Protein 1QHK (pdb70)

Foldseek 3Di:
DAWKQFDADPPHGIRGDPCCVCVVPVDDDDGPIDTDHDCVVSVVVVD

InterPro domains:
  IPR002156 Ribonuclease H domain [PF00075] (186-345)
  IPR002156 Ribonuclease H domain [PS50879] (184-346)
  IPR009027 Large ribosomal subunit protein bL9/RNase H1, N-terminal [SSF55658] (6-50)
  IPR009027 Large ribosomal subunit protein bL9/RNase H1, N-terminal [SSF55658] (107-154)
  IPR011320 Ribonuclease H1, N-terminal [PF01693] (7-50)
  IPR011320 Ribonuclease H1, N-terminal [PF01693] (108-154)
  IPR012337 Ribonuclease H-like superfamily [SSF53098] (182-345)
  IPR017067 Ribonuclease H1, eukaryote [PIRSF036852] (3-347)
  IPR036397 Ribonuclease H superfamily [G3DSA:3.30.420.10] (174-348)
  IPR037056 Ribonuclease H1, N-terminal domain superfamily [G3DSA:3.40.970.10] (5-52)
  IPR037056 Ribonuclease H1, N-terminal domain superfamily [G3DSA:3.40.970.10] (105-156)
  IPR050092 Ribonuclease H [PTHR10642] (103-347)

CATH classification: 3.40.970.10

Radius of gyration: 9.46 Å; Cα contacts (8 Å, |Δi|>4): 89; chains: 1; bounding box: 19×22×26 Å

Sequence (47 aa):
GNFYAVRKGRETGIYNTWNECKNQVDGYGGAIYKKFNSYEQAKSFLGGNFYAVRKGRETGIYNTWNECKNQVDGYGGAIYKKFNSYEQAKSFLGGNFYAVRKGRETGIYNTWNECKNQVDGYGGAIYKKFNSYEQAKSFLGGNFYAVRKGRETGIYNTWNECKNQVDGYGGAIYKKFNSYEQAKSFLGGNFYAVRKGRETGIYNTWNECKNQVDGYGGAIYKKFNSYEQAKSFLGGNFYAVRKGRETGIYNTWNECKNQVDGYGGAIYKKFNSYEQAKSFLGGNFYAVRKGRETGIYNTWNECKNQVDGYGGAIYKKFNSYEQAKSFLGGNFYAVRKGRETGIYNTWNECKNQVDGYGGAIYKKFNSYEQAKSFLGGNFYAVRKGRETGIYNTWNECKNQVDGYGGAIYKKFNSYEQAKSFLGGNFYAVRKGRETGIYNTWNECKNQVDGYGGAIYKKFNSYEQAKSFLGGNFYAVRKGRETGIYNTWNECKNQVDGYGGAIYKKFNSYEQAKSFLGGNFYAVRKGRETGIYNTWNECKNQVDGYGGAIYKKFNSYEQAKSFLGGNFYAVRKGRETGIYNTWNECKNQVDGYGGAIYKKFNSYEQAKSFLGGNFYAVRKGRETGIYNTWNECKNQVDGYGGAIYKKFNSYEQAKSFLGGNFYAVRKGRETGIYNTWNECKNQVDGYGGAIYKKFNSYEQAKSFLGGNFYAVRKGRETGIYNTWNECKNQVDGYGGAIYKKFNSYEQAKSFLGGNFYAVRKGRETGIYNTWNECKNQVDGYGGAIYKKFNSYEQAKSFLGGNFYAVRKGRETGIYNTWNECKNQVDGYGGAIYKKFNSYEQAKSFLGGNFYAVRKGRETGIYNTWNECKNQVDGYGGAIYKKFNSYEQAKSFLGGNFYAVRKGRETGIYNTWNECKNQVDGYGGAIYKKFNSYEQAKSFLG

Nearest PDB structures (foldseek):
  1qhk-assembly1_A  TM=8.958E-01  e=5.921E-07  Saccharomyces cerevisiae
  3bsu-assembly2_H  TM=6.223E-01  e=4.642E-03  Homo sapiens
  3bsu-assembly1_B  TM=6.245E-01  e=8.439E-03  Homo sapiens
  3bsu-assembly2_G  TM=6.237E-01  e=8.439E-03  Homo sapiens
  1qhk-assembly1_A  TM=8.991E-01  e=4.891E-07  Saccharomyces cerevisiae

Organism: Saccharomyces cerevisiae (strain ATCC 204508 / S288c) (NCBI:txid559292)

GO terms:
  GO:0004523 RNA-DNA hybrid ribonuclease activity (F, IDA)
  GO:0006401 RNA catabolic process (P, IDA)
  GO:0062176 R-loop processing (P, IGI)
  GO:0000785 chromatin (C, IMP)
  GO:0005634 nucleus (C, HDA)
  GO:0005737 cytoplasm (C, HDA)
  GO:0062176 R-loop processing (P, IMP)

Secondary structure (DSSP, 8-state):
-EEEEE-SSSS-EEEEEHHHHHHHSSS-SS---EEES-HHHHHHHH-

Structure (mmCIF, N/CA/C/O backbone):
data_1QHK
#
_entry.id   1QHK
#
_cell.length_a   1.000
_cell.length_b   1.000
_cell.length_c   1.000
_cell.angle_alpha   90.00
_cell.angle_beta   90.00
_cell.angle_gamma   90.00
#
_symmetry.space_group_name_H-M   'P 1'
#
loop_
_atom_site.group_PDB
_atom_site.id
_atom_site.type_symbol
_atom_site.label_atom_id
_atom_site.label_alt_id
_atom_site.label_comp_id
_atom_site.label_asym_id
_atom_site.label_entity_id
_atom_site.label_seq_id
_atom_site.pdbx_PDB_ins_code
_atom_site.Cartn_x
_atom_site.Cartn_y
_atom_site.Cartn_z
_atom_site.occupancy
_atom_site.B_iso_or_equiv
_atom_site.auth_seq_id
_atom_site.auth_comp_id
_atom_site.auth_asym_id
_atom_site.auth_atom_id
_atom_site.pdbx_PDB_model_num
ATOM 1 N N . GL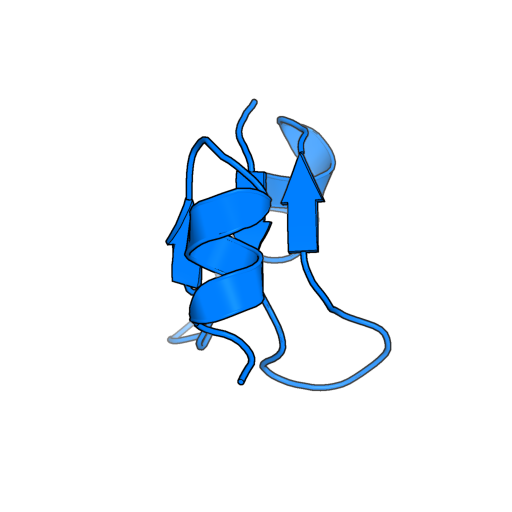Y A 1 1 ? -7.501 12.157 1.177 1.00 0.00 6 GLY A N 1
ATOM 2 C CA . GLY A 1 1 ? -7.334 10.880 0.431 1.00 0.00 6 GLY A CA 1
ATOM 3 C C . GLY A 1 1 ? -8.126 9.771 1.116 1.00 0.00 6 GLY A C 1
ATOM 4 O O . GLY A 1 1 ? -9.308 9.904 1.363 1.00 0.00 6 GLY A O 1
ATOM 8 N N . ASN A 1 2 ? -7.489 8.672 1.422 1.00 0.00 7 ASN A N 1
ATOM 9 C CA . ASN A 1 2 ? -8.222 7.567 2.084 1.00 0.00 7 ASN A CA 1
ATOM 10 C C . ASN A 1 2 ? -7.259 6.585 2.729 1.00 0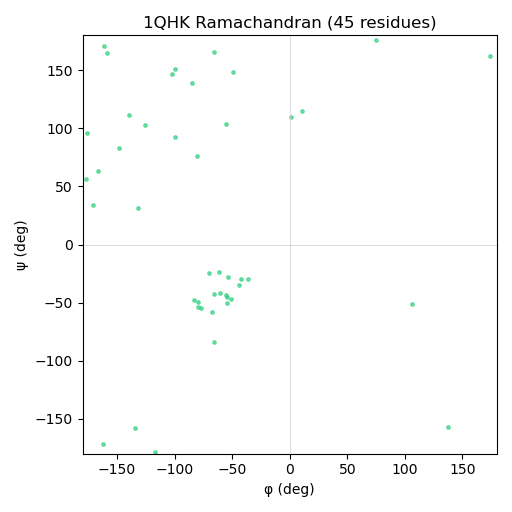.00 7 ASN A C 1
ATOM 11 O O . ASN A 1 2 ? -6.068 6.793 2.766 1.00 0.00 7 ASN A O 1
ATOM 22 N N . PHE A 1 3 ? -7.783 5.487 3.194 1.00 0.00 8 PHE A N 1
ATOM 23 C CA . PHE A 1 3 ? -6.924 4.442 3.811 1.00 0.00 8 PHE A CA 1
ATOM 24 C C . PHE A 1 3 ? -6.736 3.335 2.783 1.00 0.00 8 PHE A C 1
ATOM 25 O O . PHE A 1 3 ? -7.617 3.072 1.989 1.00 0.00 8 PHE A O 1
ATOM 42 N N . TYR A 1 4 ? -5.606 2.688 2.758 1.00 0.00 9 TYR A N 1
ATOM 43 C CA . TYR A 1 4 ? -5.435 1.628 1.729 1.00 0.00 9 TYR A CA 1
ATOM 44 C C . TYR A 1 4 ? -4.722 0.401 2.270 1.00 0.00 9 TYR A C 1
ATOM 45 O O . TYR A 1 4 ? -3.534 0.422 2.512 1.00 0.00 9 TYR A O 1
ATOM 63 N N . ALA A 1 5 ? -5.423 -0.692 2.391 1.00 0.00 10 ALA A N 1
ATOM 64 C CA . ALA A 1 5 ? -4.762 -1.940 2.847 1.00 0.00 10 ALA A CA 1
ATOM 65 C C . ALA A 1 5 ? -4.068 -2.528 1.624 1.00 0.00 10 ALA A C 1
ATOM 66 O O . ALA A 1 5 ? -4.555 -3.445 0.993 1.00 0.00 10 ALA A O 1
ATOM 73 N N . VAL A 1 6 ? -2.957 -1.956 1.251 1.00 0.00 11 VAL A N 1
ATOM 74 C CA . VAL A 1 6 ? -2.252 -2.419 0.027 1.00 0.00 11 VAL A CA 1
ATOM 75 C C . VAL A 1 6 ? -1.082 -3.342 0.356 1.00 0.00 11 VAL A C 1
ATOM 76 O O . VAL A 1 6 ? -0.453 -3.232 1.391 1.00 0.00 11 VAL A O 1
ATOM 89 N N . ARG A 1 7 ? -0.774 -4.245 -0.543 1.00 0.00 12 ARG A N 1
ATOM 90 C CA . ARG A 1 7 ? 0.365 -5.168 -0.307 1.00 0.00 12 ARG A CA 1
ATOM 91 C C . ARG A 1 7 ? 0.665 -5.973 -1.577 1.00 0.00 12 ARG A C 1
ATOM 92 O O . ARG A 1 7 ? 1.067 -7.118 -1.512 1.00 0.00 12 ARG A O 1
ATOM 113 N N . LYS A 1 8 ? 0.489 -5.385 -2.731 1.00 0.00 13 LYS A N 1
ATOM 114 C CA . LYS A 1 8 ? 0.784 -6.125 -3.993 1.00 0.00 13 LYS A CA 1
ATOM 115 C C . LYS A 1 8 ? 2.217 -6.654 -3.930 1.00 0.00 13 LYS A C 1
ATOM 116 O O . LYS A 1 8 ? 2.487 -7.793 -4.258 1.00 0.00 13 LYS A O 1
ATOM 135 N N . GLY A 1 9 ? 3.137 -5.831 -3.507 1.00 0.00 14 GLY A N 1
ATOM 136 C CA . GLY A 1 9 ? 4.556 -6.274 -3.415 1.00 0.00 14 GLY A CA 1
ATOM 137 C C . GLY A 1 9 ? 5.431 -5.076 -3.041 1.00 0.00 14 GLY A C 1
ATOM 138 O O . GLY A 1 9 ? 5.028 -3.937 -3.175 1.00 0.00 14 GLY A O 1
ATOM 142 N N . ARG A 1 10 ? 6.624 -5.319 -2.572 1.00 0.00 15 ARG A N 1
ATOM 143 C CA . ARG A 1 10 ? 7.515 -4.188 -2.192 1.00 0.00 15 ARG A CA 1
ATOM 144 C C . ARG A 1 10 ? 7.035 -3.586 -0.870 1.00 0.00 15 ARG A C 1
ATOM 145 O O . ARG A 1 10 ? 6.018 -3.978 -0.331 1.00 0.00 15 ARG A O 1
ATOM 166 N N . GLU A 1 11 ? 7.757 -2.635 -0.343 1.00 0.00 16 GLU A N 1
ATOM 167 C CA . GLU A 1 11 ? 7.337 -2.008 0.940 1.00 0.00 16 GLU A CA 1
ATOM 168 C C . GLU A 1 11 ? 5.906 -1.485 0.802 1.00 0.00 16 GLU A C 1
ATOM 169 O O . GLU A 1 11 ? 5.665 -0.463 0.190 1.00 0.00 16 GLU A O 1
ATOM 181 N N . THR A 1 12 ? 4.955 -2.182 1.359 1.00 0.00 17 THR A N 1
ATOM 182 C CA . THR A 1 12 ? 3.540 -1.729 1.252 1.00 0.00 17 THR A CA 1
ATOM 183 C C . THR A 1 12 ? 2.859 -1.835 2.617 1.00 0.00 17 THR A C 1
ATOM 184 O O . THR A 1 12 ? 3.506 -1.845 3.646 1.00 0.00 17 THR A O 1
ATOM 195 N N . GLY A 1 13 ? 1.556 -1.915 2.636 1.00 0.00 18 GLY A N 1
ATOM 196 C CA . GLY A 1 13 ? 0.833 -2.020 3.932 1.00 0.00 18 GLY A CA 1
ATOM 197 C C . GLY A 1 13 ? -0.401 -1.120 3.898 1.00 0.00 18 GLY A C 1
ATOM 198 O O . GLY A 1 13 ? -0.912 -0.790 2.844 1.00 0.00 18 GLY A O 1
ATOM 202 N N . ILE A 1 14 ? -0.892 -0.728 5.039 1.00 0.00 19 ILE A N 1
ATOM 203 C CA . ILE A 1 14 ? -2.091 0.137 5.064 1.00 0.00 19 ILE A CA 1
ATOM 204 C C . ILE A 1 14 ? -1.693 1.604 4.900 1.00 0.00 19 ILE A C 1
ATOM 205 O O . ILE A 1 14 ? -0.730 2.066 5.478 1.00 0.00 19 ILE A O 1
ATOM 221 N N . TYR A 1 15 ? -2.441 2.342 4.126 1.00 0.00 20 TYR A N 1
ATOM 222 C CA . TYR A 1 15 ? -2.124 3.786 3.933 1.00 0.00 20 TYR A CA 1
ATOM 223 C C . TYR A 1 15 ? -3.273 4.624 4.458 1.00 0.00 20 TYR A C 1
ATOM 224 O O . TYR A 1 15 ? -4.250 4.111 4.970 1.00 0.00 20 TYR A O 1
ATOM 242 N N . ASN A 1 16 ? -3.155 5.911 4.340 1.00 0.00 21 ASN A N 1
ATOM 243 C CA . ASN A 1 16 ? -4.206 6.807 4.832 1.00 0.00 21 ASN A CA 1
ATOM 244 C C . ASN A 1 16 ? -3.930 8.189 4.255 1.00 0.00 21 ASN A C 1
ATOM 245 O O . ASN A 1 16 ? -3.636 9.129 4.966 1.00 0.00 21 ASN A O 1
ATOM 256 N N . THR A 1 17 ? -3.977 8.309 2.959 1.00 0.00 22 THR A N 1
ATOM 257 C CA . THR A 1 17 ? -3.670 9.611 2.339 1.00 0.00 22 THR A CA 1
ATOM 258 C C . THR A 1 17 ? -4.211 9.667 0.918 1.00 0.00 22 THR A C 1
ATOM 259 O O . THR A 1 17 ? -4.626 8.672 0.355 1.00 0.00 22 THR A O 1
ATOM 270 N N . TRP A 1 18 ? -4.164 10.823 0.319 1.00 0.00 23 TRP A N 1
ATOM 271 C CA . TRP A 1 18 ? -4.607 10.938 -1.090 1.00 0.00 23 TRP A CA 1
ATOM 272 C C . TRP A 1 18 ? -3.465 10.427 -1.952 1.00 0.00 23 TRP A C 1
ATOM 273 O O . TRP A 1 18 ? -3.636 9.610 -2.835 1.00 0.00 23 TRP A O 1
ATOM 294 N N . ASN A 1 19 ? -2.288 10.917 -1.678 1.00 0.00 24 ASN A N 1
ATOM 295 C CA . ASN A 1 19 ? -1.096 10.493 -2.442 1.00 0.00 24 ASN A CA 1
ATOM 296 C C . ASN A 1 19 ? -0.804 9.026 -2.142 1.00 0.00 24 ASN A C 1
ATOM 297 O O . ASN A 1 19 ? -0.781 8.199 -3.028 1.00 0.00 24 ASN A O 1
ATOM 308 N N . GLU A 1 20 ? -0.598 8.696 -0.896 1.00 0.00 25 GLU A N 1
ATOM 309 C CA . GLU A 1 20 ? -0.325 7.281 -0.538 1.00 0.00 25 GLU A CA 1
ATOM 310 C C . GLU A 1 20 ? -1.302 6.393 -1.300 1.00 0.00 25 GLU A C 1
ATOM 311 O O . GLU A 1 20 ? -0.983 5.299 -1.719 1.00 0.00 25 GLU A O 1
ATOM 323 N N . CYS A 1 21 ? -2.494 6.873 -1.490 1.00 0.00 26 CYS A N 1
ATOM 324 C CA . CYS A 1 21 ? -3.506 6.082 -2.225 1.00 0.00 26 CYS A CA 1
ATOM 325 C C . CYS A 1 21 ? -3.066 5.913 -3.671 1.00 0.00 26 CYS A C 1
ATOM 326 O O . CYS A 1 21 ? -2.475 4.920 -4.049 1.00 0.00 26 CYS A O 1
ATOM 334 N N . LYS A 1 22 ? -3.348 6.879 -4.469 1.00 0.00 27 LYS A N 1
ATOM 335 C CA . LYS A 1 22 ? -2.968 6.829 -5.890 1.00 0.00 27 LYS A CA 1
ATOM 336 C C . LYS A 1 22 ? -1.462 6.583 -6.029 1.00 0.00 27 LYS A C 1
ATOM 337 O O . LYS A 1 22 ? -1.027 5.794 -6.844 1.00 0.00 27 LYS A O 1
ATOM 356 N N . ASN A 1 23 ? -0.663 7.249 -5.240 1.00 0.00 28 ASN A N 1
ATOM 357 C CA . ASN A 1 23 ? 0.812 7.050 -5.331 1.00 0.00 28 ASN A CA 1
ATOM 358 C C . ASN A 1 23 ? 1.139 5.565 -5.176 1.00 0.00 28 ASN A C 1
ATOM 359 O O . ASN A 1 23 ? 1.855 4.993 -5.975 1.00 0.00 28 ASN A O 1
ATOM 370 N N . GLN A 1 24 ? 0.626 4.933 -4.156 1.00 0.00 29 GLN A N 1
ATOM 371 C CA . GLN A 1 24 ? 0.917 3.489 -3.961 1.00 0.00 29 GLN A CA 1
ATOM 372 C C . GLN A 1 24 ? 0.210 2.685 -5.049 1.00 0.00 29 GLN A C 1
ATOM 373 O O . GLN A 1 24 ? 0.607 1.586 -5.382 1.00 0.00 29 GLN A O 1
ATOM 387 N N . VAL A 1 25 ? -0.839 3.225 -5.608 1.00 0.00 30 VAL A N 1
ATOM 388 C CA . VAL A 1 25 ? -1.570 2.489 -6.672 1.00 0.00 30 VAL A CA 1
ATOM 389 C C . VAL A 1 25 ? -2.183 3.476 -7.669 1.00 0.00 30 VAL A C 1
ATOM 390 O O . VAL A 1 25 ? -3.345 3.818 -7.585 1.00 0.00 30 VAL A O 1
ATOM 403 N N . ASP A 1 26 ? -1.411 3.925 -8.618 1.00 0.00 31 ASP A N 1
ATOM 404 C CA . ASP A 1 26 ? -1.945 4.875 -9.630 1.00 0.00 31 ASP A CA 1
ATOM 405 C C . ASP A 1 26 ? -1.678 4.304 -11.023 1.00 0.00 31 ASP A C 1
ATOM 406 O O . ASP A 1 26 ? -0.570 4.346 -11.520 1.00 0.00 31 ASP A O 1
ATOM 415 N N . GLY A 1 27 ? -2.681 3.756 -11.648 1.00 0.00 32 GLY A N 1
ATOM 416 C CA . GLY A 1 27 ? -2.486 3.162 -12.998 1.00 0.00 32 GLY A CA 1
ATOM 417 C C . GLY A 1 27 ? -2.511 1.638 -12.871 1.00 0.00 32 GLY A C 1
ATOM 418 O O . GLY A 1 27 ? -3.237 0.968 -13.575 1.00 0.00 32 GLY A O 1
ATOM 422 N N . TYR A 1 28 ? -1.723 1.112 -11.953 1.00 0.00 33 TYR A N 1
ATOM 423 C CA . TYR A 1 28 ? -1.651 -0.367 -11.693 1.00 0.00 33 TYR A CA 1
ATOM 424 C C . TYR A 1 28 ? -2.569 -1.158 -12.630 1.00 0.00 33 TYR A C 1
ATOM 425 O O . TYR A 1 28 ? -3.777 -1.112 -12.513 1.00 0.00 33 TYR A O 1
ATOM 443 N N . GLY A 1 29 ? -2.006 -1.889 -13.554 1.00 0.00 34 GLY A N 1
ATOM 444 C CA . GLY A 1 29 ? -2.851 -2.684 -14.489 1.00 0.00 34 GLY A CA 1
ATOM 445 C C . GLY A 1 29 ? -3.812 -3.562 -13.685 1.00 0.00 34 GLY A C 1
ATOM 446 O O . GLY A 1 29 ? -4.885 -3.902 -14.140 1.00 0.00 34 GLY A O 1
ATOM 450 N N . GLY A 1 30 ? -3.435 -3.931 -12.490 1.00 0.00 35 GLY A N 1
ATOM 451 C CA . GLY A 1 30 ? -4.325 -4.787 -11.658 1.00 0.00 35 GLY A CA 1
ATOM 452 C C . GLY A 1 30 ? -3.680 -5.016 -10.291 1.00 0.00 35 GLY A C 1
ATOM 453 O O . GLY A 1 30 ? -3.472 -6.137 -9.872 1.00 0.00 35 GLY A O 1
ATOM 457 N N . ALA A 1 31 ? -3.357 -3.963 -9.592 1.00 0.00 36 ALA A N 1
ATOM 458 C CA . ALA A 1 31 ? -2.721 -4.122 -8.255 1.00 0.00 36 ALA A CA 1
ATOM 459 C C . ALA A 1 31 ? -3.722 -4.774 -7.288 1.00 0.00 36 ALA A C 1
ATOM 460 O O . ALA A 1 31 ? -4.900 -4.866 -7.569 1.00 0.00 36 ALA A O 1
ATOM 467 N N . ILE A 1 32 ? -3.259 -5.246 -6.158 1.00 0.00 37 ILE A N 1
ATOM 468 C CA . ILE A 1 32 ? -4.182 -5.909 -5.182 1.00 0.00 37 ILE A CA 1
ATOM 469 C C . ILE A 1 32 ? -4.883 -4.860 -4.328 1.00 0.00 37 ILE A C 1
ATOM 470 O O . ILE A 1 32 ? -6.081 -4.894 -4.139 1.00 0.00 37 ILE A O 1
ATOM 486 N N . TYR A 1 33 ? -4.110 -3.947 -3.821 1.00 0.00 38 TYR A N 1
ATOM 487 C CA . TYR A 1 33 ? -4.611 -2.841 -2.949 1.00 0.00 38 TYR A CA 1
ATOM 488 C C . TYR A 1 33 ? -6.066 -3.023 -2.502 1.00 0.00 38 TYR A C 1
ATOM 489 O O . TYR A 1 33 ? -6.988 -2.957 -3.292 1.00 0.00 38 TYR A O 1
ATOM 507 N N . LYS A 1 34 ? -6.277 -3.194 -1.223 1.00 0.00 39 LYS A N 1
ATOM 508 C CA . LYS A 1 34 ? -7.666 -3.322 -0.700 1.00 0.00 39 LYS A CA 1
ATOM 509 C C . LYS A 1 34 ? -8.068 -1.964 -0.126 1.00 0.00 39 LYS A C 1
ATOM 510 O O . LYS A 1 34 ? -7.790 -1.650 1.017 1.00 0.00 39 LYS A O 1
ATOM 529 N N . LYS A 1 35 ? -8.687 -1.143 -0.926 1.00 0.00 40 LYS A N 1
ATOM 530 C CA . LYS A 1 35 ? -9.077 0.214 -0.458 1.00 0.00 40 LYS A CA 1
ATOM 531 C C . LYS A 1 35 ? -9.807 0.142 0.879 1.00 0.00 40 LYS A C 1
ATOM 532 O O . LYS A 1 35 ? -10.502 -0.810 1.175 1.00 0.00 40 LYS A O 1
ATOM 551 N N . PHE A 1 36 ? -9.647 1.153 1.691 1.00 0.00 41 PHE A N 1
ATOM 552 C CA . PHE A 1 36 ? -10.324 1.155 3.012 1.00 0.00 41 PHE A CA 1
ATOM 553 C C . PHE A 1 36 ? -10.435 2.578 3.559 1.00 0.00 41 PHE A C 1
ATOM 554 O O . PHE A 1 36 ? -9.774 3.497 3.107 1.00 0.00 41 PHE A O 1
ATOM 571 N N . ASN A 1 37 ? -11.268 2.754 4.543 1.00 0.00 42 ASN A N 1
ATOM 572 C CA . ASN A 1 37 ? -11.446 4.092 5.156 1.00 0.00 42 ASN A CA 1
ATOM 573 C C . ASN A 1 37 ? -11.361 3.933 6.671 1.00 0.00 42 ASN A C 1
ATOM 574 O O . ASN A 1 37 ? -12.005 4.639 7.423 1.00 0.00 42 ASN A O 1
ATOM 585 N N . SER A 1 38 ? -10.580 2.992 7.118 1.00 0.00 43 SER A N 1
ATOM 586 C CA . SER A 1 38 ? -10.448 2.747 8.574 1.00 0.00 43 SER A CA 1
ATOM 587 C C . SER A 1 38 ? -9.397 1.659 8.788 1.00 0.00 43 SER A C 1
ATOM 588 O O . SER A 1 38 ? -9.685 0.482 8.706 1.00 0.00 43 SER A O 1
ATOM 596 N N . TYR A 1 39 ? -8.182 2.056 9.045 1.00 0.00 44 TYR A N 1
ATOM 597 C CA . TYR A 1 39 ? -7.078 1.071 9.260 1.00 0.00 44 TYR A CA 1
ATOM 598 C C . TYR A 1 39 ? -7.603 -0.166 9.999 1.00 0.00 44 TYR A C 1
ATOM 599 O O . TYR A 1 39 ? -7.098 -1.257 9.832 1.00 0.00 44 TYR A O 1
ATOM 617 N N . GLU A 1 40 ? -8.608 -0.002 10.815 1.00 0.00 45 GLU A N 1
ATOM 618 C CA . GLU A 1 40 ? -9.165 -1.163 11.572 1.00 0.00 45 GLU A CA 1
ATOM 619 C C . GLU A 1 40 ? -9.691 -2.226 10.600 1.00 0.00 45 GLU A C 1
ATOM 620 O O . GLU A 1 40 ? -9.497 -3.411 10.796 1.00 0.00 45 GLU A O 1
ATOM 632 N N . GLN A 1 41 ? -10.352 -1.822 9.550 1.00 0.00 46 GLN A N 1
ATOM 633 C CA . GLN A 1 41 ? -10.873 -2.811 8.588 1.00 0.00 46 GLN A CA 1
ATOM 634 C C . GLN A 1 41 ? -9.732 -3.246 7.686 1.00 0.00 46 GLN A C 1
ATOM 635 O O . GLN A 1 41 ? -9.435 -4.416 7.546 1.00 0.00 46 GLN A O 1
ATOM 649 N N . ALA A 1 42 ? -9.081 -2.299 7.091 1.00 0.00 47 ALA A N 1
ATOM 650 C CA . ALA A 1 42 ? -7.940 -2.626 6.210 1.00 0.00 47 ALA A CA 1
ATOM 651 C C . ALA A 1 42 ? -6.978 -3.540 6.967 1.00 0.00 47 ALA A C 1
ATOM 652 O O . ALA A 1 42 ? -6.530 -4.549 6.458 1.00 0.00 47 ALA A O 1
ATOM 659 N N . LYS A 1 43 ? -6.665 -3.192 8.187 1.00 0.00 48 LYS A N 1
ATOM 660 C CA . LYS A 1 43 ? -5.736 -4.041 8.990 1.00 0.00 48 LYS A CA 1
ATOM 661 C C . LYS A 1 43 ? -6.395 -5.391 9.268 1.00 0.00 48 LYS A C 1
ATOM 662 O O . LYS A 1 43 ? -5.767 -6.425 9.163 1.00 0.00 48 LYS A O 1
ATOM 681 N N . SER A 1 44 ? -7.658 -5.402 9.602 1.00 0.00 49 SER A N 1
ATOM 682 C CA . SER A 1 44 ? -8.331 -6.698 9.856 1.00 0.00 49 SER A CA 1
ATOM 683 C C . SER A 1 44 ? -8.276 -7.529 8.574 1.00 0.00 49 SER A C 1
ATOM 684 O O . SER A 1 44 ? -8.354 -8.742 8.598 1.00 0.00 49 SER A O 1
ATOM 692 N N . PHE A 1 45 ? -8.132 -6.875 7.452 1.00 0.00 50 PHE A N 1
ATOM 693 C CA . PHE A 1 45 ? -8.057 -7.599 6.158 1.00 0.00 50 PHE A CA 1
ATOM 694 C C . PHE A 1 45 ? -6.668 -8.202 6.010 1.00 0.00 50 PHE A C 1
ATOM 695 O O . PHE A 1 45 ? -6.509 -9.384 5.779 1.00 0.00 50 PHE A O 1
ATOM 712 N N . LEU A 1 46 ? -5.661 -7.384 6.131 1.00 0.00 51 LEU A N 1
ATOM 713 C CA . LEU A 1 46 ? -4.278 -7.876 5.988 1.00 0.00 51 LEU A CA 1
ATOM 714 C C . LEU A 1 46 ? -4.129 -9.214 6.713 1.00 0.00 51 LEU A C 1
ATOM 715 O O . LEU A 1 46 ? -3.322 -10.045 6.344 1.00 0.00 51 LEU A O 1
ATOM 731 N N . GLY A 1 47 ? -4.895 -9.425 7.746 1.00 0.00 52 GLY A N 1
ATOM 732 C CA . GLY A 1 47 ? -4.790 -10.704 8.500 1.00 0.00 52 GLY A CA 1
ATOM 733 C C . GLY A 1 47 ? -3.786 -10.533 9.640 1.00 0.00 52 GLY A C 1
ATOM 734 O O . GLY A 1 47 ? -3.145 -11.473 10.064 1.00 0.00 52 GLY A O 1
ATOM 738 N N . GLY A 1 1 ? -7.461 12.124 2.370 1.00 0.00 6 GLY A N 2
ATOM 739 C CA . GLY A 1 1 ? -6.553 11.015 2.783 1.00 0.00 6 GLY A CA 2
ATOM 740 C C . GLY A 1 1 ? -7.359 9.724 2.926 1.00 0.00 6 GLY A C 2
ATOM 741 O O . GLY A 1 1 ? -8.256 9.628 3.740 1.00 0.00 6 GLY A O 2
ATOM 745 N N . ASN A 1 2 ? -7.057 8.728 2.136 1.00 0.00 7 ASN A N 2
ATOM 746 C CA . ASN A 1 2 ? -7.807 7.457 2.226 1.00 0.00 7 ASN A CA 2
ATOM 747 C C . ASN A 1 2 ? -6.943 6.386 2.875 1.00 0.00 7 ASN A C 2
ATOM 748 O O . ASN A 1 2 ? -5.737 6.422 2.794 1.00 0.00 7 ASN A O 2
ATOM 759 N N . PHE A 1 3 ? -7.549 5.401 3.473 1.00 0.00 8 PHE A N 2
ATOM 760 C CA . PHE A 1 3 ? -6.745 4.312 4.081 1.00 0.00 8 PHE A CA 2
ATOM 761 C C . PHE A 1 3 ? -6.581 3.240 3.016 1.00 0.00 8 PHE A C 2
ATOM 762 O O . PHE A 1 3 ? -7.524 2.905 2.331 1.00 0.00 8 PHE A O 2
ATOM 779 N N . TYR A 1 4 ? -5.407 2.717 2.821 1.00 0.00 9 TYR A N 2
ATOM 780 C CA . TYR A 1 4 ? -5.284 1.705 1.739 1.00 0.00 9 TYR A CA 2
ATOM 781 C C . TYR A 1 4 ? -4.525 0.465 2.171 1.00 0.00 9 TYR A C 2
ATOM 782 O O . TYR A 1 4 ? -3.321 0.474 2.300 1.00 0.00 9 TYR A O 2
ATOM 800 N N . ALA A 1 5 ? -5.220 -0.626 2.321 1.00 0.00 10 ALA A N 2
ATOM 801 C CA . ALA A 1 5 ? -4.534 -1.890 2.683 1.00 0.00 10 ALA A CA 2
ATOM 802 C C . ALA A 1 5 ? -3.891 -2.413 1.409 1.00 0.00 10 ALA A C 2
ATOM 803 O O . ALA A 1 5 ? -4.381 -3.320 0.767 1.00 0.00 10 ALA A O 2
ATOM 810 N N . VAL A 1 6 ? -2.817 -1.795 1.020 1.00 0.00 11 VAL A N 2
ATOM 811 C CA . VAL A 1 6 ? -2.141 -2.178 -0.243 1.00 0.00 11 VAL A CA 2
ATOM 812 C C . VAL A 1 6 ? -0.902 -3.025 0.019 1.00 0.00 11 VAL A C 2
ATOM 813 O O . VAL A 1 6 ? -0.260 -2.916 1.046 1.00 0.00 11 VAL A O 2
ATOM 826 N N . ARG A 1 7 ? -0.546 -3.848 -0.930 1.00 0.00 12 ARG A N 2
ATOM 827 C CA . ARG A 1 7 ? 0.668 -4.683 -0.766 1.00 0.00 12 ARG A CA 2
ATOM 828 C C . ARG A 1 7 ? 1.457 -4.685 -2.077 1.00 0.00 12 ARG A C 2
ATOM 829 O O . ARG A 1 7 ? 2.568 -4.199 -2.142 1.00 0.00 12 ARG A O 2
ATOM 850 N N . LYS A 1 8 ? 0.890 -5.221 -3.124 1.00 0.00 13 LYS A N 2
ATOM 851 C CA . LYS A 1 8 ? 1.604 -5.243 -4.431 1.00 0.00 13 LYS A CA 2
ATOM 852 C C . LYS A 1 8 ? 3.072 -5.621 -4.210 1.00 0.00 13 LYS A C 2
ATOM 853 O O . LYS A 1 8 ? 3.941 -5.249 -4.974 1.00 0.00 13 LYS A O 2
ATOM 872 N N . GLY A 1 9 ? 3.355 -6.360 -3.172 1.00 0.00 14 GLY A N 2
ATOM 873 C CA . GLY A 1 9 ? 4.766 -6.761 -2.907 1.00 0.00 14 GLY A CA 2
ATOM 874 C C . GLY A 1 9 ? 5.147 -6.383 -1.475 1.00 0.00 14 GLY A C 2
ATOM 875 O O . GLY A 1 9 ? 4.359 -5.819 -0.740 1.00 0.00 14 GLY A O 2
ATOM 879 N N . ARG A 1 10 ? 6.351 -6.687 -1.072 1.00 0.00 15 ARG A N 2
ATOM 880 C CA . ARG A 1 10 ? 6.784 -6.344 0.311 1.00 0.00 15 ARG A CA 2
ATOM 881 C C . ARG A 1 10 ? 6.622 -4.839 0.538 1.00 0.00 15 ARG A C 2
ATOM 882 O O . ARG A 1 10 ? 6.282 -4.099 -0.364 1.00 0.00 15 ARG A O 2
ATOM 903 N N . GLU A 1 11 ? 6.862 -4.380 1.736 1.00 0.00 16 GLU A N 2
ATOM 904 C CA . GLU A 1 11 ? 6.723 -2.922 2.018 1.00 0.00 16 GLU A CA 2
ATOM 905 C C . GLU A 1 11 ? 5.253 -2.511 1.886 1.00 0.00 16 GLU A C 2
ATOM 906 O O . GLU A 1 11 ? 4.355 -3.298 2.113 1.00 0.00 16 GLU A O 2
ATOM 918 N N . THR A 1 12 ? 5.003 -1.284 1.519 1.00 0.00 17 THR A N 2
ATOM 919 C CA . THR A 1 12 ? 3.594 -0.818 1.367 1.00 0.00 17 THR A CA 2
ATOM 920 C C . THR A 1 12 ? 2.788 -1.182 2.621 1.00 0.00 17 THR A C 2
ATOM 921 O O . THR A 1 12 ? 3.299 -1.163 3.724 1.00 0.00 17 THR A O 2
ATOM 932 N N . GLY A 1 13 ? 1.530 -1.506 2.468 1.00 0.00 18 GLY A N 2
ATOM 933 C CA . GLY A 1 13 ? 0.701 -1.856 3.654 1.00 0.00 18 GLY A CA 2
ATOM 934 C C . GLY A 1 13 ? -0.507 -0.922 3.701 1.00 0.00 18 GLY A C 2
ATOM 935 O O . GLY A 1 13 ? -0.957 -0.430 2.687 1.00 0.00 18 GLY A O 2
ATOM 939 N N . ILE A 1 14 ? -1.044 -0.677 4.864 1.00 0.00 19 ILE A N 2
ATOM 940 C CA . ILE A 1 14 ? -2.223 0.216 4.949 1.00 0.00 19 ILE A CA 2
ATOM 941 C C . ILE A 1 14 ? -1.798 1.682 4.835 1.00 0.00 19 ILE A C 2
ATOM 942 O O . ILE A 1 14 ? -1.048 2.188 5.645 1.00 0.00 19 ILE A O 2
ATOM 958 N N . TYR A 1 15 ? -2.290 2.373 3.840 1.00 0.00 20 TYR A N 2
ATOM 959 C CA . TYR A 1 15 ? -1.940 3.812 3.677 1.00 0.00 20 TYR A CA 2
ATOM 960 C C . TYR A 1 15 ? -3.015 4.649 4.337 1.00 0.00 20 TYR A C 2
ATOM 961 O O . TYR A 1 15 ? -3.903 4.140 4.990 1.00 0.00 20 TYR A O 2
ATOM 979 N N . ASN A 1 16 ? -2.931 5.932 4.172 1.00 0.00 21 ASN A N 2
ATOM 980 C CA . ASN A 1 16 ? -3.915 6.833 4.780 1.00 0.00 21 ASN A CA 2
ATOM 981 C C . ASN A 1 16 ? -3.726 8.203 4.135 1.00 0.00 21 ASN A C 2
ATOM 982 O O . ASN A 1 16 ? -3.413 9.178 4.788 1.00 0.00 21 ASN A O 2
ATOM 993 N N . THR A 1 17 ? -3.873 8.272 2.840 1.00 0.00 22 THR A N 2
ATOM 994 C CA . THR A 1 17 ? -3.658 9.558 2.146 1.00 0.00 22 THR A CA 2
ATOM 995 C C . THR A 1 17 ? -4.321 9.537 0.778 1.00 0.00 22 THR A C 2
ATOM 996 O O . THR A 1 17 ? -4.671 8.495 0.260 1.00 0.00 22 THR A O 2
ATOM 1007 N N . TRP A 1 18 ? -4.464 10.678 0.175 1.00 0.00 23 TRP A N 2
ATOM 1008 C CA . TRP A 1 18 ? -5.048 10.725 -1.186 1.00 0.00 23 TRP A CA 2
ATOM 1009 C C . TRP A 1 18 ? -3.952 10.297 -2.153 1.00 0.00 23 TRP A C 2
ATOM 1010 O O . TRP A 1 18 ? -4.152 9.490 -3.038 1.00 0.00 23 TRP A O 2
ATOM 1031 N N . ASN A 1 19 ? -2.780 10.842 -1.965 1.00 0.00 24 ASN A N 2
ATOM 1032 C CA . ASN A 1 19 ? -1.637 10.493 -2.833 1.00 0.00 24 ASN A CA 2
ATOM 1033 C C . ASN A 1 19 ? -1.238 9.048 -2.562 1.00 0.00 24 ASN A C 2
ATOM 1034 O O . ASN A 1 19 ? -1.259 8.219 -3.447 1.00 0.00 24 ASN A O 2
ATOM 1045 N N . GLU A 1 20 ? -0.893 8.733 -1.338 1.00 0.00 25 GLU A N 2
ATOM 1046 C CA . GLU A 1 20 ? -0.514 7.333 -1.007 1.00 0.00 25 GLU A CA 2
ATOM 1047 C C . GLU A 1 20 ? -1.484 6.395 -1.716 1.00 0.00 25 GLU A C 2
ATOM 1048 O O . GLU A 1 20 ? -1.119 5.348 -2.210 1.00 0.00 25 GLU A O 2
ATOM 1060 N N . CYS A 1 21 ? -2.723 6.784 -1.786 1.00 0.00 26 CYS A N 2
ATOM 1061 C CA . CYS A 1 21 ? -3.726 5.940 -2.469 1.00 0.00 26 CYS A CA 2
ATOM 1062 C C . CYS A 1 21 ? -3.347 5.809 -3.939 1.00 0.00 26 CYS A C 2
ATOM 1063 O O . CYS A 1 21 ? -2.624 4.916 -4.343 1.00 0.00 26 CYS A O 2
ATOM 1071 N N . LYS A 1 22 ? -3.822 6.701 -4.727 1.00 0.00 27 LYS A N 2
ATOM 1072 C CA . LYS A 1 22 ? -3.514 6.686 -6.164 1.00 0.00 27 LYS A CA 2
ATOM 1073 C C . LYS A 1 22 ? -2.003 6.578 -6.379 1.00 0.00 27 LYS A C 2
ATOM 1074 O O . LYS A 1 22 ? -1.531 5.760 -7.144 1.00 0.00 27 LYS A O 2
ATOM 1093 N N . ASN A 1 23 ? -1.240 7.399 -5.712 1.00 0.00 28 ASN A N 2
ATOM 1094 C CA . ASN A 1 23 ? 0.238 7.344 -5.879 1.00 0.00 28 ASN A CA 2
ATOM 1095 C C . ASN A 1 23 ? 0.703 5.895 -5.773 1.00 0.00 28 ASN A C 2
ATOM 1096 O O . ASN A 1 23 ? 1.497 5.428 -6.565 1.00 0.00 28 ASN A O 2
ATOM 1107 N N . GLN A 1 24 ? 0.214 5.172 -4.802 1.00 0.00 29 GLN A N 2
ATOM 1108 C CA . GLN A 1 24 ? 0.633 3.756 -4.660 1.00 0.00 29 GLN A CA 2
ATOM 1109 C C . GLN A 1 24 ? -0.033 2.927 -5.755 1.00 0.00 29 GLN A C 2
ATOM 1110 O O . GLN A 1 24 ? 0.438 1.867 -6.117 1.00 0.00 29 GLN A O 2
ATOM 1124 N N . VAL A 1 25 ? -1.132 3.395 -6.287 1.00 0.00 30 VAL A N 2
ATOM 1125 C CA . VAL A 1 25 ? -1.818 2.615 -7.354 1.00 0.00 30 VAL A CA 2
ATOM 1126 C C . VAL A 1 25 ? -2.089 3.496 -8.585 1.00 0.00 30 VAL A C 2
ATOM 1127 O O . VAL A 1 25 ? -1.259 3.598 -9.464 1.00 0.00 30 VAL A O 2
ATOM 1140 N N . ASP A 1 26 ? -3.234 4.133 -8.647 1.00 0.00 31 ASP A N 2
ATOM 1141 C CA . ASP A 1 26 ? -3.573 5.016 -9.803 1.00 0.00 31 ASP A CA 2
ATOM 1142 C C . ASP A 1 26 ? -2.962 4.502 -11.112 1.00 0.00 31 ASP A C 2
ATOM 1143 O O . ASP A 1 26 ? -1.800 4.714 -11.396 1.00 0.00 31 ASP A O 2
ATOM 1152 N N . GLY A 1 27 ? -3.746 3.843 -11.920 1.00 0.00 32 GLY A N 2
ATOM 1153 C CA . GLY A 1 27 ? -3.224 3.326 -13.216 1.00 0.00 32 GLY A CA 2
ATOM 1154 C C . GLY A 1 27 ? -2.301 2.139 -12.951 1.00 0.00 32 GLY A C 2
ATOM 1155 O O . GLY A 1 27 ? -1.094 2.240 -13.039 1.00 0.00 32 GLY A O 2
ATOM 1159 N N . TYR A 1 28 ? -2.868 1.022 -12.599 1.00 0.00 33 TYR A N 2
ATOM 1160 C CA . TYR A 1 28 ? -2.064 -0.171 -12.293 1.00 0.00 33 TYR A CA 2
ATOM 1161 C C . TYR A 1 28 ? -2.422 -1.300 -13.263 1.00 0.00 33 TYR A C 2
ATOM 1162 O O . TYR A 1 28 ? -3.578 -1.547 -13.543 1.00 0.00 33 TYR A O 2
ATOM 1180 N N . GLY A 1 29 ? -1.439 -1.992 -13.774 1.00 0.00 34 GLY A N 2
ATOM 1181 C CA . GLY A 1 29 ? -1.730 -3.106 -14.721 1.00 0.00 34 GLY A CA 2
ATOM 1182 C C . GLY A 1 29 ? -2.502 -4.202 -13.988 1.00 0.00 34 GLY A C 2
ATOM 1183 O O . GLY A 1 29 ? -3.143 -5.039 -14.595 1.00 0.00 34 GLY A O 2
ATOM 1187 N N . GLY A 1 30 ? -2.445 -4.202 -12.686 1.00 0.00 35 GLY A N 2
ATOM 1188 C CA . GLY A 1 30 ? -3.172 -5.239 -11.900 1.00 0.00 35 GLY A CA 2
ATOM 1189 C C . GLY A 1 30 ? -2.742 -5.158 -10.433 1.00 0.00 35 GLY A C 2
ATOM 1190 O O . GLY A 1 30 ? -2.276 -6.121 -9.857 1.00 0.00 35 GLY A O 2
ATOM 1194 N N . ALA A 1 31 ? -2.893 -4.012 -9.827 1.00 0.00 36 ALA A N 2
ATOM 1195 C CA . ALA A 1 31 ? -2.494 -3.860 -8.399 1.00 0.00 36 ALA A CA 2
ATOM 1196 C C . ALA A 1 31 ? -3.530 -4.535 -7.498 1.00 0.00 36 ALA A C 2
ATOM 1197 O O . ALA A 1 31 ? -4.691 -4.641 -7.843 1.00 0.00 36 ALA A O 2
ATOM 1204 N N . ILE A 1 32 ? -3.124 -4.975 -6.337 1.00 0.00 37 ILE A N 2
ATOM 1205 C CA . ILE A 1 32 ? -4.090 -5.623 -5.405 1.00 0.00 37 ILE A CA 2
ATOM 1206 C C . ILE A 1 32 ? -4.777 -4.541 -4.586 1.00 0.00 37 ILE A C 2
ATOM 1207 O O . ILE A 1 32 ? -5.980 -4.522 -4.436 1.00 0.00 37 ILE A O 2
ATOM 1223 N N . TYR A 1 33 ? -3.984 -3.653 -4.068 1.00 0.00 38 TYR A N 2
ATOM 1224 C CA . TYR A 1 33 ? -4.470 -2.516 -3.235 1.00 0.00 38 TYR A CA 2
ATOM 1225 C C . TYR A 1 33 ? -5.872 -2.752 -2.654 1.00 0.00 38 TYR A C 2
ATOM 1226 O O . TYR A 1 33 ? -6.865 -2.712 -3.354 1.00 0.00 38 TYR A O 2
ATOM 1244 N N . LYS A 1 34 ? -5.959 -2.955 -1.362 1.00 0.00 39 LYS A N 2
ATOM 1245 C CA . LYS A 1 34 ? -7.290 -3.154 -0.718 1.00 0.00 39 LYS A CA 2
ATOM 1246 C C . LYS A 1 34 ? -7.746 -1.814 -0.133 1.00 0.00 39 LYS A C 2
ATOM 1247 O O . LYS A 1 34 ? -7.460 -1.489 1.002 1.00 0.00 39 LYS A O 2
ATOM 1266 N N . LYS A 1 35 ? -8.431 -1.026 -0.913 1.00 0.00 40 LYS A N 2
ATOM 1267 C CA . LYS A 1 35 ? -8.888 0.309 -0.430 1.00 0.00 40 LYS A CA 2
ATOM 1268 C C . LYS A 1 35 ? -9.623 0.188 0.901 1.00 0.00 40 LYS A C 2
ATOM 1269 O O . LYS A 1 35 ? -10.340 -0.762 1.150 1.00 0.00 40 LYS A O 2
ATOM 1288 N N . PHE A 1 36 ? -9.447 1.155 1.763 1.00 0.00 41 PHE A N 2
ATOM 1289 C CA . PHE A 1 36 ? -10.130 1.109 3.081 1.00 0.00 41 PHE A CA 2
ATOM 1290 C C . PHE A 1 36 ? -10.221 2.504 3.699 1.00 0.00 41 PHE A C 2
ATOM 1291 O O . PHE A 1 36 ? -9.583 3.454 3.265 1.00 0.00 41 PHE A O 2
ATOM 1308 N N . ASN A 1 37 ? -11.011 2.624 4.725 1.00 0.00 42 ASN A N 2
ATOM 1309 C CA . ASN A 1 37 ? -11.171 3.928 5.408 1.00 0.00 42 ASN A CA 2
ATOM 1310 C C . ASN A 1 37 ? -11.061 3.697 6.911 1.00 0.00 42 ASN A C 2
ATOM 1311 O O . ASN A 1 37 ? -11.881 4.154 7.683 1.00 0.00 42 ASN A O 2
ATOM 1322 N N . SER A 1 38 ? -10.063 2.971 7.331 1.00 0.00 43 SER A N 2
ATOM 1323 C CA . SER A 1 38 ? -9.910 2.687 8.777 1.00 0.00 43 SER A CA 2
ATOM 1324 C C . SER A 1 38 ? -8.872 1.580 8.961 1.00 0.00 43 SER A C 2
ATOM 1325 O O . SER A 1 38 ? -9.156 0.413 8.781 1.00 0.00 43 SER A O 2
ATOM 1333 N N . TYR A 1 39 ? -7.671 1.944 9.314 1.00 0.00 44 TYR A N 2
ATOM 1334 C CA . TYR A 1 39 ? -6.595 0.928 9.517 1.00 0.00 44 TYR A CA 2
ATOM 1335 C C . TYR A 1 39 ? -7.173 -0.320 10.196 1.00 0.00 44 TYR A C 2
ATOM 1336 O O . TYR A 1 39 ? -6.667 -1.412 10.036 1.00 0.00 44 TYR A O 2
ATOM 1354 N N . GLU A 1 40 ? -8.226 -0.166 10.952 1.00 0.00 45 GLU A N 2
ATOM 1355 C CA . GLU A 1 40 ? -8.833 -1.342 11.641 1.00 0.00 45 GLU A CA 2
ATOM 1356 C C . GLU A 1 40 ? -9.557 -2.225 10.619 1.00 0.00 45 GLU A C 2
ATOM 1357 O O . GLU A 1 40 ? -9.547 -3.435 10.720 1.00 0.00 45 GLU A O 2
ATOM 1369 N N . GLN A 1 41 ? -10.175 -1.636 9.630 1.00 0.00 46 GLN A N 2
ATOM 1370 C CA . GLN A 1 41 ? -10.874 -2.450 8.615 1.00 0.00 46 GLN A CA 2
ATOM 1371 C C . GLN A 1 41 ? -9.831 -3.019 7.678 1.00 0.00 46 GLN A C 2
ATOM 1372 O O . GLN A 1 41 ? -9.713 -4.216 7.494 1.00 0.00 46 GLN A O 2
ATOM 1386 N N . ALA A 1 42 ? -9.049 -2.161 7.111 1.00 0.00 47 ALA A N 2
ATOM 1387 C CA . ALA A 1 42 ? -7.977 -2.621 6.210 1.00 0.00 47 ALA A CA 2
ATOM 1388 C C . ALA A 1 42 ? -7.171 -3.679 6.950 1.00 0.00 47 ALA A C 2
ATOM 1389 O O . ALA A 1 42 ? -6.989 -4.787 6.484 1.00 0.00 47 ALA A O 2
ATOM 1396 N N . LYS A 1 43 ? -6.708 -3.345 8.119 1.00 0.00 48 LYS A N 2
ATOM 1397 C CA . LYS A 1 43 ? -5.930 -4.322 8.927 1.00 0.00 48 LYS A CA 2
ATOM 1398 C C . LYS A 1 43 ? -6.729 -5.618 9.030 1.00 0.00 48 LYS A C 2
ATOM 1399 O O . LYS A 1 43 ? -6.277 -6.672 8.625 1.00 0.00 48 LYS A O 2
ATOM 1418 N N . SER A 1 44 ? -7.921 -5.545 9.563 1.00 0.00 49 SER A N 2
ATOM 1419 C CA . SER A 1 44 ? -8.758 -6.766 9.685 1.00 0.00 49 SER A CA 2
ATOM 1420 C C . SER A 1 44 ? -8.667 -7.552 8.380 1.00 0.00 49 SER A C 2
ATOM 1421 O O . SER A 1 44 ? -8.663 -8.768 8.372 1.00 0.00 49 SER A O 2
ATOM 1429 N N . PHE A 1 45 ? -8.577 -6.865 7.276 1.00 0.00 50 PHE A N 2
ATOM 1430 C CA . PHE A 1 45 ? -8.469 -7.565 5.971 1.00 0.00 50 PHE A CA 2
ATOM 1431 C C . PHE A 1 45 ? -7.048 -8.095 5.810 1.00 0.00 50 PHE A C 2
ATOM 1432 O O . PHE A 1 45 ? -6.831 -9.191 5.334 1.00 0.00 50 PHE A O 2
ATOM 1449 N N . LEU A 1 46 ? -6.072 -7.318 6.199 1.00 0.00 51 LEU A N 2
ATOM 1450 C CA . LEU A 1 46 ? -4.676 -7.760 6.067 1.00 0.00 51 LEU A CA 2
ATOM 1451 C C . LEU A 1 46 ? -4.499 -9.113 6.761 1.00 0.00 51 LEU A C 2
ATOM 1452 O O . LEU A 1 46 ? -4.009 -10.060 6.179 1.00 0.00 51 LEU A O 2
ATOM 1468 N N . GLY A 1 47 ? -4.894 -9.213 8.002 1.00 0.00 52 GLY A N 2
ATOM 1469 C CA . GLY A 1 47 ? -4.748 -10.502 8.723 1.00 0.00 52 GLY A CA 2
ATOM 1470 C C . GLY A 1 47 ? -4.876 -10.277 10.234 1.00 0.00 52 GLY A C 2
ATOM 1471 O O . GLY A 1 47 ? -5.276 -11.159 10.965 1.00 0.00 52 GLY A O 2
ATOM 1475 N N . GLY A 1 1 ? -8.339 12.146 0.776 1.00 0.00 6 GLY A N 3
ATOM 1476 C CA . GLY A 1 1 ? -7.502 10.916 0.698 1.00 0.00 6 GLY A CA 3
ATOM 1477 C C . GLY A 1 1 ? -8.259 9.738 1.306 1.00 0.00 6 GLY A C 3
ATOM 1478 O O . GLY A 1 1 ? -9.416 9.850 1.661 1.00 0.00 6 GLY A O 3
ATOM 1482 N N . ASN A 1 2 ? -7.623 8.602 1.432 1.00 0.00 7 ASN A N 3
ATOM 1483 C CA . ASN A 1 2 ? -8.330 7.436 2.017 1.00 0.00 7 ASN A CA 3
ATOM 1484 C C . ASN A 1 2 ? -7.339 6.457 2.626 1.00 0.00 7 ASN A C 3
ATOM 1485 O O . ASN A 1 2 ? -6.158 6.700 2.679 1.00 0.00 7 ASN A O 3
ATOM 1496 N N . PHE A 1 3 ? -7.823 5.328 3.056 1.00 0.00 8 PHE A N 3
ATOM 1497 C CA . PHE A 1 3 ? -6.920 4.302 3.644 1.00 0.00 8 PHE A CA 3
ATOM 1498 C C . PHE A 1 3 ? -6.645 3.246 2.581 1.00 0.00 8 PHE A C 3
ATOM 1499 O O . PHE A 1 3 ? -7.456 3.026 1.702 1.00 0.00 8 PHE A O 3
ATOM 1516 N N . TYR A 1 4 ? -5.512 2.601 2.616 1.00 0.00 9 TYR A N 3
ATOM 1517 C CA . TYR A 1 4 ? -5.248 1.595 1.551 1.00 0.00 9 TYR A CA 3
ATOM 1518 C C . TYR A 1 4 ? -4.506 0.369 2.063 1.00 0.00 9 TYR A C 3
ATOM 1519 O O . TYR A 1 4 ? -3.316 0.414 2.276 1.00 0.00 9 TYR A O 3
ATOM 1537 N N . ALA A 1 5 ? -5.168 -0.755 2.169 1.00 0.00 10 ALA A N 3
ATOM 1538 C CA . ALA A 1 5 ? -4.436 -1.981 2.576 1.00 0.00 10 ALA A CA 3
ATOM 1539 C C . ALA A 1 5 ? -3.715 -2.433 1.321 1.00 0.00 10 ALA A C 3
ATOM 1540 O O . ALA A 1 5 ? -4.330 -2.745 0.326 1.00 0.00 10 ALA A O 3
ATOM 1547 N N . VAL A 1 6 ? -2.422 -2.382 1.315 1.00 0.00 11 VAL A N 3
ATOM 1548 C CA . VAL A 1 6 ? -1.704 -2.713 0.061 1.00 0.00 11 VAL A CA 3
ATOM 1549 C C . VAL A 1 6 ? -0.519 -3.635 0.307 1.00 0.00 11 VAL A C 3
ATOM 1550 O O . VAL A 1 6 ? -0.003 -3.716 1.401 1.00 0.00 11 VAL A O 3
ATOM 1563 N N . ARG A 1 7 ? -0.065 -4.316 -0.716 1.00 0.00 12 ARG A N 3
ATOM 1564 C CA . ARG A 1 7 ? 1.105 -5.204 -0.525 1.00 0.00 12 ARG A CA 3
ATOM 1565 C C . ARG A 1 7 ? 2.119 -4.971 -1.645 1.00 0.00 12 ARG A C 3
ATOM 1566 O O . ARG A 1 7 ? 3.269 -4.672 -1.398 1.00 0.00 12 ARG A O 3
ATOM 1587 N N . LYS A 1 8 ? 1.704 -5.095 -2.873 1.00 0.00 13 LYS A N 3
ATOM 1588 C CA . LYS A 1 8 ? 2.647 -4.870 -4.004 1.00 0.00 13 LYS A CA 3
ATOM 1589 C C . LYS A 1 8 ? 3.775 -5.907 -3.953 1.00 0.00 13 LYS A C 3
ATOM 1590 O O . LYS A 1 8 ? 3.822 -6.825 -4.748 1.00 0.00 13 LYS A O 3
ATOM 1609 N N . GLY A 1 9 ? 4.685 -5.767 -3.028 1.00 0.00 14 GLY A N 3
ATOM 1610 C CA . GLY A 1 9 ? 5.807 -6.745 -2.931 1.00 0.00 14 GLY A CA 3
ATOM 1611 C C . GLY A 1 9 ? 6.728 -6.353 -1.774 1.00 0.00 14 GLY A C 3
ATOM 1612 O O . GLY A 1 9 ? 7.284 -7.195 -1.096 1.00 0.00 14 GLY A O 3
ATOM 1616 N N . ARG A 1 10 ? 6.895 -5.080 -1.543 1.00 0.00 15 ARG A N 3
ATOM 1617 C CA . ARG A 1 10 ? 7.779 -4.632 -0.430 1.00 0.00 15 ARG A CA 3
ATOM 1618 C C . ARG A 1 10 ? 7.257 -5.194 0.895 1.00 0.00 15 ARG A C 3
ATOM 1619 O O . ARG A 1 10 ? 7.843 -6.088 1.474 1.00 0.00 15 ARG A O 3
ATOM 1640 N N . GLU A 1 11 ? 6.161 -4.680 1.382 1.00 0.00 16 GLU A N 3
ATOM 1641 C CA . GLU A 1 11 ? 5.607 -5.188 2.670 1.00 0.00 16 GLU A CA 3
ATOM 1642 C C . GLU A 1 11 ? 4.161 -4.713 2.829 1.00 0.00 16 GLU A C 3
ATOM 1643 O O . GLU A 1 11 ? 3.869 -3.536 2.740 1.00 0.00 16 GLU A O 3
ATOM 1655 N N . THR A 1 12 ? 3.252 -5.620 3.066 1.00 0.00 17 THR A N 3
ATOM 1656 C CA . THR A 1 12 ? 1.825 -5.222 3.232 1.00 0.00 17 THR A CA 3
ATOM 1657 C C . THR A 1 12 ? 1.739 -4.010 4.163 1.00 0.00 17 THR A C 3
ATOM 1658 O O . THR A 1 12 ? 2.233 -4.038 5.273 1.00 0.00 17 THR A O 3
ATOM 1669 N N . GLY A 1 13 ? 1.114 -2.946 3.730 1.00 0.00 18 GLY A N 3
ATOM 1670 C CA . GLY A 1 13 ? 1.006 -1.749 4.610 1.00 0.00 18 GLY A CA 3
ATOM 1671 C C . GLY A 1 13 ? -0.270 -0.990 4.268 1.00 0.00 18 GLY A C 3
ATOM 1672 O O . GLY A 1 13 ? -0.743 -1.030 3.149 1.00 0.00 18 GLY A O 3
ATOM 1676 N N . ILE A 1 14 ? -0.845 -0.308 5.217 1.00 0.00 19 ILE A N 3
ATOM 1677 C CA . ILE A 1 14 ? -2.090 0.427 4.925 1.00 0.00 19 ILE A CA 3
ATOM 1678 C C . ILE A 1 14 ? -1.826 1.931 4.851 1.00 0.00 19 ILE A C 3
ATOM 1679 O O . ILE A 1 14 ? -1.227 2.512 5.734 1.00 0.00 19 ILE A O 3
ATOM 1695 N N . TYR A 1 15 ? -2.285 2.566 3.806 1.00 0.00 20 TYR A N 3
ATOM 1696 C CA . TYR A 1 15 ? -2.078 4.035 3.679 1.00 0.00 20 TYR A CA 3
ATOM 1697 C C . TYR A 1 15 ? -3.274 4.758 4.266 1.00 0.00 20 TYR A C 3
ATOM 1698 O O . TYR A 1 15 ? -4.198 4.155 4.777 1.00 0.00 20 TYR A O 3
ATOM 1716 N N . ASN A 1 16 ? -3.252 6.052 4.192 1.00 0.00 21 ASN A N 3
ATOM 1717 C CA . ASN A 1 16 ? -4.350 6.861 4.733 1.00 0.00 21 ASN A CA 3
ATOM 1718 C C . ASN A 1 16 ? -4.222 8.252 4.124 1.00 0.00 21 ASN A C 3
ATOM 1719 O O . ASN A 1 16 ? -4.075 9.240 4.816 1.00 0.00 21 ASN A O 3
ATOM 1730 N N . THR A 1 17 ? -4.237 8.328 2.821 1.00 0.00 22 THR A N 3
ATOM 1731 C CA . THR A 1 17 ? -4.073 9.635 2.158 1.00 0.00 22 THR A CA 3
ATOM 1732 C C . THR A 1 17 ? -4.600 9.585 0.728 1.00 0.00 22 THR A C 3
ATOM 1733 O O . THR A 1 17 ? -4.837 8.530 0.174 1.00 0.00 22 THR A O 3
ATOM 1744 N N . TRP A 1 18 ? -4.742 10.726 0.117 1.00 0.00 23 TRP A N 3
ATOM 1745 C CA . TRP A 1 18 ? -5.186 10.769 -1.299 1.00 0.00 23 TRP A CA 3
ATOM 1746 C C . TRP A 1 18 ? -3.972 10.429 -2.148 1.00 0.00 23 TRP A C 3
ATOM 1747 O O . TRP A 1 18 ? -4.018 9.613 -3.049 1.00 0.00 23 TRP A O 3
ATOM 1768 N N . ASN A 1 19 ? -2.876 11.064 -1.839 1.00 0.00 24 ASN A N 3
ATOM 1769 C CA . ASN A 1 19 ? -1.618 10.821 -2.574 1.00 0.00 24 ASN A CA 3
ATOM 1770 C C . ASN A 1 19 ? -1.162 9.387 -2.320 1.00 0.00 24 ASN A C 3
ATOM 1771 O O . ASN A 1 19 ? -1.033 8.598 -3.234 1.00 0.00 24 ASN A O 3
ATOM 1782 N N . GLU A 1 20 ? -0.932 9.039 -1.080 1.00 0.00 25 GLU A N 3
ATOM 1783 C CA . GLU A 1 20 ? -0.502 7.652 -0.765 1.00 0.00 25 GLU A CA 3
ATOM 1784 C C . GLU A 1 20 ? -1.356 6.687 -1.580 1.00 0.00 25 GLU A C 3
ATOM 1785 O O . GLU A 1 20 ? -0.892 5.669 -2.060 1.00 0.00 25 GLU A O 3
ATOM 1797 N N . CYS A 1 21 ? -2.606 7.017 -1.745 1.00 0.00 26 CYS A N 3
ATOM 1798 C CA . CYS A 1 21 ? -3.512 6.146 -2.531 1.00 0.00 26 CYS A CA 3
ATOM 1799 C C . CYS A 1 21 ? -3.052 6.124 -3.983 1.00 0.00 26 CYS A C 3
ATOM 1800 O O . CYS A 1 21 ? -2.234 5.319 -4.380 1.00 0.00 26 CYS A O 3
ATOM 1808 N N . LYS A 1 22 ? -3.565 7.007 -4.768 1.00 0.00 27 LYS A N 3
ATOM 1809 C CA . LYS A 1 22 ? -3.181 7.077 -6.189 1.00 0.00 27 LYS A CA 3
ATOM 1810 C C . LYS A 1 22 ? -1.679 6.833 -6.351 1.00 0.00 27 LYS A C 3
ATOM 1811 O O . LYS A 1 22 ? -1.250 6.131 -7.245 1.00 0.00 27 LYS A O 3
ATOM 1830 N N . ASN A 1 23 ? -0.872 7.397 -5.494 1.00 0.00 28 ASN A N 3
ATOM 1831 C CA . ASN A 1 23 ? 0.594 7.176 -5.614 1.00 0.00 28 ASN A CA 3
ATOM 1832 C C . ASN A 1 23 ? 0.867 5.674 -5.584 1.00 0.00 28 ASN A C 3
ATOM 1833 O O . ASN A 1 23 ? 1.610 5.152 -6.391 1.00 0.00 28 ASN A O 3
ATOM 1844 N N . GLN A 1 24 ? 0.265 4.970 -4.663 1.00 0.00 29 GLN A N 3
ATOM 1845 C CA . GLN A 1 24 ? 0.490 3.502 -4.595 1.00 0.00 29 GLN A CA 3
ATOM 1846 C C . GLN A 1 24 ? -0.187 2.829 -5.791 1.00 0.00 29 GLN A C 3
ATOM 1847 O O . GLN A 1 24 ? 0.191 1.750 -6.202 1.00 0.00 29 GLN A O 3
ATOM 1861 N N . VAL A 1 25 ? -1.185 3.456 -6.354 1.00 0.00 30 VAL A N 3
ATOM 1862 C CA . VAL A 1 25 ? -1.877 2.846 -7.523 1.00 0.00 30 VAL A CA 3
ATOM 1863 C C . VAL A 1 25 ? -2.382 3.944 -8.461 1.00 0.00 30 VAL A C 3
ATOM 1864 O O . VAL A 1 25 ? -3.568 4.183 -8.574 1.00 0.00 30 VAL A O 3
ATOM 1877 N N . ASP A 1 26 ? -1.488 4.606 -9.143 1.00 0.00 31 ASP A N 3
ATOM 1878 C CA . ASP A 1 26 ? -1.906 5.681 -10.086 1.00 0.00 31 ASP A CA 3
ATOM 1879 C C . ASP A 1 26 ? -1.682 5.194 -11.521 1.00 0.00 31 ASP A C 3
ATOM 1880 O O . ASP A 1 26 ? -0.656 5.449 -12.120 1.00 0.00 31 ASP A O 3
ATOM 1889 N N . GLY A 1 27 ? -2.629 4.479 -12.069 1.00 0.00 32 GLY A N 3
ATOM 1890 C CA . GLY A 1 27 ? -2.465 3.960 -13.457 1.00 0.00 32 GLY A CA 3
ATOM 1891 C C . GLY A 1 27 ? -2.322 2.438 -13.408 1.00 0.00 32 GLY A C 3
ATOM 1892 O O . GLY A 1 27 ? -1.921 1.808 -14.366 1.00 0.00 32 GLY A O 3
ATOM 1896 N N . TYR A 1 28 ? -2.638 1.847 -12.288 1.00 0.00 33 TYR A N 3
ATOM 1897 C CA . TYR A 1 28 ? -2.512 0.379 -12.153 1.00 0.00 33 TYR A CA 3
ATOM 1898 C C . TYR A 1 28 ? -3.896 -0.274 -12.225 1.00 0.00 33 TYR A C 3
ATOM 1899 O O . TYR A 1 28 ? -4.564 -0.448 -11.225 1.00 0.00 33 TYR A O 3
ATOM 1917 N N . GLY A 1 29 ? -4.331 -0.634 -13.402 1.00 0.00 34 GLY A N 3
ATOM 1918 C CA . GLY A 1 29 ? -5.673 -1.269 -13.546 1.00 0.00 34 GLY A CA 3
ATOM 1919 C C . GLY A 1 29 ? -5.632 -2.728 -13.080 1.00 0.00 34 GLY A C 3
ATOM 1920 O O . GLY A 1 29 ? -6.633 -3.416 -13.085 1.00 0.00 34 GLY A O 3
ATOM 1924 N N . GLY A 1 30 ? -4.489 -3.208 -12.683 1.00 0.00 35 GLY A N 3
ATOM 1925 C CA . GLY A 1 30 ? -4.402 -4.628 -12.226 1.00 0.00 35 GLY A CA 3
ATOM 1926 C C . GLY A 1 30 ? -3.439 -4.747 -11.042 1.00 0.00 35 GLY A C 3
ATOM 1927 O O . GLY A 1 30 ? -2.880 -5.796 -10.791 1.00 0.00 35 GLY A O 3
ATOM 1931 N N . ALA A 1 31 ? -3.243 -3.685 -10.309 1.00 0.00 36 ALA A N 3
ATOM 1932 C CA . ALA A 1 31 ? -2.318 -3.745 -9.139 1.00 0.00 36 ALA A CA 3
ATOM 1933 C C . ALA A 1 31 ? -2.983 -4.488 -7.990 1.00 0.00 36 ALA A C 3
ATOM 1934 O O . ALA A 1 31 ? -4.193 -4.548 -7.897 1.00 0.00 36 ALA A O 3
ATOM 1941 N N . ILE A 1 32 ? -2.209 -5.009 -7.081 1.00 0.00 37 ILE A N 3
ATOM 1942 C CA . ILE A 1 32 ? -2.828 -5.684 -5.916 1.00 0.00 37 ILE A CA 3
ATOM 1943 C C . ILE A 1 32 ? -3.180 -4.602 -4.911 1.00 0.00 37 ILE A C 3
ATOM 1944 O O . ILE A 1 32 ? -2.362 -3.763 -4.587 1.00 0.00 37 ILE A O 3
ATOM 1960 N N . TYR A 1 33 ? -4.363 -4.601 -4.405 1.00 0.00 38 TYR A N 3
ATOM 1961 C CA . TYR A 1 33 ? -4.685 -3.551 -3.424 1.00 0.00 38 TYR A CA 3
ATOM 1962 C C . TYR A 1 33 ? -6.053 -3.765 -2.778 1.00 0.00 38 TYR A C 3
ATOM 1963 O O . TYR A 1 33 ? -7.026 -4.098 -3.426 1.00 0.00 38 TYR A O 3
ATOM 1981 N N . LYS A 1 34 ? -6.122 -3.542 -1.493 1.00 0.00 39 LYS A N 3
ATOM 1982 C CA . LYS A 1 34 ? -7.404 -3.677 -0.759 1.00 0.00 39 LYS A CA 3
ATOM 1983 C C . LYS A 1 34 ? -7.784 -2.285 -0.250 1.00 0.00 39 LYS A C 3
ATOM 1984 O O . LYS A 1 34 ? -7.529 -1.930 0.886 1.00 0.00 39 LYS A O 3
ATOM 2003 N N . LYS A 1 35 ? -8.368 -1.486 -1.098 1.00 0.00 40 LYS A N 3
ATOM 2004 C CA . LYS A 1 35 ? -8.745 -0.107 -0.690 1.00 0.00 40 LYS A CA 3
ATOM 2005 C C . LYS A 1 35 ? -9.466 -0.157 0.655 1.00 0.00 40 LYS A C 3
ATOM 2006 O O . LYS A 1 35 ? -10.120 -1.126 0.987 1.00 0.00 40 LYS A O 3
ATOM 2025 N N . PHE A 1 36 ? -9.347 0.878 1.434 1.00 0.00 41 PHE A N 3
ATOM 2026 C CA . PHE A 1 36 ? -10.020 0.887 2.761 1.00 0.00 41 PHE A CA 3
ATOM 2027 C C . PHE A 1 36 ? -10.217 2.318 3.251 1.00 0.00 41 PHE A C 3
ATOM 2028 O O . PHE A 1 36 ? -9.595 3.252 2.778 1.00 0.00 41 PHE A O 3
ATOM 2045 N N . ASN A 1 37 ? -11.084 2.485 4.205 1.00 0.00 42 ASN A N 3
ATOM 2046 C CA . ASN A 1 37 ? -11.351 3.830 4.756 1.00 0.00 42 ASN A CA 3
ATOM 2047 C C . ASN A 1 37 ? -11.292 3.742 6.277 1.00 0.00 42 ASN A C 3
ATOM 2048 O O . ASN A 1 37 ? -12.092 4.325 6.981 1.00 0.00 42 ASN A O 3
ATOM 2059 N N . SER A 1 38 ? -10.352 2.995 6.787 1.00 0.00 43 SER A N 3
ATOM 2060 C CA . SER A 1 38 ? -10.234 2.838 8.255 1.00 0.00 43 SER A CA 3
ATOM 2061 C C . SER A 1 38 ? -9.074 1.891 8.555 1.00 0.00 43 SER A C 3
ATOM 2062 O O . SER A 1 38 ? -9.214 0.686 8.509 1.00 0.00 43 SER A O 3
ATOM 2070 N N . TYR A 1 39 ? -7.929 2.437 8.851 1.00 0.00 44 TYR A N 3
ATOM 2071 C CA . TYR A 1 39 ? -6.732 1.595 9.153 1.00 0.00 44 TYR A CA 3
ATOM 2072 C C . TYR A 1 39 ? -7.140 0.349 9.952 1.00 0.00 44 TYR A C 3
ATOM 2073 O O . TYR A 1 39 ? -6.488 -0.670 9.892 1.00 0.00 44 TYR A O 3
ATOM 2091 N N . GLU A 1 40 ? -8.207 0.427 10.702 1.00 0.00 45 GLU A N 3
ATOM 2092 C CA . GLU A 1 40 ? -8.652 -0.748 11.512 1.00 0.00 45 GLU A CA 3
ATOM 2093 C C . GLU A 1 40 ? -9.306 -1.794 10.608 1.00 0.00 45 GLU A C 3
ATOM 2094 O O . GLU A 1 40 ? -9.189 -2.980 10.838 1.00 0.00 45 GLU A O 3
ATOM 2106 N N . GLN A 1 41 ? -9.986 -1.373 9.577 1.00 0.00 46 GLN A N 3
ATOM 2107 C CA . GLN A 1 41 ? -10.622 -2.350 8.675 1.00 0.00 46 GLN A CA 3
ATOM 2108 C C . GLN A 1 41 ? -9.535 -2.961 7.822 1.00 0.00 46 GLN A C 3
ATOM 2109 O O . GLN A 1 41 ? -9.322 -4.159 7.801 1.00 0.00 46 GLN A O 3
ATOM 2123 N N . ALA A 1 42 ? -8.819 -2.128 7.142 1.00 0.00 47 ALA A N 3
ATOM 2124 C CA . ALA A 1 42 ? -7.709 -2.620 6.309 1.00 0.00 47 ALA A CA 3
ATOM 2125 C C . ALA A 1 42 ? -6.850 -3.541 7.175 1.00 0.00 47 ALA A C 3
ATOM 2126 O O . ALA A 1 42 ? -6.575 -4.671 6.826 1.00 0.00 47 ALA A O 3
ATOM 2133 N N . LYS A 1 43 ? -6.455 -3.062 8.324 1.00 0.00 48 LYS A N 3
ATOM 2134 C CA . LYS A 1 43 ? -5.638 -3.903 9.252 1.00 0.00 48 LYS A CA 3
ATOM 2135 C C . LYS A 1 43 ? -6.337 -5.246 9.426 1.00 0.00 48 LYS A C 3
ATOM 2136 O O . LYS A 1 43 ? -5.808 -6.286 9.084 1.00 0.00 48 LYS A O 3
ATOM 2155 N N . SER A 1 44 ? -7.529 -5.223 9.954 1.00 0.00 49 SER A N 3
ATOM 2156 C CA . SER A 1 44 ? -8.288 -6.481 10.156 1.00 0.00 49 SER A CA 3
ATOM 2157 C C . SER A 1 44 ? -8.117 -7.374 8.927 1.00 0.00 49 SER A C 3
ATOM 2158 O O . SER A 1 44 ? -8.031 -8.582 9.030 1.00 0.00 49 SER A O 3
ATOM 2166 N N . PHE A 1 45 ? -8.055 -6.787 7.764 1.00 0.00 50 PHE A N 3
ATOM 2167 C CA . PHE A 1 45 ? -7.876 -7.594 6.528 1.00 0.00 50 PHE A CA 3
ATOM 2168 C C . PHE A 1 45 ? -6.421 -8.045 6.433 1.00 0.00 50 PHE A C 3
ATOM 2169 O O . PHE A 1 45 ? -6.122 -9.150 6.024 1.00 0.00 50 PHE A O 3
ATOM 2186 N N . LEU A 1 46 ? -5.512 -7.187 6.804 1.00 0.00 51 LEU A N 3
ATOM 2187 C CA . LEU A 1 46 ? -4.083 -7.531 6.737 1.00 0.00 51 LEU A CA 3
ATOM 2188 C C . LEU A 1 46 ? -3.852 -8.938 7.300 1.00 0.00 51 LEU A C 3
ATOM 2189 O O . LEU A 1 46 ? -2.914 -9.615 6.927 1.00 0.00 51 LEU A O 3
ATOM 2205 N N . GLY A 1 47 ? -4.703 -9.394 8.183 1.00 0.00 52 GLY A N 3
ATOM 2206 C CA . GLY A 1 47 ? -4.522 -10.764 8.742 1.00 0.00 52 GLY A CA 3
ATOM 2207 C C . GLY A 1 47 ? -4.767 -10.770 10.254 1.00 0.00 52 GLY A C 3
ATOM 2208 O O . GLY A 1 47 ? -4.664 -11.795 10.899 1.00 0.00 52 GLY A O 3
ATOM 2212 N N . GLY A 1 1 ? -8.038 11.957 1.646 1.00 0.00 6 GLY A N 4
ATOM 2213 C CA . GLY A 1 1 ? -7.205 11.041 2.473 1.00 0.00 6 GLY A CA 4
ATOM 2214 C C . GLY A 1 1 ? -7.894 9.681 2.583 1.00 0.00 6 GLY A C 4
ATOM 2215 O O . GLY A 1 1 ? -8.790 9.497 3.381 1.00 0.00 6 GLY A O 4
ATOM 2219 N N . ASN A 1 2 ? -7.495 8.724 1.785 1.00 0.00 7 ASN A N 4
ATOM 2220 C CA . ASN A 1 2 ? -8.145 7.398 1.858 1.00 0.00 7 ASN A CA 4
ATOM 2221 C C . ASN A 1 2 ? -7.232 6.398 2.553 1.00 0.00 7 ASN A C 4
ATOM 2222 O O . ASN A 1 2 ? -6.051 6.610 2.683 1.00 0.00 7 ASN A O 4
ATOM 2233 N N . PHE A 1 3 ? -7.772 5.287 2.959 1.00 0.00 8 PHE A N 4
ATOM 2234 C CA . PHE A 1 3 ? -6.937 4.244 3.617 1.00 0.00 8 PHE A CA 4
ATOM 2235 C C . PHE A 1 3 ? -6.631 3.174 2.576 1.00 0.00 8 PHE A C 4
ATOM 2236 O O . PHE A 1 3 ? -7.461 2.864 1.745 1.00 0.00 8 PHE A O 4
ATOM 2253 N N . TYR A 1 4 ? -5.450 2.620 2.575 1.00 0.00 9 TYR A N 4
ATOM 2254 C CA . TYR A 1 4 ? -5.154 1.601 1.530 1.00 0.00 9 TYR A CA 4
ATOM 2255 C C . TYR A 1 4 ? -4.297 0.455 2.057 1.00 0.00 9 TYR A C 4
ATOM 2256 O O . TYR A 1 4 ? -3.109 0.606 2.246 1.00 0.00 9 TYR A O 4
ATOM 2274 N N . ALA A 1 5 ? -4.866 -0.713 2.218 1.00 0.00 10 ALA A N 4
ATOM 2275 C CA . ALA A 1 5 ? -4.037 -1.871 2.654 1.00 0.00 10 ALA A CA 4
ATOM 2276 C C . ALA A 1 5 ? -3.348 -2.378 1.393 1.00 0.00 10 ALA A C 4
ATOM 2277 O O . ALA A 1 5 ? -3.923 -3.097 0.605 1.00 0.00 10 ALA A O 4
ATOM 2284 N N . VAL A 1 6 ? -2.150 -1.932 1.152 1.00 0.00 11 VAL A N 4
ATOM 2285 C CA . VAL A 1 6 ? -1.464 -2.304 -0.117 1.00 0.00 11 VAL A CA 4
ATOM 2286 C C . VAL A 1 6 ? -0.224 -3.164 0.101 1.00 0.00 11 VAL A C 4
ATOM 2287 O O . VAL A 1 6 ? 0.418 -3.112 1.130 1.00 0.00 11 VAL A O 4
ATOM 2300 N N . ARG A 1 7 ? 0.130 -3.943 -0.895 1.00 0.00 12 ARG A N 4
ATOM 2301 C CA . ARG A 1 7 ? 1.350 -4.787 -0.775 1.00 0.00 12 ARG A CA 4
ATOM 2302 C C . ARG A 1 7 ? 2.052 -4.939 -2.138 1.00 0.00 12 ARG A C 4
ATOM 2303 O O . ARG A 1 7 ? 3.196 -5.337 -2.205 1.00 0.00 12 ARG A O 4
ATOM 2324 N N . LYS A 1 8 ? 1.392 -4.623 -3.224 1.00 0.00 13 LYS A N 4
ATOM 2325 C CA . LYS A 1 8 ? 2.043 -4.761 -4.560 1.00 0.00 13 LYS A CA 4
ATOM 2326 C C . LYS A 1 8 ? 2.801 -6.092 -4.629 1.00 0.00 13 LYS A C 4
ATOM 2327 O O . LYS A 1 8 ? 2.239 -7.119 -4.951 1.00 0.00 13 LYS A O 4
ATOM 2346 N N . GLY A 1 9 ? 4.072 -6.083 -4.327 1.00 0.00 14 GLY A N 4
ATOM 2347 C CA . GLY A 1 9 ? 4.857 -7.349 -4.373 1.00 0.00 14 GLY A CA 4
ATOM 2348 C C . GLY A 1 9 ? 5.458 -7.625 -2.993 1.00 0.00 14 GLY A C 4
ATOM 2349 O O . GLY A 1 9 ? 5.696 -8.757 -2.622 1.00 0.00 14 GLY A O 4
ATOM 2353 N N . ARG A 1 10 ? 5.701 -6.595 -2.229 1.00 0.00 15 ARG A N 4
ATOM 2354 C CA . ARG A 1 10 ? 6.283 -6.790 -0.873 1.00 0.00 15 ARG A CA 4
ATOM 2355 C C . ARG A 1 10 ? 6.069 -5.520 -0.046 1.00 0.00 15 ARG A C 4
ATOM 2356 O O . ARG A 1 10 ? 5.540 -4.538 -0.528 1.00 0.00 15 ARG A O 4
ATOM 2377 N N . GLU A 1 11 ? 6.475 -5.529 1.194 1.00 0.00 16 GLU A N 4
ATOM 2378 C CA . GLU A 1 11 ? 6.289 -4.319 2.043 1.00 0.00 16 GLU A CA 4
ATOM 2379 C C . GLU A 1 11 ? 4.807 -3.938 2.070 1.00 0.00 16 GLU A C 4
ATOM 2380 O O . GLU A 1 11 ? 4.416 -2.888 1.602 1.00 0.00 16 GLU A O 4
ATOM 2392 N N . THR A 1 12 ? 3.977 -4.787 2.614 1.00 0.00 17 THR A N 4
ATOM 2393 C CA . THR A 1 12 ? 2.521 -4.473 2.668 1.00 0.00 17 THR A CA 4
ATOM 2394 C C . THR A 1 12 ? 2.249 -3.489 3.805 1.00 0.00 17 THR A C 4
ATOM 2395 O O . THR A 1 12 ? 2.827 -3.583 4.870 1.00 0.00 17 THR A O 4
ATOM 2406 N N . GLY A 1 13 ? 1.372 -2.542 3.595 1.00 0.00 18 GLY A N 4
ATOM 2407 C CA . GLY A 1 13 ? 1.075 -1.565 4.678 1.00 0.00 18 GLY A CA 4
ATOM 2408 C C . GLY A 1 13 ? -0.197 -0.795 4.339 1.00 0.00 18 GLY A C 4
ATOM 2409 O O . GLY A 1 13 ? -0.637 -0.769 3.206 1.00 0.00 18 GLY A O 4
ATOM 2413 N N . ILE A 1 14 ? -0.801 -0.175 5.314 1.00 0.00 19 ILE A N 4
ATOM 2414 C CA . ILE A 1 14 ? -2.043 0.576 5.046 1.00 0.00 19 ILE A CA 4
ATOM 2415 C C . ILE A 1 14 ? -1.762 2.075 4.996 1.00 0.00 19 ILE A C 4
ATOM 2416 O O . ILE A 1 14 ? -1.282 2.660 5.946 1.00 0.00 19 ILE A O 4
ATOM 2432 N N . TYR A 1 15 ? -2.081 2.708 3.904 1.00 0.00 20 TYR A N 4
ATOM 2433 C CA . TYR A 1 15 ? -1.856 4.175 3.808 1.00 0.00 20 TYR A CA 4
ATOM 2434 C C . TYR A 1 15 ? -3.103 4.888 4.291 1.00 0.00 20 TYR A C 4
ATOM 2435 O O . TYR A 1 15 ? -4.081 4.271 4.672 1.00 0.00 20 TYR A O 4
ATOM 2453 N N . ASN A 1 16 ? -3.073 6.183 4.277 1.00 0.00 21 ASN A N 4
ATOM 2454 C CA . ASN A 1 16 ? -4.230 6.959 4.737 1.00 0.00 21 ASN A CA 4
ATOM 2455 C C . ASN A 1 16 ? -4.136 8.352 4.125 1.00 0.00 21 ASN A C 4
ATOM 2456 O O . ASN A 1 16 ? -3.961 9.337 4.815 1.00 0.00 21 ASN A O 4
ATOM 2467 N N . THR A 1 17 ? -4.224 8.439 2.827 1.00 0.00 22 THR A N 4
ATOM 2468 C CA . THR A 1 17 ? -4.111 9.755 2.168 1.00 0.00 22 THR A CA 4
ATOM 2469 C C . THR A 1 17 ? -4.714 9.692 0.775 1.00 0.00 22 THR A C 4
ATOM 2470 O O . THR A 1 17 ? -4.860 8.634 0.200 1.00 0.00 22 THR A O 4
ATOM 2481 N N . TRP A 1 18 ? -5.030 10.816 0.209 1.00 0.00 23 TRP A N 4
ATOM 2482 C CA . TRP A 1 18 ? -5.551 10.811 -1.175 1.00 0.00 23 TRP A CA 4
ATOM 2483 C C . TRP A 1 18 ? -4.332 10.676 -2.079 1.00 0.00 23 TRP A C 4
ATOM 2484 O O . TRP A 1 18 ? -4.254 9.822 -2.939 1.00 0.00 23 TRP A O 4
ATOM 2505 N N . ASN A 1 19 ? -3.369 11.534 -1.857 1.00 0.00 24 ASN A N 4
ATOM 2506 C CA . ASN A 1 19 ? -2.126 11.505 -2.655 1.00 0.00 24 ASN A CA 4
ATOM 2507 C C . ASN A 1 19 ? -1.448 10.153 -2.473 1.00 0.00 24 ASN A C 4
ATOM 2508 O O . ASN A 1 19 ? -1.200 9.439 -3.424 1.00 0.00 24 ASN A O 4
ATOM 2519 N N . GLU A 1 20 ? -1.151 9.789 -1.257 1.00 0.00 25 GLU A N 4
ATOM 2520 C CA . GLU A 1 20 ? -0.498 8.482 -1.025 1.00 0.00 25 GLU A CA 4
ATOM 2521 C C . GLU A 1 20 ? -1.283 7.403 -1.759 1.00 0.00 25 GLU A C 4
ATOM 2522 O O . GLU A 1 20 ? -0.732 6.598 -2.467 1.00 0.00 25 GLU A O 4
ATOM 2534 N N . CYS A 1 21 ? -2.576 7.394 -1.600 1.00 0.00 26 CYS A N 4
ATOM 2535 C CA . CYS A 1 21 ? -3.409 6.369 -2.277 1.00 0.00 26 CYS A CA 4
ATOM 2536 C C . CYS A 1 21 ? -3.004 6.267 -3.735 1.00 0.00 26 CYS A C 4
ATOM 2537 O O . CYS A 1 21 ? -2.219 5.429 -4.131 1.00 0.00 26 CYS A O 4
ATOM 2545 N N . LYS A 1 22 ? -3.531 7.127 -4.521 1.00 0.00 27 LYS A N 4
ATOM 2546 C CA . LYS A 1 22 ? -3.210 7.147 -5.955 1.00 0.00 27 LYS A CA 4
ATOM 2547 C C . LYS A 1 22 ? -1.693 7.076 -6.153 1.00 0.00 27 LYS A C 4
ATOM 2548 O O . LYS A 1 22 ? -1.211 6.673 -7.190 1.00 0.00 27 LYS A O 4
ATOM 2567 N N . ASN A 1 23 ? -0.935 7.456 -5.162 1.00 0.00 28 ASN A N 4
ATOM 2568 C CA . ASN A 1 23 ? 0.546 7.406 -5.295 1.00 0.00 28 ASN A CA 4
ATOM 2569 C C . ASN A 1 23 ? 0.995 5.947 -5.281 1.00 0.00 28 ASN A C 4
ATOM 2570 O O . ASN A 1 23 ? 1.830 5.531 -6.059 1.00 0.00 28 ASN A O 4
ATOM 2581 N N . GLN A 1 24 ? 0.437 5.168 -4.398 1.00 0.00 29 GLN A N 4
ATOM 2582 C CA . GLN A 1 24 ? 0.818 3.732 -4.325 1.00 0.00 29 GLN A CA 4
ATOM 2583 C C . GLN A 1 24 ? 0.151 2.975 -5.473 1.00 0.00 29 GLN A C 4
ATOM 2584 O O . GLN A 1 24 ? 0.638 1.958 -5.923 1.00 0.00 29 GLN A O 4
ATOM 2598 N N . VAL A 1 25 ? -0.971 3.453 -5.935 1.00 0.00 30 VAL A N 4
ATOM 2599 C CA . VAL A 1 25 ? -1.677 2.745 -7.038 1.00 0.00 30 VAL A CA 4
ATOM 2600 C C . VAL A 1 25 ? -2.400 3.752 -7.939 1.00 0.00 30 VAL A C 4
ATOM 2601 O O . VAL A 1 25 ? -3.548 4.086 -7.717 1.00 0.00 30 VAL A O 4
ATOM 2614 N N . ASP A 1 26 ? -1.740 4.228 -8.962 1.00 0.00 31 ASP A N 4
ATOM 2615 C CA . ASP A 1 26 ? -2.389 5.202 -9.889 1.00 0.00 31 ASP A CA 4
ATOM 2616 C C . ASP A 1 26 ? -2.586 4.542 -11.249 1.00 0.00 31 ASP A C 4
ATOM 2617 O O . ASP A 1 26 ? -3.678 4.485 -11.781 1.00 0.00 31 ASP A O 4
ATOM 2626 N N . GLY A 1 27 ? -1.530 4.046 -11.806 1.00 0.00 32 GLY A N 4
ATOM 2627 C CA . GLY A 1 27 ? -1.620 3.381 -13.136 1.00 0.00 32 GLY A CA 4
ATOM 2628 C C . GLY A 1 27 ? -1.490 1.869 -12.957 1.00 0.00 32 GLY A C 4
ATOM 2629 O O . GLY A 1 27 ? -0.661 1.228 -13.573 1.00 0.00 32 GLY A O 4
ATOM 2633 N N . TYR A 1 28 ? -2.306 1.293 -12.119 1.00 0.00 33 TYR A N 4
ATOM 2634 C CA . TYR A 1 28 ? -2.237 -0.169 -11.903 1.00 0.00 33 TYR A CA 4
ATOM 2635 C C . TYR A 1 28 ? -3.622 -0.780 -12.129 1.00 0.00 33 TYR A C 4
ATOM 2636 O O . TYR A 1 28 ? -4.444 -0.833 -11.236 1.00 0.00 33 TYR A O 4
ATOM 2654 N N . GLY A 1 29 ? -3.885 -1.235 -13.323 1.00 0.00 34 GLY A N 4
ATOM 2655 C CA . GLY A 1 29 ? -5.215 -1.836 -13.621 1.00 0.00 34 GLY A CA 4
ATOM 2656 C C . GLY A 1 29 ? -5.305 -3.241 -13.023 1.00 0.00 34 GLY A C 4
ATOM 2657 O O . GLY A 1 29 ? -6.292 -3.932 -13.185 1.00 0.00 34 GLY A O 4
ATOM 2661 N N . GLY A 1 30 ? -4.284 -3.674 -12.341 1.00 0.00 35 GLY A N 4
ATOM 2662 C CA . GLY A 1 30 ? -4.319 -5.039 -11.743 1.00 0.00 35 GLY A CA 4
ATOM 2663 C C . GLY A 1 30 ? -3.402 -5.096 -10.520 1.00 0.00 35 GLY A C 4
ATOM 2664 O O . GLY A 1 30 ? -2.984 -6.156 -10.097 1.00 0.00 35 GLY A O 4
ATOM 2668 N N . ALA A 1 31 ? -3.085 -3.969 -9.944 1.00 0.00 36 ALA A N 4
ATOM 2669 C CA . ALA A 1 31 ? -2.196 -3.973 -8.749 1.00 0.00 36 ALA A CA 4
ATOM 2670 C C . ALA A 1 31 ? -2.884 -4.692 -7.603 1.00 0.00 36 ALA A C 4
ATOM 2671 O O . ALA A 1 31 ? -4.094 -4.716 -7.508 1.00 0.00 36 ALA A O 4
ATOM 2678 N N . ILE A 1 32 ? -2.126 -5.228 -6.695 1.00 0.00 37 ILE A N 4
ATOM 2679 C CA . ILE A 1 32 ? -2.762 -5.879 -5.532 1.00 0.00 37 ILE A CA 4
ATOM 2680 C C . ILE A 1 32 ? -3.059 -4.782 -4.529 1.00 0.00 37 ILE A C 4
ATOM 2681 O O . ILE A 1 32 ? -2.209 -3.967 -4.229 1.00 0.00 37 ILE A O 4
ATOM 2697 N N . TYR A 1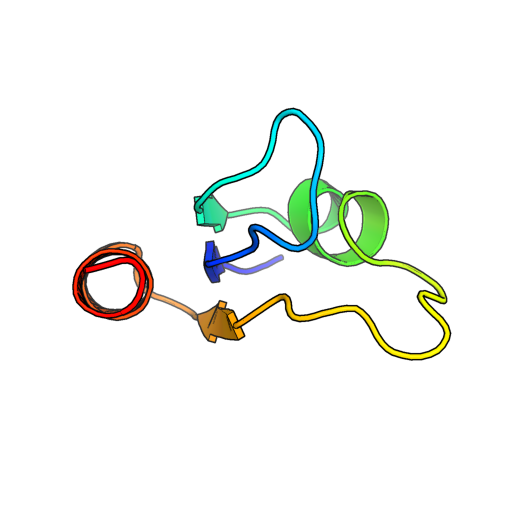 33 ? -4.225 -4.748 -3.995 1.00 0.00 38 TYR A N 4
ATOM 2698 C CA . TYR A 1 33 ? -4.500 -3.689 -3.011 1.00 0.00 38 TYR A CA 4
ATOM 2699 C C . TYR A 1 33 ? -5.873 -3.855 -2.371 1.00 0.00 38 TYR A C 4
ATOM 2700 O O . TYR A 1 33 ? -6.849 -4.194 -3.010 1.00 0.00 38 TYR A O 4
ATOM 2718 N N . LYS A 1 34 ? -5.937 -3.593 -1.099 1.00 0.00 39 LYS A N 4
ATOM 2719 C CA . LYS A 1 34 ? -7.216 -3.691 -0.363 1.00 0.00 39 LYS A CA 4
ATOM 2720 C C . LYS A 1 34 ? -7.623 -2.275 0.039 1.00 0.00 39 LYS A C 4
ATOM 2721 O O . LYS A 1 34 ? -7.442 -1.854 1.168 1.00 0.00 39 LYS A O 4
ATOM 2740 N N . LYS A 1 35 ? -8.146 -1.529 -0.893 1.00 0.00 40 LYS A N 4
ATOM 2741 C CA . LYS A 1 35 ? -8.553 -0.132 -0.597 1.00 0.00 40 LYS A CA 4
ATOM 2742 C C . LYS A 1 35 ? -9.436 -0.124 0.644 1.00 0.00 40 LYS A C 4
ATOM 2743 O O . LYS A 1 35 ? -10.172 -1.054 0.902 1.00 0.00 40 LYS A O 4
ATOM 2762 N N . PHE A 1 36 ? -9.359 0.913 1.420 1.00 0.00 41 PHE A N 4
ATOM 2763 C CA . PHE A 1 36 ? -10.187 0.969 2.653 1.00 0.00 41 PHE A CA 4
ATOM 2764 C C . PHE A 1 36 ? -10.382 2.409 3.116 1.00 0.00 41 PHE A C 4
ATOM 2765 O O . PHE A 1 36 ? -9.754 3.335 2.634 1.00 0.00 41 PHE A O 4
ATOM 2782 N N . ASN A 1 37 ? -11.261 2.591 4.057 1.00 0.00 42 ASN A N 4
ATOM 2783 C CA . ASN A 1 37 ? -11.537 3.947 4.586 1.00 0.00 42 ASN A CA 4
ATOM 2784 C C . ASN A 1 37 ? -11.588 3.847 6.103 1.00 0.00 42 ASN A C 4
ATOM 2785 O O . ASN A 1 37 ? -12.322 4.547 6.770 1.00 0.00 42 ASN A O 4
ATOM 2796 N N . SER A 1 38 ? -10.817 2.949 6.640 1.00 0.00 43 SER A N 4
ATOM 2797 C CA . SER A 1 38 ? -10.802 2.744 8.103 1.00 0.00 43 SER A CA 4
ATOM 2798 C C . SER A 1 38 ? -9.668 1.785 8.436 1.00 0.00 43 SER A C 4
ATOM 2799 O O . SER A 1 38 ? -9.836 0.584 8.395 1.00 0.00 43 SER A O 4
ATOM 2807 N N . TYR A 1 39 ? -8.516 2.318 8.745 1.00 0.00 44 TYR A N 4
ATOM 2808 C CA . TYR A 1 39 ? -7.332 1.466 9.078 1.00 0.00 44 TYR A CA 4
ATOM 2809 C C . TYR A 1 39 ? -7.787 0.158 9.733 1.00 0.00 44 TYR A C 4
ATOM 2810 O O . TYR A 1 39 ? -7.222 -0.889 9.501 1.00 0.00 44 TYR A O 4
ATOM 2828 N N . GLU A 1 40 ? -8.810 0.215 10.542 1.00 0.00 45 GLU A N 4
ATOM 2829 C CA . GLU A 1 40 ? -9.316 -1.015 11.223 1.00 0.00 45 GLU A CA 4
ATOM 2830 C C . GLU A 1 40 ? -9.767 -2.055 10.193 1.00 0.00 45 GLU A C 4
ATOM 2831 O O . GLU A 1 40 ? -9.492 -3.230 10.332 1.00 0.00 45 GLU A O 4
ATOM 2843 N N . GLN A 1 41 ? -10.451 -1.645 9.159 1.00 0.00 46 GLN A N 4
ATOM 2844 C CA . GLN A 1 41 ? -10.894 -2.621 8.144 1.00 0.00 46 GLN A CA 4
ATOM 2845 C C . GLN A 1 41 ? -9.666 -3.087 7.397 1.00 0.00 46 GLN A C 4
ATOM 2846 O O . GLN A 1 41 ? -9.371 -4.262 7.310 1.00 0.00 46 GLN A O 4
ATOM 2860 N N . ALA A 1 42 ? -8.937 -2.156 6.882 1.00 0.00 47 ALA A N 4
ATOM 2861 C CA . ALA A 1 42 ? -7.701 -2.500 6.161 1.00 0.00 47 ALA A CA 4
ATOM 2862 C C . ALA A 1 42 ? -6.863 -3.423 7.048 1.00 0.00 47 ALA A C 4
ATOM 2863 O O . ALA A 1 42 ? -6.422 -4.473 6.631 1.00 0.00 47 ALA A O 4
ATOM 2870 N N . LYS A 1 43 ? -6.656 -3.037 8.278 1.00 0.00 48 LYS A N 4
ATOM 2871 C CA . LYS A 1 43 ? -5.858 -3.892 9.214 1.00 0.00 48 LYS A CA 4
ATOM 2872 C C . LYS A 1 43 ? -6.488 -5.282 9.280 1.00 0.00 48 LYS A C 4
ATOM 2873 O O . LYS A 1 43 ? -5.888 -6.264 8.893 1.00 0.00 48 LYS A O 4
ATOM 2892 N N . SER A 1 44 ? -7.697 -5.367 9.769 1.00 0.00 49 SER A N 4
ATOM 2893 C CA . SER A 1 44 ? -8.378 -6.688 9.863 1.00 0.00 49 SER A CA 4
ATOM 2894 C C . SER A 1 44 ? -8.092 -7.493 8.595 1.00 0.00 49 SER A C 4
ATOM 2895 O O . SER A 1 44 ? -7.898 -8.692 8.638 1.00 0.00 49 SER A O 4
ATOM 2903 N N . PHE A 1 45 ? -8.055 -6.838 7.466 1.00 0.00 50 PHE A N 4
ATOM 2904 C CA . PHE A 1 45 ? -7.768 -7.558 6.196 1.00 0.00 50 PHE A CA 4
ATOM 2905 C C . PHE A 1 45 ? -6.272 -7.855 6.114 1.00 0.00 50 PHE A C 4
ATOM 2906 O O . PHE A 1 45 ? -5.860 -8.874 5.596 1.00 0.00 50 PHE A O 4
ATOM 2923 N N . LEU A 1 46 ? -5.453 -6.968 6.612 1.00 0.00 51 LEU A N 4
ATOM 2924 C CA . LEU A 1 46 ? -3.998 -7.184 6.556 1.00 0.00 51 LEU A CA 4
ATOM 2925 C C . LEU A 1 46 ? -3.656 -8.563 7.132 1.00 0.00 51 LEU A C 4
ATOM 2926 O O . LEU A 1 46 ? -3.027 -9.377 6.484 1.00 0.00 51 LEU A O 4
ATOM 2942 N N . GLY A 1 47 ? -4.066 -8.835 8.343 1.00 0.00 52 GLY A N 4
ATOM 2943 C CA . GLY A 1 47 ? -3.764 -10.160 8.948 1.00 0.00 52 GLY A CA 4
ATOM 2944 C C . GLY A 1 47 ? -3.692 -10.037 10.473 1.00 0.00 52 GLY A C 4
ATOM 2945 O O . GLY A 1 47 ? -2.894 -10.688 11.119 1.00 0.00 52 GLY A O 4
ATOM 2949 N N . GLY A 1 1 ? -9.027 11.993 0.928 1.00 0.00 6 GLY A N 5
ATOM 2950 C CA . GLY A 1 1 ? -8.152 10.843 0.569 1.00 0.00 6 GLY A CA 5
ATOM 2951 C C . GLY A 1 1 ? -8.777 9.554 1.100 1.00 0.00 6 GLY A C 5
ATOM 2952 O O . GLY A 1 1 ? -9.976 9.465 1.273 1.00 0.00 6 GLY A O 5
ATOM 2956 N N . ASN A 1 2 ? -7.984 8.548 1.367 1.00 0.00 7 ASN A N 5
ATOM 2957 C CA . ASN A 1 2 ? -8.565 7.287 1.890 1.00 0.00 7 ASN A CA 5
ATOM 2958 C C . ASN A 1 2 ? -7.492 6.416 2.522 1.00 0.00 7 ASN A C 5
ATOM 2959 O O . ASN A 1 2 ? -6.352 6.798 2.646 1.00 0.00 7 ASN A O 5
ATOM 2970 N N . PHE A 1 3 ? -7.857 5.219 2.880 1.00 0.00 8 PHE A N 5
ATOM 2971 C CA . PHE A 1 3 ? -6.871 4.276 3.473 1.00 0.00 8 PHE A CA 5
ATOM 2972 C C . PHE A 1 3 ? -6.599 3.192 2.437 1.00 0.00 8 PHE A C 5
ATOM 2973 O O . PHE A 1 3 ? -7.466 2.853 1.657 1.00 0.00 8 PHE A O 5
ATOM 2990 N N . TYR A 1 4 ? -5.415 2.651 2.384 1.00 0.00 9 TYR A N 5
ATOM 2991 C CA . TYR A 1 4 ? -5.171 1.614 1.340 1.00 0.00 9 TYR A CA 5
ATOM 2992 C C . TYR A 1 4 ? -4.251 0.502 1.826 1.00 0.00 9 TYR A C 5
ATOM 2993 O O . TYR A 1 4 ? -3.072 0.707 2.012 1.00 0.00 9 TYR A O 5
ATOM 3011 N N . ALA A 1 5 ? -4.770 -0.696 1.959 1.00 0.00 10 ALA A N 5
ATOM 3012 C CA . ALA A 1 5 ? -3.902 -1.837 2.366 1.00 0.00 10 ALA A CA 5
ATOM 3013 C C . ALA A 1 5 ? -3.153 -2.264 1.109 1.00 0.00 10 ALA A C 5
ATOM 3014 O O . ALA A 1 5 ? -3.685 -2.939 0.257 1.00 0.00 10 ALA A O 5
ATOM 3021 N N . VAL A 1 6 ? -1.946 -1.804 0.950 1.00 0.00 11 VAL A N 5
ATOM 3022 C CA . VAL A 1 6 ? -1.204 -2.108 -0.304 1.00 0.00 11 VAL A CA 5
ATOM 3023 C C . VAL A 1 6 ? 0.135 -2.790 -0.055 1.00 0.00 11 VAL A C 5
ATOM 3024 O O . VAL A 1 6 ? 0.739 -2.645 0.983 1.00 0.00 11 VAL A O 5
ATOM 3037 N N . ARG A 1 7 ? 0.628 -3.502 -1.035 1.00 0.00 12 ARG A N 5
ATOM 3038 C CA . ARG A 1 7 ? 1.950 -4.157 -0.876 1.00 0.00 12 ARG A CA 5
ATOM 3039 C C . ARG A 1 7 ? 2.484 -4.576 -2.244 1.00 0.00 12 ARG A C 5
ATOM 3040 O O . ARG A 1 7 ? 3.397 -3.972 -2.770 1.00 0.00 12 ARG A O 5
ATOM 3061 N N . LYS A 1 8 ? 1.921 -5.603 -2.821 1.00 0.00 13 LYS A N 5
ATOM 3062 C CA . LYS A 1 8 ? 2.398 -6.071 -4.159 1.00 0.00 13 LYS A CA 5
ATOM 3063 C C . LYS A 1 8 ? 1.695 -7.381 -4.514 1.00 0.00 13 LYS A C 5
ATOM 3064 O O . LYS A 1 8 ? 1.420 -7.660 -5.664 1.00 0.00 13 LYS A O 5
ATOM 3083 N N . GLY A 1 9 ? 1.404 -8.189 -3.529 1.00 0.00 14 GLY A N 5
ATOM 3084 C CA . GLY A 1 9 ? 0.720 -9.483 -3.808 1.00 0.00 14 GLY A CA 5
ATOM 3085 C C . GLY A 1 9 ? -0.086 -9.927 -2.582 1.00 0.00 14 GLY A C 5
ATOM 3086 O O . GLY A 1 9 ? -1.145 -10.507 -2.708 1.00 0.00 14 GLY A O 5
ATOM 3090 N N . ARG A 1 10 ? 0.404 -9.670 -1.397 1.00 0.00 15 ARG A N 5
ATOM 3091 C CA . ARG A 1 10 ? -0.349 -10.097 -0.182 1.00 0.00 15 ARG A CA 5
ATOM 3092 C C . ARG A 1 10 ? -0.889 -8.874 0.567 1.00 0.00 15 ARG A C 5
ATOM 3093 O O . ARG A 1 10 ? -1.615 -9.004 1.532 1.00 0.00 15 ARG A O 5
ATOM 3114 N N . GLU A 1 11 ? -0.552 -7.688 0.136 1.00 0.00 16 GLU A N 5
ATOM 3115 C CA . GLU A 1 11 ? -1.066 -6.477 0.838 1.00 0.00 16 GLU A CA 5
ATOM 3116 C C . GLU A 1 11 ? -0.471 -6.427 2.252 1.00 0.00 16 GLU A C 5
ATOM 3117 O O . GLU A 1 11 ? -0.512 -7.397 2.984 1.00 0.00 16 GLU A O 5
ATOM 3129 N N . THR A 1 12 ? 0.083 -5.310 2.644 1.00 0.00 17 THR A N 5
ATOM 3130 C CA . THR A 1 12 ? 0.676 -5.224 4.013 1.00 0.00 17 THR A CA 5
ATOM 3131 C C . THR A 1 12 ? 1.062 -3.780 4.380 1.00 0.00 17 THR A C 5
ATOM 3132 O O . THR A 1 12 ? 1.616 -3.544 5.436 1.00 0.00 17 THR A O 5
ATOM 3143 N N . GLY A 1 13 ? 0.784 -2.805 3.550 1.00 0.00 18 GLY A N 5
ATOM 3144 C CA . GLY A 1 13 ? 1.154 -1.412 3.920 1.00 0.00 18 GLY A CA 5
ATOM 3145 C C . GLY A 1 13 ? -0.071 -0.526 3.752 1.00 0.00 18 GLY A C 5
ATOM 3146 O O . GLY A 1 13 ? -0.500 -0.252 2.650 1.00 0.00 18 GLY A O 5
ATOM 3150 N N . ILE A 1 14 ? -0.666 -0.103 4.830 1.00 0.00 19 ILE A N 5
ATOM 3151 C CA . ILE A 1 14 ? -1.886 0.719 4.704 1.00 0.00 19 ILE A CA 5
ATOM 3152 C C . ILE A 1 14 ? -1.583 2.208 4.671 1.00 0.00 19 ILE A C 5
ATOM 3153 O O . ILE A 1 14 ? -0.927 2.746 5.542 1.00 0.00 19 ILE A O 5
ATOM 3169 N N . TYR A 1 15 ? -2.121 2.889 3.701 1.00 0.00 20 TYR A N 5
ATOM 3170 C CA . TYR A 1 15 ? -1.940 4.358 3.641 1.00 0.00 20 TYR A CA 5
ATOM 3171 C C . TYR A 1 15 ? -3.209 4.981 4.178 1.00 0.00 20 TYR A C 5
ATOM 3172 O O . TYR A 1 15 ? -4.137 4.292 4.555 1.00 0.00 20 TYR A O 5
ATOM 3190 N N . ASN A 1 16 ? -3.263 6.272 4.210 1.00 0.00 21 ASN A N 5
ATOM 3191 C CA . ASN A 1 16 ? -4.458 6.948 4.721 1.00 0.00 21 ASN A CA 5
ATOM 3192 C C . ASN A 1 16 ? -4.425 8.371 4.189 1.00 0.00 21 ASN A C 5
ATOM 3193 O O . ASN A 1 16 ? -4.327 9.330 4.928 1.00 0.00 21 ASN A O 5
ATOM 3204 N N . THR A 1 17 ? -4.469 8.504 2.897 1.00 0.00 22 THR A N 5
ATOM 3205 C CA . THR A 1 17 ? -4.402 9.841 2.290 1.00 0.00 22 THR A CA 5
ATOM 3206 C C . THR A 1 17 ? -4.958 9.789 0.878 1.00 0.00 22 THR A C 5
ATOM 3207 O O . THR A 1 17 ? -5.149 8.732 0.312 1.00 0.00 22 THR A O 5
ATOM 3218 N N . TRP A 1 18 ? -5.178 10.924 0.288 1.00 0.00 23 TRP A N 5
ATOM 3219 C CA . TRP A 1 18 ? -5.662 10.935 -1.109 1.00 0.00 23 TRP A CA 5
ATOM 3220 C C . TRP A 1 18 ? -4.452 10.667 -1.992 1.00 0.00 23 TRP A C 5
ATOM 3221 O O . TRP A 1 18 ? -4.466 9.832 -2.874 1.00 0.00 23 TRP A O 5
ATOM 3242 N N . ASN A 1 19 ? -3.396 11.384 -1.730 1.00 0.00 24 ASN A N 5
ATOM 3243 C CA . ASN A 1 19 ? -2.147 11.215 -2.501 1.00 0.00 24 ASN A CA 5
ATOM 3244 C C . ASN A 1 19 ? -1.602 9.810 -2.268 1.00 0.00 24 ASN A C 5
ATOM 3245 O O . ASN A 1 19 ? -1.479 9.024 -3.185 1.00 0.00 24 ASN A O 5
ATOM 3256 N N . GLU A 1 20 ? -1.287 9.481 -1.041 1.00 0.00 25 GLU A N 5
ATOM 3257 C CA . GLU A 1 20 ? -0.764 8.125 -0.745 1.00 0.00 25 GLU A CA 5
ATOM 3258 C C . GLU A 1 20 ? -1.603 7.104 -1.505 1.00 0.00 25 GLU A C 5
ATOM 3259 O O . GLU A 1 20 ? -1.109 6.117 -2.008 1.00 0.00 25 GLU A O 5
ATOM 3271 N N . CYS A 1 21 ? -2.876 7.345 -1.591 1.00 0.00 26 CYS A N 5
ATOM 3272 C CA . CYS A 1 21 ? -3.764 6.406 -2.316 1.00 0.00 26 CYS A CA 5
ATOM 3273 C C . CYS A 1 21 ? -3.413 6.417 -3.794 1.00 0.00 26 CYS A C 5
ATOM 3274 O O . CYS A 1 21 ? -2.628 5.624 -4.272 1.00 0.00 26 CYS A O 5
ATOM 3282 N N . LYS A 1 22 ? -3.987 7.318 -4.510 1.00 0.00 27 LYS A N 5
ATOM 3283 C CA . LYS A 1 22 ? -3.718 7.430 -5.954 1.00 0.00 27 LYS A CA 5
ATOM 3284 C C . LYS A 1 22 ? -2.213 7.341 -6.226 1.00 0.00 27 LYS A C 5
ATOM 3285 O O . LYS A 1 22 ? -1.780 6.650 -7.127 1.00 0.00 27 LYS A O 5
ATOM 3304 N N . ASN A 1 23 ? -1.409 8.030 -5.459 1.00 0.00 28 ASN A N 5
ATOM 3305 C CA . ASN A 1 23 ? 0.063 7.973 -5.689 1.00 0.00 28 ASN A CA 5
ATOM 3306 C C . ASN A 1 23 ? 0.528 6.520 -5.627 1.00 0.00 28 ASN A C 5
ATOM 3307 O O . ASN A 1 23 ? 1.135 6.013 -6.549 1.00 0.00 28 ASN A O 5
ATOM 3318 N N . GLN A 1 24 ? 0.245 5.840 -4.550 1.00 0.00 29 GLN A N 5
ATOM 3319 C CA . GLN A 1 24 ? 0.671 4.420 -4.443 1.00 0.00 29 GLN A CA 5
ATOM 3320 C C . GLN A 1 24 ? -0.003 3.616 -5.555 1.00 0.00 29 GLN A C 5
ATOM 3321 O O . GLN A 1 24 ? 0.477 2.579 -5.966 1.00 0.00 29 GLN A O 5
ATOM 3335 N N . VAL A 1 25 ? -1.114 4.096 -6.050 1.00 0.00 30 VAL A N 5
ATOM 3336 C CA . VAL A 1 25 ? -1.820 3.369 -7.140 1.00 0.00 30 VAL A CA 5
ATOM 3337 C C . VAL A 1 25 ? -2.718 4.344 -7.908 1.00 0.00 30 VAL A C 5
ATOM 3338 O O . VAL A 1 25 ? -3.846 4.593 -7.532 1.00 0.00 30 VAL A O 5
ATOM 3351 N N . ASP A 1 26 ? -2.226 4.898 -8.987 1.00 0.00 31 ASP A N 5
ATOM 3352 C CA . ASP A 1 26 ? -3.048 5.855 -9.780 1.00 0.00 31 ASP A CA 5
ATOM 3353 C C . ASP A 1 26 ? -3.161 5.356 -11.219 1.00 0.00 31 ASP A C 5
ATOM 3354 O O . ASP A 1 26 ? -4.215 5.379 -11.821 1.00 0.00 31 ASP A O 5
ATOM 3363 N N . GLY A 1 27 ? -2.077 4.906 -11.765 1.00 0.00 32 GLY A N 5
ATOM 3364 C CA . GLY A 1 27 ? -2.092 4.396 -13.167 1.00 0.00 32 GLY A CA 5
ATOM 3365 C C . GLY A 1 27 ? -1.683 2.923 -13.176 1.00 0.00 32 GLY A C 5
ATOM 3366 O O . GLY A 1 27 ? -2.103 2.171 -14.030 1.00 0.00 32 GLY A O 5
ATOM 3370 N N . TYR A 1 28 ? -0.871 2.532 -12.218 1.00 0.00 33 TYR A N 5
ATOM 3371 C CA . TYR A 1 28 ? -0.388 1.112 -12.091 1.00 0.00 33 TYR A CA 5
ATOM 3372 C C . TYR A 1 28 ? -0.988 0.202 -13.167 1.00 0.00 33 TYR A C 5
ATOM 3373 O O . TYR A 1 28 ? -2.184 -0.006 -13.223 1.00 0.00 33 TYR A O 5
ATOM 3391 N N . GLY A 1 29 ? -0.164 -0.350 -14.017 1.00 0.00 34 GLY A N 5
ATOM 3392 C CA . GLY A 1 29 ? -0.688 -1.250 -15.083 1.00 0.00 34 GLY A CA 5
ATOM 3393 C C . GLY A 1 29 ? -1.271 -2.513 -14.446 1.00 0.00 34 GLY A C 5
ATOM 3394 O O . GLY A 1 29 ? -2.090 -3.194 -15.030 1.00 0.00 34 GLY A O 5
ATOM 3398 N N . GLY A 1 30 ? -0.856 -2.831 -13.249 1.00 0.00 35 GLY A N 5
ATOM 3399 C CA . GLY A 1 30 ? -1.388 -4.051 -12.574 1.00 0.00 35 GLY A CA 5
ATOM 3400 C C . GLY A 1 30 ? -0.899 -4.091 -11.122 1.00 0.00 35 GLY A C 5
ATOM 3401 O O . GLY A 1 30 ? -0.309 -5.058 -10.684 1.00 0.00 35 GLY A O 5
ATOM 3405 N N . ALA A 1 31 ? -1.136 -3.046 -10.376 1.00 0.00 36 ALA A N 5
ATOM 3406 C CA . ALA A 1 31 ? -0.680 -3.022 -8.954 1.00 0.00 36 ALA A CA 5
ATOM 3407 C C . ALA A 1 31 ? -1.580 -3.896 -8.092 1.00 0.00 36 ALA A C 5
ATOM 3408 O O . ALA A 1 31 ? -2.697 -4.209 -8.452 1.00 0.00 36 ALA A O 5
ATOM 3415 N N . ILE A 1 32 ? -1.120 -4.240 -6.924 1.00 0.00 37 ILE A N 5
ATOM 3416 C CA . ILE A 1 32 ? -1.968 -5.033 -6.006 1.00 0.00 37 ILE A CA 5
ATOM 3417 C C . ILE A 1 32 ? -2.384 -4.122 -4.874 1.00 0.00 37 ILE A C 5
ATOM 3418 O O . ILE A 1 32 ? -1.582 -3.382 -4.340 1.00 0.00 37 ILE A O 5
ATOM 3434 N N . TYR A 1 33 ? -3.598 -4.181 -4.465 1.00 0.00 38 TYR A N 5
ATOM 3435 C CA . TYR A 1 33 ? -3.975 -3.324 -3.337 1.00 0.00 38 TYR A CA 5
ATOM 3436 C C . TYR A 1 33 ? -5.368 -3.664 -2.814 1.00 0.00 38 TYR A C 5
ATOM 3437 O O . TYR A 1 33 ? -6.234 -4.122 -3.534 1.00 0.00 38 TYR A O 5
ATOM 3455 N N . LYS A 1 34 ? -5.580 -3.414 -1.553 1.00 0.00 39 LYS A N 5
ATOM 3456 C CA . LYS A 1 34 ? -6.900 -3.676 -0.926 1.00 0.00 39 LYS A CA 5
ATOM 3457 C C . LYS A 1 34 ? -7.405 -2.356 -0.348 1.00 0.00 39 LYS A C 5
ATOM 3458 O O . LYS A 1 34 ? -7.134 -2.013 0.788 1.00 0.00 39 LYS A O 5
ATOM 3477 N N . LYS A 1 35 ? -8.112 -1.599 -1.137 1.00 0.00 40 LYS A N 5
ATOM 3478 C CA . LYS A 1 35 ? -8.615 -0.281 -0.666 1.00 0.00 40 LYS A CA 5
ATOM 3479 C C . LYS A 1 35 ? -9.267 -0.417 0.708 1.00 0.00 40 LYS A C 5
ATOM 3480 O O . LYS A 1 35 ? -9.791 -1.453 1.065 1.00 0.00 40 LYS A O 5
ATOM 3499 N N . PHE A 1 36 ? -9.235 0.634 1.479 1.00 0.00 41 PHE A N 5
ATOM 3500 C CA . PHE A 1 36 ? -9.845 0.590 2.832 1.00 0.00 41 PHE A CA 5
ATOM 3501 C C . PHE A 1 36 ? -10.168 2.005 3.301 1.00 0.00 41 PHE A C 5
ATOM 3502 O O . PHE A 1 36 ? -9.620 2.986 2.821 1.00 0.00 41 PHE A O 5
ATOM 3519 N N . ASN A 1 37 ? -11.048 2.112 4.246 1.00 0.00 42 ASN A N 5
ATOM 3520 C CA . ASN A 1 37 ? -11.425 3.440 4.776 1.00 0.00 42 ASN A CA 5
ATOM 3521 C C . ASN A 1 37 ? -11.348 3.371 6.295 1.00 0.00 42 ASN A C 5
ATOM 3522 O O . ASN A 1 37 ? -11.999 4.112 7.005 1.00 0.00 42 ASN A O 5
ATOM 3533 N N . SER A 1 38 ? -10.555 2.467 6.789 1.00 0.00 43 SER A N 5
ATOM 3534 C CA . SER A 1 38 ? -10.416 2.304 8.252 1.00 0.00 43 SER A CA 5
ATOM 3535 C C . SER A 1 38 ? -9.114 1.557 8.533 1.00 0.00 43 SER A C 5
ATOM 3536 O O . SER A 1 38 ? -9.088 0.347 8.613 1.00 0.00 43 SER A O 5
ATOM 3544 N N . TYR A 1 39 ? -8.039 2.279 8.672 1.00 0.00 44 TYR A N 5
ATOM 3545 C CA . TYR A 1 39 ? -6.716 1.641 8.945 1.00 0.00 44 TYR A CA 5
ATOM 3546 C C . TYR A 1 39 ? -6.895 0.446 9.890 1.00 0.00 44 TYR A C 5
ATOM 3547 O O . TYR A 1 39 ? -6.127 -0.490 9.869 1.00 0.00 44 TYR A O 5
ATOM 3565 N N . GLU A 1 40 ? -7.902 0.472 10.718 1.00 0.00 45 GLU A N 5
ATOM 3566 C CA . GLU A 1 40 ? -8.126 -0.660 11.663 1.00 0.00 45 GLU A CA 5
ATOM 3567 C C . GLU A 1 40 ? -8.632 -1.888 10.901 1.00 0.00 45 GLU A C 5
ATOM 3568 O O . GLU A 1 40 ? -8.312 -3.010 11.238 1.00 0.00 45 GLU A O 5
ATOM 3580 N N . GLN A 1 41 ? -9.409 -1.691 9.870 1.00 0.00 46 GLN A N 5
ATOM 3581 C CA . GLN A 1 41 ? -9.912 -2.843 9.096 1.00 0.00 46 GLN A CA 5
ATOM 3582 C C . GLN A 1 41 ? -8.801 -3.315 8.183 1.00 0.00 46 GLN A C 5
ATOM 3583 O O . GLN A 1 41 ? -8.356 -4.447 8.242 1.00 0.00 46 GLN A O 5
ATOM 3597 N N . ALA A 1 42 ? -8.326 -2.436 7.363 1.00 0.00 47 ALA A N 5
ATOM 3598 C CA . ALA A 1 42 ? -7.215 -2.793 6.461 1.00 0.00 47 ALA A CA 5
ATOM 3599 C C . ALA A 1 42 ? -6.155 -3.519 7.284 1.00 0.00 47 ALA A C 5
ATOM 3600 O O . ALA A 1 42 ? -5.732 -4.612 6.969 1.00 0.00 47 ALA A O 5
ATOM 3607 N N . LYS A 1 43 ? -5.732 -2.891 8.343 1.00 0.00 48 LYS A N 5
ATOM 3608 C CA . LYS A 1 43 ? -4.694 -3.500 9.226 1.00 0.00 48 LYS A CA 5
ATOM 3609 C C . LYS A 1 43 ? -5.200 -4.847 9.734 1.00 0.00 48 LYS A C 5
ATOM 3610 O O . LYS A 1 43 ? -4.555 -5.864 9.566 1.00 0.00 48 LYS A O 5
ATOM 3629 N N . SER A 1 44 ? -6.356 -4.867 10.344 1.00 0.00 49 SER A N 5
ATOM 3630 C CA . SER A 1 44 ? -6.907 -6.152 10.847 1.00 0.00 49 SER A CA 5
ATOM 3631 C C . SER A 1 44 ? -6.704 -7.224 9.779 1.00 0.00 49 SER A C 5
ATOM 3632 O O . SER A 1 44 ? -6.510 -8.388 10.073 1.00 0.00 49 SER A O 5
ATOM 3640 N N . PHE A 1 45 ? -6.738 -6.828 8.536 1.00 0.00 50 PHE A N 5
ATOM 3641 C CA . PHE A 1 45 ? -6.538 -7.799 7.430 1.00 0.00 50 PHE A CA 5
ATOM 3642 C C . PHE A 1 45 ? -5.050 -8.120 7.314 1.00 0.00 50 PHE A C 5
ATOM 3643 O O . PHE A 1 45 ? -4.650 -9.266 7.262 1.00 0.00 50 PHE A O 5
ATOM 3660 N N . LEU A 1 46 ? -4.230 -7.107 7.261 1.00 0.00 51 LEU A N 5
ATOM 3661 C CA . LEU A 1 46 ? -2.778 -7.326 7.135 1.00 0.00 51 LEU A CA 5
ATOM 3662 C C . LEU A 1 46 ? -2.325 -8.422 8.105 1.00 0.00 51 LEU A C 5
ATOM 3663 O O . LEU A 1 46 ? -1.960 -9.512 7.710 1.00 0.00 51 LEU A O 5
ATOM 3679 N N . GLY A 1 47 ? -2.332 -8.123 9.376 1.00 0.00 52 GLY A N 5
ATOM 3680 C CA . GLY A 1 47 ? -1.888 -9.110 10.397 1.00 0.00 52 GLY A CA 5
ATOM 3681 C C . GLY A 1 47 ? -1.176 -8.350 11.516 1.00 0.00 52 GLY A C 5
ATOM 3682 O O . GLY A 1 47 ? -0.039 -8.622 11.846 1.00 0.00 52 GLY A O 5
ATOM 3686 N N . GLY A 1 1 ? -7.985 11.911 1.274 1.00 0.00 6 GLY A N 6
ATOM 3687 C CA . GLY A 1 1 ? -7.181 10.707 0.928 1.00 0.00 6 GLY A CA 6
ATOM 3688 C C . GLY A 1 1 ? -7.942 9.468 1.391 1.00 0.00 6 GLY A C 6
ATOM 3689 O O . GLY A 1 1 ? -9.127 9.528 1.655 1.00 0.00 6 GLY A O 6
ATOM 3693 N N . ASN A 1 2 ? -7.287 8.347 1.509 1.00 0.00 7 ASN A N 6
ATOM 3694 C CA . ASN A 1 2 ? -8.010 7.139 1.971 1.00 0.00 7 ASN A CA 6
ATOM 3695 C C . ASN A 1 2 ? -7.042 6.126 2.552 1.00 0.00 7 ASN A C 6
ATOM 3696 O O . ASN A 1 2 ? -5.856 6.353 2.633 1.00 0.00 7 ASN A O 6
ATOM 3707 N N . PHE A 1 3 ? -7.551 4.994 2.929 1.00 0.00 8 PHE A N 6
ATOM 3708 C CA . PHE A 1 3 ? -6.677 3.930 3.493 1.00 0.00 8 PHE A CA 6
ATOM 3709 C C . PHE A 1 3 ? -6.408 2.908 2.397 1.00 0.00 8 PHE A C 6
ATOM 3710 O O . PHE A 1 3 ? -7.272 2.629 1.589 1.00 0.00 8 PHE A O 6
ATOM 3727 N N . TYR A 1 4 ? -5.233 2.347 2.329 1.00 0.00 9 TYR A N 6
ATOM 3728 C CA . TYR A 1 4 ? -5.008 1.363 1.230 1.00 0.00 9 TYR A CA 6
ATOM 3729 C C . TYR A 1 4 ? -4.208 0.148 1.673 1.00 0.00 9 TYR A C 6
ATOM 3730 O O . TYR A 1 4 ? -3.014 0.215 1.875 1.00 0.00 9 TYR A O 6
ATOM 3748 N N . ALA A 1 5 ? -4.859 -0.984 1.750 1.00 0.00 10 ALA A N 6
ATOM 3749 C CA . ALA A 1 5 ? -4.138 -2.236 2.113 1.00 0.00 10 ALA A CA 6
ATOM 3750 C C . ALA A 1 5 ? -3.416 -2.703 0.862 1.00 0.00 10 ALA A C 6
ATOM 3751 O O . ALA A 1 5 ? -3.941 -3.439 0.053 1.00 0.00 10 ALA A O 6
ATOM 3758 N N . VAL A 1 6 ? -2.229 -2.209 0.674 1.00 0.00 11 VAL A N 6
ATOM 3759 C CA . VAL A 1 6 ? -1.468 -2.531 -0.554 1.00 0.00 11 VAL A CA 6
ATOM 3760 C C . VAL A 1 6 ? -0.360 -3.543 -0.315 1.00 0.00 11 VAL A C 6
ATOM 3761 O O . VAL A 1 6 ? 0.164 -3.678 0.773 1.00 0.00 11 VAL A O 6
ATOM 3774 N N . ARG A 1 7 ? 0.017 -4.232 -1.357 1.00 0.00 12 ARG A N 6
ATOM 3775 C CA . ARG A 1 7 ? 1.115 -5.219 -1.239 1.00 0.00 12 ARG A CA 6
ATOM 3776 C C . ARG A 1 7 ? 1.904 -5.297 -2.558 1.00 0.00 12 ARG A C 6
ATOM 3777 O O . ARG A 1 7 ? 2.806 -6.097 -2.699 1.00 0.00 12 ARG A O 6
ATOM 3798 N N . LYS A 1 8 ? 1.588 -4.471 -3.524 1.00 0.00 13 LYS A N 6
ATOM 3799 C CA . LYS A 1 8 ? 2.340 -4.511 -4.810 1.00 0.00 13 LYS A CA 6
ATOM 3800 C C . LYS A 1 8 ? 3.517 -3.535 -4.738 1.00 0.00 13 LYS A C 6
ATOM 3801 O O . LYS A 1 8 ? 3.537 -2.519 -5.403 1.00 0.00 13 LYS A O 6
ATOM 3820 N N . GLY A 1 9 ? 4.498 -3.838 -3.933 1.00 0.00 14 GLY A N 6
ATOM 3821 C CA . GLY A 1 9 ? 5.675 -2.931 -3.815 1.00 0.00 14 GLY A CA 6
ATOM 3822 C C . GLY A 1 9 ? 6.647 -3.499 -2.780 1.00 0.00 14 GLY A C 6
ATOM 3823 O O . GLY A 1 9 ? 7.631 -4.126 -3.117 1.00 0.00 14 GLY A O 6
ATOM 3827 N N . ARG A 1 10 ? 6.377 -3.287 -1.520 1.00 0.00 15 ARG A N 6
ATOM 3828 C CA . ARG A 1 10 ? 7.285 -3.819 -0.465 1.00 0.00 15 ARG A CA 6
ATOM 3829 C C . ARG A 1 10 ? 6.534 -4.853 0.376 1.00 0.00 15 ARG A C 6
ATOM 3830 O O . ARG A 1 10 ? 6.500 -6.024 0.053 1.00 0.00 15 ARG A O 6
ATOM 3851 N N . GLU A 1 11 ? 5.932 -4.432 1.455 1.00 0.00 16 GLU A N 6
ATOM 3852 C CA . GLU A 1 11 ? 5.185 -5.394 2.313 1.00 0.00 16 GLU A CA 6
ATOM 3853 C C . GLU A 1 11 ? 3.715 -4.974 2.390 1.00 0.00 16 GLU A C 6
ATOM 3854 O O . GLU A 1 11 ? 3.364 -3.851 2.089 1.00 0.00 16 GLU A O 6
ATOM 3866 N N . THR A 1 12 ? 2.854 -5.867 2.795 1.00 0.00 17 THR A N 6
ATOM 3867 C CA . THR A 1 12 ? 1.410 -5.519 2.896 1.00 0.00 17 THR A CA 6
ATOM 3868 C C . THR A 1 12 ? 1.228 -4.427 3.952 1.00 0.00 17 THR A C 6
ATOM 3869 O O . THR A 1 12 ? 1.476 -4.642 5.123 1.00 0.00 17 THR A O 6
ATOM 3880 N N . GLY A 1 13 ? 0.801 -3.258 3.558 1.00 0.00 18 GLY A N 6
ATOM 3881 C CA . GLY A 1 13 ? 0.617 -2.172 4.562 1.00 0.00 18 GLY A CA 6
ATOM 3882 C C . GLY A 1 13 ? -0.571 -1.304 4.161 1.00 0.00 18 GLY A C 6
ATOM 3883 O O . GLY A 1 13 ? -0.873 -1.149 2.995 1.00 0.00 18 GLY A O 6
ATOM 3887 N N . ILE A 1 14 ? -1.255 -0.742 5.118 1.00 0.00 19 ILE A N 6
ATOM 3888 C CA . ILE A 1 14 ? -2.421 0.098 4.783 1.00 0.00 19 ILE A CA 6
ATOM 3889 C C . ILE A 1 14 ? -2.039 1.578 4.841 1.00 0.00 19 ILE A C 6
ATOM 3890 O O . ILE A 1 14 ? -1.695 2.102 5.882 1.00 0.00 19 ILE A O 6
ATOM 3906 N N . TYR A 1 15 ? -2.119 2.260 3.731 1.00 0.00 20 TYR A N 6
ATOM 3907 C CA . TYR A 1 15 ? -1.788 3.707 3.733 1.00 0.00 20 TYR A CA 6
ATOM 3908 C C . TYR A 1 15 ? -2.995 4.457 4.240 1.00 0.00 20 TYR A C 6
ATOM 3909 O O . TYR A 1 15 ? -3.978 3.865 4.639 1.00 0.00 20 TYR A O 6
ATOM 3927 N N . ASN A 1 16 ? -2.925 5.752 4.233 1.00 0.00 21 ASN A N 6
ATOM 3928 C CA . ASN A 1 16 ? -4.045 6.562 4.724 1.00 0.00 21 ASN A CA 6
ATOM 3929 C C . ASN A 1 16 ? -3.896 7.958 4.132 1.00 0.00 21 ASN A C 6
ATOM 3930 O O . ASN A 1 16 ? -3.712 8.931 4.835 1.00 0.00 21 ASN A O 6
ATOM 3941 N N . THR A 1 17 ? -3.937 8.056 2.835 1.00 0.00 22 THR A N 6
ATOM 3942 C CA . THR A 1 17 ? -3.758 9.372 2.197 1.00 0.00 22 THR A CA 6
ATOM 3943 C C . THR A 1 17 ? -4.308 9.353 0.776 1.00 0.00 22 THR A C 6
ATOM 3944 O O . THR A 1 17 ? -4.550 8.311 0.203 1.00 0.00 22 THR A O 6
ATOM 3955 N N . TRP A 1 18 ? -4.458 10.506 0.195 1.00 0.00 23 TRP A N 6
ATOM 3956 C CA . TRP A 1 18 ? -4.920 10.577 -1.212 1.00 0.00 23 TRP A CA 6
ATOM 3957 C C . TRP A 1 18 ? -3.712 10.257 -2.084 1.00 0.00 23 TRP A C 6
ATOM 3958 O O . TRP A 1 18 ? -3.760 9.436 -2.978 1.00 0.00 23 TRP A O 6
ATOM 3979 N N . ASN A 1 19 ? -2.619 10.916 -1.805 1.00 0.00 24 ASN A N 6
ATOM 3980 C CA . ASN A 1 19 ? -1.377 10.688 -2.574 1.00 0.00 24 ASN A CA 6
ATOM 3981 C C . ASN A 1 19 ? -0.860 9.280 -2.296 1.00 0.00 24 ASN A C 6
ATOM 3982 O O . ASN A 1 19 ? -0.709 8.479 -3.196 1.00 0.00 24 ASN A O 6
ATOM 3993 N N . GLU A 1 20 ? -0.601 8.966 -1.055 1.00 0.00 25 GLU A N 6
ATOM 3994 C CA . GLU A 1 20 ? -0.110 7.606 -0.726 1.00 0.00 25 GLU A CA 6
ATOM 3995 C C . GLU A 1 20 ? -0.965 6.593 -1.480 1.00 0.00 25 GLU A C 6
ATOM 3996 O O . GLU A 1 20 ? -0.495 5.573 -1.935 1.00 0.00 25 GLU A O 6
ATOM 4008 N N . CYS A 1 21 ? -2.223 6.881 -1.622 1.00 0.00 26 CYS A N 6
ATOM 4009 C CA . CYS A 1 21 ? -3.121 5.952 -2.347 1.00 0.00 26 CYS A CA 6
ATOM 4010 C C . CYS A 1 21 ? -2.719 5.901 -3.814 1.00 0.00 26 CYS A C 6
ATOM 4011 O O . CYS A 1 21 ? -1.896 5.105 -4.223 1.00 0.00 26 CYS A O 6
ATOM 4019 N N . LYS A 1 22 ? -3.284 6.751 -4.597 1.00 0.00 27 LYS A N 6
ATOM 4020 C CA . LYS A 1 22 ? -2.951 6.792 -6.032 1.00 0.00 27 LYS A CA 6
ATOM 4021 C C . LYS A 1 22 ? -1.440 6.652 -6.224 1.00 0.00 27 LYS A C 6
ATOM 4022 O O . LYS A 1 22 ? -0.977 5.913 -7.070 1.00 0.00 27 LYS A O 6
ATOM 4041 N N . ASN A 1 23 ? -0.664 7.355 -5.442 1.00 0.00 28 ASN A N 6
ATOM 4042 C CA . ASN A 1 23 ? 0.814 7.258 -5.582 1.00 0.00 28 ASN A CA 6
ATOM 4043 C C . ASN A 1 23 ? 1.232 5.790 -5.513 1.00 0.00 28 ASN A C 6
ATOM 4044 O O . ASN A 1 23 ? 1.991 5.311 -6.332 1.00 0.00 28 ASN A O 6
ATOM 4055 N N . GLN A 1 24 ? 0.738 5.066 -4.545 1.00 0.00 29 GLN A N 6
ATOM 4056 C CA . GLN A 1 24 ? 1.109 3.629 -4.433 1.00 0.00 29 GLN A CA 6
ATOM 4057 C C . GLN A 1 24 ? 0.422 2.837 -5.549 1.00 0.00 29 GLN A C 6
ATOM 4058 O O . GLN A 1 24 ? 0.850 1.759 -5.912 1.00 0.00 29 GLN A O 6
ATOM 4072 N N . VAL A 1 25 ? -0.637 3.365 -6.098 1.00 0.00 30 VAL A N 6
ATOM 4073 C CA . VAL A 1 25 ? -1.348 2.645 -7.194 1.00 0.00 30 VAL A CA 6
ATOM 4074 C C . VAL A 1 25 ? -1.929 3.660 -8.180 1.00 0.00 30 VAL A C 6
ATOM 4075 O O . VAL A 1 25 ? -3.105 3.967 -8.152 1.00 0.00 30 VAL A O 6
ATOM 4088 N N . ASP A 1 26 ? -1.111 4.184 -9.054 1.00 0.00 31 ASP A N 6
ATOM 4089 C CA . ASP A 1 26 ? -1.611 5.180 -10.045 1.00 0.00 31 ASP A CA 6
ATOM 4090 C C . ASP A 1 26 ? -1.641 4.543 -11.432 1.00 0.00 31 ASP A C 6
ATOM 4091 O O . ASP A 1 26 ? -2.349 4.979 -12.318 1.00 0.00 31 ASP A O 6
ATOM 4100 N N . GLY A 1 27 ? -0.876 3.511 -11.618 1.00 0.00 32 GLY A N 6
ATOM 4101 C CA . GLY A 1 27 ? -0.845 2.824 -12.940 1.00 0.00 32 GLY A CA 6
ATOM 4102 C C . GLY A 1 27 ? -1.170 1.344 -12.744 1.00 0.00 32 GLY A C 6
ATOM 4103 O O . GLY A 1 27 ? -0.556 0.479 -13.335 1.00 0.00 32 GLY A O 6
ATOM 4107 N N . TYR A 1 28 ? -2.131 1.048 -11.914 1.00 0.00 33 TYR A N 6
ATOM 4108 C CA . TYR A 1 28 ? -2.498 -0.364 -11.670 1.00 0.00 33 TYR A CA 6
ATOM 4109 C C . TYR A 1 28 ? -4.006 -0.546 -11.875 1.00 0.00 33 TYR A C 6
ATOM 4110 O O . TYR A 1 28 ? -4.798 -0.299 -10.987 1.00 0.00 33 TYR A O 6
ATOM 4128 N N . GLY A 1 29 ? -4.407 -0.973 -13.042 1.00 0.00 34 GLY A N 6
ATOM 4129 C CA . GLY A 1 29 ? -5.862 -1.166 -13.310 1.00 0.00 34 GLY A CA 6
ATOM 4130 C C . GLY A 1 29 ? -6.432 -2.220 -12.359 1.00 0.00 34 GLY A C 6
ATOM 4131 O O . GLY A 1 29 ? -7.552 -2.114 -11.900 1.00 0.00 34 GLY A O 6
ATOM 4135 N N . GLY A 1 30 ? -5.673 -3.238 -12.060 1.00 0.00 35 GLY A N 6
ATOM 4136 C CA . GLY A 1 30 ? -6.175 -4.298 -11.140 1.00 0.00 35 GLY A CA 6
ATOM 4137 C C . GLY A 1 30 ? -5.046 -4.739 -10.208 1.00 0.00 35 GLY A C 6
ATOM 4138 O O . GLY A 1 30 ? -4.757 -5.912 -10.077 1.00 0.00 35 GLY A O 6
ATOM 4142 N N . ALA A 1 31 ? -4.403 -3.806 -9.561 1.00 0.00 36 ALA A N 6
ATOM 4143 C CA . ALA A 1 31 ? -3.290 -4.165 -8.638 1.00 0.00 36 ALA A CA 6
ATOM 4144 C C . ALA A 1 31 ? -3.825 -5.037 -7.500 1.00 0.00 36 ALA A C 6
ATOM 4145 O O . ALA A 1 31 ? -4.992 -5.369 -7.451 1.00 0.00 36 ALA A O 6
ATOM 4152 N N . ILE A 1 32 ? -2.976 -5.397 -6.575 1.00 0.00 37 ILE A N 6
ATOM 4153 C CA . ILE A 1 32 ? -3.429 -6.231 -5.426 1.00 0.00 37 ILE A CA 6
ATOM 4154 C C . ILE A 1 32 ? -4.062 -5.317 -4.394 1.00 0.00 37 ILE A C 6
ATOM 4155 O O . ILE A 1 32 ? -4.925 -5.709 -3.637 1.00 0.00 37 ILE A O 6
ATOM 4171 N N . TYR A 1 33 ? -3.596 -4.110 -4.354 1.00 0.00 38 TYR A N 6
ATOM 4172 C CA . TYR A 1 33 ? -4.093 -3.110 -3.372 1.00 0.00 38 TYR A CA 6
ATOM 4173 C C . TYR A 1 33 ? -5.549 -3.365 -2.964 1.00 0.00 38 TYR A C 6
ATOM 4174 O O . TYR A 1 33 ? -6.365 -3.831 -3.734 1.00 0.00 38 TYR A O 6
ATOM 4192 N N . LYS A 1 34 ? -5.867 -3.051 -1.734 1.00 0.00 39 LYS A N 6
ATOM 4193 C CA . LYS A 1 34 ? -7.251 -3.246 -1.219 1.00 0.00 39 LYS A CA 6
ATOM 4194 C C . LYS A 1 34 ? -7.690 -1.947 -0.544 1.00 0.00 39 LYS A C 6
ATOM 4195 O O . LYS A 1 34 ? -7.487 -1.748 0.638 1.00 0.00 39 LYS A O 6
ATOM 4214 N N . LYS A 1 35 ? -8.264 -1.053 -1.293 1.00 0.00 40 LYS A N 6
ATOM 4215 C CA . LYS A 1 35 ? -8.694 0.248 -0.713 1.00 0.00 40 LYS A CA 6
ATOM 4216 C C . LYS A 1 35 ? -9.422 0.035 0.614 1.00 0.00 40 LYS A C 6
ATOM 4217 O O . LYS A 1 35 ? -9.957 -1.021 0.885 1.00 0.00 40 LYS A O 6
ATOM 4236 N N . PHE A 1 36 ? -9.444 1.046 1.442 1.00 0.00 41 PHE A N 6
ATOM 4237 C CA . PHE A 1 36 ? -10.135 0.927 2.753 1.00 0.00 41 PHE A CA 6
ATOM 4238 C C . PHE A 1 36 ? -10.502 2.308 3.276 1.00 0.00 41 PHE A C 6
ATOM 4239 O O . PHE A 1 36 ? -9.920 3.311 2.901 1.00 0.00 41 PHE A O 6
ATOM 4256 N N . ASN A 1 37 ? -11.468 2.362 4.142 1.00 0.00 42 ASN A N 6
ATOM 4257 C CA . ASN A 1 37 ? -11.898 3.663 4.703 1.00 0.00 42 ASN A CA 6
ATOM 4258 C C . ASN A 1 37 ? -11.978 3.525 6.217 1.00 0.00 42 ASN A C 6
ATOM 4259 O O . ASN A 1 37 ? -12.917 3.966 6.849 1.00 0.00 42 ASN A O 6
ATOM 4270 N N . SER A 1 38 ? -11.001 2.894 6.796 1.00 0.00 43 SER A N 6
ATOM 4271 C CA . SER A 1 38 ? -11.006 2.695 8.263 1.00 0.00 43 SER A CA 6
ATOM 4272 C C . SER A 1 38 ? -9.873 1.743 8.623 1.00 0.00 43 SER A C 6
ATOM 4273 O O . SER A 1 38 ? -10.008 0.540 8.520 1.00 0.00 43 SER A O 6
ATOM 4281 N N . TYR A 1 39 ? -8.755 2.275 9.035 1.00 0.00 44 TYR A N 6
ATOM 4282 C CA . TYR A 1 39 ? -7.595 1.410 9.399 1.00 0.00 44 TYR A CA 6
ATOM 4283 C C . TYR A 1 39 ? -8.093 0.153 10.123 1.00 0.00 44 TYR A C 6
ATOM 4284 O O . TYR A 1 39 ? -7.476 -0.890 10.075 1.00 0.00 44 TYR A O 6
ATOM 4302 N N . GLU A 1 40 ? -9.205 0.244 10.793 1.00 0.00 45 GLU A N 6
ATOM 4303 C CA . GLU A 1 40 ? -9.732 -0.943 11.517 1.00 0.00 45 GLU A CA 6
ATOM 4304 C C . GLU A 1 40 ? -10.065 -2.066 10.528 1.00 0.00 45 GLU A C 6
ATOM 4305 O O . GLU A 1 40 ? -9.665 -3.199 10.709 1.00 0.00 45 GLU A O 6
ATOM 4317 N N . GLN A 1 41 ? -10.795 -1.771 9.484 1.00 0.00 46 GLN A N 6
ATOM 4318 C CA . GLN A 1 41 ? -11.150 -2.825 8.509 1.00 0.00 46 GLN A CA 6
ATOM 4319 C C . GLN A 1 41 ? -9.930 -3.160 7.671 1.00 0.00 46 GLN A C 6
ATOM 4320 O O . GLN A 1 41 ? -9.599 -4.310 7.454 1.00 0.00 46 GLN A O 6
ATOM 4334 N N . ALA A 1 42 ? -9.257 -2.160 7.207 1.00 0.00 47 ALA A N 6
ATOM 4335 C CA . ALA A 1 42 ? -8.057 -2.392 6.389 1.00 0.00 47 ALA A CA 6
ATOM 4336 C C . ALA A 1 42 ? -7.053 -3.215 7.197 1.00 0.00 47 ALA A C 6
ATOM 4337 O O . ALA A 1 42 ? -6.658 -4.300 6.804 1.00 0.00 47 ALA A O 6
ATOM 4344 N N . LYS A 1 43 ? -6.651 -2.719 8.333 1.00 0.00 48 LYS A N 6
ATOM 4345 C CA . LYS A 1 43 ? -5.684 -3.490 9.168 1.00 0.00 48 LYS A CA 6
ATOM 4346 C C . LYS A 1 43 ? -6.360 -4.789 9.620 1.00 0.00 48 LYS A C 6
ATOM 4347 O O . LYS A 1 43 ? -5.710 -5.790 9.845 1.00 0.00 48 LYS A O 6
ATOM 4366 N N . SER A 1 44 ? -7.663 -4.789 9.732 1.00 0.00 49 SER A N 6
ATOM 4367 C CA . SER A 1 44 ? -8.365 -6.028 10.138 1.00 0.00 49 SER A CA 6
ATOM 4368 C C . SER A 1 44 ? -8.190 -7.059 9.026 1.00 0.00 49 SER A C 6
ATOM 4369 O O . SER A 1 44 ? -8.161 -8.250 9.261 1.00 0.00 49 SER A O 6
ATOM 4377 N N . PHE A 1 45 ? -8.054 -6.599 7.810 1.00 0.00 50 PHE A N 6
ATOM 4378 C CA . PHE A 1 45 ? -7.856 -7.529 6.671 1.00 0.00 50 PHE A CA 6
ATOM 4379 C C . PHE A 1 45 ? -6.416 -8.017 6.701 1.00 0.00 50 PHE A C 6
ATOM 4380 O O . PHE A 1 45 ? -6.142 -9.199 6.636 1.00 0.00 50 PHE A O 6
ATOM 4397 N N . LEU A 1 46 ? -5.489 -7.104 6.791 1.00 0.00 51 LEU A N 6
ATOM 4398 C CA . LEU A 1 46 ? -4.069 -7.500 6.820 1.00 0.00 51 LEU A CA 6
ATOM 4399 C C . LEU A 1 46 ? -3.855 -8.560 7.904 1.00 0.00 51 LEU A C 6
ATOM 4400 O O . LEU A 1 46 ? -4.789 -9.020 8.529 1.00 0.00 51 LEU A O 6
ATOM 4416 N N . GLY A 1 47 ? -2.629 -8.932 8.143 1.00 0.00 52 GLY A N 6
ATOM 4417 C CA . GLY A 1 47 ? -2.345 -9.944 9.200 1.00 0.00 52 GLY A CA 6
ATOM 4418 C C . GLY A 1 47 ? -1.909 -9.215 10.470 1.00 0.00 52 GLY A C 6
ATOM 4419 O O . GLY A 1 47 ? -1.227 -9.760 11.314 1.00 0.00 52 GLY A O 6
ATOM 4423 N N . GLY A 1 1 ? -8.294 12.020 1.502 1.00 0.00 6 GLY A N 7
ATOM 4424 C CA . GLY A 1 1 ? -7.625 11.032 2.394 1.00 0.00 6 GLY A CA 7
ATOM 4425 C C . GLY A 1 1 ? -8.361 9.688 2.360 1.00 0.00 6 GLY A C 7
ATOM 4426 O O . GLY A 1 1 ? -9.549 9.614 2.603 1.00 0.00 6 GLY A O 7
ATOM 4430 N N . ASN A 1 2 ? -7.659 8.618 2.076 1.00 0.00 7 ASN A N 7
ATOM 4431 C CA . ASN A 1 2 ? -8.305 7.288 2.048 1.00 0.00 7 ASN A CA 7
ATOM 4432 C C . ASN A 1 2 ? -7.363 6.261 2.658 1.00 0.00 7 ASN A C 7
ATOM 4433 O O . ASN A 1 2 ? -6.184 6.494 2.787 1.00 0.00 7 ASN A O 7
ATOM 4444 N N . PHE A 1 3 ? -7.865 5.114 3.005 1.00 0.00 8 PHE A N 7
ATOM 4445 C CA . PHE A 1 3 ? -6.980 4.069 3.586 1.00 0.00 8 PHE A CA 7
ATOM 4446 C C . PHE A 1 3 ? -6.667 3.053 2.497 1.00 0.00 8 PHE A C 7
ATOM 4447 O O . PHE A 1 3 ? -7.538 2.657 1.755 1.00 0.00 8 PHE A O 7
ATOM 4464 N N . TYR A 1 4 ? -5.443 2.623 2.374 1.00 0.00 9 TYR A N 7
ATOM 4465 C CA . TYR A 1 4 ? -5.153 1.629 1.299 1.00 0.00 9 TYR A CA 7
ATOM 4466 C C . TYR A 1 4 ? -4.201 0.552 1.782 1.00 0.00 9 TYR A C 7
ATOM 4467 O O . TYR A 1 4 ? -3.053 0.814 2.063 1.00 0.00 9 TYR A O 7
ATOM 4485 N N . ALA A 1 5 ? -4.653 -0.671 1.821 1.00 0.00 10 ALA A N 7
ATOM 4486 C CA . ALA A 1 5 ? -3.744 -1.769 2.236 1.00 0.00 10 ALA A CA 7
ATOM 4487 C C . ALA A 1 5 ? -2.884 -2.098 1.021 1.00 0.00 10 ALA A C 7
ATOM 4488 O O . ALA A 1 5 ? -3.342 -2.704 0.075 1.00 0.00 10 ALA A O 7
ATOM 4495 N N . VAL A 1 6 ? -1.662 -1.639 0.995 1.00 0.00 11 VAL A N 7
ATOM 4496 C CA . VAL A 1 6 ? -0.834 -1.871 -0.222 1.00 0.00 11 VAL A CA 7
ATOM 4497 C C . VAL A 1 6 ? 0.649 -2.044 0.082 1.00 0.00 11 VAL A C 7
ATOM 4498 O O . VAL A 1 6 ? 1.153 -1.607 1.096 1.00 0.00 11 VAL A O 7
ATOM 4511 N N . ARG A 1 7 ? 1.356 -2.646 -0.841 1.00 0.00 12 ARG A N 7
ATOM 4512 C CA . ARG A 1 7 ? 2.821 -2.830 -0.673 1.00 0.00 12 ARG A CA 7
ATOM 4513 C C . ARG A 1 7 ? 3.393 -3.637 -1.846 1.00 0.00 12 ARG A C 7
ATOM 4514 O O . ARG A 1 7 ? 4.575 -3.584 -2.120 1.00 0.00 12 ARG A O 7
ATOM 4535 N N . LYS A 1 8 ? 2.571 -4.395 -2.531 1.00 0.00 13 LYS A N 7
ATOM 4536 C CA . LYS A 1 8 ? 3.073 -5.209 -3.675 1.00 0.00 13 LYS A CA 7
ATOM 4537 C C . LYS A 1 8 ? 3.832 -6.423 -3.137 1.00 0.00 13 LYS A C 7
ATOM 4538 O O . LYS A 1 8 ? 4.858 -6.296 -2.498 1.00 0.00 13 LYS A O 7
ATOM 4557 N N . GLY A 1 9 ? 3.325 -7.600 -3.384 1.00 0.00 14 GLY A N 7
ATOM 4558 C CA . GLY A 1 9 ? 4.002 -8.829 -2.884 1.00 0.00 14 GLY A CA 7
ATOM 4559 C C . GLY A 1 9 ? 3.143 -9.461 -1.786 1.00 0.00 14 GLY A C 7
ATOM 4560 O O . GLY A 1 9 ? 2.016 -9.852 -2.015 1.00 0.00 14 GLY A O 7
ATOM 4564 N N . ARG A 1 10 ? 3.664 -9.560 -0.596 1.00 0.00 15 ARG A N 7
ATOM 4565 C CA . ARG A 1 10 ? 2.871 -10.159 0.512 1.00 0.00 15 ARG A CA 7
ATOM 4566 C C . ARG A 1 10 ? 2.838 -9.178 1.686 1.00 0.00 15 ARG A C 7
ATOM 4567 O O . ARG A 1 10 ? 1.786 -8.806 2.166 1.00 0.00 15 ARG A O 7
ATOM 4588 N N . GLU A 1 11 ? 3.981 -8.747 2.142 1.00 0.00 16 GLU A N 7
ATOM 4589 C CA . GLU A 1 11 ? 4.011 -7.777 3.272 1.00 0.00 16 GLU A CA 7
ATOM 4590 C C . GLU A 1 11 ? 3.258 -6.515 2.854 1.00 0.00 16 GLU A C 7
ATOM 4591 O O . GLU A 1 11 ? 3.841 -5.562 2.377 1.00 0.00 16 GLU A O 7
ATOM 4603 N N . THR A 1 12 ? 1.964 -6.507 3.014 1.00 0.00 17 THR A N 7
ATOM 4604 C CA . THR A 1 12 ? 1.174 -5.313 2.608 1.00 0.00 17 THR A CA 7
ATOM 4605 C C . THR A 1 12 ? 1.283 -4.218 3.670 1.00 0.00 17 THR A C 7
ATOM 4606 O O . THR A 1 12 ? 1.625 -4.468 4.809 1.00 0.00 17 THR A O 7
ATOM 4617 N N . GLY A 1 13 ? 0.975 -3.005 3.301 1.00 0.00 18 GLY A N 7
ATOM 4618 C CA . GLY A 1 13 ? 1.037 -1.878 4.273 1.00 0.00 18 GLY A CA 7
ATOM 4619 C C . GLY A 1 13 ? -0.302 -1.156 4.218 1.00 0.00 18 GLY A C 7
ATOM 4620 O O . GLY A 1 13 ? -1.251 -1.673 3.674 1.00 0.00 18 GLY A O 7
ATOM 4624 N N . ILE A 1 14 ? -0.406 0.027 4.753 1.00 0.00 19 ILE A N 7
ATOM 4625 C CA . ILE A 1 14 ? -1.709 0.728 4.686 1.00 0.00 19 ILE A CA 7
ATOM 4626 C C . ILE A 1 14 ? -1.527 2.243 4.620 1.00 0.00 19 ILE A C 7
ATOM 4627 O O . ILE A 1 14 ? -0.968 2.853 5.510 1.00 0.00 19 ILE A O 7
ATOM 4643 N N . TYR A 1 15 ? -2.034 2.862 3.585 1.00 0.00 20 TYR A N 7
ATOM 4644 C CA . TYR A 1 15 ? -1.929 4.343 3.481 1.00 0.00 20 TYR A CA 7
ATOM 4645 C C . TYR A 1 15 ? -3.164 4.957 4.109 1.00 0.00 20 TYR A C 7
ATOM 4646 O O . TYR A 1 15 ? -4.079 4.267 4.516 1.00 0.00 20 TYR A O 7
ATOM 4664 N N . ASN A 1 16 ? -3.194 6.252 4.177 1.00 0.00 21 ASN A N 7
ATOM 4665 C CA . ASN A 1 16 ? -4.343 6.948 4.769 1.00 0.00 21 ASN A CA 7
ATOM 4666 C C . ASN A 1 16 ? -4.367 8.358 4.184 1.00 0.00 21 ASN A C 7
ATOM 4667 O O . ASN A 1 16 ? -4.253 9.344 4.885 1.00 0.00 21 ASN A O 7
ATOM 4678 N N . THR A 1 17 ? -4.475 8.448 2.888 1.00 0.00 22 THR A N 7
ATOM 4679 C CA . THR A 1 17 ? -4.461 9.768 2.228 1.00 0.00 22 THR A CA 7
ATOM 4680 C C . THR A 1 17 ? -5.064 9.644 0.833 1.00 0.00 22 THR A C 7
ATOM 4681 O O . THR A 1 17 ? -5.163 8.562 0.300 1.00 0.00 22 THR A O 7
ATOM 4692 N N . TRP A 1 18 ? -5.455 10.729 0.228 1.00 0.00 23 TRP A N 7
ATOM 4693 C CA . TRP A 1 18 ? -5.993 10.629 -1.151 1.00 0.00 23 TRP A CA 7
ATOM 4694 C C . TRP A 1 18 ? -4.779 10.502 -2.066 1.00 0.00 23 TRP A C 7
ATOM 4695 O O . TRP A 1 18 ? -4.739 9.694 -2.974 1.00 0.00 23 TRP A O 7
ATOM 4716 N N . ASN A 1 19 ? -3.777 11.301 -1.805 1.00 0.00 24 ASN A N 7
ATOM 4717 C CA . ASN A 1 19 ? -2.542 11.251 -2.615 1.00 0.00 24 ASN A CA 7
ATOM 4718 C C . ASN A 1 19 ? -1.903 9.878 -2.440 1.00 0.00 24 ASN A C 7
ATOM 4719 O O . ASN A 1 19 ? -1.699 9.151 -3.387 1.00 0.00 24 ASN A O 7
ATOM 4730 N N . GLU A 1 20 ? -1.601 9.512 -1.226 1.00 0.00 25 GLU A N 7
ATOM 4731 C CA . GLU A 1 20 ? -0.993 8.182 -0.983 1.00 0.00 25 GLU A CA 7
ATOM 4732 C C . GLU A 1 20 ? -1.773 7.131 -1.771 1.00 0.00 25 GLU A C 7
ATOM 4733 O O . GLU A 1 20 ? -1.212 6.192 -2.299 1.00 0.00 25 GLU A O 7
ATOM 4745 N N . CYS A 1 21 ? -3.069 7.279 -1.850 1.00 0.00 26 CYS A N 7
ATOM 4746 C CA . CYS A 1 21 ? -3.884 6.282 -2.599 1.00 0.00 26 CYS A CA 7
ATOM 4747 C C . CYS A 1 21 ? -3.555 6.350 -4.084 1.00 0.00 26 CYS A C 7
ATOM 4748 O O . CYS A 1 21 ? -3.289 5.358 -4.733 1.00 0.00 26 CYS A O 7
ATOM 4756 N N . LYS A 1 22 ? -3.573 7.509 -4.627 1.00 0.00 27 LYS A N 7
ATOM 4757 C CA . LYS A 1 22 ? -3.267 7.663 -6.055 1.00 0.00 27 LYS A CA 7
ATOM 4758 C C . LYS A 1 22 ? -1.758 7.526 -6.272 1.00 0.00 27 LYS A C 7
ATOM 4759 O O . LYS A 1 22 ? -1.305 7.035 -7.285 1.00 0.00 27 LYS A O 7
ATOM 4778 N N . ASN A 1 23 ? -0.976 7.942 -5.316 1.00 0.00 28 ASN A N 7
ATOM 4779 C CA . ASN A 1 23 ? 0.499 7.829 -5.455 1.00 0.00 28 ASN A CA 7
ATOM 4780 C C . ASN A 1 23 ? 0.867 6.355 -5.556 1.00 0.00 28 ASN A C 7
ATOM 4781 O O . ASN A 1 23 ? 1.658 5.952 -6.386 1.00 0.00 28 ASN A O 7
ATOM 4792 N N . GLN A 1 24 ? 0.292 5.547 -4.714 1.00 0.00 29 GLN A N 7
ATOM 4793 C CA . GLN A 1 24 ? 0.599 4.098 -4.755 1.00 0.00 29 GLN A CA 7
ATOM 4794 C C . GLN A 1 24 ? -0.087 3.473 -5.971 1.00 0.00 29 GLN A C 7
ATOM 4795 O O . GLN A 1 24 ? 0.408 2.522 -6.544 1.00 0.00 29 GLN A O 7
ATOM 4809 N N . VAL A 1 25 ? -1.217 3.995 -6.386 1.00 0.00 30 VAL A N 7
ATOM 4810 C CA . VAL A 1 25 ? -1.893 3.402 -7.576 1.00 0.00 30 VAL A CA 7
ATOM 4811 C C . VAL A 1 25 ? -2.545 4.494 -8.434 1.00 0.00 30 VAL A C 7
ATOM 4812 O O . VAL A 1 25 ? -3.730 4.745 -8.341 1.00 0.00 30 VAL A O 7
ATOM 4825 N N . ASP A 1 26 ? -1.783 5.128 -9.289 1.00 0.00 31 ASP A N 7
ATOM 4826 C CA . ASP A 1 26 ? -2.362 6.181 -10.172 1.00 0.00 31 ASP A CA 7
ATOM 4827 C C . ASP A 1 26 ? -2.217 5.731 -11.630 1.00 0.00 31 ASP A C 7
ATOM 4828 O O . ASP A 1 26 ? -1.562 6.368 -12.431 1.00 0.00 31 ASP A O 7
ATOM 4837 N N . GLY A 1 27 ? -2.817 4.626 -11.977 1.00 0.00 32 GLY A N 7
ATOM 4838 C CA . GLY A 1 27 ? -2.711 4.127 -13.378 1.00 0.00 32 GLY A CA 7
ATOM 4839 C C . GLY A 1 27 ? -2.268 2.662 -13.370 1.00 0.00 32 GLY A C 7
ATOM 4840 O O . GLY A 1 27 ? -1.481 2.237 -14.193 1.00 0.00 32 GLY A O 7
ATOM 4844 N N . TYR A 1 28 ? -2.767 1.885 -12.447 1.00 0.00 33 TYR A N 7
ATOM 4845 C CA . TYR A 1 28 ? -2.379 0.457 -12.385 1.00 0.00 33 TYR A CA 7
ATOM 4846 C C . TYR A 1 28 ? -3.622 -0.421 -12.557 1.00 0.00 33 TYR A C 7
ATOM 4847 O O . TYR A 1 28 ? -4.455 -0.513 -11.677 1.00 0.00 33 TYR A O 7
ATOM 4865 N N . GLY A 1 29 ? -3.753 -1.063 -13.684 1.00 0.00 34 GLY A N 7
ATOM 4866 C CA . GLY A 1 29 ? -4.942 -1.931 -13.916 1.00 0.00 34 GLY A CA 7
ATOM 4867 C C . GLY A 1 29 ? -4.800 -3.238 -13.135 1.00 0.00 34 GLY A C 7
ATOM 4868 O O . GLY A 1 29 ? -5.760 -3.955 -12.931 1.00 0.00 34 GLY A O 7
ATOM 4872 N N . GLY A 1 30 ? -3.612 -3.564 -12.706 1.00 0.00 35 GLY A N 7
ATOM 4873 C CA . GLY A 1 30 ? -3.422 -4.837 -11.952 1.00 0.00 35 GLY A CA 7
ATOM 4874 C C . GLY A 1 30 ? -2.458 -4.626 -10.779 1.00 0.00 35 GLY A C 7
ATOM 4875 O O . GLY A 1 30 ? -1.725 -5.520 -10.405 1.00 0.00 35 GLY A O 7
ATOM 4879 N N . ALA A 1 31 ? -2.453 -3.463 -10.189 1.00 0.00 36 ALA A N 7
ATOM 4880 C CA . ALA A 1 31 ? -1.536 -3.223 -9.037 1.00 0.00 36 ALA A CA 7
ATOM 4881 C C . ALA A 1 31 ? -2.085 -3.926 -7.803 1.00 0.00 36 ALA A C 7
ATOM 4882 O O . ALA A 1 31 ? -3.267 -4.195 -7.710 1.00 0.00 36 ALA A O 7
ATOM 4889 N N . ILE A 1 32 ? -1.257 -4.192 -6.832 1.00 0.00 37 ILE A N 7
ATOM 4890 C CA . ILE A 1 32 ? -1.782 -4.833 -5.605 1.00 0.00 37 ILE A CA 7
ATOM 4891 C C . ILE A 1 32 ? -2.184 -3.729 -4.642 1.00 0.00 37 ILE A C 7
ATOM 4892 O O . ILE A 1 32 ? -1.409 -2.840 -4.359 1.00 0.00 37 ILE A O 7
ATOM 4908 N N . TYR A 1 33 ? -3.364 -3.787 -4.131 1.00 0.00 38 TYR A N 7
ATOM 4909 C CA . TYR A 1 33 ? -3.797 -2.742 -3.176 1.00 0.00 38 TYR A CA 7
ATOM 4910 C C . TYR A 1 33 ? -5.250 -2.961 -2.748 1.00 0.00 38 TYR A C 7
ATOM 4911 O O . TYR A 1 33 ? -6.168 -2.874 -3.537 1.00 0.00 38 TYR A O 7
ATOM 4929 N N . LYS A 1 34 ? -5.465 -3.227 -1.491 1.00 0.00 39 LYS A N 7
ATOM 4930 C CA . LYS A 1 34 ? -6.853 -3.429 -1.002 1.00 0.00 39 LYS A CA 7
ATOM 4931 C C . LYS A 1 34 ? -7.369 -2.105 -0.436 1.00 0.00 39 LYS A C 7
ATOM 4932 O O . LYS A 1 34 ? -7.194 -1.805 0.729 1.00 0.00 39 LYS A O 7
ATOM 4951 N N . LYS A 1 35 ? -7.989 -1.307 -1.258 1.00 0.00 40 LYS A N 7
ATOM 4952 C CA . LYS A 1 35 ? -8.507 0.005 -0.779 1.00 0.00 40 LYS A CA 7
ATOM 4953 C C . LYS A 1 35 ? -9.270 -0.186 0.531 1.00 0.00 40 LYS A C 7
ATOM 4954 O O . LYS A 1 35 ? -9.775 -1.253 0.819 1.00 0.00 40 LYS A O 7
ATOM 4973 N N . PHE A 1 36 ? -9.358 0.845 1.328 1.00 0.00 41 PHE A N 7
ATOM 4974 C CA . PHE A 1 36 ? -10.088 0.729 2.618 1.00 0.00 41 PHE A CA 7
ATOM 4975 C C . PHE A 1 36 ? -10.539 2.100 3.106 1.00 0.00 41 PHE A C 7
ATOM 4976 O O . PHE A 1 36 ? -10.017 3.134 2.714 1.00 0.00 41 PHE A O 7
ATOM 4993 N N . ASN A 1 37 ? -11.505 2.104 3.974 1.00 0.00 42 ASN A N 7
ATOM 4994 C CA . ASN A 1 37 ? -12.021 3.379 4.522 1.00 0.00 42 ASN A CA 7
ATOM 4995 C C . ASN A 1 37 ? -11.984 3.289 6.042 1.00 0.00 42 ASN A C 7
ATOM 4996 O O . ASN A 1 37 ? -12.864 3.763 6.733 1.00 0.00 42 ASN A O 7
ATOM 5007 N N . SER A 1 38 ? -10.971 2.659 6.562 1.00 0.00 43 SER A N 7
ATOM 5008 C CA . SER A 1 38 ? -10.863 2.501 8.030 1.00 0.00 43 SER A CA 7
ATOM 5009 C C . SER A 1 38 ? -9.629 1.658 8.346 1.00 0.00 43 SER A C 7
ATOM 5010 O O . SER A 1 38 ? -9.670 0.445 8.309 1.00 0.00 43 SER A O 7
ATOM 5018 N N . TYR A 1 39 ? -8.534 2.301 8.648 1.00 0.00 44 TYR A N 7
ATOM 5019 C CA . TYR A 1 39 ? -7.277 1.559 8.969 1.00 0.00 44 TYR A CA 7
ATOM 5020 C C . TYR A 1 39 ? -7.610 0.299 9.776 1.00 0.00 44 TYR A C 7
ATOM 5021 O O . TYR A 1 39 ? -6.908 -0.691 9.719 1.00 0.00 44 TYR A O 7
ATOM 5039 N N . GLU A 1 40 ? -8.679 0.330 10.524 1.00 0.00 45 GLU A N 7
ATOM 5040 C CA . GLU A 1 40 ? -9.066 -0.860 11.335 1.00 0.00 45 GLU A CA 7
ATOM 5041 C C . GLU A 1 40 ? -9.403 -2.031 10.407 1.00 0.00 45 GLU A C 7
ATOM 5042 O O . GLU A 1 40 ? -9.025 -3.158 10.658 1.00 0.00 45 GLU A O 7
ATOM 5054 N N . GLN A 1 41 ? -10.107 -1.778 9.335 1.00 0.00 46 GLN A N 7
ATOM 5055 C CA . GLN A 1 41 ? -10.458 -2.871 8.405 1.00 0.00 46 GLN A CA 7
ATOM 5056 C C . GLN A 1 41 ? -9.243 -3.206 7.564 1.00 0.00 46 GLN A C 7
ATOM 5057 O O . GLN A 1 41 ? -8.833 -4.345 7.455 1.00 0.00 46 GLN A O 7
ATOM 5071 N N . ALA A 1 42 ? -8.655 -2.213 6.981 1.00 0.00 47 ALA A N 7
ATOM 5072 C CA . ALA A 1 42 ? -7.451 -2.448 6.157 1.00 0.00 47 ALA A CA 7
ATOM 5073 C C . ALA A 1 42 ? -6.455 -3.261 6.976 1.00 0.00 47 ALA A C 7
ATOM 5074 O O . ALA A 1 42 ? -5.960 -4.285 6.546 1.00 0.00 47 ALA A O 7
ATOM 5081 N N . LYS A 1 43 ? -6.167 -2.811 8.163 1.00 0.00 48 LYS A N 7
ATOM 5082 C CA . LYS A 1 43 ? -5.211 -3.554 9.030 1.00 0.00 48 LYS A CA 7
ATOM 5083 C C . LYS A 1 43 ? -5.767 -4.952 9.287 1.00 0.00 48 LYS A C 7
ATOM 5084 O O . LYS A 1 43 ? -5.096 -5.945 9.089 1.00 0.00 48 LYS A O 7
ATOM 5103 N N . SER A 1 44 ? -6.994 -5.038 9.718 1.00 0.00 49 SER A N 7
ATOM 5104 C CA . SER A 1 44 ? -7.596 -6.369 9.977 1.00 0.00 49 SER A CA 7
ATOM 5105 C C . SER A 1 44 ? -7.293 -7.291 8.793 1.00 0.00 49 SER A C 7
ATOM 5106 O O . SER A 1 44 ? -7.008 -8.460 8.961 1.00 0.00 49 SER A O 7
ATOM 5114 N N . PHE A 1 45 ? -7.342 -6.768 7.595 1.00 0.00 50 PHE A N 7
ATOM 5115 C CA . PHE A 1 45 ? -7.044 -7.608 6.404 1.00 0.00 50 PHE A CA 7
ATOM 5116 C C . PHE A 1 45 ? -5.535 -7.819 6.319 1.00 0.00 50 PHE A C 7
ATOM 5117 O O . PHE A 1 45 ? -5.063 -8.835 5.849 1.00 0.00 50 PHE A O 7
ATOM 5134 N N . LEU A 1 46 ? -4.772 -6.858 6.766 1.00 0.00 51 LEU A N 7
ATOM 5135 C CA . LEU A 1 46 ? -3.298 -6.988 6.710 1.00 0.00 51 LEU A CA 7
ATOM 5136 C C . LEU A 1 46 ? -2.860 -8.248 7.464 1.00 0.00 51 LEU A C 7
ATOM 5137 O O . LEU A 1 46 ? -2.736 -9.311 6.889 1.00 0.00 51 LEU A O 7
ATOM 5153 N N 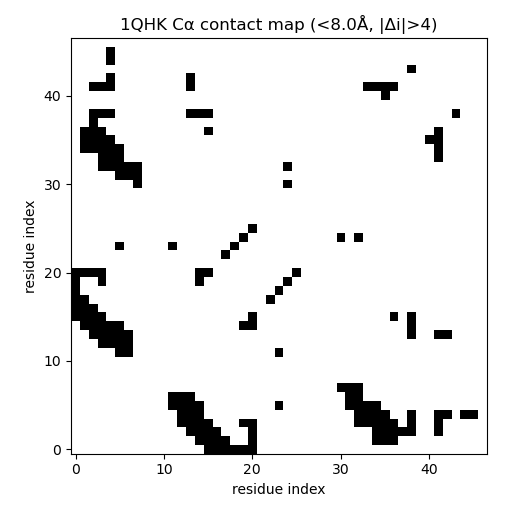. GLY A 1 47 ? -2.615 -8.143 8.745 1.00 0.00 52 GLY A N 7
ATOM 5154 C CA . GLY A 1 47 ? -2.177 -9.342 9.514 1.00 0.00 52 GLY A CA 7
ATOM 5155 C C . GLY A 1 47 ? -2.753 -9.318 10.937 1.00 0.00 52 GLY A C 7
ATOM 5156 O O . GLY A 1 47 ? -2.491 -10.201 11.727 1.00 0.00 52 GLY A O 7
ATOM 5160 N N . GLY A 1 1 ? -7.828 11.993 1.512 1.00 0.00 6 GLY A N 8
ATOM 5161 C CA . GLY A 1 1 ? -7.961 10.861 0.555 1.00 0.00 6 GLY A CA 8
ATOM 5162 C C . GLY A 1 1 ? -8.573 9.655 1.260 1.00 0.00 6 GLY A C 8
ATOM 5163 O O . GLY A 1 1 ? -9.740 9.650 1.598 1.00 0.00 6 GLY A O 8
ATOM 5167 N N . ASN A 1 2 ? -7.801 8.622 1.482 1.00 0.00 7 ASN A N 8
ATOM 5168 C CA . ASN A 1 2 ? -8.364 7.430 2.159 1.00 0.00 7 ASN A CA 8
ATOM 5169 C C . ASN A 1 2 ? -7.260 6.544 2.708 1.00 0.00 7 ASN A C 8
ATOM 5170 O O . ASN A 1 2 ? -6.103 6.894 2.708 1.00 0.00 7 ASN A O 8
ATOM 5181 N N . PHE A 1 3 ? -7.626 5.373 3.146 1.00 0.00 8 PHE A N 8
ATOM 5182 C CA . PHE A 1 3 ? -6.618 4.421 3.681 1.00 0.00 8 PHE A CA 8
ATOM 5183 C C . PHE A 1 3 ? -6.286 3.410 2.587 1.00 0.00 8 PHE A C 8
ATOM 5184 O O . PHE A 1 3 ? -7.123 3.096 1.762 1.00 0.00 8 PHE A O 8
ATOM 5201 N N . TYR A 1 4 ? -5.087 2.897 2.545 1.00 0.00 9 TYR A N 8
ATOM 5202 C CA . TYR A 1 4 ? -4.781 1.920 1.457 1.00 0.00 9 TYR A CA 8
ATOM 5203 C C . TYR A 1 4 ? -3.845 0.807 1.913 1.00 0.00 9 TYR A C 8
ATOM 5204 O O . TYR A 1 4 ? -2.658 1.010 2.061 1.00 0.00 9 TYR A O 8
ATOM 5222 N N . ALA A 1 5 ? -4.353 -0.392 2.051 1.00 0.00 10 ALA A N 8
ATOM 5223 C CA . ALA A 1 5 ? -3.457 -1.526 2.410 1.00 0.00 10 ALA A CA 8
ATOM 5224 C C . ALA A 1 5 ? -2.773 -1.925 1.108 1.00 0.00 10 ALA A C 8
ATOM 5225 O O . ALA A 1 5 ? -3.403 -2.430 0.203 1.00 0.00 10 ALA A O 8
ATOM 5232 N N . VAL A 1 6 ? -1.516 -1.623 0.959 1.00 0.00 11 VAL A N 8
ATOM 5233 C CA . VAL A 1 6 ? -0.860 -1.908 -0.348 1.00 0.00 11 VAL A CA 8
ATOM 5234 C C . VAL A 1 6 ? 0.596 -2.349 -0.185 1.00 0.00 11 VAL A C 8
ATOM 5235 O O . VAL A 1 6 ? 1.222 -2.100 0.822 1.00 0.00 11 VAL A O 8
ATOM 5248 N N . ARG A 1 7 ? 1.151 -2.989 -1.192 1.00 0.00 12 ARG A N 8
ATOM 5249 C CA . ARG A 1 7 ? 2.574 -3.419 -1.094 1.00 0.00 12 ARG A CA 8
ATOM 5250 C C . ARG A 1 7 ? 3.033 -4.037 -2.414 1.00 0.00 12 ARG A C 8
ATOM 5251 O O . ARG A 1 7 ? 4.102 -3.743 -2.908 1.00 0.00 12 ARG A O 8
ATOM 5272 N N . LYS A 1 8 ? 2.241 -4.909 -2.969 1.00 0.00 13 LYS A N 8
ATOM 5273 C CA . LYS A 1 8 ? 2.631 -5.577 -4.245 1.00 0.00 13 LYS A CA 8
ATOM 5274 C C . LYS A 1 8 ? 3.670 -6.658 -3.939 1.00 0.00 13 LYS A C 8
ATOM 5275 O O . LYS A 1 8 ? 4.525 -6.963 -4.746 1.00 0.00 13 LYS A O 8
ATOM 5294 N N . GLY A 1 9 ? 3.593 -7.242 -2.771 1.00 0.00 14 GLY A N 8
ATOM 5295 C CA . GLY A 1 9 ? 4.565 -8.310 -2.392 1.00 0.00 14 GLY A CA 8
ATOM 5296 C C . GLY A 1 9 ? 3.896 -9.268 -1.402 1.00 0.00 14 GLY A C 8
ATOM 5297 O O . GLY A 1 9 ? 2.933 -9.935 -1.727 1.00 0.00 14 GLY A O 8
ATOM 5301 N N . ARG A 1 10 ? 4.393 -9.340 -0.195 1.00 0.00 15 ARG A N 8
ATOM 5302 C CA . ARG A 1 10 ? 3.773 -10.252 0.811 1.00 0.00 15 ARG A CA 8
ATOM 5303 C C . ARG A 1 10 ? 2.904 -9.431 1.766 1.00 0.00 15 ARG A C 8
ATOM 5304 O O . ARG A 1 10 ? 1.733 -9.214 1.523 1.00 0.00 15 ARG A O 8
ATOM 5325 N N . GLU A 1 11 ? 3.467 -8.966 2.850 1.00 0.00 16 GLU A N 8
ATOM 5326 C CA . GLU A 1 11 ? 2.668 -8.155 3.813 1.00 0.00 16 GLU A CA 8
ATOM 5327 C C . GLU A 1 11 ? 2.114 -6.925 3.090 1.00 0.00 16 GLU A C 8
ATOM 5328 O O . GLU A 1 11 ? 1.976 -6.922 1.882 1.00 0.00 16 GLU A O 8
ATOM 5340 N N . THR A 1 12 ? 1.790 -5.878 3.804 1.00 0.00 17 THR A N 8
ATOM 5341 C CA . THR A 1 12 ? 1.245 -4.669 3.119 1.00 0.00 17 THR A CA 8
ATOM 5342 C C . THR A 1 12 ? 1.310 -3.452 4.041 1.00 0.00 17 THR A C 8
ATOM 5343 O O . THR A 1 12 ? 1.564 -3.564 5.224 1.00 0.00 17 THR A O 8
ATOM 5354 N N . GLY A 1 13 ? 1.078 -2.284 3.498 1.00 0.00 18 GLY A N 8
ATOM 5355 C CA . GLY A 1 13 ? 1.122 -1.049 4.329 1.00 0.00 18 GLY A CA 8
ATOM 5356 C C . GLY A 1 13 ? -0.152 -0.244 4.083 1.00 0.00 18 GLY A C 8
ATOM 5357 O O . GLY A 1 13 ? -0.530 0.007 2.956 1.00 0.00 18 GLY A O 8
ATOM 5361 N N . ILE A 1 14 ? -0.830 0.144 5.125 1.00 0.00 19 ILE A N 8
ATOM 5362 C CA . ILE A 1 14 ? -2.086 0.906 4.946 1.00 0.00 19 ILE A CA 8
ATOM 5363 C C . ILE A 1 14 ? -1.809 2.407 4.916 1.00 0.00 19 ILE A C 8
ATOM 5364 O O . ILE A 1 14 ? -1.425 2.996 5.906 1.00 0.00 19 ILE A O 8
ATOM 5380 N N . TYR A 1 15 ? -2.031 3.038 3.797 1.00 0.00 20 TYR A N 8
ATOM 5381 C CA . TYR A 1 15 ? -1.811 4.506 3.730 1.00 0.00 20 TYR A CA 8
ATOM 5382 C C . TYR A 1 15 ? -3.037 5.194 4.290 1.00 0.00 20 TYR A C 8
ATOM 5383 O O . TYR A 1 15 ? -3.943 4.557 4.790 1.00 0.00 20 TYR A O 8
ATOM 5401 N N . ASN A 1 16 ? -3.063 6.489 4.203 1.00 0.00 21 ASN A N 8
ATOM 5402 C CA . ASN A 1 16 ? -4.201 7.264 4.717 1.00 0.00 21 ASN A CA 8
ATOM 5403 C C . ASN A 1 16 ? -4.129 8.639 4.061 1.00 0.00 21 ASN A C 8
ATOM 5404 O O . ASN A 1 16 ? -3.931 9.645 4.712 1.00 0.00 21 ASN A O 8
ATOM 5415 N N . THR A 1 17 ? -4.241 8.683 2.762 1.00 0.00 22 THR A N 8
ATOM 5416 C CA . THR A 1 17 ? -4.129 9.978 2.062 1.00 0.00 22 THR A CA 8
ATOM 5417 C C . THR A 1 17 ? -4.736 9.890 0.670 1.00 0.00 22 THR A C 8
ATOM 5418 O O . THR A 1 17 ? -5.041 8.823 0.175 1.00 0.00 22 THR A O 8
ATOM 5429 N N . TRP A 1 18 ? -4.863 11.009 0.017 1.00 0.00 23 TRP A N 8
ATOM 5430 C CA . TRP A 1 18 ? -5.374 11.004 -1.373 1.00 0.00 23 TRP A CA 8
ATOM 5431 C C . TRP A 1 18 ? -4.208 10.614 -2.268 1.00 0.00 23 TRP A C 8
ATOM 5432 O O . TRP A 1 18 ? -4.287 9.717 -3.084 1.00 0.00 23 TRP A O 8
ATOM 5453 N N . ASN A 1 19 ? -3.114 11.303 -2.093 1.00 0.00 24 ASN A N 8
ATOM 5454 C CA . ASN A 1 19 ? -1.900 11.023 -2.890 1.00 0.00 24 ASN A CA 8
ATOM 5455 C C . ASN A 1 19 ? -1.398 9.620 -2.563 1.00 0.00 24 ASN A C 8
ATOM 5456 O O . ASN A 1 19 ? -1.321 8.767 -3.422 1.00 0.00 24 ASN A O 8
ATOM 5467 N N . GLU A 1 20 ? -1.070 9.369 -1.321 1.00 0.00 25 GLU A N 8
ATOM 5468 C CA . GLU A 1 20 ? -0.594 8.015 -0.942 1.00 0.00 25 GLU A CA 8
ATOM 5469 C C . GLU A 1 20 ? -1.490 6.986 -1.617 1.00 0.00 25 GLU A C 8
ATOM 5470 O O . GLU A 1 20 ? -1.045 5.976 -2.120 1.00 0.00 25 GLU A O 8
ATOM 5482 N N . CYS A 1 21 ? -2.760 7.259 -1.636 1.00 0.00 26 CYS A N 8
ATOM 5483 C CA . CYS A 1 21 ? -3.719 6.330 -2.274 1.00 0.00 26 CYS A CA 8
ATOM 5484 C C . CYS A 1 21 ? -3.446 6.270 -3.769 1.00 0.00 26 CYS A C 8
ATOM 5485 O O . CYS A 1 21 ? -2.694 5.446 -4.251 1.00 0.00 26 CYS A O 8
ATOM 5493 N N . LYS A 1 22 ? -4.049 7.143 -4.493 1.00 0.00 27 LYS A N 8
ATOM 5494 C CA . LYS A 1 22 ? -3.858 7.191 -5.952 1.00 0.00 27 LYS A CA 8
ATOM 5495 C C . LYS A 1 22 ? -2.368 7.112 -6.302 1.00 0.00 27 LYS A C 8
ATOM 5496 O O . LYS A 1 22 ? -1.959 6.321 -7.130 1.00 0.00 27 LYS A O 8
ATOM 5515 N N . ASN A 1 23 ? -1.553 7.926 -5.686 1.00 0.00 28 ASN A N 8
ATOM 5516 C CA . ASN A 1 23 ? -0.095 7.890 -5.997 1.00 0.00 28 ASN A CA 8
ATOM 5517 C C . ASN A 1 23 ? 0.415 6.456 -5.869 1.00 0.00 28 ASN A C 8
ATOM 5518 O O . ASN A 1 23 ? 1.056 5.935 -6.761 1.00 0.00 28 ASN A O 8
ATOM 5529 N N . GLN A 1 24 ? 0.137 5.809 -4.771 1.00 0.00 29 GLN A N 8
ATOM 5530 C CA . GLN A 1 24 ? 0.611 4.409 -4.606 1.00 0.00 29 GLN A CA 8
ATOM 5531 C C . GLN A 1 24 ? -0.141 3.505 -5.582 1.00 0.00 29 GLN A C 8
ATOM 5532 O O . GLN A 1 24 ? 0.294 2.415 -5.894 1.00 0.00 29 GLN A O 8
ATOM 5546 N N . VAL A 1 25 ? -1.265 3.951 -6.072 1.00 0.00 30 VAL A N 8
ATOM 5547 C CA . VAL A 1 25 ? -2.040 3.119 -7.032 1.00 0.00 30 VAL A CA 8
ATOM 5548 C C . VAL A 1 25 ? -2.911 4.018 -7.912 1.00 0.00 30 VAL A C 8
ATOM 5549 O O . VAL A 1 25 ? -4.089 4.189 -7.669 1.00 0.00 30 VAL A O 8
ATOM 5562 N N . ASP A 1 26 ? -2.338 4.584 -8.939 1.00 0.00 31 ASP A N 8
ATOM 5563 C CA . ASP A 1 26 ? -3.123 5.463 -9.851 1.00 0.00 31 ASP A CA 8
ATOM 5564 C C . ASP A 1 26 ? -3.042 4.891 -11.269 1.00 0.00 31 ASP A C 8
ATOM 5565 O O . ASP A 1 26 ? -2.003 4.912 -11.899 1.00 0.00 31 ASP A O 8
ATOM 5574 N N . GLY A 1 27 ? -4.125 4.356 -11.765 1.00 0.00 32 GLY A N 8
ATOM 5575 C CA . GLY A 1 27 ? -4.102 3.757 -13.130 1.00 0.00 32 GLY A CA 8
ATOM 5576 C C . GLY A 1 27 ? -3.784 2.268 -12.998 1.00 0.00 32 GLY A C 8
ATOM 5577 O O . GLY A 1 27 ? -4.616 1.428 -13.271 1.00 0.00 32 GLY A O 8
ATOM 5581 N N . TYR A 1 28 ? -2.585 1.958 -12.557 1.00 0.00 33 TYR A N 8
ATOM 5582 C CA . TYR A 1 28 ? -2.148 0.537 -12.358 1.00 0.00 33 TYR A CA 8
ATOM 5583 C C . TYR A 1 28 ? -2.987 -0.440 -13.185 1.00 0.00 33 TYR A C 8
ATOM 5584 O O . TYR A 1 28 ? -4.100 -0.772 -12.828 1.00 0.00 33 TYR A O 8
ATOM 5602 N N . GLY A 1 29 ? -2.458 -0.922 -14.273 1.00 0.00 34 GLY A N 8
ATOM 5603 C CA . GLY A 1 29 ? -3.230 -1.890 -15.101 1.00 0.00 34 GLY A CA 8
ATOM 5604 C C . GLY A 1 29 ? -3.756 -3.009 -14.201 1.00 0.00 34 GLY A C 8
ATOM 5605 O O . GLY A 1 29 ? -4.721 -3.675 -14.518 1.00 0.00 34 GLY A O 8
ATOM 5609 N N . GLY A 1 30 ? -3.126 -3.218 -13.077 1.00 0.00 35 GLY A N 8
ATOM 5610 C CA . GLY A 1 30 ? -3.581 -4.289 -12.145 1.00 0.00 35 GLY A CA 8
ATOM 5611 C C . GLY A 1 30 ? -2.682 -4.291 -10.907 1.00 0.00 35 GLY A C 8
ATOM 5612 O O . GLY A 1 30 ? -2.002 -5.256 -10.621 1.00 0.00 35 GLY A O 8
ATOM 5616 N N . ALA A 1 31 ? -2.670 -3.211 -10.176 1.00 0.00 36 ALA A N 8
ATOM 5617 C CA . ALA A 1 31 ? -1.811 -3.134 -8.959 1.00 0.00 36 ALA A CA 8
ATOM 5618 C C . ALA A 1 31 ? -2.419 -3.952 -7.832 1.00 0.00 36 ALA A C 8
ATOM 5619 O O . ALA A 1 31 ? -3.617 -4.143 -7.762 1.00 0.00 36 ALA A O 8
ATOM 5626 N N . ILE A 1 32 ? -1.608 -4.389 -6.914 1.00 0.00 37 ILE A N 8
ATOM 5627 C CA . ILE A 1 32 ? -2.155 -5.135 -5.762 1.00 0.00 37 ILE A CA 8
ATOM 5628 C C . ILE A 1 32 ? -2.535 -4.114 -4.705 1.00 0.00 37 ILE A C 8
ATOM 5629 O O . ILE A 1 32 ? -1.765 -3.229 -4.390 1.00 0.00 37 ILE A O 8
ATOM 5645 N N . TYR A 1 33 ? -3.683 -4.224 -4.138 1.00 0.00 38 TYR A N 8
ATOM 5646 C CA . TYR A 1 33 ? -4.033 -3.243 -3.098 1.00 0.00 38 TYR A CA 8
ATOM 5647 C C . TYR A 1 33 ? -5.379 -3.549 -2.454 1.00 0.00 38 TYR A C 8
ATOM 5648 O O . TYR A 1 33 ? -6.251 -4.164 -3.037 1.00 0.00 38 TYR A O 8
ATOM 5666 N N . LYS A 1 34 ? -5.549 -3.082 -1.250 1.00 0.00 39 LYS A N 8
ATOM 5667 C CA . LYS A 1 34 ? -6.825 -3.278 -0.521 1.00 0.00 39 LYS A CA 8
ATOM 5668 C C . LYS A 1 34 ? -7.275 -1.910 -0.014 1.00 0.00 39 LYS A C 8
ATOM 5669 O O . LYS A 1 34 ? -6.988 -1.519 1.105 1.00 0.00 39 LYS A O 8
ATOM 5688 N N . LYS A 1 35 ? -7.954 -1.164 -0.841 1.00 0.00 40 LYS A N 8
ATOM 5689 C CA . LYS A 1 35 ? -8.403 0.188 -0.425 1.00 0.00 40 LYS A CA 8
ATOM 5690 C C . LYS A 1 35 ? -9.229 0.078 0.848 1.00 0.00 40 LYS A C 8
ATOM 5691 O O . LYS A 1 35 ? -9.881 -0.918 1.088 1.00 0.00 40 LYS A O 8
ATOM 5710 N N . PHE A 1 36 ? -9.201 1.083 1.677 1.00 0.00 41 PHE A N 8
ATOM 5711 C CA . PHE A 1 36 ? -9.982 0.997 2.932 1.00 0.00 41 PHE A CA 8
ATOM 5712 C C . PHE A 1 36 ? -10.277 2.376 3.503 1.00 0.00 41 PHE A C 8
ATOM 5713 O O . PHE A 1 36 ? -9.635 3.361 3.187 1.00 0.00 41 PHE A O 8
ATOM 5730 N N . ASN A 1 37 ? -11.252 2.433 4.361 1.00 0.00 42 ASN A N 8
ATOM 5731 C CA . ASN A 1 37 ? -11.630 3.712 4.998 1.00 0.00 42 ASN A CA 8
ATOM 5732 C C . ASN A 1 37 ? -11.707 3.480 6.503 1.00 0.00 42 ASN A C 8
ATOM 5733 O O . ASN A 1 37 ? -12.605 3.950 7.174 1.00 0.00 42 ASN A O 8
ATOM 5744 N N . SER A 1 38 ? -10.774 2.739 7.031 1.00 0.00 43 SER A N 8
ATOM 5745 C CA . SER A 1 38 ? -10.783 2.445 8.482 1.00 0.00 43 SER A CA 8
ATOM 5746 C C . SER A 1 38 ? -9.609 1.524 8.805 1.00 0.00 43 SER A C 8
ATOM 5747 O O . SER A 1 38 ? -9.674 0.326 8.614 1.00 0.00 43 SER A O 8
ATOM 5755 N N . TYR A 1 39 ? -8.536 2.087 9.281 1.00 0.00 44 TYR A N 8
ATOM 5756 C CA . TYR A 1 39 ? -7.327 1.281 9.624 1.00 0.00 44 TYR A CA 8
ATOM 5757 C C . TYR A 1 39 ? -7.728 -0.080 10.209 1.00 0.00 44 TYR A C 8
ATOM 5758 O O . TYR A 1 39 ? -7.005 -1.049 10.096 1.00 0.00 44 TYR A O 8
ATOM 5776 N N . GLU A 1 40 ? -8.867 -0.160 10.841 1.00 0.00 45 GLU A N 8
ATOM 5777 C CA . GLU A 1 40 ? -9.305 -1.455 11.443 1.00 0.00 45 GLU A CA 8
ATOM 5778 C C . GLU A 1 40 ? -9.648 -2.468 10.345 1.00 0.00 45 GLU A C 8
ATOM 5779 O O . GLU A 1 40 ? -9.311 -3.633 10.442 1.00 0.00 45 GLU A O 8
ATOM 5791 N N . GLN A 1 41 ? -10.305 -2.046 9.299 1.00 0.00 46 GLN A N 8
ATOM 5792 C CA . GLN A 1 41 ? -10.646 -2.991 8.219 1.00 0.00 46 GLN A CA 8
ATOM 5793 C C . GLN A 1 41 ? -9.377 -3.295 7.452 1.00 0.00 46 GLN A C 8
ATOM 5794 O O . GLN A 1 41 ? -8.975 -4.433 7.289 1.00 0.00 46 GLN A O 8
ATOM 5808 N N . ALA A 1 42 ? -8.732 -2.270 7.005 1.00 0.00 47 ALA A N 8
ATOM 5809 C CA . ALA A 1 42 ? -7.464 -2.452 6.271 1.00 0.00 47 ALA A CA 8
ATOM 5810 C C . ALA A 1 42 ? -6.539 -3.314 7.120 1.00 0.00 47 ALA A C 8
ATOM 5811 O O . ALA A 1 42 ? -5.969 -4.285 6.660 1.00 0.00 47 ALA A O 8
ATOM 5818 N N . LYS A 1 43 ? -6.391 -2.961 8.365 1.00 0.00 48 LYS A N 8
ATOM 5819 C CA . LYS A 1 43 ? -5.509 -3.748 9.272 1.00 0.00 48 LYS A CA 8
ATOM 5820 C C . LYS A 1 43 ? -5.928 -5.213 9.243 1.00 0.00 48 LYS A C 8
ATOM 5821 O O . LYS A 1 43 ? -5.190 -6.074 8.805 1.00 0.00 48 LYS A O 8
ATOM 5840 N N . SER A 1 44 ? -7.107 -5.504 9.713 1.00 0.00 49 SER A N 8
ATOM 5841 C CA . SER A 1 44 ? -7.578 -6.912 9.721 1.00 0.00 49 SER A CA 8
ATOM 5842 C C . SER A 1 44 ? -7.227 -7.582 8.392 1.00 0.00 49 SER A C 8
ATOM 5843 O O . SER A 1 44 ? -6.887 -8.748 8.347 1.00 0.00 49 SER A O 8
ATOM 5851 N N . PHE A 1 45 ? -7.302 -6.859 7.308 1.00 0.00 50 PHE A N 8
ATOM 5852 C CA . PHE A 1 45 ? -6.968 -7.466 5.991 1.00 0.00 50 PHE A CA 8
ATOM 5853 C C . PHE A 1 45 ? -5.454 -7.598 5.864 1.00 0.00 50 PHE A C 8
ATOM 5854 O O . PHE A 1 45 ? -4.948 -8.520 5.254 1.00 0.00 50 PHE A O 8
ATOM 5871 N N . LEU A 1 46 ? -4.721 -6.679 6.429 1.00 0.00 51 LEU A N 8
ATOM 5872 C CA . LEU A 1 46 ? -3.255 -6.741 6.339 1.00 0.00 51 LEU A CA 8
ATOM 5873 C C . LEU A 1 46 ? -2.767 -8.134 6.748 1.00 0.00 51 LEU A C 8
ATOM 5874 O O . LEU A 1 46 ? -2.739 -9.048 5.949 1.00 0.00 51 LEU A O 8
ATOM 5890 N N . GLY A 1 47 ? -2.381 -8.307 7.984 1.00 0.00 52 GLY A N 8
ATOM 5891 C CA . GLY A 1 47 ? -1.898 -9.641 8.432 1.00 0.00 52 GLY A CA 8
ATOM 5892 C C . GLY A 1 47 ? -2.397 -9.921 9.850 1.00 0.00 52 GLY A C 8
ATOM 5893 O O . GLY A 1 47 ? -1.854 -10.748 10.554 1.00 0.00 52 GLY A O 8
ATOM 5897 N N . GLY A 1 1 ? -8.476 12.282 1.620 1.00 0.00 6 GLY A N 9
ATOM 5898 C CA . GLY A 1 1 ? -7.591 11.114 1.339 1.00 0.00 6 GLY A CA 9
ATOM 5899 C C . GLY A 1 1 ? -8.182 9.861 1.985 1.00 0.00 6 GLY A C 9
ATOM 5900 O O . GLY A 1 1 ? -9.108 9.935 2.768 1.00 0.00 6 GLY A O 9
ATOM 5904 N N . ASN A 1 2 ? -7.667 8.706 1.665 1.00 0.00 7 ASN A N 9
ATOM 5905 C CA . ASN A 1 2 ? -8.231 7.474 2.262 1.00 0.00 7 ASN A CA 9
ATOM 5906 C C . ASN A 1 2 ? -7.133 6.543 2.744 1.00 0.00 7 ASN A C 9
ATOM 5907 O O . ASN A 1 2 ? -5.972 6.876 2.757 1.00 0.00 7 ASN A O 9
ATOM 5918 N N . PHE A 1 3 ? -7.512 5.355 3.112 1.00 0.00 8 PHE A N 9
ATOM 5919 C CA . PHE A 1 3 ? -6.517 4.354 3.577 1.00 0.00 8 PHE A CA 9
ATOM 5920 C C . PHE A 1 3 ? -6.262 3.373 2.438 1.00 0.00 8 PHE A C 9
ATOM 5921 O O . PHE A 1 3 ? -7.108 3.184 1.587 1.00 0.00 8 PHE A O 9
ATOM 5938 N N . TYR A 1 4 ? -5.121 2.742 2.389 1.00 0.00 9 TYR A N 9
ATOM 5939 C CA . TYR A 1 4 ? -4.899 1.792 1.259 1.00 0.00 9 TYR A CA 9
ATOM 5940 C C . TYR A 1 4 ? -4.028 0.603 1.649 1.00 0.00 9 TYR A C 9
ATOM 5941 O O . TYR A 1 4 ? -2.824 0.716 1.755 1.00 0.00 9 TYR A O 9
ATOM 5959 N N . ALA A 1 5 ? -4.617 -0.558 1.781 1.00 0.00 10 ALA A N 9
ATOM 5960 C CA . ALA A 1 5 ? -3.803 -1.765 2.081 1.00 0.00 10 ALA A CA 9
ATOM 5961 C C . ALA A 1 5 ? -3.192 -2.187 0.751 1.00 0.00 10 ALA A C 9
ATOM 5962 O O . ALA A 1 5 ? -3.817 -2.847 -0.056 1.00 0.00 10 ALA A O 9
ATOM 5969 N N . VAL A 1 6 ? -2.002 -1.730 0.481 1.00 0.00 11 VAL A N 9
ATOM 5970 C CA . VAL A 1 6 ? -1.378 -2.014 -0.839 1.00 0.00 11 VAL A CA 9
ATOM 5971 C C . VAL A 1 6 ? -0.112 -2.861 -0.719 1.00 0.00 11 VAL A C 9
ATOM 5972 O O . VAL A 1 6 ? 0.433 -3.050 0.346 1.00 0.00 11 VAL A O 9
ATOM 5985 N N . ARG A 1 7 ? 0.373 -3.346 -1.835 1.00 0.00 12 ARG A N 9
ATOM 5986 C CA . ARG A 1 7 ? 1.619 -4.152 -1.829 1.00 0.00 12 ARG A CA 9
ATOM 5987 C C . ARG A 1 7 ? 1.393 -5.478 -1.100 1.00 0.00 12 ARG A C 9
ATOM 5988 O O . ARG A 1 7 ? 1.914 -5.703 -0.028 1.00 0.00 12 ARG A O 9
ATOM 6009 N N . LYS A 1 8 ? 0.626 -6.359 -1.677 1.00 0.00 13 LYS A N 9
ATOM 6010 C CA . LYS A 1 8 ? 0.374 -7.671 -1.014 1.00 0.00 13 LYS A CA 9
ATOM 6011 C C . LYS A 1 8 ? 1.635 -8.539 -1.093 1.00 0.00 13 LYS A C 9
ATOM 6012 O O . LYS A 1 8 ? 1.713 -9.594 -0.497 1.00 0.00 13 LYS A O 9
ATOM 6031 N N . GLY A 1 9 ? 2.622 -8.102 -1.826 1.00 0.00 14 GLY A N 9
ATOM 6032 C CA . GLY A 1 9 ? 3.874 -8.902 -1.946 1.00 0.00 14 GLY A CA 9
ATOM 6033 C C . GLY A 1 9 ? 4.379 -9.284 -0.554 1.00 0.00 14 GLY A C 9
ATOM 6034 O O . GLY A 1 9 ? 4.235 -10.410 -0.119 1.00 0.00 14 GLY A O 9
ATOM 6038 N N . ARG A 1 10 ? 4.973 -8.358 0.149 1.00 0.00 15 ARG A N 9
ATOM 6039 C CA . ARG A 1 10 ? 5.487 -8.674 1.512 1.00 0.00 15 ARG A CA 9
ATOM 6040 C C . ARG A 1 10 ? 4.908 -7.681 2.522 1.00 0.00 15 ARG A C 9
ATOM 6041 O O . ARG A 1 10 ? 5.270 -6.522 2.546 1.00 0.00 15 ARG A O 9
ATOM 6062 N N . GLU A 1 11 ? 4.011 -8.128 3.357 1.00 0.00 16 GLU A N 9
ATOM 6063 C CA . GLU A 1 11 ? 3.406 -7.214 4.366 1.00 0.00 16 GLU A CA 9
ATOM 6064 C C . GLU A 1 11 ? 2.780 -6.010 3.659 1.00 0.00 16 GLU A C 9
ATOM 6065 O O . GLU A 1 11 ? 3.442 -5.031 3.373 1.00 0.00 16 GLU A O 9
ATOM 6077 N N . THR A 1 12 ? 1.509 -6.077 3.375 1.00 0.00 17 THR A N 9
ATOM 6078 C CA . THR A 1 12 ? 0.832 -4.939 2.690 1.00 0.00 17 THR A CA 9
ATOM 6079 C C . THR A 1 12 ? 0.990 -3.670 3.533 1.00 0.00 17 THR A C 9
ATOM 6080 O O . THR A 1 12 ? 1.072 -3.728 4.743 1.00 0.00 17 THR A O 9
ATOM 6091 N N . GLY A 1 13 ? 1.034 -2.525 2.905 1.00 0.00 18 GLY A N 9
ATOM 6092 C CA . GLY A 1 13 ? 1.188 -1.261 3.678 1.00 0.00 18 GLY A CA 9
ATOM 6093 C C . GLY A 1 13 ? -0.094 -0.440 3.559 1.00 0.00 18 GLY A C 9
ATOM 6094 O O . GLY A 1 13 ? -0.515 -0.081 2.476 1.00 0.00 18 GLY A O 9
ATOM 6098 N N . ILE A 1 14 ? -0.728 -0.148 4.660 1.00 0.00 19 ILE A N 9
ATOM 6099 C CA . ILE A 1 14 ? -1.984 0.631 4.602 1.00 0.00 19 ILE A CA 9
ATOM 6100 C C . ILE A 1 14 ? -1.682 2.127 4.585 1.00 0.00 19 ILE A C 9
ATOM 6101 O O . ILE A 1 14 ? -1.234 2.691 5.564 1.00 0.00 19 ILE A O 9
ATOM 6117 N N . TYR A 1 15 ? -1.948 2.781 3.489 1.00 0.00 20 TYR A N 9
ATOM 6118 C CA . TYR A 1 15 ? -1.702 4.245 3.428 1.00 0.00 20 TYR A CA 9
ATOM 6119 C C . TYR A 1 15 ? -2.875 4.942 4.076 1.00 0.00 20 TYR A C 9
ATOM 6120 O O . TYR A 1 15 ? -3.783 4.309 4.576 1.00 0.00 20 TYR A O 9
ATOM 6138 N N . ASN A 1 16 ? -2.856 6.239 4.072 1.00 0.00 21 ASN A N 9
ATOM 6139 C CA . ASN A 1 16 ? -3.946 7.000 4.689 1.00 0.00 21 ASN A CA 9
ATOM 6140 C C . ASN A 1 16 ? -3.878 8.418 4.138 1.00 0.00 21 ASN A C 9
ATOM 6141 O O . ASN A 1 16 ? -3.640 9.372 4.850 1.00 0.00 21 ASN A O 9
ATOM 6152 N N . THR A 1 17 ? -4.052 8.551 2.856 1.00 0.00 22 THR A N 9
ATOM 6153 C CA . THR A 1 17 ? -3.964 9.883 2.236 1.00 0.00 22 THR A CA 9
ATOM 6154 C C . THR A 1 17 ? -4.675 9.868 0.892 1.00 0.00 22 THR A C 9
ATOM 6155 O O . THR A 1 17 ? -4.959 8.824 0.336 1.00 0.00 22 THR A O 9
ATOM 6166 N N . TRP A 1 18 ? -4.931 11.016 0.343 1.00 0.00 23 TRP A N 9
ATOM 6167 C CA . TRP A 1 18 ? -5.566 11.053 -0.993 1.00 0.00 23 TRP A CA 9
ATOM 6168 C C . TRP A 1 18 ? -4.475 10.742 -2.006 1.00 0.00 23 TRP A C 9
ATOM 6169 O O . TRP A 1 18 ? -4.627 9.919 -2.888 1.00 0.00 23 TRP A O 9
ATOM 6190 N N . ASN A 1 19 ? -3.365 11.409 -1.862 1.00 0.00 24 ASN A N 9
ATOM 6191 C CA . ASN A 1 19 ? -2.224 11.193 -2.776 1.00 0.00 24 ASN A CA 9
ATOM 6192 C C . ASN A 1 19 ? -1.679 9.783 -2.575 1.00 0.00 24 ASN A C 9
ATOM 6193 O O . ASN A 1 19 ? -1.650 8.986 -3.491 1.00 0.00 24 ASN A O 9
ATOM 6204 N N . GLU A 1 20 ? -1.261 9.460 -1.377 1.00 0.00 25 GLU A N 9
ATOM 6205 C CA . GLU A 1 20 ? -0.737 8.094 -1.113 1.00 0.00 25 GLU A CA 9
ATOM 6206 C C . GLU A 1 20 ? -1.651 7.089 -1.802 1.00 0.00 25 GLU A C 9
ATOM 6207 O O . GLU A 1 20 ? -1.217 6.099 -2.353 1.00 0.00 25 GLU A O 9
ATOM 6219 N N . CYS A 1 21 ? -2.922 7.355 -1.784 1.00 0.00 26 CYS A N 9
ATOM 6220 C CA . CYS A 1 21 ? -3.884 6.440 -2.437 1.00 0.00 26 CYS A CA 9
ATOM 6221 C C . CYS A 1 21 ? -3.620 6.425 -3.935 1.00 0.00 26 CYS A C 9
ATOM 6222 O O . CYS A 1 21 ? -2.837 5.644 -4.441 1.00 0.00 26 CYS A O 9
ATOM 6230 N N . LYS A 1 22 ? -4.256 7.294 -4.636 1.00 0.00 27 LYS A N 9
ATOM 6231 C CA . LYS A 1 22 ? -4.064 7.383 -6.093 1.00 0.00 27 LYS A CA 9
ATOM 6232 C C . LYS A 1 22 ? -2.568 7.376 -6.428 1.00 0.00 27 LYS A C 9
ATOM 6233 O O . LYS A 1 22 ? -2.113 6.611 -7.254 1.00 0.00 27 LYS A O 9
ATOM 6252 N N . ASN A 1 23 ? -1.799 8.221 -5.793 1.00 0.00 28 ASN A N 9
ATOM 6253 C CA . ASN A 1 23 ? -0.337 8.253 -6.082 1.00 0.00 28 ASN A CA 9
ATOM 6254 C C . ASN A 1 23 ? 0.218 6.829 -6.042 1.00 0.00 28 ASN A C 9
ATOM 6255 O O . ASN A 1 23 ? 0.926 6.405 -6.933 1.00 0.00 28 ASN A O 9
ATOM 6266 N N . GLN A 1 24 ? -0.100 6.079 -5.020 1.00 0.00 29 GLN A N 9
ATOM 6267 C CA . GLN A 1 24 ? 0.412 4.684 -4.944 1.00 0.00 29 GLN A CA 9
ATOM 6268 C C . GLN A 1 24 ? -0.221 3.859 -6.062 1.00 0.00 29 GLN A C 9
ATOM 6269 O O . GLN A 1 24 ? 0.346 2.891 -6.529 1.00 0.00 29 GLN A O 9
ATOM 6283 N N . VAL A 1 25 ? -1.394 4.234 -6.499 1.00 0.00 30 VAL A N 9
ATOM 6284 C CA . VAL A 1 25 ? -2.051 3.463 -7.588 1.00 0.00 30 VAL A CA 9
ATOM 6285 C C . VAL A 1 25 ? -3.005 4.367 -8.371 1.00 0.00 30 VAL A C 9
ATOM 6286 O O . VAL A 1 25 ? -4.202 4.349 -8.171 1.00 0.00 30 VAL A O 9
ATOM 6299 N N . ASP A 1 26 ? -2.480 5.152 -9.272 1.00 0.00 31 ASP A N 9
ATOM 6300 C CA . ASP A 1 26 ? -3.349 6.051 -10.079 1.00 0.00 31 ASP A CA 9
ATOM 6301 C C . ASP A 1 26 ? -3.199 5.691 -11.559 1.00 0.00 31 ASP A C 9
ATOM 6302 O O . ASP A 1 26 ? -2.691 6.463 -12.347 1.00 0.00 31 ASP A O 9
ATOM 6311 N N . GLY A 1 27 ? -3.630 4.520 -11.938 1.00 0.00 32 GLY A N 9
ATOM 6312 C CA . GLY A 1 27 ? -3.504 4.107 -13.364 1.00 0.00 32 GLY A CA 9
ATOM 6313 C C . GLY A 1 27 ? -2.749 2.780 -13.441 1.00 0.00 32 GLY A C 9
ATOM 6314 O O . GLY A 1 27 ? -1.980 2.542 -14.351 1.00 0.00 32 GLY A O 9
ATOM 6318 N N . TYR A 1 28 ? -2.957 1.917 -12.486 1.00 0.00 33 TYR A N 9
ATOM 6319 C CA . TYR A 1 28 ? -2.251 0.616 -12.491 1.00 0.00 33 TYR A CA 9
ATOM 6320 C C . TYR A 1 28 ? -3.259 -0.518 -12.668 1.00 0.00 33 TYR A C 9
ATOM 6321 O O . TYR A 1 28 ? -3.909 -0.936 -11.731 1.00 0.00 33 TYR A O 9
ATOM 6339 N N . GLY A 1 29 ? -3.392 -1.021 -13.863 1.00 0.00 34 GLY A N 9
ATOM 6340 C CA . GLY A 1 29 ? -4.356 -2.132 -14.099 1.00 0.00 34 GLY A CA 9
ATOM 6341 C C . GLY A 1 29 ? -3.774 -3.435 -13.554 1.00 0.00 34 GLY A C 9
ATOM 6342 O O . GLY A 1 29 ? -4.468 -4.420 -13.398 1.00 0.00 34 GLY A O 9
ATOM 6346 N N . GLY A 1 30 ? -2.502 -3.448 -13.267 1.00 0.00 35 GLY A N 9
ATOM 6347 C CA . GLY A 1 30 ? -1.870 -4.689 -12.737 1.00 0.00 35 GLY A CA 9
ATOM 6348 C C . GLY A 1 30 ? -1.518 -4.502 -11.259 1.00 0.00 35 GLY A C 9
ATOM 6349 O O . GLY A 1 30 ? -1.415 -5.454 -10.513 1.00 0.00 35 GLY A O 9
ATOM 6353 N N . ALA A 1 31 ? -1.328 -3.283 -10.830 1.00 0.00 36 ALA A N 9
ATOM 6354 C CA . ALA A 1 31 ? -0.977 -3.048 -9.400 1.00 0.00 36 ALA A CA 9
ATOM 6355 C C . ALA A 1 31 ? -1.919 -3.826 -8.498 1.00 0.00 36 ALA A C 9
ATOM 6356 O O . ALA A 1 31 ? -3.068 -4.050 -8.822 1.00 0.00 36 ALA A O 9
ATOM 6363 N N . ILE A 1 32 ? -1.458 -4.191 -7.340 1.00 0.00 37 ILE A N 9
ATOM 6364 C CA . ILE A 1 32 ? -2.345 -4.895 -6.396 1.00 0.00 37 ILE A CA 9
ATOM 6365 C C . ILE A 1 32 ? -2.661 -3.927 -5.272 1.00 0.00 37 ILE A C 9
ATOM 6366 O O . ILE A 1 32 ? -1.782 -3.261 -4.759 1.00 0.00 37 ILE A O 9
ATOM 6382 N N . TYR A 1 33 ? -3.877 -3.837 -4.866 1.00 0.00 38 TYR A N 9
ATOM 6383 C CA . TYR A 1 33 ? -4.165 -2.905 -3.762 1.00 0.00 38 TYR A CA 9
ATOM 6384 C C . TYR A 1 33 ? -5.625 -2.985 -3.317 1.00 0.00 38 TYR A C 9
ATOM 6385 O O . TYR A 1 33 ? -6.537 -3.049 -4.116 1.00 0.00 38 TYR A O 9
ATOM 6403 N N . LYS A 1 34 ? -5.837 -2.960 -2.028 1.00 0.00 39 LYS A N 9
ATOM 6404 C CA . LYS A 1 34 ? -7.219 -3.009 -1.484 1.00 0.00 39 LYS A CA 9
ATOM 6405 C C . LYS A 1 34 ? -7.477 -1.703 -0.732 1.00 0.00 39 LYS A C 9
ATOM 6406 O O . LYS A 1 34 ? -6.991 -1.498 0.366 1.00 0.00 39 LYS A O 9
ATOM 6425 N N . LYS A 1 35 ? -8.222 -0.810 -1.321 1.00 0.00 40 LYS A N 9
ATOM 6426 C CA . LYS A 1 35 ? -8.491 0.489 -0.649 1.00 0.00 40 LYS A CA 9
ATOM 6427 C C . LYS A 1 35 ? -9.131 0.244 0.712 1.00 0.00 40 LYS A C 9
ATOM 6428 O O . LYS A 1 35 ? -9.612 -0.833 1.002 1.00 0.00 40 LYS A O 9
ATOM 6447 N N . PHE A 1 36 ? -9.126 1.235 1.556 1.00 0.00 41 PHE A N 9
ATOM 6448 C CA . PHE A 1 36 ? -9.720 1.058 2.903 1.00 0.00 41 PHE A CA 9
ATOM 6449 C C . PHE A 1 36 ? -10.076 2.409 3.508 1.00 0.00 41 PHE A C 9
ATOM 6450 O O . PHE A 1 36 ? -9.590 3.443 3.089 1.00 0.00 41 PHE A O 9
ATOM 6467 N N . ASN A 1 37 ? -10.922 2.407 4.494 1.00 0.00 42 ASN A N 9
ATOM 6468 C CA . ASN A 1 37 ? -11.321 3.677 5.139 1.00 0.00 42 ASN A CA 9
ATOM 6469 C C . ASN A 1 37 ? -11.317 3.472 6.650 1.00 0.00 42 ASN A C 9
ATOM 6470 O O . ASN A 1 37 ? -12.161 3.975 7.364 1.00 0.00 42 ASN A O 9
ATOM 6481 N N . SER A 1 38 ? -10.376 2.714 7.137 1.00 0.00 43 SER A N 9
ATOM 6482 C CA . SER A 1 38 ? -10.311 2.444 8.592 1.00 0.00 43 SER A CA 9
ATOM 6483 C C . SER A 1 38 ? -9.244 1.382 8.843 1.00 0.00 43 SER A C 9
ATOM 6484 O O . SER A 1 38 ? -9.484 0.204 8.677 1.00 0.00 43 SER A O 9
ATOM 6492 N N . TYR A 1 39 ? -8.067 1.799 9.223 1.00 0.00 44 TYR A N 9
ATOM 6493 C CA . TYR A 1 39 ? -6.959 0.830 9.479 1.00 0.00 44 TYR A CA 9
ATOM 6494 C C . TYR A 1 39 ? -7.516 -0.465 10.075 1.00 0.00 44 TYR A C 9
ATOM 6495 O O . TYR A 1 39 ? -7.107 -1.544 9.718 1.00 0.00 44 TYR A O 9
ATOM 6513 N N . GLU A 1 40 ? -8.444 -0.365 10.980 1.00 0.00 45 GLU A N 9
ATOM 6514 C CA . GLU A 1 40 ? -9.017 -1.598 11.599 1.00 0.00 45 GLU A CA 9
ATOM 6515 C C . GLU A 1 40 ? -9.388 -2.607 10.511 1.00 0.00 45 GLU A C 9
ATOM 6516 O O . GLU A 1 40 ? -9.102 -3.783 10.624 1.00 0.00 45 GLU A O 9
ATOM 6528 N N . GLN A 1 41 ? -10.013 -2.168 9.456 1.00 0.00 46 GLN A N 9
ATOM 6529 C CA . GLN A 1 41 ? -10.385 -3.106 8.383 1.00 0.00 46 GLN A CA 9
ATOM 6530 C C . GLN A 1 41 ? -9.149 -3.386 7.544 1.00 0.00 46 GLN A C 9
ATOM 6531 O O . GLN A 1 41 ? -8.771 -4.519 7.315 1.00 0.00 46 GLN A O 9
ATOM 6545 N N . ALA A 1 42 ? -8.501 -2.352 7.114 1.00 0.00 47 ALA A N 9
ATOM 6546 C CA . ALA A 1 42 ? -7.267 -2.528 6.316 1.00 0.00 47 ALA A CA 9
ATOM 6547 C C . ALA A 1 42 ? -6.335 -3.473 7.077 1.00 0.00 47 ALA A C 9
ATOM 6548 O O . ALA A 1 42 ? -5.850 -4.451 6.545 1.00 0.00 47 ALA A O 9
ATOM 6555 N N . LYS A 1 43 ? -6.100 -3.187 8.327 1.00 0.00 48 LYS A N 9
ATOM 6556 C CA . LYS A 1 43 ? -5.218 -4.067 9.147 1.00 0.00 48 LYS A CA 9
ATOM 6557 C C . LYS A 1 43 ? -5.805 -5.473 9.144 1.00 0.00 48 LYS A C 9
ATOM 6558 O O . LYS A 1 43 ? -5.132 -6.438 8.841 1.00 0.00 48 LYS A O 9
ATOM 6577 N N . SER A 1 44 ? -7.064 -5.588 9.472 1.00 0.00 49 SER A N 9
ATOM 6578 C CA . SER A 1 44 ? -7.715 -6.921 9.480 1.00 0.00 49 SER A CA 9
ATOM 6579 C C . SER A 1 44 ? -7.274 -7.686 8.231 1.00 0.00 49 SER A C 9
ATOM 6580 O O . SER A 1 44 ? -6.974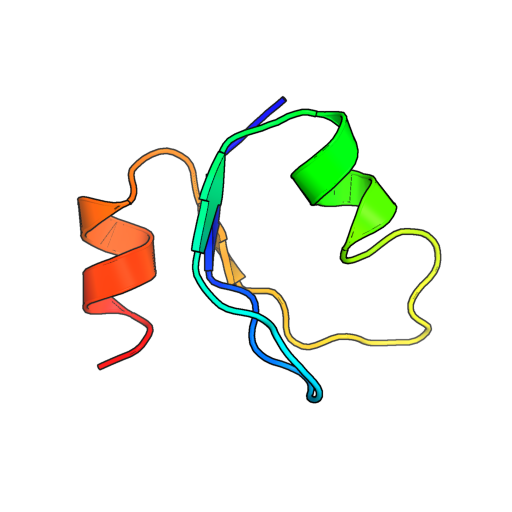 -8.862 8.282 1.00 0.00 49 SER A O 9
ATOM 6588 N N . PHE A 1 45 ? -7.212 -7.013 7.112 1.00 0.00 50 PHE A N 9
ATOM 6589 C CA . PHE A 1 45 ? -6.766 -7.683 5.862 1.00 0.00 50 PHE A CA 9
ATOM 6590 C C . PHE A 1 45 ? -5.249 -7.849 5.916 1.00 0.00 50 PHE A C 9
ATOM 6591 O O . PHE A 1 45 ? -4.696 -8.816 5.429 1.00 0.00 50 PHE A O 9
ATOM 6608 N N . LEU A 1 46 ? -4.574 -6.901 6.509 1.00 0.00 51 LEU A N 9
ATOM 6609 C CA . LEU A 1 46 ? -3.101 -6.978 6.606 1.00 0.00 51 LEU A CA 9
ATOM 6610 C C . LEU A 1 46 ? -2.711 -8.065 7.606 1.00 0.00 51 LEU A C 9
ATOM 6611 O O . LEU A 1 46 ? -2.348 -9.165 7.239 1.00 0.00 51 LEU A O 9
ATOM 6627 N N . GLY A 1 47 ? -2.784 -7.761 8.873 1.00 0.00 52 GLY A N 9
ATOM 6628 C CA . GLY A 1 47 ? -2.421 -8.768 9.907 1.00 0.00 52 GLY A CA 9
ATOM 6629 C C . GLY A 1 47 ? -3.251 -10.035 9.698 1.00 0.00 52 GLY A C 9
ATOM 6630 O O . GLY A 1 47 ? -2.734 -11.132 9.713 1.00 0.00 52 GLY A O 9
ATOM 6634 N N . GLY A 1 1 ? -7.925 11.866 1.084 1.00 0.00 6 GLY A N 10
ATOM 6635 C CA . GLY A 1 1 ? -7.424 11.008 2.193 1.00 0.00 6 GLY A CA 10
ATOM 6636 C C . GLY A 1 1 ? -8.178 9.676 2.238 1.00 0.00 6 GLY A C 10
ATOM 6637 O O . GLY A 1 1 ? -9.266 9.587 2.772 1.00 0.00 6 GLY A O 10
ATOM 6641 N N . ASN A 1 2 ? -7.600 8.630 1.702 1.00 0.00 7 ASN A N 10
ATOM 6642 C CA . ASN A 1 2 ? -8.267 7.312 1.737 1.00 0.00 7 ASN A CA 10
ATOM 6643 C C . ASN A 1 2 ? -7.345 6.302 2.404 1.00 0.00 7 ASN A C 10
ATOM 6644 O O . ASN A 1 2 ? -6.156 6.489 2.465 1.00 0.00 7 ASN A O 10
ATOM 6655 N N . PHE A 1 3 ? -7.881 5.214 2.865 1.00 0.00 8 PHE A N 10
ATOM 6656 C CA . PHE A 1 3 ? -7.023 4.179 3.500 1.00 0.00 8 PHE A CA 10
ATOM 6657 C C . PHE A 1 3 ? -6.805 3.065 2.486 1.00 0.00 8 PHE A C 10
ATOM 6658 O O . PHE A 1 3 ? -7.695 2.735 1.730 1.00 0.00 8 PHE A O 10
ATOM 6675 N N . TYR A 1 4 ? -5.637 2.490 2.431 1.00 0.00 9 TYR A N 10
ATOM 6676 C CA . TYR A 1 4 ? -5.430 1.416 1.418 1.00 0.00 9 TYR A CA 10
ATOM 6677 C C . TYR A 1 4 ? -4.635 0.248 1.978 1.00 0.00 9 TYR A C 10
ATOM 6678 O O . TYR A 1 4 ? -3.450 0.351 2.205 1.00 0.00 9 TYR A O 10
ATOM 6696 N N . ALA A 1 5 ? -5.264 -0.885 2.135 1.00 0.00 10 ALA A N 10
ATOM 6697 C CA . ALA A 1 5 ? -4.517 -2.078 2.614 1.00 0.00 10 ALA A CA 10
ATOM 6698 C C . ALA A 1 5 ? -3.795 -2.633 1.396 1.00 0.00 10 ALA A C 10
ATOM 6699 O O . ALA A 1 5 ? -4.331 -3.424 0.647 1.00 0.00 10 ALA A O 10
ATOM 6706 N N . VAL A 1 6 ? -2.608 -2.163 1.151 1.00 0.00 11 VAL A N 10
ATOM 6707 C CA . VAL A 1 6 ? -1.881 -2.593 -0.069 1.00 0.00 11 VAL A CA 10
ATOM 6708 C C . VAL A 1 6 ? -0.746 -3.562 0.234 1.00 0.00 11 VAL A C 10
ATOM 6709 O O . VAL A 1 6 ? -0.221 -3.612 1.330 1.00 0.00 11 VAL A O 10
ATOM 6722 N N . ARG A 1 7 ? -0.351 -4.321 -0.758 1.00 0.00 12 ARG A N 10
ATOM 6723 C CA . ARG A 1 7 ? 0.758 -5.272 -0.568 1.00 0.00 12 ARG A CA 10
ATOM 6724 C C . ARG A 1 7 ? 1.333 -5.698 -1.925 1.00 0.00 12 ARG A C 10
ATOM 6725 O O . ARG A 1 7 ? 1.676 -6.845 -2.133 1.00 0.00 12 ARG A O 10
ATOM 6746 N N . LYS A 1 8 ? 1.442 -4.782 -2.849 1.00 0.00 13 LYS A N 10
ATOM 6747 C CA . LYS A 1 8 ? 1.994 -5.133 -4.191 1.00 0.00 13 LYS A CA 10
ATOM 6748 C C . LYS A 1 8 ? 3.279 -5.952 -4.031 1.00 0.00 13 LYS A C 10
ATOM 6749 O O . LYS A 1 8 ? 3.244 -7.161 -3.913 1.00 0.00 13 LYS A O 10
ATOM 6768 N N . GLY A 1 9 ? 4.414 -5.306 -4.036 1.00 0.00 14 GLY A N 10
ATOM 6769 C CA . GLY A 1 9 ? 5.696 -6.053 -3.893 1.00 0.00 14 GLY A CA 10
ATOM 6770 C C . GLY A 1 9 ? 5.719 -6.791 -2.555 1.00 0.00 14 GLY A C 10
ATOM 6771 O O . GLY A 1 9 ? 4.691 -7.056 -1.962 1.00 0.00 14 GLY A O 10
ATOM 6775 N N . ARG A 1 10 ? 6.884 -7.127 -2.074 1.00 0.00 15 ARG A N 10
ATOM 6776 C CA . ARG A 1 10 ? 6.976 -7.849 -0.774 1.00 0.00 15 ARG A CA 10
ATOM 6777 C C . ARG A 1 10 ? 6.514 -6.926 0.356 1.00 0.00 15 ARG A C 10
ATOM 6778 O O . ARG A 1 10 ? 6.173 -7.372 1.433 1.00 0.00 15 ARG A O 10
ATOM 6799 N N . GLU A 1 11 ? 6.502 -5.644 0.119 1.00 0.00 16 GLU A N 10
ATOM 6800 C CA . GLU A 1 11 ? 6.064 -4.695 1.180 1.00 0.00 16 GLU A CA 10
ATOM 6801 C C . GLU A 1 11 ? 4.542 -4.743 1.315 1.00 0.00 16 GLU A C 10
ATOM 6802 O O . GLU A 1 11 ? 3.829 -4.977 0.359 1.00 0.00 16 GLU A O 10
ATOM 6814 N N . THR A 1 12 ? 4.038 -4.519 2.496 1.00 0.00 17 THR A N 10
ATOM 6815 C CA . THR A 1 12 ? 2.563 -4.545 2.698 1.00 0.00 17 THR A CA 10
ATOM 6816 C C . THR A 1 12 ? 2.196 -3.608 3.847 1.00 0.00 17 THR A C 10
ATOM 6817 O O . THR A 1 12 ? 2.735 -3.704 4.932 1.00 0.00 17 THR A O 10
ATOM 6828 N N . GLY A 1 13 ? 1.285 -2.703 3.623 1.00 0.00 18 GLY A N 10
ATOM 6829 C CA . GLY A 1 13 ? 0.894 -1.766 4.711 1.00 0.00 18 GLY A CA 10
ATOM 6830 C C . GLY A 1 13 ? -0.389 -1.042 4.321 1.00 0.00 18 GLY A C 10
ATOM 6831 O O . GLY A 1 13 ? -0.870 -1.166 3.211 1.00 0.00 18 GLY A O 10
ATOM 6835 N N . ILE A 1 14 ? -0.959 -0.294 5.223 1.00 0.00 19 ILE A N 10
ATOM 6836 C CA . ILE A 1 14 ? -2.209 0.416 4.898 1.00 0.00 19 ILE A CA 10
ATOM 6837 C C . ILE A 1 14 ? -1.964 1.921 4.801 1.00 0.00 19 ILE A C 10
ATOM 6838 O O . ILE A 1 14 ? -1.554 2.560 5.750 1.00 0.00 19 ILE A O 10
ATOM 6854 N N . TYR A 1 15 ? -2.226 2.492 3.658 1.00 0.00 20 TYR A N 10
ATOM 6855 C CA . TYR A 1 15 ? -2.027 3.957 3.489 1.00 0.00 20 TYR A CA 10
ATOM 6856 C C . TYR A 1 15 ? -3.238 4.688 4.040 1.00 0.00 20 TYR A C 10
ATOM 6857 O O . TYR A 1 15 ? -4.178 4.082 4.518 1.00 0.00 20 TYR A O 10
ATOM 6875 N N . ASN A 1 16 ? -3.217 5.988 3.980 1.00 0.00 21 ASN A N 10
ATOM 6876 C CA . ASN A 1 16 ? -4.341 6.771 4.507 1.00 0.00 21 ASN A CA 10
ATOM 6877 C C . ASN A 1 16 ? -4.241 8.188 3.942 1.00 0.00 21 ASN A C 10
ATOM 6878 O O . ASN A 1 16 ? -4.044 9.151 4.659 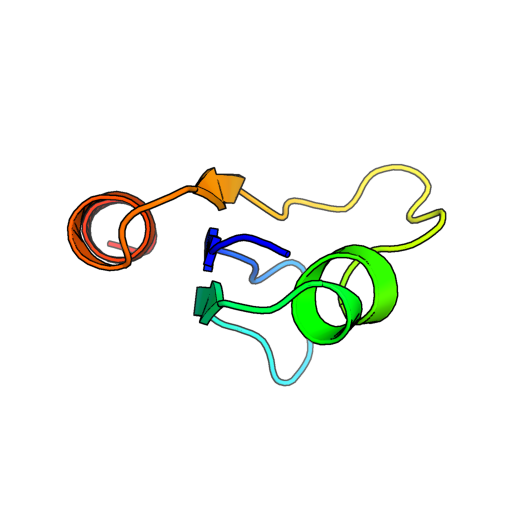1.00 0.00 21 ASN A O 10
ATOM 6889 N N . THR A 1 17 ? -4.345 8.314 2.648 1.00 0.00 22 THR A N 10
ATOM 6890 C CA . THR A 1 17 ? -4.228 9.644 2.014 1.00 0.00 22 THR A CA 10
ATOM 6891 C C . THR A 1 17 ? -4.838 9.592 0.619 1.00 0.00 22 THR A C 10
ATOM 6892 O O . THR A 1 17 ? -4.985 8.531 0.051 1.00 0.00 22 THR A O 10
ATOM 6903 N N . TRP A 1 18 ? -5.171 10.709 0.037 1.00 0.00 23 TRP A N 10
ATOM 6904 C CA . TRP A 1 18 ? -5.702 10.649 -1.348 1.00 0.00 23 TRP A CA 10
ATOM 6905 C C . TRP A 1 18 ? -4.488 10.458 -2.250 1.00 0.00 23 TRP A C 10
ATOM 6906 O O . TRP A 1 18 ? -4.466 9.621 -3.131 1.00 0.00 23 TRP A O 10
ATOM 6927 N N . ASN A 1 19 ? -3.466 11.235 -2.005 1.00 0.00 24 ASN A N 10
ATOM 6928 C CA . ASN A 1 19 ? -2.224 11.127 -2.800 1.00 0.00 24 ASN A CA 10
ATOM 6929 C C . ASN A 1 19 ? -1.654 9.725 -2.630 1.00 0.00 24 ASN A C 10
ATOM 6930 O O . ASN A 1 19 ? -1.477 8.989 -3.579 1.00 0.00 24 ASN A O 10
ATOM 6941 N N . GLU A 1 20 ? -1.372 9.352 -1.414 1.00 0.00 25 GLU A N 10
ATOM 6942 C CA . GLU A 1 20 ? -0.820 8.001 -1.159 1.00 0.00 25 GLU A CA 10
ATOM 6943 C C . GLU A 1 20 ? -1.656 6.969 -1.911 1.00 0.00 25 GLU A C 10
ATOM 6944 O O . GLU A 1 20 ? -1.153 5.960 -2.358 1.00 0.00 25 GLU A O 10
ATOM 6956 N N . CYS A 1 21 ? -2.933 7.200 -2.046 1.00 0.00 26 CYS A N 10
ATOM 6957 C CA . CYS A 1 21 ? -3.788 6.215 -2.767 1.00 0.00 26 CYS A CA 10
ATOM 6958 C C . CYS A 1 21 ? -3.379 6.162 -4.232 1.00 0.00 26 CYS A C 10
ATOM 6959 O O . CYS A 1 21 ? -3.181 5.113 -4.809 1.00 0.00 26 CYS A O 10
ATOM 6967 N N . LYS A 1 22 ? -3.235 7.279 -4.837 1.00 0.00 27 LYS A N 10
ATOM 6968 C CA . LYS A 1 22 ? -2.816 7.300 -6.241 1.00 0.00 27 LYS A CA 10
ATOM 6969 C C . LYS A 1 22 ? -1.310 7.042 -6.297 1.00 0.00 27 LYS A C 10
ATOM 6970 O O . LYS A 1 22 ? -0.829 6.242 -7.071 1.00 0.00 27 LYS A O 10
ATOM 6989 N N . ASN A 1 23 ? -0.564 7.704 -5.455 1.00 0.00 28 ASN A N 10
ATOM 6990 C CA . ASN A 1 23 ? 0.908 7.491 -5.435 1.00 0.00 28 ASN A CA 10
ATOM 6991 C C . ASN A 1 23 ? 1.191 5.999 -5.264 1.00 0.00 28 ASN A C 10
ATOM 6992 O O . ASN A 1 23 ? 2.010 5.426 -5.955 1.00 0.00 28 ASN A O 10
ATOM 7003 N N . GLN A 1 24 ? 0.506 5.362 -4.352 1.00 0.00 29 GLN A N 10
ATOM 7004 C CA . GLN A 1 24 ? 0.719 3.906 -4.140 1.00 0.00 29 GLN A CA 10
ATOM 7005 C C . GLN A 1 24 ? 0.220 3.159 -5.378 1.00 0.00 29 GLN A C 10
ATOM 7006 O O . GLN A 1 24 ? 0.814 2.192 -5.812 1.00 0.00 29 GLN A O 10
ATOM 7020 N N . VAL A 1 25 ? -0.873 3.598 -5.948 1.00 0.00 30 VAL A N 10
ATOM 7021 C CA . VAL A 1 25 ? -1.403 2.902 -7.152 1.00 0.00 30 VAL A CA 10
ATOM 7022 C C . VAL A 1 25 ? -1.962 3.917 -8.154 1.00 0.00 30 VAL A C 10
ATOM 7023 O O . VAL A 1 25 ? -3.159 4.053 -8.314 1.00 0.00 30 VAL A O 10
ATOM 7036 N N . ASP A 1 26 ? -1.102 4.620 -8.842 1.00 0.00 31 ASP A N 10
ATOM 7037 C CA . ASP A 1 26 ? -1.579 5.615 -9.844 1.00 0.00 31 ASP A CA 10
ATOM 7038 C C . ASP A 1 26 ? -1.112 5.181 -11.235 1.00 0.00 31 ASP A C 10
ATOM 7039 O O . ASP A 1 26 ? -0.007 5.470 -11.649 1.00 0.00 31 ASP A O 10
ATOM 7048 N N . GLY A 1 27 ? -1.944 4.482 -11.955 1.00 0.00 32 GLY A N 10
ATOM 7049 C CA . GLY A 1 27 ? -1.546 4.022 -13.314 1.00 0.00 32 GLY A CA 10
ATOM 7050 C C . GLY A 1 27 ? -1.467 2.495 -13.329 1.00 0.00 32 GLY A C 10
ATOM 7051 O O . GLY A 1 27 ? -0.994 1.897 -14.276 1.00 0.00 32 GLY A O 10
ATOM 7055 N N . T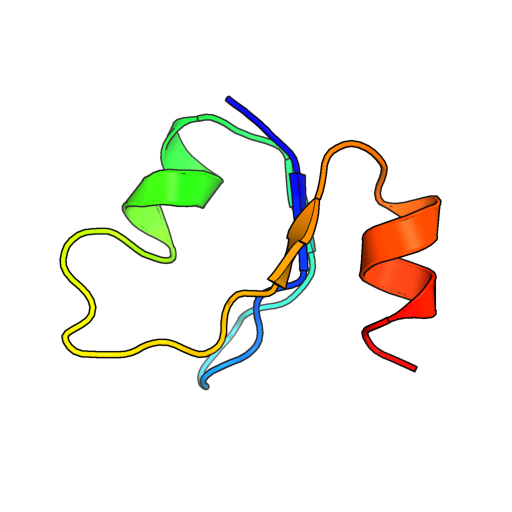YR A 1 28 ? -1.923 1.859 -12.286 1.00 0.00 33 TYR A N 10
ATOM 7056 C CA . TYR A 1 28 ? -1.875 0.381 -12.232 1.00 0.00 33 TYR A CA 10
ATOM 7057 C C . TYR A 1 28 ? -3.269 -0.187 -12.507 1.00 0.00 33 TYR A C 10
ATOM 7058 O O . TYR A 1 28 ? -4.205 0.056 -11.771 1.00 0.00 33 TYR A O 10
ATOM 7076 N N . GLY A 1 29 ? -3.417 -0.934 -13.568 1.00 0.00 34 GLY A N 10
ATOM 7077 C CA . GLY A 1 29 ? -4.753 -1.506 -13.901 1.00 0.00 34 GLY A CA 10
ATOM 7078 C C . GLY A 1 29 ? -5.081 -2.685 -12.978 1.00 0.00 34 GLY A C 10
ATOM 7079 O O . GLY A 1 29 ? -6.093 -2.691 -12.305 1.00 0.00 34 GLY A O 10
ATOM 7083 N N . GLY A 1 30 ? -4.248 -3.691 -12.952 1.00 0.00 35 GLY A N 10
ATOM 7084 C CA . GLY A 1 30 ? -4.538 -4.870 -12.084 1.00 0.00 35 GLY A CA 10
ATOM 7085 C C . GLY A 1 30 ? -3.590 -4.897 -10.883 1.00 0.00 35 GLY A C 10
ATOM 7086 O O . GLY A 1 30 ? -3.288 -5.944 -10.346 1.00 0.00 35 GLY A O 10
ATOM 7090 N N . ALA A 1 31 ? -3.121 -3.761 -10.449 1.00 0.00 36 ALA A N 10
ATOM 7091 C CA . ALA A 1 31 ? -2.200 -3.741 -9.277 1.00 0.00 36 ALA A CA 10
ATOM 7092 C C . ALA A 1 31 ? -2.856 -4.457 -8.104 1.00 0.00 36 ALA A C 10
ATOM 7093 O O . ALA A 1 31 ? -4.028 -4.777 -8.134 1.00 0.00 36 ALA A O 10
ATOM 7100 N N . ILE A 1 32 ? -2.121 -4.677 -7.052 1.00 0.00 37 ILE A N 10
ATOM 7101 C CA . ILE A 1 32 ? -2.724 -5.329 -5.866 1.00 0.00 37 ILE A CA 10
ATOM 7102 C C . ILE A 1 32 ? -3.006 -4.255 -4.828 1.00 0.00 37 ILE A C 10
ATOM 7103 O O . ILE A 1 32 ? -2.167 -3.426 -4.542 1.00 0.00 37 ILE A O 10
ATOM 7119 N N . TYR A 1 33 ? -4.153 -4.274 -4.243 1.00 0.00 38 TYR A N 10
ATOM 7120 C CA . TYR A 1 33 ? -4.444 -3.262 -3.209 1.00 0.00 38 TYR A CA 10
ATOM 7121 C C . TYR A 1 33 ? -5.887 -3.388 -2.716 1.00 0.00 38 TYR A C 10
ATOM 7122 O O . TYR A 1 33 ? -6.831 -3.306 -3.478 1.00 0.00 38 TYR A O 10
ATOM 7140 N N . LYS A 1 34 ? -6.059 -3.575 -1.433 1.00 0.00 39 LYS A N 10
ATOM 7141 C CA . LYS A 1 34 ? -7.431 -3.693 -0.865 1.00 0.00 39 LYS A CA 10
ATOM 7142 C C . LYS A 1 34 ? -7.849 -2.329 -0.316 1.00 0.00 39 LYS A C 10
ATOM 7143 O O . LYS A 1 34 ? -7.586 -1.998 0.824 1.00 0.00 39 LYS A O 10
ATOM 7162 N N . LYS A 1 35 ? -8.478 -1.527 -1.127 1.00 0.00 40 LYS A N 10
ATOM 7163 C CA . LYS A 1 35 ? -8.893 -0.175 -0.664 1.00 0.00 40 LYS A CA 10
ATOM 7164 C C . LYS A 1 35 ? -9.554 -0.262 0.708 1.00 0.00 40 LYS A C 10
ATOM 7165 O O . LYS A 1 35 ? -10.116 -1.272 1.080 1.00 0.00 40 LYS A O 10
ATOM 7184 N N . PHE A 1 36 ? -9.479 0.798 1.464 1.00 0.00 41 PHE A N 10
ATOM 7185 C CA . PHE A 1 36 ? -10.088 0.794 2.817 1.00 0.00 41 PHE A CA 10
ATOM 7186 C C . PHE A 1 36 ? -10.353 2.220 3.284 1.00 0.00 41 PHE A C 10
ATOM 7187 O O . PHE A 1 36 ? -9.777 3.177 2.795 1.00 0.00 41 PHE A O 10
ATOM 7204 N N . ASN A 1 37 ? -11.224 2.357 4.236 1.00 0.00 42 ASN A N 10
ATOM 7205 C CA . ASN A 1 37 ? -11.556 3.695 4.769 1.00 0.00 42 ASN A CA 10
ATOM 7206 C C . ASN A 1 37 ? -11.625 3.605 6.291 1.00 0.00 42 ASN A C 10
ATOM 7207 O O . ASN A 1 37 ? -12.339 4.339 6.943 1.00 0.00 42 ASN A O 10
ATOM 7218 N N . SER A 1 38 ? -10.883 2.693 6.855 1.00 0.00 43 SER A N 10
ATOM 7219 C CA . SER A 1 38 ? -10.885 2.519 8.328 1.00 0.00 43 SER A CA 10
ATOM 7220 C C . SER A 1 38 ? -9.669 1.683 8.717 1.00 0.00 43 SER A C 10
ATOM 7221 O O . SER A 1 38 ? -9.727 0.470 8.759 1.00 0.00 43 SER A O 10
ATOM 7229 N N . TYR A 1 39 ? -8.568 2.331 8.985 1.00 0.00 44 TYR A N 10
ATOM 7230 C CA . TYR A 1 39 ? -7.319 1.605 9.367 1.00 0.00 44 TYR A CA 10
ATOM 7231 C C . TYR A 1 39 ? -7.657 0.374 10.216 1.00 0.00 44 TYR A C 10
ATOM 7232 O O . TYR A 1 39 ? -6.951 -0.614 10.198 1.00 0.00 44 TYR A O 10
ATOM 7250 N N . GLU A 1 40 ? -8.727 0.428 10.957 1.00 0.00 45 GLU A N 10
ATOM 7251 C CA . GLU A 1 40 ? -9.110 -0.737 11.808 1.00 0.00 45 GLU A CA 10
ATOM 7252 C C . GLU A 1 40 ? -9.586 -1.893 10.926 1.00 0.00 45 GLU A C 10
ATOM 7253 O O . GLU A 1 40 ? -9.281 -3.044 11.182 1.00 0.00 45 GLU A O 10
ATOM 7265 N N . GLN A 1 41 ? -10.317 -1.606 9.882 1.00 0.00 46 GLN A N 10
ATOM 7266 C CA . GLN A 1 41 ? -10.789 -2.689 8.999 1.00 0.00 46 GLN A CA 10
ATOM 7267 C C . GLN A 1 41 ? -9.619 -3.139 8.150 1.00 0.00 46 GLN A C 10
ATOM 7268 O O . GLN A 1 41 ? -9.244 -4.295 8.138 1.00 0.00 46 GLN A O 10
ATOM 7282 N N . ALA A 1 42 ? -9.022 -2.221 7.464 1.00 0.00 47 ALA A N 10
ATOM 7283 C CA . ALA A 1 42 ? -7.852 -2.569 6.638 1.00 0.00 47 ALA A CA 10
ATOM 7284 C C . ALA A 1 42 ? -6.879 -3.361 7.504 1.00 0.00 47 ALA A C 10
ATOM 7285 O O . ALA A 1 42 ? -6.409 -4.418 7.132 1.00 0.00 47 ALA A O 10
ATOM 7292 N N . LYS A 1 43 ? -6.574 -2.846 8.662 1.00 0.00 48 LYS A N 10
ATOM 7293 C CA . LYS A 1 43 ? -5.627 -3.554 9.571 1.00 0.00 48 LYS A CA 10
ATOM 7294 C C . LYS A 1 43 ? -6.129 -4.972 9.815 1.00 0.00 48 LYS A C 10
ATOM 7295 O O . LYS A 1 43 ? -5.517 -5.938 9.404 1.00 0.00 48 LYS A O 10
ATOM 7314 N N . SER A 1 44 ? -7.246 -5.109 10.474 1.00 0.00 49 SER A N 10
ATOM 7315 C CA . SER A 1 44 ? -7.787 -6.465 10.731 1.00 0.00 49 SER A CA 10
ATOM 7316 C C . SER A 1 44 ? -7.770 -7.261 9.425 1.00 0.00 49 SER A C 10
ATOM 7317 O O . SER A 1 44 ? -7.748 -8.476 9.423 1.00 0.00 49 SER A O 10
ATOM 7325 N N . PHE A 1 45 ? -7.770 -6.579 8.310 1.00 0.00 50 PHE A N 10
ATOM 7326 C CA . PHE A 1 45 ? -7.741 -7.278 7.001 1.00 0.00 50 PHE A CA 10
ATOM 7327 C C . PHE A 1 45 ? -6.326 -7.783 6.741 1.00 0.00 50 PHE A C 10
ATOM 7328 O O . PHE A 1 45 ? -6.119 -8.920 6.364 1.00 0.00 50 PHE A O 10
ATOM 7345 N N . LEU A 1 46 ? -5.349 -6.941 6.935 1.00 0.00 51 LEU A N 10
ATOM 7346 C CA . LEU A 1 46 ? -3.957 -7.356 6.699 1.00 0.00 51 LEU A CA 10
ATOM 7347 C C . LEU A 1 46 ? -3.700 -8.710 7.366 1.00 0.00 51 LEU A C 10
ATOM 7348 O O . LEU A 1 46 ? -2.876 -9.485 6.923 1.00 0.00 51 LEU A O 10
ATOM 7364 N N . GLY A 1 47 ? -4.400 -9.001 8.430 1.00 0.00 52 GLY A N 10
ATOM 7365 C CA . GLY A 1 47 ? -4.192 -10.306 9.122 1.00 0.00 52 GLY A CA 10
ATOM 7366 C C . GLY A 1 47 ? -3.821 -10.059 10.586 1.00 0.00 52 GLY A C 10
ATOM 7367 O O . GLY A 1 47 ? -3.139 -10.852 11.204 1.00 0.00 52 GLY A O 10
ATOM 7371 N N . GLY A 1 1 ? -8.018 12.064 1.472 1.00 0.00 6 GLY A N 11
ATOM 7372 C CA . GLY A 1 1 ? -7.343 11.070 2.357 1.00 0.00 6 GLY A CA 11
ATOM 7373 C C . GLY A 1 1 ? -8.069 9.721 2.293 1.00 0.00 6 GLY A C 11
ATOM 7374 O O . GLY A 1 1 ? -9.276 9.650 2.419 1.00 0.00 6 GLY A O 11
ATOM 7378 N N . ASN A 1 2 ? -7.344 8.646 2.112 1.00 0.00 7 ASN A N 11
ATOM 7379 C CA . ASN A 1 2 ? -7.985 7.316 2.058 1.00 0.00 7 ASN A CA 11
ATOM 7380 C C . ASN A 1 2 ? -7.056 6.285 2.688 1.00 0.00 7 ASN A C 11
ATOM 7381 O O . ASN A 1 2 ? -5.889 6.531 2.889 1.00 0.00 7 ASN A O 11
ATOM 7392 N N . PHE A 1 3 ? -7.559 5.124 2.981 1.00 0.00 8 PHE A N 11
ATOM 7393 C CA . PHE A 1 3 ? -6.689 4.079 3.583 1.00 0.00 8 PHE A CA 11
ATOM 7394 C C . PHE A 1 3 ? -6.318 3.074 2.500 1.00 0.00 8 PHE A C 11
ATOM 7395 O O . PHE A 1 3 ? -7.157 2.669 1.723 1.00 0.00 8 PHE A O 11
ATOM 7412 N N . TYR A 1 4 ? -5.079 2.665 2.411 1.00 0.00 9 TYR A N 11
ATOM 7413 C CA . TYR A 1 4 ? -4.752 1.687 1.327 1.00 0.00 9 TYR A CA 11
ATOM 7414 C C . TYR A 1 4 ? -3.799 0.590 1.783 1.00 0.00 9 TYR A C 11
ATOM 7415 O O . TYR A 1 4 ? -2.623 0.818 1.973 1.00 0.00 9 TYR A O 11
ATOM 7433 N N . ALA A 1 5 ? -4.290 -0.621 1.879 1.00 0.00 10 ALA A N 11
ATOM 7434 C CA . ALA A 1 5 ? -3.396 -1.759 2.248 1.00 0.00 10 ALA A CA 11
ATOM 7435 C C . ALA A 1 5 ? -2.680 -2.164 0.962 1.00 0.00 10 ALA A C 11
ATOM 7436 O O . ALA A 1 5 ? -3.289 -2.672 0.050 1.00 0.00 10 ALA A O 11
ATOM 7443 N N . VAL A 1 6 ? -1.419 -1.873 0.838 1.00 0.00 11 VAL A N 11
ATOM 7444 C CA . VAL A 1 6 ? -0.742 -2.173 -0.458 1.00 0.00 11 VAL A CA 11
ATOM 7445 C C . VAL A 1 6 ? 0.674 -2.740 -0.279 1.00 0.00 11 VAL A C 11
ATOM 7446 O O . VAL A 1 6 ? 1.334 -2.487 0.709 1.00 0.00 11 VAL A O 11
ATOM 7459 N N . ARG A 1 7 ? 1.159 -3.492 -1.254 1.00 0.00 12 ARG A N 11
ATOM 7460 C CA . ARG A 1 7 ? 2.544 -4.043 -1.143 1.00 0.00 12 ARG A CA 11
ATOM 7461 C C . ARG A 1 7 ? 2.923 -4.804 -2.422 1.00 0.00 12 ARG A C 11
ATOM 7462 O O . ARG A 1 7 ? 4.076 -4.851 -2.795 1.00 0.00 12 ARG A O 11
ATOM 7483 N N . LYS A 1 8 ? 1.975 -5.406 -3.080 1.00 0.00 13 LYS A N 11
ATOM 7484 C CA . LYS A 1 8 ? 2.288 -6.174 -4.330 1.00 0.00 13 LYS A CA 11
ATOM 7485 C C . LYS A 1 8 ? 3.578 -6.982 -4.129 1.00 0.00 13 LYS A C 11
ATOM 7486 O O . LYS A 1 8 ? 4.388 -7.132 -5.023 1.00 0.00 13 LYS A O 11
ATOM 7505 N N . GLY A 1 9 ? 3.763 -7.518 -2.956 1.00 0.00 14 GLY A N 11
ATOM 7506 C CA . GLY A 1 9 ? 4.987 -8.323 -2.680 1.00 0.00 14 GLY A CA 11
ATOM 7507 C C . GLY A 1 9 ? 4.731 -9.243 -1.485 1.00 0.00 14 GLY A C 11
ATOM 7508 O O . GLY A 1 9 ? 4.379 -10.394 -1.642 1.00 0.00 14 GLY A O 11
ATOM 7512 N N . ARG A 1 10 ? 4.899 -8.743 -0.286 1.00 0.00 15 ARG A N 11
ATOM 7513 C CA . ARG A 1 10 ? 4.658 -9.595 0.914 1.00 0.00 15 ARG A CA 11
ATOM 7514 C C . ARG A 1 10 ? 4.386 -8.711 2.138 1.00 0.00 15 ARG A C 11
ATOM 7515 O O . ARG A 1 10 ? 3.483 -8.967 2.908 1.00 0.00 15 ARG A O 11
ATOM 7536 N N . GLU A 1 11 ? 5.164 -7.678 2.330 1.00 0.00 16 GLU A N 11
ATOM 7537 C CA . GLU A 1 11 ? 4.949 -6.791 3.513 1.00 0.00 16 GLU A CA 11
ATOM 7538 C C . GLU A 1 11 ? 3.493 -6.312 3.555 1.00 0.00 16 GLU A C 11
ATOM 7539 O O . GLU A 1 11 ? 2.651 -6.961 4.136 1.00 0.00 16 GLU A O 11
ATOM 7551 N N . THR A 1 12 ? 3.217 -5.174 2.946 1.00 0.00 17 THR A N 11
ATOM 7552 C CA . THR A 1 12 ? 1.827 -4.589 2.921 1.00 0.00 17 THR A CA 11
ATOM 7553 C C . THR A 1 12 ? 1.728 -3.450 3.928 1.00 0.00 17 THR A C 11
ATOM 7554 O O . THR A 1 12 ? 1.930 -3.629 5.113 1.00 0.00 17 THR A O 11
ATOM 7565 N N . GLY A 1 13 ? 1.410 -2.274 3.460 1.00 0.00 18 GLY A N 11
ATOM 7566 C CA . GLY A 1 13 ? 1.290 -1.119 4.387 1.00 0.00 18 GLY A CA 11
ATOM 7567 C C . GLY A 1 13 ? 0.005 -0.364 4.076 1.00 0.00 18 GLY A C 11
ATOM 7568 O O . GLY A 1 13 ? -0.370 -0.200 2.933 1.00 0.00 18 GLY A O 11
ATOM 7572 N N . ILE A 1 14 ? -0.684 0.084 5.084 1.00 0.00 19 ILE A N 11
ATOM 7573 C CA . ILE A 1 14 ? -1.947 0.807 4.845 1.00 0.00 19 ILE A CA 11
ATOM 7574 C C . ILE A 1 14 ? -1.707 2.316 4.830 1.00 0.00 19 ILE A C 11
ATOM 7575 O O . ILE A 1 14 ? -1.322 2.899 5.824 1.00 0.00 19 ILE A O 11
ATOM 7591 N N . TYR A 1 15 ? -1.950 2.962 3.719 1.00 0.00 20 TYR A N 11
ATOM 7592 C CA . TYR A 1 15 ? -1.755 4.436 3.672 1.00 0.00 20 TYR A CA 11
ATOM 7593 C C . TYR A 1 15 ? -2.978 5.093 4.268 1.00 0.00 20 TYR A C 11
ATOM 7594 O O . TYR A 1 15 ? -3.925 4.429 4.639 1.00 0.00 20 TYR A O 11
ATOM 7612 N N . ASN A 1 16 ? -2.958 6.389 4.347 1.00 0.00 21 ASN A N 11
ATOM 7613 C CA . ASN A 1 16 ? -4.095 7.135 4.909 1.00 0.00 21 ASN A CA 11
ATOM 7614 C C . ASN A 1 16 ? -4.108 8.504 4.246 1.00 0.00 21 ASN A C 11
ATOM 7615 O O . ASN A 1 16 ? -3.999 9.528 4.890 1.00 0.00 21 ASN A O 11
ATOM 7626 N N . THR A 1 17 ? -4.205 8.519 2.950 1.00 0.00 22 THR A N 11
ATOM 7627 C CA . THR A 1 17 ? -4.185 9.794 2.213 1.00 0.00 22 THR A CA 11
ATOM 7628 C C . THR A 1 17 ? -4.804 9.572 0.839 1.00 0.00 22 THR A C 11
ATOM 7629 O O . THR A 1 17 ? -4.856 8.460 0.365 1.00 0.00 22 THR A O 11
ATOM 7640 N N . TRP A 1 18 ? -5.269 10.596 0.186 1.00 0.00 23 TRP A N 11
ATOM 7641 C CA . TRP A 1 18 ? -5.832 10.377 -1.169 1.00 0.00 23 TRP A CA 11
ATOM 7642 C C . TRP A 1 18 ? -4.639 10.257 -2.114 1.00 0.00 23 TRP A C 11
ATOM 7643 O O . TRP A 1 18 ? -4.621 9.452 -3.024 1.00 0.00 23 TRP A O 11
ATOM 7664 N N . ASN A 1 19 ? -3.625 11.052 -1.877 1.00 0.00 24 ASN A N 11
ATOM 7665 C CA . ASN A 1 19 ? -2.413 10.995 -2.721 1.00 0.00 24 ASN A CA 11
ATOM 7666 C C . ASN A 1 19 ? -1.747 9.639 -2.518 1.00 0.00 24 ASN A C 11
ATOM 7667 O O . ASN A 1 19 ? -1.573 8.875 -3.447 1.00 0.00 24 ASN A O 11
ATOM 7678 N N . GLU A 1 20 ? -1.397 9.319 -1.302 1.00 0.00 25 GLU A N 11
ATOM 7679 C CA . GLU A 1 20 ? -0.773 8.000 -1.038 1.00 0.00 25 GLU A CA 11
ATOM 7680 C C . GLU A 1 20 ? -1.605 6.942 -1.749 1.00 0.00 25 GLU A C 11
ATOM 7681 O O . GLU A 1 20 ? -1.096 6.038 -2.374 1.00 0.00 25 GLU A O 11
ATOM 7693 N N . CYS A 1 21 ? -2.895 7.065 -1.659 1.00 0.00 26 CYS A N 11
ATOM 7694 C CA . CYS A 1 21 ? -3.785 6.086 -2.323 1.00 0.00 26 CYS A CA 11
ATOM 7695 C C . CYS A 1 21 ? -3.554 6.141 -3.826 1.00 0.00 26 CYS A C 11
ATOM 7696 O O . CYS A 1 21 ? -2.840 5.338 -4.394 1.00 0.00 26 CYS A O 11
ATOM 7704 N N . LYS A 1 22 ? -4.148 7.086 -4.462 1.00 0.00 27 LYS A N 11
ATOM 7705 C CA . LYS A 1 22 ? -3.989 7.240 -5.918 1.00 0.00 27 LYS A CA 11
ATOM 7706 C C . LYS A 1 22 ? -2.505 7.200 -6.292 1.00 0.00 27 LYS A C 11
ATOM 7707 O O . LYS A 1 22 ? -2.072 6.376 -7.073 1.00 0.00 27 LYS A O 11
ATOM 7726 N N . ASN A 1 23 ? -1.727 8.091 -5.743 1.00 0.00 28 ASN A N 11
ATOM 7727 C CA . ASN A 1 23 ? -0.273 8.114 -6.068 1.00 0.00 28 ASN A CA 11
ATOM 7728 C C . ASN A 1 23 ? 0.282 6.691 -6.035 1.00 0.00 28 ASN A C 11
ATOM 7729 O O . ASN A 1 23 ? 1.010 6.278 -6.916 1.00 0.00 28 ASN A O 11
ATOM 7740 N N . GLN A 1 24 ? -0.055 5.939 -5.026 1.00 0.00 29 GLN A N 11
ATOM 7741 C CA . GLN A 1 24 ? 0.453 4.546 -4.935 1.00 0.00 29 GLN A CA 11
ATOM 7742 C C . GLN A 1 24 ? -0.251 3.682 -5.982 1.00 0.00 29 GLN A C 11
ATOM 7743 O O . GLN A 1 24 ? 0.267 2.673 -6.420 1.00 0.00 29 GLN A O 11
ATOM 7757 N N . VAL A 1 25 ? -1.428 4.070 -6.392 1.00 0.00 30 VAL A N 11
ATOM 7758 C CA . VAL A 1 25 ? -2.162 3.271 -7.413 1.00 0.00 30 VAL A CA 11
ATOM 7759 C C . VAL A 1 25 ? -3.033 4.194 -8.270 1.00 0.00 30 VAL A C 11
ATOM 7760 O O . VAL A 1 25 ? -4.244 4.154 -8.204 1.00 0.00 30 VAL A O 11
ATOM 7773 N N . ASP A 1 26 ? -2.424 5.024 -9.075 1.00 0.00 31 ASP A N 11
ATOM 7774 C CA . ASP A 1 26 ? -3.220 5.945 -9.935 1.00 0.00 31 ASP A CA 11
ATOM 7775 C C . ASP A 1 26 ? -3.148 5.468 -11.389 1.00 0.00 31 ASP A C 11
ATOM 7776 O O . ASP A 1 26 ? -4.014 5.745 -12.195 1.00 0.00 31 ASP A O 11
ATOM 7785 N N . GLY A 1 27 ? -2.116 4.755 -11.719 1.00 0.00 32 GLY A N 11
ATOM 7786 C CA . GLY A 1 27 ? -1.963 4.249 -13.112 1.00 0.00 32 GLY A CA 11
ATOM 7787 C C . GLY A 1 27 ? -1.645 2.753 -13.078 1.00 0.00 32 GLY A C 11
ATOM 7788 O O . GLY A 1 27 ? -0.678 2.301 -13.657 1.00 0.00 32 GLY A O 11
ATOM 7792 N N . TYR A 1 28 ? -2.448 1.982 -12.398 1.00 0.00 33 TYR A N 11
ATOM 7793 C CA . TYR A 1 28 ? -2.191 0.527 -12.318 1.00 0.00 33 TYR A CA 11
ATOM 7794 C C . TYR A 1 28 ? -3.387 -0.241 -12.882 1.00 0.00 33 TYR A C 11
ATOM 7795 O O . TYR A 1 28 ? -4.443 -0.298 -12.283 1.00 0.00 33 TYR A O 11
ATOM 7813 N N . GLY A 1 29 ? -3.228 -0.832 -14.036 1.00 0.00 34 GLY A N 11
ATOM 7814 C CA . GLY A 1 29 ? -4.352 -1.598 -14.650 1.00 0.00 34 GLY A CA 11
ATOM 7815 C C . GLY A 1 29 ? -5.047 -2.446 -13.585 1.00 0.00 34 GLY A C 11
ATOM 7816 O O . GLY A 1 29 ? -6.217 -2.272 -13.305 1.00 0.00 34 GLY A O 11
ATOM 7820 N N . GLY A 1 30 ? -4.341 -3.366 -12.988 1.00 0.00 35 GLY A N 11
ATOM 7821 C CA . GLY A 1 30 ? -4.966 -4.225 -11.943 1.00 0.00 35 GLY A CA 11
ATOM 7822 C C . GLY A 1 30 ? -3.969 -4.456 -10.810 1.00 0.00 35 GLY A C 11
ATOM 7823 O O . GLY A 1 30 ? -3.567 -5.571 -10.540 1.00 0.00 35 GLY A O 11
ATOM 7827 N N . ALA A 1 31 ? -3.563 -3.410 -10.145 1.00 0.00 36 ALA A N 11
ATOM 7828 C CA . ALA A 1 31 ? -2.587 -3.566 -9.031 1.00 0.00 36 ALA A CA 11
ATOM 7829 C C . ALA A 1 31 ? -3.186 -4.459 -7.940 1.00 0.00 36 ALA A C 11
ATOM 7830 O O . ALA A 1 31 ? -4.338 -4.841 -7.992 1.00 0.00 36 ALA A O 11
ATOM 7837 N N . ILE A 1 32 ? -2.401 -4.789 -6.953 1.00 0.00 37 ILE A N 11
ATOM 7838 C CA . ILE A 1 32 ? -2.894 -5.659 -5.844 1.00 0.00 37 ILE A CA 11
ATOM 7839 C C . ILE A 1 32 ? -3.639 -4.819 -4.824 1.00 0.00 37 ILE A C 11
ATOM 7840 O O . ILE A 1 32 ? -4.615 -5.243 -4.242 1.00 0.00 37 ILE A O 11
ATOM 7856 N N . TYR A 1 33 ? -3.117 -3.658 -4.584 1.00 0.00 38 TYR A N 11
ATOM 7857 C CA . TYR A 1 33 ? -3.669 -2.715 -3.570 1.00 0.00 38 TYR A CA 11
ATOM 7858 C C . TYR A 1 33 ? -5.053 -3.116 -3.043 1.00 0.00 38 TYR A C 11
ATOM 7859 O O . TYR A 1 33 ? -5.960 -3.450 -3.779 1.00 0.00 38 TYR A O 11
ATOM 7877 N N . LYS A 1 34 ? -5.202 -3.052 -1.748 1.00 0.00 39 LYS A N 11
ATOM 7878 C CA . LYS A 1 34 ? -6.497 -3.379 -1.096 1.00 0.00 39 LYS A CA 11
ATOM 7879 C C . LYS A 1 34 ? -7.033 -2.078 -0.506 1.00 0.00 39 LYS A C 11
ATOM 7880 O O . LYS A 1 34 ? -6.789 -1.749 0.641 1.00 0.00 39 LYS A O 11
ATOM 7899 N N . LYS A 1 35 ? -7.720 -1.317 -1.303 1.00 0.00 40 LYS A N 11
ATOM 7900 C CA . LYS A 1 35 ? -8.243 -0.010 -0.828 1.00 0.00 40 LYS A CA 11
ATOM 7901 C C . LYS A 1 35 ? -9.043 -0.178 0.461 1.00 0.00 40 LYS A C 11
ATOM 7902 O O . LYS A 1 35 ? -9.644 -1.205 0.710 1.00 0.00 40 LYS A O 11
ATOM 7921 N N . PHE A 1 36 ? -9.053 0.838 1.279 1.00 0.00 41 PHE A N 11
ATOM 7922 C CA . PHE A 1 36 ? -9.810 0.766 2.555 1.00 0.00 41 PHE A CA 11
ATOM 7923 C C . PHE A 1 36 ? -10.122 2.170 3.056 1.00 0.00 41 PHE A C 11
ATOM 7924 O O . PHE A 1 36 ? -9.497 3.141 2.669 1.00 0.00 41 PHE A O 11
ATOM 7941 N N . ASN A 1 37 ? -11.090 2.281 3.914 1.00 0.00 42 ASN A N 11
ATOM 7942 C CA . ASN A 1 37 ? -11.461 3.610 4.446 1.00 0.00 42 ASN A CA 11
ATOM 7943 C C . ASN A 1 37 ? -11.586 3.503 5.960 1.00 0.00 42 ASN A C 11
ATOM 7944 O O . ASN A 1 37 ? -12.432 4.120 6.575 1.00 0.00 42 ASN A O 11
ATOM 7955 N N . SER A 1 38 ? -10.753 2.704 6.555 1.00 0.00 43 SER A N 11
ATOM 7956 C CA . SER A 1 38 ? -10.810 2.520 8.022 1.00 0.00 43 SER A CA 11
ATOM 7957 C C . SER A 1 38 ? -9.742 1.508 8.421 1.00 0.00 43 SER A C 11
ATOM 7958 O O . SER A 1 38 ? -9.948 0.314 8.337 1.00 0.00 43 SER A O 11
ATOM 7966 N N . TYR A 1 39 ? -8.597 1.985 8.833 1.00 0.00 44 TYR A N 11
ATOM 7967 C CA . TYR A 1 39 ? -7.483 1.075 9.234 1.00 0.00 44 TYR A CA 11
ATOM 7968 C C . TYR A 1 39 ? -8.049 -0.185 9.892 1.00 0.00 44 TYR A C 11
ATOM 7969 O O . TYR A 1 39 ? -7.501 -1.261 9.772 1.00 0.00 44 TYR A O 11
ATOM 7987 N N . GLU A 1 40 ? -9.148 -0.060 10.577 1.00 0.00 45 GLU A N 11
ATOM 7988 C CA . GLU A 1 40 ? -9.755 -1.248 11.238 1.00 0.00 45 GLU A CA 11
ATOM 7989 C C . GLU A 1 40 ? -9.981 -2.352 10.204 1.00 0.00 45 GLU A C 11
ATOM 7990 O O . GLU A 1 40 ? -9.682 -3.506 10.440 1.00 0.00 45 GLU A O 11
ATOM 8002 N N . GLN A 1 41 ? -10.505 -2.011 9.058 1.00 0.00 46 GLN A N 11
ATOM 8003 C CA . GLN A 1 41 ? -10.746 -3.035 8.025 1.00 0.00 46 GLN A CA 11
ATOM 8004 C C . GLN A 1 41 ? -9.433 -3.334 7.327 1.00 0.00 46 GLN A C 11
ATOM 8005 O O . GLN A 1 41 ? -9.019 -4.470 7.202 1.00 0.00 46 GLN A O 11
ATOM 8019 N N . ALA A 1 42 ? -8.767 -2.314 6.893 1.00 0.00 47 ALA A N 11
ATOM 8020 C CA . ALA A 1 42 ? -7.465 -2.513 6.222 1.00 0.00 47 ALA A CA 11
ATOM 8021 C C . ALA A 1 42 ? -6.585 -3.366 7.130 1.00 0.00 47 ALA A C 11
ATOM 8022 O O . ALA A 1 42 ? -6.033 -4.367 6.721 1.00 0.00 47 ALA A O 11
ATOM 8029 N N . LYS A 1 43 ? -6.470 -2.983 8.372 1.00 0.00 48 LYS A N 11
ATOM 8030 C CA . LYS A 1 43 ? -5.644 -3.784 9.318 1.00 0.00 48 LYS A CA 11
ATOM 8031 C C . LYS A 1 43 ? -6.253 -5.177 9.422 1.00 0.00 48 LYS A C 11
ATOM 8032 O O . LYS A 1 43 ? -5.566 -6.178 9.358 1.00 0.00 48 LYS A O 11
ATOM 8051 N N . SER A 1 44 ? -7.546 -5.248 9.572 1.00 0.00 49 SER A N 11
ATOM 8052 C CA . SER A 1 44 ? -8.212 -6.569 9.668 1.00 0.00 49 SER A CA 11
ATOM 8053 C C . SER A 1 44 ? -7.664 -7.488 8.574 1.00 0.00 49 SER A C 11
ATOM 8054 O O . SER A 1 44 ? -7.333 -8.629 8.822 1.00 0.00 49 SER A O 11
ATOM 8062 N N . PHE A 1 45 ? -7.548 -6.999 7.366 1.00 0.00 50 PHE A N 11
ATOM 8063 C CA . PHE A 1 45 ? -7.005 -7.853 6.276 1.00 0.00 50 PHE A CA 11
ATOM 8064 C C . PHE A 1 45 ? -5.491 -7.955 6.438 1.00 0.00 50 PHE A C 11
ATOM 8065 O O . PHE A 1 45 ? -4.886 -8.962 6.130 1.00 0.00 50 PHE A O 11
ATOM 8082 N N . LEU A 1 46 ? -4.875 -6.909 6.916 1.00 0.00 51 LEU A N 11
ATOM 8083 C CA . LEU A 1 46 ? -3.407 -6.920 7.100 1.00 0.00 51 LEU A CA 11
ATOM 8084 C C . LEU A 1 46 ? -3.025 -7.950 8.162 1.00 0.00 51 LEU A C 11
ATOM 8085 O O . LEU A 1 46 ? -2.518 -9.012 7.862 1.00 0.00 51 LEU A O 11
ATOM 8101 N N . GLY A 1 47 ? -3.264 -7.640 9.405 1.00 0.00 52 GLY A N 11
ATOM 8102 C CA . GLY A 1 47 ? -2.915 -8.594 10.493 1.00 0.00 52 GLY A CA 11
ATOM 8103 C C . GLY A 1 47 ? -3.917 -9.747 10.497 1.00 0.00 52 GLY A C 11
ATOM 8104 O O . GLY A 1 47 ? -3.551 -10.899 10.381 1.00 0.00 52 GLY A O 11
ATOM 8108 N N . GLY A 1 1 ? -8.584 11.818 1.254 1.00 0.00 6 GLY A N 12
ATOM 8109 C CA . GLY A 1 1 ? -7.949 11.017 2.338 1.00 0.00 6 GLY A CA 12
ATOM 8110 C C . GLY A 1 1 ? -8.599 9.635 2.419 1.00 0.00 6 GLY A C 12
ATOM 8111 O O . GLY A 1 1 ? -9.640 9.464 3.022 1.00 0.00 6 GLY A O 12
ATOM 8115 N N . ASN A 1 2 ? -7.991 8.642 1.825 1.00 0.00 7 ASN A N 12
ATOM 8116 C CA . ASN A 1 2 ? -8.570 7.286 1.881 1.00 0.00 7 ASN A CA 12
ATOM 8117 C C . ASN A 1 2 ? -7.549 6.317 2.454 1.00 0.00 7 ASN A C 12
ATOM 8118 O O . ASN A 1 2 ? -6.365 6.548 2.399 1.00 0.00 7 ASN A O 12
ATOM 8129 N N . PHE A 1 3 ? -7.999 5.213 2.962 1.00 0.00 8 PHE A N 12
ATOM 8130 C CA . PHE A 1 3 ? -7.046 4.212 3.506 1.00 0.00 8 PHE A CA 12
ATOM 8131 C C . PHE A 1 3 ? -6.751 3.204 2.408 1.00 0.00 8 PHE A C 12
ATOM 8132 O O . PHE A 1 3 ? -7.616 2.859 1.629 1.00 0.00 8 PHE A O 12
ATOM 8149 N N . TYR A 1 4 ? -5.543 2.737 2.310 1.00 0.00 9 TYR A N 12
ATOM 8150 C CA . TYR A 1 4 ? -5.242 1.765 1.226 1.00 0.00 9 TYR A CA 12
ATOM 8151 C C . TYR A 1 4 ? -4.287 0.687 1.714 1.00 0.00 9 TYR A C 12
ATOM 8152 O O . TYR A 1 4 ? -3.121 0.940 1.933 1.00 0.00 9 TYR A O 12
ATOM 8170 N N . ALA A 1 5 ? -4.748 -0.528 1.839 1.00 0.00 10 ALA A N 12
ATOM 8171 C CA . ALA A 1 5 ? -3.824 -1.608 2.260 1.00 0.00 10 ALA A CA 12
ATOM 8172 C C . ALA A 1 5 ? -3.024 -1.968 1.014 1.00 0.00 10 ALA A C 12
ATOM 8173 O O . ALA A 1 5 ? -3.494 -2.668 0.141 1.00 0.00 10 ALA A O 12
ATOM 8180 N N . VAL A 1 6 ? -1.844 -1.422 0.885 1.00 0.00 11 VAL A N 12
ATOM 8181 C CA . VAL A 1 6 ? -1.057 -1.657 -0.356 1.00 0.00 11 VAL A CA 12
ATOM 8182 C C . VAL A 1 6 ? 0.444 -1.683 -0.084 1.00 0.00 11 VAL A C 12
ATOM 8183 O O . VAL A 1 6 ? 0.918 -1.052 0.835 1.00 0.00 11 VAL A O 12
ATOM 8196 N N . ARG A 1 7 ? 1.187 -2.386 -0.915 1.00 0.00 12 ARG A N 12
ATOM 8197 C CA . ARG A 1 7 ? 2.672 -2.445 -0.770 1.00 0.00 12 ARG A CA 12
ATOM 8198 C C . ARG A 1 7 ? 3.202 -3.734 -1.421 1.00 0.00 12 ARG A C 12
ATOM 8199 O O . ARG A 1 7 ? 4.163 -4.321 -0.966 1.00 0.00 12 ARG A O 12
ATOM 8220 N N . LYS A 1 8 ? 2.592 -4.185 -2.483 1.00 0.00 13 LYS A N 12
ATOM 8221 C CA . LYS A 1 8 ? 3.085 -5.431 -3.136 1.00 0.00 13 LYS A CA 12
ATOM 8222 C C . LYS A 1 8 ? 3.095 -6.568 -2.109 1.00 0.00 13 LYS A C 12
ATOM 8223 O O . LYS A 1 8 ? 3.015 -6.342 -0.918 1.00 0.00 13 LYS A O 12
ATOM 8242 N N . GLY A 1 9 ? 3.197 -7.788 -2.559 1.00 0.00 14 GLY A N 12
ATOM 8243 C CA . GLY A 1 9 ? 3.216 -8.932 -1.604 1.00 0.00 14 GLY A CA 12
ATOM 8244 C C . GLY A 1 9 ? 1.791 -9.251 -1.148 1.00 0.00 14 GLY A C 12
ATOM 8245 O O . GLY A 1 9 ? 0.827 -8.878 -1.786 1.00 0.00 14 GLY A O 12
ATOM 8249 N N . ARG A 1 10 ? 1.653 -9.941 -0.049 1.00 0.00 15 ARG A N 12
ATOM 8250 C CA . ARG A 1 10 ? 0.292 -10.289 0.448 1.00 0.00 15 ARG A CA 12
ATOM 8251 C C . ARG A 1 10 ? -0.141 -9.283 1.518 1.00 0.00 15 ARG A C 12
ATOM 8252 O O . ARG A 1 10 ? -1.101 -8.559 1.349 1.00 0.00 15 ARG A O 12
ATOM 8273 N N . GLU A 1 11 ? 0.557 -9.236 2.620 1.00 0.00 16 GLU A N 12
ATOM 8274 C CA . GLU A 1 11 ? 0.179 -8.280 3.700 1.00 0.00 16 GLU A CA 12
ATOM 8275 C C . GLU A 1 11 ? 0.270 -6.846 3.172 1.00 0.00 16 GLU A C 12
ATOM 8276 O O . GLU A 1 11 ? -0.609 -6.038 3.394 1.00 0.00 16 GLU A O 12
ATOM 8288 N N . THR A 1 12 ? 1.325 -6.524 2.475 1.00 0.00 17 THR A N 12
ATOM 8289 C CA . THR A 1 12 ? 1.464 -5.142 1.935 1.00 0.00 17 THR A CA 12
ATOM 8290 C C . THR A 1 12 ? 1.521 -4.143 3.093 1.00 0.00 17 THR A C 12
ATOM 8291 O O . THR A 1 12 ? 1.975 -4.457 4.177 1.00 0.00 17 THR A O 12
ATOM 8302 N N . GLY A 1 13 ? 1.057 -2.939 2.875 1.00 0.00 18 GLY A N 12
ATOM 8303 C CA . GLY A 1 13 ? 1.078 -1.921 3.965 1.00 0.00 18 GLY A CA 12
ATOM 8304 C C . GLY A 1 13 ? -0.255 -1.183 3.955 1.00 0.00 18 GLY A C 12
ATOM 8305 O O . GLY A 1 13 ? -1.221 -1.669 3.413 1.00 0.00 18 GLY A O 12
ATOM 8309 N N . ILE A 1 14 ? -0.327 -0.014 4.533 1.00 0.00 19 ILE A N 12
ATOM 8310 C CA . ILE A 1 14 ? -1.612 0.722 4.522 1.00 0.00 19 ILE A CA 12
ATOM 8311 C C . ILE A 1 14 ? -1.383 2.229 4.432 1.00 0.00 19 ILE A C 12
ATOM 8312 O O . ILE A 1 14 ? -0.608 2.802 5.173 1.00 0.00 19 ILE A O 12
ATOM 8328 N N . TYR A 1 15 ? -2.086 2.875 3.545 1.00 0.00 20 TYR A N 12
ATOM 8329 C CA . TYR A 1 15 ? -1.959 4.351 3.410 1.00 0.00 20 TYR A CA 12
ATOM 8330 C C . TYR A 1 15 ? -3.222 4.987 3.955 1.00 0.00 20 TYR A C 12
ATOM 8331 O O . TYR A 1 15 ? -4.112 4.313 4.438 1.00 0.00 20 TYR A O 12
ATOM 8349 N N . ASN A 1 16 ? -3.308 6.280 3.886 1.00 0.00 21 ASN A N 12
ATOM 8350 C CA . ASN A 1 16 ? -4.494 6.964 4.406 1.00 0.00 21 ASN A CA 12
ATOM 8351 C C . ASN A 1 16 ? -4.506 8.378 3.842 1.00 0.00 21 ASN A C 12
ATOM 8352 O O . ASN A 1 16 ? -4.337 9.349 4.554 1.00 0.00 21 ASN A O 12
ATOM 8363 N N . THR A 1 17 ? -4.674 8.498 2.555 1.00 0.00 22 THR A N 12
ATOM 8364 C CA . THR A 1 17 ? -4.662 9.833 1.930 1.00 0.00 22 THR A CA 12
ATOM 8365 C C . THR A 1 17 ? -5.333 9.762 0.570 1.00 0.00 22 THR A C 12
ATOM 8366 O O . THR A 1 17 ? -5.504 8.698 0.012 1.00 0.00 22 THR A O 12
ATOM 8377 N N . TRP A 1 18 ? -5.685 10.878 0.012 1.00 0.00 23 TRP A N 12
ATOM 8378 C CA . TRP A 1 18 ? -6.284 10.851 -1.342 1.00 0.00 23 TRP A CA 12
ATOM 8379 C C . TRP A 1 18 ? -5.124 10.674 -2.317 1.00 0.00 23 TRP A C 12
ATOM 8380 O O . TRP A 1 18 ? -5.138 9.826 -3.186 1.00 0.00 23 TRP A O 12
ATOM 8401 N N . ASN A 1 19 ? -4.114 11.489 -2.160 1.00 0.00 24 ASN A N 12
ATOM 8402 C CA . ASN A 1 19 ? -2.936 11.409 -3.045 1.00 0.00 24 ASN A CA 12
ATOM 8403 C C . ASN A 1 19 ? -2.204 10.094 -2.803 1.00 0.00 24 ASN A C 12
ATOM 8404 O O . ASN A 1 19 ? -1.951 9.340 -3.717 1.00 0.00 24 ASN A O 12
ATOM 8415 N N . GLU A 1 20 ? -1.867 9.803 -1.578 1.00 0.00 25 GLU A N 12
ATOM 8416 C CA . GLU A 1 20 ? -1.163 8.531 -1.298 1.00 0.00 25 GLU A CA 12
ATOM 8417 C C . GLU A 1 20 ? -1.934 7.393 -1.963 1.00 0.00 25 GLU A C 12
ATOM 8418 O O . GLU A 1 20 ? -1.364 6.405 -2.382 1.00 0.00 25 GLU A O 12
ATOM 8430 N N . CYS A 1 21 ? -3.231 7.529 -2.072 1.00 0.00 26 CYS A N 12
ATOM 8431 C CA . CYS A 1 21 ? -4.042 6.460 -2.722 1.00 0.00 26 CYS A CA 12
ATOM 8432 C C . CYS A 1 21 ? -3.696 6.397 -4.203 1.00 0.00 26 CYS A C 12
ATOM 8433 O O . CYS A 1 21 ? -3.380 5.361 -4.751 1.00 0.00 26 CYS A O 12
ATOM 8441 N N . LYS A 1 22 ? -3.745 7.498 -4.853 1.00 0.00 27 LYS A N 12
ATOM 8442 C CA . LYS A 1 22 ? -3.412 7.523 -6.281 1.00 0.00 27 LYS A CA 12
ATOM 8443 C C . LYS A 1 22 ? -1.892 7.446 -6.441 1.00 0.00 27 LYS A C 12
ATOM 8444 O O . LYS A 1 22 ? -1.377 6.663 -7.207 1.00 0.00 27 LYS A O 12
ATOM 8463 N N . ASN A 1 23 ? -1.167 8.242 -5.705 1.00 0.00 28 ASN A N 12
ATOM 8464 C CA . ASN A 1 23 ? 0.317 8.198 -5.806 1.00 0.00 28 ASN A CA 12
ATOM 8465 C C . ASN A 1 23 ? 0.782 6.753 -5.651 1.00 0.00 28 ASN A C 12
ATOM 8466 O O . ASN A 1 23 ? 1.567 6.253 -6.431 1.00 0.00 28 ASN A O 12
ATOM 8477 N N . GLN A 1 24 ? 0.294 6.075 -4.650 1.00 0.00 29 GLN A N 12
ATOM 8478 C CA . GLN A 1 24 ? 0.697 4.661 -4.444 1.00 0.00 29 GLN A CA 12
ATOM 8479 C C . GLN A 1 24 ? 0.176 3.821 -5.609 1.00 0.00 29 GLN A C 12
ATOM 8480 O O . GLN A 1 24 ? 0.832 2.907 -6.068 1.00 0.00 29 GLN A O 12
ATOM 8494 N N . VAL A 1 25 ? -1.003 4.117 -6.091 1.00 0.00 30 VAL A N 12
ATOM 8495 C CA . VAL A 1 25 ? -1.550 3.318 -7.221 1.00 0.00 30 VAL A CA 12
ATOM 8496 C C . VAL A 1 25 ? -2.284 4.230 -8.212 1.00 0.00 30 VAL A C 12
ATOM 8497 O O . VAL A 1 25 ? -3.495 4.211 -8.311 1.00 0.00 30 VAL A O 12
ATOM 8510 N N . ASP A 1 26 ? -1.554 5.022 -8.956 1.00 0.00 31 ASP A N 12
ATOM 8511 C CA . ASP A 1 26 ? -2.198 5.930 -9.951 1.00 0.00 31 ASP A CA 12
ATOM 8512 C C . ASP A 1 26 ? -1.652 5.609 -11.344 1.00 0.00 31 ASP A C 12
ATOM 8513 O O . ASP A 1 26 ? -0.661 6.164 -11.775 1.00 0.00 31 ASP A O 12
ATOM 8522 N N . GLY A 1 27 ? -2.287 4.712 -12.050 1.00 0.00 32 GLY A N 12
ATOM 8523 C CA . GLY A 1 27 ? -1.798 4.354 -13.412 1.00 0.00 32 GLY A CA 12
ATOM 8524 C C . GLY A 1 27 ? -1.310 2.904 -13.408 1.00 0.00 32 GLY A C 12
ATOM 8525 O O . GLY A 1 27 ? -0.501 2.509 -14.224 1.00 0.00 32 GLY A O 12
ATOM 8529 N N . TYR A 1 28 ? -1.786 2.114 -12.486 1.00 0.00 33 TYR A N 12
ATOM 8530 C CA . TYR A 1 28 ? -1.345 0.704 -12.414 1.00 0.00 33 TYR A CA 12
ATOM 8531 C C . TYR A 1 28 ? -2.472 -0.218 -12.882 1.00 0.00 33 TYR A C 12
ATOM 8532 O O . TYR A 1 28 ? -3.561 -0.212 -12.342 1.00 0.00 33 TYR A O 12
ATOM 8550 N N . GLY A 1 29 ? -2.218 -1.008 -13.890 1.00 0.00 34 GLY A N 12
ATOM 8551 C CA . GLY A 1 29 ? -3.269 -1.929 -14.405 1.00 0.00 34 GLY A CA 12
ATOM 8552 C C . GLY A 1 29 ? -3.747 -2.856 -13.286 1.00 0.00 34 GLY A C 12
ATOM 8553 O O . GLY A 1 29 ? -4.796 -2.652 -12.706 1.00 0.00 34 GLY A O 12
ATOM 8557 N N . GLY A 1 30 ? -2.994 -3.878 -12.980 1.00 0.00 35 GLY A N 12
ATOM 8558 C CA . GLY A 1 30 ? -3.419 -4.819 -11.904 1.00 0.00 35 GLY A CA 12
ATOM 8559 C C . GLY A 1 30 ? -2.495 -4.688 -10.690 1.00 0.00 35 GLY A C 12
ATOM 8560 O O . GLY A 1 30 ? -2.045 -5.670 -10.133 1.00 0.00 35 GLY A O 12
ATOM 8564 N N . ALA A 1 31 ? -2.213 -3.486 -10.266 1.00 0.00 36 ALA A N 12
ATOM 8565 C CA . ALA A 1 31 ? -1.325 -3.304 -9.081 1.00 0.00 36 ALA A CA 12
ATOM 8566 C C . ALA A 1 31 ? -1.888 -4.079 -7.898 1.00 0.00 36 ALA A C 12
ATOM 8567 O O . ALA A 1 31 ? -3.058 -4.404 -7.860 1.00 0.00 36 ALA A O 12
ATOM 8574 N N . ILE A 1 32 ? -1.084 -4.338 -6.906 1.00 0.00 37 ILE A N 12
ATOM 8575 C CA . ILE A 1 32 ? -1.616 -5.042 -5.716 1.00 0.00 37 ILE A CA 12
ATOM 8576 C C . ILE A 1 32 ? -2.153 -3.992 -4.765 1.00 0.00 37 ILE A C 12
ATOM 8577 O O . ILE A 1 32 ? -1.486 -3.025 -4.476 1.00 0.00 37 ILE A O 12
ATOM 8593 N N . TYR A 1 33 ? -3.318 -4.180 -4.250 1.00 0.00 38 TYR A N 12
ATOM 8594 C CA . TYR A 1 33 ? -3.836 -3.185 -3.288 1.00 0.00 38 TYR A CA 12
ATOM 8595 C C . TYR A 1 33 ? -5.219 -3.579 -2.778 1.00 0.00 38 TYR A C 12
ATOM 8596 O O . TYR A 1 33 ? -6.016 -4.176 -3.474 1.00 0.00 38 TYR A O 12
ATOM 8614 N N . LYS A 1 34 ? -5.506 -3.215 -1.561 1.00 0.00 39 LYS A N 12
ATOM 8615 C CA . LYS A 1 34 ? -6.832 -3.517 -0.966 1.00 0.00 39 LYS A CA 12
ATOM 8616 C C . LYS A 1 34 ? -7.380 -2.219 -0.372 1.00 0.00 39 LYS A C 12
ATOM 8617 O O . LYS A 1 34 ? -7.160 -1.907 0.784 1.00 0.00 39 LYS A O 12
ATOM 8636 N N . LYS A 1 35 ? -8.062 -1.446 -1.169 1.00 0.00 40 LYS A N 12
ATOM 8637 C CA . LYS A 1 35 ? -8.600 -0.150 -0.677 1.00 0.00 40 LYS A CA 12
ATOM 8638 C C . LYS A 1 35 ? -9.198 -0.314 0.714 1.00 0.00 40 LYS A C 12
ATOM 8639 O O . LYS A 1 35 ? -9.650 -1.376 1.093 1.00 0.00 40 LYS A O 12
ATOM 8658 N N . PHE A 1 36 ? -9.181 0.736 1.485 1.00 0.00 41 PHE A N 12
ATOM 8659 C CA . PHE A 1 36 ? -9.721 0.656 2.864 1.00 0.00 41 PHE A CA 12
ATOM 8660 C C . PHE A 1 36 ? -10.082 2.045 3.379 1.00 0.00 41 PHE A C 12
ATOM 8661 O O . PHE A 1 36 ? -9.645 3.057 2.857 1.00 0.00 41 PHE A O 12
ATOM 8678 N N . ASN A 1 37 ? -10.875 2.096 4.406 1.00 0.00 42 ASN A N 12
ATOM 8679 C CA . ASN A 1 37 ? -11.276 3.399 4.980 1.00 0.00 42 ASN A CA 12
ATOM 8680 C C . ASN A 1 37 ? -11.215 3.294 6.501 1.00 0.00 42 ASN A C 12
ATOM 8681 O O . ASN A 1 37 ? -12.075 3.783 7.207 1.00 0.00 42 ASN A O 12
ATOM 8692 N N . SER A 1 38 ? -10.204 2.643 7.010 1.00 0.00 43 SER A N 12
ATOM 8693 C CA . SER A 1 38 ? -10.079 2.483 8.480 1.00 0.00 43 SER A CA 12
ATOM 8694 C C . SER A 1 38 ? -8.835 1.647 8.784 1.00 0.00 43 SER A C 12
ATOM 8695 O O . SER A 1 38 ? -8.860 0.435 8.718 1.00 0.00 43 SER A O 12
ATOM 8703 N N . TYR A 1 39 ? -7.752 2.296 9.109 1.00 0.00 44 TYR A N 12
ATOM 8704 C CA . TYR A 1 39 ? -6.484 1.570 9.426 1.00 0.00 44 TYR A CA 12
ATOM 8705 C C . TYR A 1 39 ? -6.795 0.269 10.173 1.00 0.00 44 TYR A C 12
ATOM 8706 O O . TYR A 1 39 ? -6.068 -0.697 10.077 1.00 0.00 44 TYR A O 12
ATOM 8724 N N . GLU A 1 40 ? -7.865 0.243 10.916 1.00 0.00 45 GLU A N 12
ATOM 8725 C CA . GLU A 1 40 ? -8.225 -0.989 11.675 1.00 0.00 45 GLU A CA 12
ATOM 8726 C C . GLU A 1 40 ? -8.719 -2.070 10.713 1.00 0.00 45 GLU A C 12
ATOM 8727 O O . GLU A 1 40 ? -8.406 -3.234 10.866 1.00 0.00 45 GLU A O 12
ATOM 8739 N N . GLN A 1 41 ? -9.481 -1.704 9.720 1.00 0.00 46 GLN A N 12
ATOM 8740 C CA . GLN A 1 41 ? -9.973 -2.715 8.763 1.00 0.00 46 GLN A CA 12
ATOM 8741 C C . GLN A 1 41 ? -8.813 -3.119 7.878 1.00 0.00 46 GLN A C 12
ATOM 8742 O O . GLN A 1 41 ? -8.490 -4.283 7.727 1.00 0.00 46 GLN A O 12
ATOM 8756 N N . ALA A 1 42 ? -8.171 -2.152 7.311 1.00 0.00 47 ALA A N 12
ATOM 8757 C CA . ALA A 1 42 ? -7.008 -2.435 6.448 1.00 0.00 47 ALA A CA 12
ATOM 8758 C C . ALA A 1 42 ? -6.013 -3.304 7.221 1.00 0.00 47 ALA A C 12
ATOM 8759 O O . ALA A 1 42 ? -5.493 -4.275 6.709 1.00 0.00 47 ALA A O 12
ATOM 8766 N N . LYS A 1 43 ? -5.754 -2.967 8.456 1.00 0.00 48 LYS A N 12
ATOM 8767 C CA . LYS A 1 43 ? -4.799 -3.784 9.267 1.00 0.00 48 LYS A CA 12
ATOM 8768 C C . LYS A 1 43 ? -5.352 -5.195 9.402 1.00 0.00 48 LYS A C 12
ATOM 8769 O O . LYS A 1 43 ? -4.744 -6.154 8.970 1.00 0.00 48 LYS A O 12
ATOM 8788 N N . SER A 1 44 ? -6.503 -5.326 9.997 1.00 0.00 49 SER A N 12
ATOM 8789 C CA . SER A 1 44 ? -7.109 -6.669 10.159 1.00 0.00 49 SER A CA 12
ATOM 8790 C C . SER A 1 44 ? -6.920 -7.462 8.865 1.00 0.00 49 SER A C 12
ATOM 8791 O O . SER A 1 44 ? -6.667 -8.650 8.885 1.00 0.00 49 SER A O 12
ATOM 8799 N N . PHE A 1 45 ? -7.034 -6.811 7.737 1.00 0.00 50 PHE A N 12
ATOM 8800 C CA . PHE A 1 45 ? -6.853 -7.523 6.446 1.00 0.00 50 PHE A CA 12
ATOM 8801 C C . PHE A 1 45 ? -5.363 -7.741 6.178 1.00 0.00 50 PHE A C 12
ATOM 8802 O O . PHE A 1 45 ? -4.966 -8.741 5.612 1.00 0.00 50 PHE A O 12
ATOM 8819 N N . LEU A 1 46 ? -4.533 -6.808 6.565 1.00 0.00 51 LEU A N 12
ATOM 8820 C CA . LEU A 1 46 ? -3.081 -6.961 6.314 1.00 0.00 51 LEU A CA 12
ATOM 8821 C C . LEU A 1 46 ? -2.608 -8.308 6.854 1.00 0.00 51 LEU A C 12
ATOM 8822 O O . LEU A 1 46 ? -1.737 -8.943 6.293 1.00 0.00 51 LEU A O 12
ATOM 8838 N N . GLY A 1 47 ? -3.180 -8.752 7.935 1.00 0.00 52 GLY A N 12
ATOM 8839 C CA . GLY A 1 47 ? -2.768 -10.060 8.506 1.00 0.00 52 GLY A CA 12
ATOM 8840 C C . GLY A 1 47 ? -2.690 -9.964 10.030 1.00 0.00 52 GLY A C 12
ATOM 8841 O O . GLY A 1 47 ? -1.836 -10.562 10.650 1.00 0.00 52 GLY A O 12
ATOM 8845 N N . GLY A 1 1 ? -8.521 11.888 1.531 1.00 0.00 6 GLY A N 13
ATOM 8846 C CA . GLY A 1 1 ? -7.692 11.082 2.474 1.00 0.00 6 GLY A CA 13
ATOM 8847 C C . GLY A 1 1 ? -8.312 9.694 2.643 1.00 0.00 6 GLY A C 13
ATOM 8848 O O . GLY A 1 1 ? -9.201 9.496 3.447 1.00 0.00 6 GLY A O 13
ATOM 8852 N N . ASN A 1 2 ? -7.860 8.727 1.890 1.00 0.00 7 ASN A N 13
ATOM 8853 C CA . ASN A 1 2 ? -8.439 7.371 2.013 1.00 0.00 7 ASN A CA 13
ATOM 8854 C C . ASN A 1 2 ? -7.450 6.428 2.681 1.00 0.00 7 ASN A C 13
ATOM 8855 O O . ASN A 1 2 ? -6.291 6.734 2.838 1.00 0.00 7 ASN A O 13
ATOM 8866 N N . PHE A 1 3 ? -7.899 5.257 3.026 1.00 0.00 8 PHE A N 13
ATOM 8867 C CA . PHE A 1 3 ? -6.989 4.258 3.644 1.00 0.00 8 PHE A CA 13
ATOM 8868 C C . PHE A 1 3 ? -6.674 3.220 2.576 1.00 0.00 8 PHE A C 13
ATOM 8869 O O . PHE A 1 3 ? -7.546 2.813 1.836 1.00 0.00 8 PHE A O 13
ATOM 8886 N N . TYR A 1 4 ? -5.450 2.797 2.444 1.00 0.00 9 TYR A N 13
ATOM 8887 C CA . TYR A 1 4 ? -5.177 1.806 1.366 1.00 0.00 9 TYR A CA 13
ATOM 8888 C C . TYR A 1 4 ? -4.251 0.689 1.817 1.00 0.00 9 TYR A C 13
ATOM 8889 O O . TYR A 1 4 ? -3.088 0.901 2.083 1.00 0.00 9 TYR A O 13
ATOM 8907 N N . ALA A 1 5 ? -4.753 -0.516 1.837 1.00 0.00 10 ALA A N 13
ATOM 8908 C CA . ALA A 1 5 ? -3.892 -1.670 2.209 1.00 0.00 10 ALA A CA 13
ATOM 8909 C C . ALA A 1 5 ? -3.086 -2.040 0.966 1.00 0.00 10 ALA A C 13
ATOM 8910 O O . ALA A 1 5 ? -3.567 -2.732 0.098 1.00 0.00 10 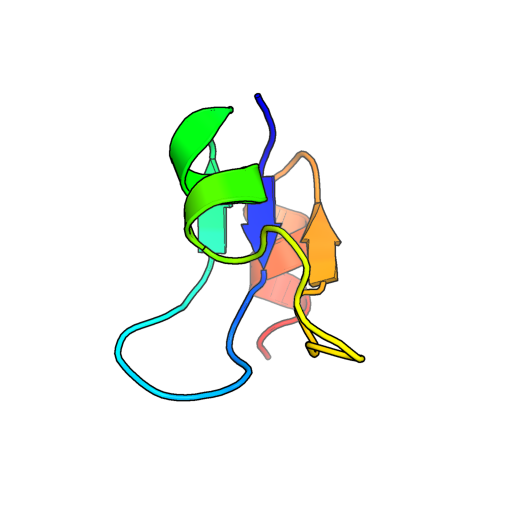ALA A O 13
ATOM 8917 N N . VAL A 1 6 ? -1.890 -1.530 0.829 1.00 0.00 11 VAL A N 13
ATOM 8918 C CA . VAL A 1 6 ? -1.133 -1.813 -0.424 1.00 0.00 11 VAL A CA 13
ATOM 8919 C C . VAL A 1 6 ? 0.356 -2.066 -0.188 1.00 0.00 11 VAL A C 13
ATOM 8920 O O . VAL A 1 6 ? 0.993 -1.414 0.614 1.00 0.00 11 VAL A O 13
ATOM 8933 N N . ARG A 1 7 ? 0.912 -2.992 -0.936 1.00 0.00 12 ARG A N 13
ATOM 8934 C CA . ARG A 1 7 ? 2.366 -3.303 -0.836 1.00 0.00 12 ARG A CA 13
ATOM 8935 C C . ARG A 1 7 ? 2.642 -4.633 -1.535 1.00 0.00 12 ARG A C 13
ATOM 8936 O O . ARG A 1 7 ? 3.424 -5.437 -1.068 1.00 0.00 12 ARG A O 13
ATOM 8957 N N . LYS A 1 8 ? 2.003 -4.878 -2.644 1.00 0.00 13 LYS A N 13
ATOM 8958 C CA . LYS A 1 8 ? 2.230 -6.164 -3.357 1.00 0.00 13 LYS A CA 13
ATOM 8959 C C . LYS A 1 8 ? 1.709 -7.315 -2.495 1.00 0.00 13 LYS A C 13
ATOM 8960 O O . LYS A 1 8 ? 0.719 -7.182 -1.802 1.00 0.00 13 LYS A O 13
ATOM 8979 N N . GLY A 1 9 ? 2.365 -8.442 -2.523 1.00 0.00 14 GLY A N 13
ATOM 8980 C CA . GLY A 1 9 ? 1.900 -9.591 -1.698 1.00 0.00 14 GLY A CA 13
ATOM 8981 C C . GLY A 1 9 ? 3.047 -10.075 -0.809 1.00 0.00 14 GLY A C 13
ATOM 8982 O O . GLY A 1 9 ? 3.581 -11.150 -0.997 1.00 0.00 14 GLY A O 13
ATOM 8986 N N . ARG A 1 10 ? 3.431 -9.289 0.160 1.00 0.00 15 ARG A N 13
ATOM 8987 C CA . ARG A 1 10 ? 4.543 -9.706 1.059 1.00 0.00 15 ARG A CA 13
ATOM 8988 C C . ARG A 1 10 ? 4.686 -8.696 2.199 1.00 0.00 15 ARG A C 13
ATOM 8989 O O . ARG A 1 10 ? 4.920 -9.057 3.336 1.00 0.00 15 ARG A O 13
ATOM 9010 N N . GLU A 1 11 ? 4.547 -7.432 1.906 1.00 0.00 16 GLU A N 13
ATOM 9011 C CA . GLU A 1 11 ? 4.674 -6.398 2.971 1.00 0.00 16 GLU A CA 13
ATOM 9012 C C . GLU A 1 11 ? 3.506 -5.418 2.863 1.00 0.00 16 GLU A C 13
ATOM 9013 O O . GLU A 1 11 ? 3.689 -4.218 2.925 1.00 0.00 16 GLU A O 13
ATOM 9025 N N . THR A 1 12 ? 2.312 -5.919 2.687 1.00 0.00 17 THR A N 13
ATOM 9026 C CA . THR A 1 12 ? 1.126 -5.020 2.561 1.00 0.00 17 THR A CA 13
ATOM 9027 C C . THR A 1 12 ? 1.250 -3.853 3.542 1.00 0.00 17 THR A C 13
ATOM 9028 O O . THR A 1 12 ? 1.669 -4.021 4.670 1.00 0.00 17 THR A O 13
ATOM 9039 N N . GLY A 1 13 ? 0.882 -2.668 3.127 1.00 0.00 18 GLY A N 13
ATOM 9040 C CA . GLY A 1 13 ? 0.974 -1.495 4.043 1.00 0.00 18 GLY A CA 13
ATOM 9041 C C . GLY A 1 13 ? -0.382 -0.806 4.058 1.00 0.00 18 GLY A C 13
ATOM 9042 O O . GLY A 1 13 ? -1.292 -1.239 3.394 1.00 0.00 18 GLY A O 13
ATOM 9046 N N . ILE A 1 14 ? -0.544 0.254 4.797 1.00 0.00 19 ILE A N 13
ATOM 9047 C CA . ILE A 1 14 ? -1.864 0.919 4.806 1.00 0.00 19 ILE A CA 13
ATOM 9048 C C . ILE A 1 14 ? -1.714 2.437 4.766 1.00 0.00 19 ILE A C 13
ATOM 9049 O O . ILE A 1 14 ? -1.281 3.057 5.717 1.00 0.00 19 ILE A O 13
ATOM 9065 N N . TYR A 1 15 ? -2.094 3.041 3.673 1.00 0.00 20 TYR A N 13
ATOM 9066 C CA . TYR A 1 15 ? -2.000 4.522 3.569 1.00 0.00 20 TYR A CA 13
ATOM 9067 C C . TYR A 1 15 ? -3.236 5.137 4.189 1.00 0.00 20 TYR A C 13
ATOM 9068 O O . TYR A 1 15 ? -4.147 4.449 4.608 1.00 0.00 20 TYR A O 13
ATOM 9086 N N . ASN A 1 16 ? -3.262 6.430 4.233 1.00 0.00 21 ASN A N 13
ATOM 9087 C CA . ASN A 1 16 ? -4.404 7.148 4.810 1.00 0.00 21 ASN A CA 13
ATOM 9088 C C . ASN A 1 16 ? -4.401 8.543 4.193 1.00 0.00 21 ASN A C 13
ATOM 9089 O O . ASN A 1 16 ? -4.256 9.541 4.872 1.00 0.00 21 ASN A O 13
ATOM 9100 N N . THR A 1 17 ? -4.514 8.610 2.895 1.00 0.00 22 THR A N 13
ATOM 9101 C CA . THR A 1 17 ? -4.471 9.920 2.218 1.00 0.00 22 THR A CA 13
ATOM 9102 C C . THR A 1 17 ? -5.094 9.826 0.834 1.00 0.00 22 THR A C 13
ATOM 9103 O O . THR A 1 17 ? -5.271 8.758 0.286 1.00 0.00 22 THR A O 13
ATOM 9114 N N . TRP A 1 18 ? -5.393 10.948 0.252 1.00 0.00 23 TRP A N 13
ATOM 9115 C CA . TRP A 1 18 ? -5.944 10.954 -1.124 1.00 0.00 23 TRP A CA 13
ATOM 9116 C C . TRP A 1 18 ? -4.766 10.740 -2.068 1.00 0.00 23 TRP A C 13
ATOM 9117 O O . TRP A 1 18 ? -4.790 9.907 -2.952 1.00 0.00 23 TRP A O 13
ATOM 9138 N N . ASN A 1 19 ? -3.724 11.500 -1.858 1.00 0.00 24 ASN A N 13
ATOM 9139 C CA . ASN A 1 19 ? -2.514 11.378 -2.699 1.00 0.00 24 ASN A CA 13
ATOM 9140 C C . ASN A 1 19 ? -1.894 10.001 -2.486 1.00 0.00 24 ASN A C 13
ATOM 9141 O O . ASN A 1 19 ? -1.730 9.234 -3.415 1.00 0.00 24 ASN A O 13
ATOM 9152 N N . GLU A 1 20 ? -1.560 9.676 -1.265 1.00 0.00 25 GLU A N 13
ATOM 9153 C CA . GLU A 1 20 ? -0.966 8.342 -0.990 1.00 0.00 25 GLU A CA 13
ATOM 9154 C C . GLU A 1 20 ? -1.757 7.291 -1.758 1.00 0.00 25 GLU A C 13
ATOM 9155 O O . GLU A 1 20 ? -1.212 6.382 -2.342 1.00 0.00 25 GLU A O 13
ATOM 9167 N N . CYS A 1 21 ? -3.047 7.420 -1.761 1.00 0.00 26 CYS A N 13
ATOM 9168 C CA . CYS A 1 21 ? -3.891 6.441 -2.479 1.00 0.00 26 CYS A CA 13
ATOM 9169 C C . CYS A 1 21 ? -3.494 6.405 -3.947 1.00 0.00 26 CYS A C 13
ATOM 9170 O O . CYS A 1 21 ? -2.647 5.638 -4.365 1.00 0.00 26 CYS A O 13
ATOM 9178 N N . LYS A 1 22 ? -4.098 7.234 -4.719 1.00 0.00 27 LYS A N 13
ATOM 9179 C CA . LYS A 1 22 ? -3.791 7.295 -6.156 1.00 0.00 27 LYS A CA 13
ATOM 9180 C C . LYS A 1 22 ? -2.278 7.262 -6.375 1.00 0.00 27 LYS A C 13
ATOM 9181 O O . LYS A 1 22 ? -1.766 6.457 -7.126 1.00 0.00 27 LYS A O 13
ATOM 9200 N N . ASN A 1 23 ? -1.559 8.132 -5.723 1.00 0.00 28 ASN A N 13
ATOM 9201 C CA . ASN A 1 23 ? -0.080 8.154 -5.889 1.00 0.00 28 ASN A CA 13
ATOM 9202 C C . ASN A 1 23 ? 0.461 6.725 -5.831 1.00 0.00 28 ASN A C 13
ATOM 9203 O O . ASN A 1 23 ? 1.296 6.333 -6.622 1.00 0.00 28 ASN A O 13
ATOM 9214 N N . GLN A 1 24 ? -0.009 5.943 -4.898 1.00 0.00 29 GLN A N 13
ATOM 9215 C CA . GLN A 1 24 ? 0.474 4.542 -4.785 1.00 0.00 29 GLN A CA 13
ATOM 9216 C C . GLN A 1 24 ? -0.111 3.707 -5.923 1.00 0.00 29 GLN A C 13
ATOM 9217 O O . GLN A 1 24 ? 0.485 2.748 -6.372 1.00 0.00 29 GLN A O 13
ATOM 9231 N N . VAL A 1 25 ? -1.277 4.058 -6.389 1.00 0.00 30 VAL A N 13
ATOM 9232 C CA . VAL A 1 25 ? -1.898 3.275 -7.493 1.00 0.00 30 VAL A CA 13
ATOM 9233 C C . VAL A 1 25 ? -2.653 4.207 -8.443 1.00 0.00 30 VAL A C 13
ATOM 9234 O O . VAL A 1 25 ? -3.866 4.273 -8.431 1.00 0.00 30 VAL A O 13
ATOM 9247 N N . ASP A 1 26 ? -1.944 4.922 -9.274 1.00 0.00 31 ASP A N 13
ATOM 9248 C CA . ASP A 1 26 ? -2.618 5.841 -10.233 1.00 0.00 31 ASP A CA 13
ATOM 9249 C C . ASP A 1 26 ? -2.453 5.297 -11.649 1.00 0.00 31 ASP A C 13
ATOM 9250 O O . ASP A 1 26 ? -3.241 5.566 -12.533 1.00 0.00 31 ASP A O 13
ATOM 9259 N N . GLY A 1 27 ? -1.428 4.528 -11.862 1.00 0.00 32 GLY A N 13
ATOM 9260 C CA . GLY A 1 27 ? -1.187 3.947 -13.213 1.00 0.00 32 GLY A CA 13
ATOM 9261 C C . GLY A 1 27 ? -0.920 2.446 -13.081 1.00 0.00 32 GLY A C 13
ATOM 9262 O O . GLY A 1 27 ? 0.054 1.933 -13.594 1.00 0.00 32 GLY A O 13
ATOM 9266 N N . TYR A 1 28 ? -1.777 1.738 -12.395 1.00 0.00 33 TYR A N 13
ATOM 9267 C CA . TYR A 1 28 ? -1.574 0.281 -12.226 1.00 0.00 33 TYR A CA 13
ATOM 9268 C C . TYR A 1 28 ? -2.782 -0.475 -12.783 1.00 0.00 33 TYR A C 13
ATOM 9269 O O . TYR A 1 28 ? -3.890 -0.339 -12.301 1.00 0.00 33 TYR A O 13
ATOM 9287 N N . GLY A 1 29 ? -2.577 -1.268 -13.798 1.00 0.00 34 GLY A N 13
ATOM 9288 C CA . GLY A 1 29 ? -3.711 -2.030 -14.392 1.00 0.00 34 GLY A CA 13
ATOM 9289 C C . GLY A 1 29 ? -4.397 -2.870 -13.314 1.00 0.00 34 GLY A C 13
ATOM 9290 O O . GLY A 1 29 ? -5.509 -2.590 -12.911 1.00 0.00 34 GLY A O 13
ATOM 9294 N N . GLY A 1 30 ? -3.751 -3.905 -12.849 1.00 0.00 35 GLY A N 13
ATOM 9295 C CA . GLY A 1 30 ? -4.380 -4.762 -11.804 1.00 0.00 35 GLY A CA 13
ATOM 9296 C C . GLY A 1 30 ? -3.496 -4.804 -10.557 1.00 0.00 35 GLY A C 13
ATOM 9297 O O . GLY A 1 30 ? -3.257 -5.854 -9.991 1.00 0.00 35 GLY A O 13
ATOM 9301 N N . ALA A 1 31 ? -3.013 -3.675 -10.116 1.00 0.00 36 ALA A N 13
ATOM 9302 C CA . ALA A 1 31 ? -2.151 -3.661 -8.901 1.00 0.00 36 ALA A CA 13
ATOM 9303 C C . ALA A 1 31 ? -2.830 -4.467 -7.791 1.00 0.00 36 ALA A C 13
ATOM 9304 O O . ALA A 1 31 ? -3.965 -4.880 -7.918 1.00 0.00 36 ALA A O 13
ATOM 9311 N N . ILE A 1 32 ? -2.148 -4.687 -6.698 1.00 0.00 37 ILE A N 13
ATOM 9312 C CA . ILE A 1 32 ? -2.764 -5.458 -5.580 1.00 0.00 37 ILE A CA 13
ATOM 9313 C C . ILE A 1 32 ? -3.620 -4.523 -4.739 1.00 0.00 37 ILE A C 13
ATOM 9314 O O . ILE A 1 32 ? -4.730 -4.841 -4.366 1.00 0.00 37 ILE A O 13
ATOM 9330 N N . TYR A 1 33 ? -3.070 -3.385 -4.440 1.00 0.00 38 TYR A N 13
ATOM 9331 C CA . TYR A 1 33 ? -3.746 -2.344 -3.605 1.00 0.00 38 TYR A CA 13
ATOM 9332 C C . TYR A 1 33 ? -5.158 -2.751 -3.157 1.00 0.00 38 TYR A C 13
ATOM 9333 O O . TYR A 1 33 ? -6.048 -2.956 -3.959 1.00 0.00 38 TYR A O 13
ATOM 9351 N N . LYS A 1 34 ? -5.363 -2.833 -1.868 1.00 0.00 39 LYS A N 13
ATOM 9352 C CA . LYS A 1 34 ? -6.705 -3.186 -1.324 1.00 0.00 39 LYS A CA 13
ATOM 9353 C C . LYS A 1 34 ? -7.294 -1.935 -0.674 1.00 0.00 39 LYS A C 13
ATOM 9354 O O . LYS A 1 34 ? -7.034 -1.634 0.475 1.00 0.00 39 LYS A O 13
ATOM 9373 N N . LYS A 1 35 ? -8.057 -1.188 -1.415 1.00 0.00 40 LYS A N 13
ATOM 9374 C CA . LYS A 1 35 ? -8.641 0.069 -0.870 1.00 0.00 40 LYS A CA 13
ATOM 9375 C C . LYS A 1 35 ? -9.315 -0.169 0.477 1.00 0.00 40 LYS A C 13
ATOM 9376 O O . LYS A 1 35 ? -9.874 -1.216 0.740 1.00 0.00 40 LYS A O 13
ATOM 9395 N N . PHE A 1 36 ? -9.261 0.818 1.330 1.00 0.00 41 PHE A N 13
ATOM 9396 C CA . PHE A 1 36 ? -9.889 0.697 2.670 1.00 0.00 41 PHE A CA 13
ATOM 9397 C C . PHE A 1 36 ? -10.160 2.084 3.242 1.00 0.00 41 PHE A C 13
ATOM 9398 O O . PHE A 1 36 ? -9.668 3.088 2.756 1.00 0.00 41 PHE A O 13
ATOM 9415 N N . ASN A 1 37 ? -10.944 2.143 4.273 1.00 0.00 42 ASN A N 13
ATOM 9416 C CA . ASN A 1 37 ? -11.265 3.447 4.891 1.00 0.00 42 ASN A CA 13
ATOM 9417 C C . ASN A 1 37 ? -11.292 3.269 6.405 1.00 0.00 42 ASN A C 13
ATOM 9418 O O . ASN A 1 37 ? -12.203 3.707 7.081 1.00 0.00 42 ASN A O 13
ATOM 9429 N N . SER A 1 38 ? -10.302 2.614 6.941 1.00 0.00 43 SER A N 13
ATOM 9430 C CA . SER A 1 38 ? -10.268 2.383 8.404 1.00 0.00 43 SER A CA 13
ATOM 9431 C C . SER A 1 38 ? -9.115 1.434 8.729 1.00 0.00 43 SER A C 13
ATOM 9432 O O . SER A 1 38 ? -9.233 0.233 8.594 1.00 0.00 43 SER A O 13
ATOM 9440 N N . TYR A 1 39 ? -8.004 1.973 9.149 1.00 0.00 44 TYR A N 13
ATOM 9441 C CA . TYR A 1 39 ? -6.823 1.124 9.491 1.00 0.00 44 TYR A CA 13
ATOM 9442 C C . TYR A 1 39 ? -7.287 -0.175 10.157 1.00 0.00 44 TYR A C 13
ATOM 9443 O O . TYR A 1 39 ? -6.652 -1.201 10.052 1.00 0.00 44 TYR A O 13
ATOM 9461 N N . GLU A 1 40 ? -8.394 -0.135 10.844 1.00 0.00 45 GLU A N 13
ATOM 9462 C CA . GLU A 1 40 ? -8.897 -1.363 11.522 1.00 0.00 45 GLU A CA 13
ATOM 9463 C C . GLU A 1 40 ? -9.323 -2.402 10.480 1.00 0.00 45 GLU A C 13
ATOM 9464 O O . GLU A 1 40 ? -9.036 -3.576 10.613 1.00 0.00 45 GLU A O 13
ATOM 9476 N N . GLN A 1 41 ? -9.999 -1.988 9.443 1.00 0.00 46 GLN A N 13
ATOM 9477 C CA . GLN A 1 41 ? -10.428 -2.952 8.411 1.00 0.00 46 GLN A CA 13
ATOM 9478 C C . GLN A 1 41 ? -9.232 -3.281 7.540 1.00 0.00 46 GLN A C 13
ATOM 9479 O O . GLN A 1 41 ? -8.860 -4.425 7.360 1.00 0.00 46 GLN A O 13
ATOM 9493 N N . ALA A 1 42 ? -8.622 -2.272 7.016 1.00 0.00 47 ALA A N 13
ATOM 9494 C CA . ALA A 1 42 ? -7.435 -2.481 6.167 1.00 0.00 47 ALA A CA 13
ATOM 9495 C C . ALA A 1 42 ? -6.431 -3.332 6.935 1.00 0.00 47 ALA A C 13
ATOM 9496 O O . ALA A 1 42 ? -5.974 -4.355 6.462 1.00 0.00 47 ALA A O 13
ATOM 9503 N N . LYS A 1 43 ? -6.093 -2.922 8.125 1.00 0.00 48 LYS A N 13
ATOM 9504 C CA . LYS A 1 43 ? -5.126 -3.718 8.932 1.00 0.00 48 LYS A CA 13
ATOM 9505 C C . LYS A 1 43 ? -5.708 -5.111 9.136 1.00 0.00 48 LYS A C 13
ATOM 9506 O O . LYS A 1 43 ? -5.027 -6.111 9.013 1.00 0.00 48 LYS A O 13
ATOM 9525 N N . SER A 1 44 ? -6.972 -5.178 9.448 1.00 0.00 49 SER A N 13
ATOM 9526 C CA . SER A 1 44 ? -7.619 -6.492 9.663 1.00 0.00 49 SER A CA 13
ATOM 9527 C C . SER A 1 44 ? -7.249 -7.442 8.523 1.00 0.00 49 SER A C 13
ATOM 9528 O O . SER A 1 44 ? -6.836 -8.562 8.751 1.00 0.00 49 SER A O 13
ATOM 9536 N N . PHE A 1 45 ? -7.395 -7.015 7.295 1.00 0.00 50 PHE A N 13
ATOM 9537 C CA . PHE A 1 45 ? -7.049 -7.918 6.162 1.00 0.00 50 PHE A CA 13
ATOM 9538 C C . PHE A 1 45 ? -5.532 -7.966 5.975 1.00 0.00 50 PHE A C 13
ATOM 9539 O O . PHE A 1 45 ? -4.992 -8.919 5.448 1.00 0.00 50 PHE A O 13
ATOM 9556 N N . LEU A 1 46 ? -4.839 -6.942 6.391 1.00 0.00 51 LEU A N 13
ATOM 9557 C CA . LEU A 1 46 ? -3.365 -6.922 6.229 1.00 0.00 51 LEU A CA 13
ATOM 9558 C C . LEU A 1 46 ? -2.756 -8.176 6.860 1.00 0.00 51 LEU A C 13
ATOM 9559 O O . LEU A 1 46 ? -2.493 -9.154 6.191 1.00 0.00 51 LEU A O 13
ATOM 9575 N N . GLY A 1 47 ? -2.520 -8.151 8.144 1.00 0.00 52 GLY A N 13
ATOM 9576 C CA . GLY A 1 47 ? -1.917 -9.338 8.811 1.00 0.00 52 GLY A CA 13
ATOM 9577 C C . GLY A 1 47 ? -2.697 -9.699 10.079 1.00 0.00 52 GLY A C 13
ATOM 9578 O O . GLY A 1 47 ? -2.537 -10.773 10.623 1.00 0.00 52 GLY A O 13
ATOM 9582 N N . GLY A 1 1 ? -7.557 12.228 0.981 1.00 0.00 6 GLY A N 14
ATOM 9583 C CA . GLY A 1 1 ? -6.829 10.934 0.915 1.00 0.00 6 GLY A CA 14
ATOM 9584 C C . GLY A 1 1 ? -7.707 9.819 1.477 1.00 0.00 6 GLY A C 14
ATOM 9585 O O . GLY A 1 1 ? -8.857 10.030 1.806 1.00 0.00 6 GLY A O 14
ATOM 9589 N N . ASN A 1 2 ? -7.178 8.631 1.590 1.00 0.00 7 ASN A N 14
ATOM 9590 C CA . ASN A 1 2 ? -7.991 7.515 2.128 1.00 0.00 7 ASN A CA 14
ATOM 9591 C C . ASN A 1 2 ? -7.097 6.464 2.766 1.00 0.00 7 ASN A C 14
ATOM 9592 O O . ASN A 1 2 ? -5.914 6.656 2.937 1.00 0.00 7 ASN A O 14
ATOM 9603 N N . PHE A 1 3 ? -7.661 5.334 3.086 1.00 0.00 8 PHE A N 14
ATOM 9604 C CA . PHE A 1 3 ? -6.856 4.239 3.690 1.00 0.00 8 PHE A CA 14
ATOM 9605 C C . PHE A 1 3 ? -6.575 3.212 2.602 1.00 0.00 8 PHE A C 14
ATOM 9606 O O . PHE A 1 3 ? -7.415 2.948 1.765 1.00 0.00 8 PHE A O 14
ATOM 9623 N N . TYR A 1 4 ? -5.404 2.643 2.572 1.00 0.00 9 TYR A N 14
ATOM 9624 C CA . TYR A 1 4 ? -5.124 1.665 1.486 1.00 0.00 9 TYR A CA 14
ATOM 9625 C C . TYR A 1 4 ? -4.336 0.460 1.984 1.00 0.00 9 TYR A C 14
ATOM 9626 O O . TYR A 1 4 ? -3.148 0.543 2.209 1.00 0.00 9 TYR A O 14
ATOM 9644 N N . ALA A 1 5 ? -4.969 -0.681 2.089 1.00 0.00 10 ALA A N 14
ATOM 9645 C CA . ALA A 1 5 ? -4.220 -1.894 2.509 1.00 0.00 10 ALA A CA 14
ATOM 9646 C C . ALA A 1 5 ? -3.480 -2.385 1.274 1.00 0.00 10 ALA A C 14
ATOM 9647 O O . ALA A 1 5 ? -4.021 -3.082 0.443 1.00 0.00 10 ALA A O 14
ATOM 9654 N N . VAL A 1 6 ? -2.261 -1.961 1.117 1.00 0.00 11 VAL A N 14
ATOM 9655 C CA . VAL A 1 6 ? -1.497 -2.328 -0.102 1.00 0.00 11 VAL A CA 14
ATOM 9656 C C . VAL A 1 6 ? -0.241 -3.123 0.239 1.00 0.00 11 VAL A C 14
ATOM 9657 O O . VAL A 1 6 ? 0.295 -3.034 1.327 1.00 0.00 11 VAL A O 14
ATOM 9670 N N . ARG A 1 7 ? 0.242 -3.891 -0.703 1.00 0.00 12 ARG A N 14
ATOM 9671 C CA . ARG A 1 7 ? 1.473 -4.683 -0.458 1.00 0.00 12 ARG A CA 14
ATOM 9672 C C . ARG A 1 7 ? 1.908 -5.360 -1.759 1.00 0.00 12 ARG A C 14
ATOM 9673 O O . ARG A 1 7 ? 2.417 -6.463 -1.756 1.00 0.00 12 ARG A O 14
ATOM 9694 N N . LYS A 1 8 ? 1.711 -4.708 -2.873 1.00 0.00 13 LYS A N 14
ATOM 9695 C CA . LYS A 1 8 ? 2.114 -5.315 -4.174 1.00 0.00 13 LYS A CA 14
ATOM 9696 C C . LYS A 1 8 ? 3.579 -5.747 -4.104 1.00 0.00 13 LYS A C 14
ATOM 9697 O O . LYS A 1 8 ? 4.474 -4.999 -4.442 1.00 0.00 13 LYS A O 14
ATOM 9716 N N . GLY A 1 9 ? 3.826 -6.954 -3.674 1.00 0.00 14 GLY A N 14
ATOM 9717 C CA . GLY A 1 9 ? 5.230 -7.447 -3.584 1.00 0.00 14 GLY A CA 14
ATOM 9718 C C . GLY A 1 9 ? 6.132 -6.344 -3.027 1.00 0.00 14 GLY A C 14
ATOM 9719 O O . GLY A 1 9 ? 7.206 -6.092 -3.537 1.00 0.00 14 GLY A O 14
ATOM 9723 N N . ARG A 1 10 ? 5.704 -5.683 -1.987 1.00 0.00 15 ARG A N 14
ATOM 9724 C CA . ARG A 1 10 ? 6.540 -4.596 -1.402 1.00 0.00 15 ARG A CA 14
ATOM 9725 C C . ARG A 1 10 ? 6.219 -4.449 0.087 1.00 0.00 15 ARG A C 14
ATOM 9726 O O . ARG A 1 10 ? 5.130 -4.754 0.532 1.00 0.00 15 ARG A O 14
ATOM 9747 N N . GLU A 1 11 ? 7.163 -3.987 0.862 1.00 0.00 16 GLU A N 14
ATOM 9748 C CA . GLU A 1 11 ? 6.921 -3.820 2.324 1.00 0.00 16 GLU A CA 14
ATOM 9749 C C . GLU A 1 11 ? 6.122 -2.538 2.573 1.00 0.00 16 GLU A C 14
ATOM 9750 O O . GLU A 1 11 ? 6.636 -1.569 3.094 1.00 0.00 16 GLU A O 14
ATOM 9762 N N . THR A 1 12 ? 4.867 -2.524 2.209 1.00 0.00 17 THR A N 14
ATOM 9763 C CA . THR A 1 12 ? 4.044 -1.302 2.432 1.00 0.00 17 THR A CA 14
ATOM 9764 C C . THR A 1 12 ? 3.030 -1.564 3.549 1.00 0.00 17 THR A C 14
ATOM 9765 O O . THR A 1 12 ? 3.380 -1.610 4.712 1.00 0.00 17 THR A O 14
ATOM 9776 N N . GLY A 1 13 ? 1.780 -1.735 3.218 1.00 0.00 18 GLY A N 14
ATOM 9777 C CA . GLY A 1 13 ? 0.764 -1.989 4.276 1.00 0.00 18 GLY A CA 14
ATOM 9778 C C . GLY A 1 13 ? -0.429 -1.057 4.073 1.00 0.00 18 GLY A C 14
ATOM 9779 O O . GLY A 1 13 ? -0.705 -0.615 2.976 1.00 0.00 18 GLY A O 14
ATOM 9783 N N . ILE A 1 14 ? -1.148 -0.770 5.120 1.00 0.00 19 ILE A N 14
ATOM 9784 C CA . ILE A 1 14 ? -2.329 0.110 4.987 1.00 0.00 19 ILE A CA 14
ATOM 9785 C C . ILE A 1 14 ? -1.918 1.583 5.015 1.00 0.00 19 ILE A C 14
ATOM 9786 O O . ILE A 1 14 ? -1.304 2.046 5.956 1.00 0.00 19 ILE A O 14
ATOM 9802 N N . TYR A 1 15 ? -2.277 2.330 4.005 1.00 0.00 20 TYR A N 14
ATOM 9803 C CA . TYR A 1 15 ? -1.931 3.779 3.995 1.00 0.00 20 TYR A CA 14
ATOM 9804 C C . TYR A 1 15 ? -3.114 4.564 4.523 1.00 0.00 20 TYR A C 14
ATOM 9805 O O . TYR A 1 15 ? -4.126 4.013 4.909 1.00 0.00 20 TYR A O 14
ATOM 9823 N N . ASN A 1 16 ? -2.985 5.854 4.528 1.00 0.00 21 ASN A N 14
ATOM 9824 C CA . ASN A 1 16 ? -4.063 6.723 5.010 1.00 0.00 21 ASN A CA 14
ATOM 9825 C C . ASN A 1 16 ? -3.835 8.093 4.384 1.00 0.00 21 ASN A C 14
ATOM 9826 O O . ASN A 1 16 ? -3.622 9.076 5.064 1.00 0.00 21 ASN A O 14
ATOM 9837 N N . THR A 1 17 ? -3.831 8.153 3.081 1.00 0.00 22 THR A N 14
ATOM 9838 C CA . THR A 1 17 ? -3.566 9.440 2.410 1.00 0.00 22 THR A CA 14
ATOM 9839 C C . THR A 1 17 ? -4.072 9.413 0.973 1.00 0.00 22 THR A C 14
ATOM 9840 O O . THR A 1 17 ? -4.379 8.374 0.424 1.00 0.00 22 THR A O 14
ATOM 9851 N N . TRP A 1 18 ? -4.112 10.556 0.350 1.00 0.00 23 TRP A N 14
ATOM 9852 C CA . TRP A 1 18 ? -4.523 10.615 -1.073 1.00 0.00 23 TRP A CA 14
ATOM 9853 C C . TRP A 1 18 ? -3.324 10.176 -1.897 1.00 0.00 23 TRP A C 14
ATOM 9854 O O . TRP A 1 18 ? -3.403 9.312 -2.748 1.00 0.00 23 TRP A O 14
ATOM 9875 N N . ASN A 1 19 ? -2.203 10.777 -1.621 1.00 0.00 24 ASN A N 14
ATOM 9876 C CA . ASN A 1 19 ? -0.959 10.433 -2.341 1.00 0.00 24 ASN A CA 14
ATOM 9877 C C . ASN A 1 19 ? -0.648 8.956 -2.123 1.00 0.00 24 ASN A C 14
ATOM 9878 O O . ASN A 1 19 ? -0.643 8.172 -3.050 1.00 0.00 24 ASN A O 14
ATOM 9889 N N . GLU A 1 20 ? -0.404 8.566 -0.900 1.00 0.00 25 GLU A N 14
ATOM 9890 C CA . GLU A 1 20 ? -0.109 7.140 -0.616 1.00 0.00 25 GLU A CA 14
ATOM 9891 C C . GLU A 1 20 ? -1.086 6.274 -1.403 1.00 0.00 25 GLU A C 14
ATOM 9892 O O . GLU A 1 20 ? -0.727 5.289 -2.014 1.00 0.00 25 GLU A O 14
ATOM 9904 N N . CYS A 1 21 ? -2.326 6.656 -1.397 1.00 0.00 26 CYS A N 14
ATOM 9905 C CA . CYS A 1 21 ? -3.355 5.887 -2.130 1.00 0.00 26 CYS A CA 14
ATOM 9906 C C . CYS A 1 21 ? -3.047 5.922 -3.624 1.00 0.00 26 CYS A C 14
ATOM 9907 O O . CYS A 1 21 ? -2.354 5.075 -4.153 1.00 0.00 26 CYS A O 14
ATOM 9915 N N . LYS A 1 22 ? -3.550 6.897 -4.291 1.00 0.00 27 LYS A N 14
ATOM 9916 C CA . LYS A 1 22 ? -3.309 7.035 -5.738 1.00 0.00 27 LYS A CA 14
ATOM 9917 C C . LYS A 1 22 ? -1.833 6.787 -6.067 1.00 0.00 27 LYS A C 14
ATOM 9918 O O . LYS A 1 22 ? -1.506 5.975 -6.909 1.00 0.00 27 LYS A O 14
ATOM 9937 N N . ASN A 1 23 ? -0.940 7.482 -5.417 1.00 0.00 28 ASN A N 14
ATOM 9938 C CA . ASN A 1 23 ? 0.509 7.284 -5.704 1.00 0.00 28 ASN A CA 14
ATOM 9939 C C . ASN A 1 23 ? 0.831 5.790 -5.703 1.00 0.00 28 ASN A C 14
ATOM 9940 O O . ASN A 1 23 ? 1.502 5.290 -6.584 1.00 0.00 28 ASN A O 14
ATOM 9951 N N . GLN A 1 24 ? 0.362 5.071 -4.718 1.00 0.00 29 GLN A N 14
ATOM 9952 C CA . GLN A 1 24 ? 0.650 3.613 -4.666 1.00 0.00 29 GLN A CA 14
ATOM 9953 C C . GLN A 1 24 ? -0.165 2.890 -5.741 1.00 0.00 29 GLN A C 14
ATOM 9954 O O . GLN A 1 24 ? 0.180 1.806 -6.168 1.00 0.00 29 GLN A O 14
ATOM 9968 N N . VAL A 1 25 ? -1.239 3.482 -6.189 1.00 0.00 30 VAL A N 14
ATOM 9969 C CA . VAL A 1 25 ? -2.064 2.827 -7.241 1.00 0.00 30 VAL A CA 14
ATOM 9970 C C . VAL A 1 25 ? -2.771 3.889 -8.086 1.00 0.00 30 VAL A C 14
ATOM 9971 O O . VAL A 1 25 ? -3.947 4.147 -7.922 1.00 0.00 30 VAL A O 14
ATOM 9984 N N . ASP A 1 26 ? -2.062 4.499 -8.995 1.00 0.00 31 ASP A N 14
ATOM 9985 C CA . ASP A 1 26 ? -2.690 5.536 -9.859 1.00 0.00 31 ASP A CA 14
ATOM 9986 C C . ASP A 1 26 ? -2.719 5.032 -11.303 1.00 0.00 31 ASP A C 14
ATOM 9987 O O . ASP A 1 26 ? -1.921 5.432 -12.126 1.00 0.00 31 ASP A O 14
ATOM 9996 N N . GLY A 1 27 ? -3.629 4.150 -11.612 1.00 0.00 32 GLY A N 14
ATOM 9997 C CA . GLY A 1 27 ? -3.702 3.615 -13.001 1.00 0.00 32 GLY A CA 14
ATOM 9998 C C . GLY A 1 27 ? -3.175 2.179 -13.017 1.00 0.00 32 GLY A C 14
ATOM 9999 O O . GLY A 1 27 ? -2.520 1.757 -13.950 1.00 0.00 32 GLY A O 14
ATOM 10003 N N . TYR A 1 28 ? -3.447 1.430 -11.984 1.00 0.00 33 TYR A N 14
ATOM 10004 C CA . TYR A 1 28 ? -2.962 0.034 -11.926 1.00 0.00 33 TYR A CA 14
ATOM 10005 C C . TYR A 1 28 ? -4.153 -0.925 -11.901 1.00 0.00 33 TYR A C 14
ATOM 10006 O O . TYR A 1 28 ? -4.688 -1.237 -10.855 1.00 0.00 33 TYR A O 14
ATOM 10024 N N . GLY A 1 29 ? -4.572 -1.400 -13.040 1.00 0.00 34 GLY A N 14
ATOM 10025 C CA . GLY A 1 29 ? -5.727 -2.340 -13.073 1.00 0.00 34 GLY A CA 14
ATOM 10026 C C . GLY A 1 29 ? -5.284 -3.720 -12.588 1.00 0.00 34 GLY A C 14
ATOM 10027 O O . GLY A 1 29 ? -6.088 -4.610 -12.401 1.00 0.00 34 GLY A O 14
ATOM 10031 N N . GLY A 1 30 ? -4.011 -3.905 -12.385 1.00 0.00 35 GLY A N 14
ATOM 10032 C CA . GLY A 1 30 ? -3.515 -5.231 -11.917 1.00 0.00 35 GLY A CA 14
ATOM 10033 C C . GLY A 1 30 ? -2.789 -5.073 -10.580 1.00 0.00 35 GLY A C 14
ATOM 10034 O O . GLY A 1 30 ? -2.480 -6.043 -9.915 1.00 0.00 35 GLY A O 14
ATOM 10038 N N . ALA A 1 31 ? -2.511 -3.863 -10.177 1.00 0.00 36 ALA A N 14
ATOM 10039 C CA . ALA A 1 31 ? -1.801 -3.659 -8.882 1.00 0.00 36 ALA A CA 14
ATOM 10040 C C . ALA A 1 31 ? -2.498 -4.449 -7.787 1.00 0.00 36 ALA A C 14
ATOM 10041 O O . ALA A 1 31 ? -3.695 -4.655 -7.820 1.00 0.00 36 ALA A O 14
ATOM 10048 N N . ILE A 1 32 ? -1.771 -4.846 -6.787 1.00 0.00 37 ILE A N 14
ATOM 10049 C CA . ILE A 1 32 ? -2.415 -5.565 -5.666 1.00 0.00 37 ILE A CA 14
ATOM 10050 C C . ILE A 1 32 ? -2.842 -4.511 -4.660 1.00 0.00 37 ILE A C 14
ATOM 10051 O O . ILE A 1 32 ? -2.077 -3.627 -4.325 1.00 0.00 37 ILE A O 14
ATOM 10067 N N . TYR A 1 33 ? -4.031 -4.573 -4.169 1.00 0.00 38 TYR A N 14
ATOM 10068 C CA . TYR A 1 33 ? -4.426 -3.538 -3.194 1.00 0.00 38 TYR A CA 14
ATOM 10069 C C . TYR A 1 33 ? -5.803 -3.799 -2.589 1.00 0.00 38 TYR A C 14
ATOM 10070 O O . TYR A 1 33 ? -6.704 -4.306 -3.228 1.00 0.00 38 TYR A O 14
ATOM 10088 N N . LYS A 1 34 ? -5.961 -3.405 -1.356 1.00 0.00 39 LYS A N 14
ATOM 10089 C CA . LYS A 1 34 ? -7.262 -3.555 -0.656 1.00 0.00 39 LYS A CA 14
ATOM 10090 C C . LYS A 1 34 ? -7.682 -2.162 -0.186 1.00 0.00 39 LYS A C 14
ATOM 10091 O O . LYS A 1 34 ? -7.439 -1.773 0.942 1.00 0.00 39 LYS A O 14
ATOM 10110 N N . LYS A 1 35 ? -8.278 -1.400 -1.057 1.00 0.00 40 LYS A N 14
ATOM 10111 C CA . LYS A 1 35 ? -8.690 -0.018 -0.694 1.00 0.00 40 LYS A CA 14
ATOM 10112 C C . LYS A 1 35 ? -9.530 -0.041 0.579 1.00 0.00 40 LYS A C 14
ATOM 10113 O O . LYS A 1 35 ? -10.259 -0.977 0.842 1.00 0.00 40 LYS A O 14
ATOM 10132 N N . PHE A 1 36 ? -9.427 0.985 1.375 1.00 0.00 41 PHE A N 14
ATOM 10133 C CA . PHE A 1 36 ? -10.215 1.029 2.639 1.00 0.00 41 PHE A CA 14
ATOM 10134 C C . PHE A 1 36 ? -10.363 2.464 3.143 1.00 0.00 41 PHE A C 14
ATOM 10135 O O . PHE A 1 36 ? -9.666 3.373 2.723 1.00 0.00 41 PHE A O 14
ATOM 10152 N N . ASN A 1 37 ? -11.267 2.660 4.060 1.00 0.00 42 ASN A N 14
ATOM 10153 C CA . ASN A 1 37 ? -11.488 4.009 4.632 1.00 0.00 42 ASN A CA 14
ATOM 10154 C C . ASN A 1 37 ? -11.463 3.886 6.150 1.00 0.00 42 ASN A C 14
ATOM 10155 O O . ASN A 1 37 ? -12.156 4.586 6.861 1.00 0.00 42 ASN A O 14
ATOM 10166 N N . SER A 1 38 ? -10.671 2.980 6.645 1.00 0.00 43 SER A N 14
ATOM 10167 C CA . SER A 1 38 ? -10.588 2.770 8.109 1.00 0.00 43 SER A CA 14
ATOM 10168 C C . SER A 1 38 ? -9.535 1.699 8.388 1.00 0.00 43 SER A C 14
ATOM 10169 O O . SER A 1 38 ? -9.814 0.518 8.342 1.00 0.00 43 SER A O 14
ATOM 10177 N N . TYR A 1 39 ? -8.329 2.112 8.665 1.00 0.00 44 TYR A N 14
ATOM 10178 C CA . TYR A 1 39 ? -7.230 1.139 8.945 1.00 0.00 44 TYR A CA 14
ATOM 10179 C C . TYR A 1 39 ? -7.769 -0.066 9.722 1.00 0.00 44 TYR A C 14
ATOM 10180 O O . TYR A 1 39 ? -7.261 -1.163 9.615 1.00 0.00 44 TYR A O 14
ATOM 10198 N N . GLU A 1 40 ? -8.792 0.131 10.505 1.00 0.00 45 GLU A N 14
ATOM 10199 C CA . GLU A 1 40 ? -9.359 -1.002 11.292 1.00 0.00 45 GLU A CA 14
ATOM 10200 C C . GLU A 1 40 ? -9.992 -2.026 10.347 1.00 0.00 45 GLU A C 14
ATOM 10201 O O . GLU A 1 40 ? -9.932 -3.218 10.581 1.00 0.00 45 GLU A O 14
ATOM 10213 N N . GLN A 1 41 ? -10.586 -1.579 9.273 1.00 0.00 46 GLN A N 14
ATOM 10214 C CA . GLN A 1 41 ? -11.199 -2.524 8.320 1.00 0.00 46 GLN A CA 14
ATOM 10215 C C . GLN A 1 41 ? -10.086 -3.116 7.476 1.00 0.00 46 GLN A C 14
ATOM 10216 O O . GLN A 1 41 ? -9.900 -4.316 7.401 1.00 0.00 46 GLN A O 14
ATOM 10230 N N . ALA A 1 42 ? -9.326 -2.264 6.868 1.00 0.00 47 ALA A N 14
ATOM 10231 C CA . ALA A 1 42 ? -8.191 -2.729 6.045 1.00 0.00 47 ALA A CA 14
ATOM 10232 C C . ALA A 1 42 ? -7.337 -3.663 6.895 1.00 0.00 47 ALA A C 14
ATOM 10233 O O . ALA A 1 42 ? -7.064 -4.789 6.529 1.00 0.00 47 ALA A O 14
ATOM 10240 N N . LYS A 1 43 ? -6.928 -3.198 8.042 1.00 0.00 48 LYS A N 14
ATOM 10241 C CA . LYS A 1 43 ? -6.105 -4.053 8.942 1.00 0.00 48 LYS A CA 14
ATOM 10242 C C . LYS A 1 43 ? -6.855 -5.358 9.182 1.00 0.00 48 LYS A C 14
ATOM 10243 O O . LYS A 1 43 ? -6.352 -6.433 8.920 1.00 0.00 48 LYS A O 14
ATOM 10262 N N . SER A 1 44 ? -8.064 -5.272 9.666 1.00 0.00 49 SER A N 14
ATOM 10263 C CA . SER A 1 44 ? -8.852 -6.504 9.907 1.00 0.00 49 SER A CA 14
ATOM 10264 C C . SER A 1 44 ? -8.744 -7.400 8.675 1.00 0.00 49 SER A C 14
ATOM 10265 O O . SER A 1 44 ? -8.798 -8.611 8.764 1.00 0.00 49 SER A O 14
ATOM 10273 N N . PHE A 1 45 ? -8.579 -6.808 7.523 1.00 0.00 50 PHE A N 14
ATOM 10274 C CA . PHE A 1 45 ? -8.455 -7.611 6.281 1.00 0.00 50 PHE A CA 14
ATOM 10275 C C . PHE A 1 45 ? -7.057 -8.218 6.218 1.00 0.00 50 PHE A C 14
ATOM 10276 O O . PHE A 1 45 ? -6.885 -9.382 5.915 1.00 0.00 50 PHE A O 14
ATOM 10293 N N . LEU A 1 46 ? -6.053 -7.429 6.487 1.00 0.00 51 LEU A N 14
ATOM 10294 C CA . LEU A 1 46 ? -4.673 -7.936 6.427 1.00 0.00 51 LEU A CA 14
ATOM 10295 C C . LEU A 1 46 ? -4.533 -9.216 7.261 1.00 0.00 51 LEU A C 14
ATOM 10296 O O . LEU A 1 46 ? -4.401 -10.300 6.728 1.00 0.00 51 LEU A O 14
ATOM 10312 N N . GLY A 1 47 ? -4.540 -9.103 8.565 1.00 0.00 52 GLY A N 14
ATOM 10313 C CA . GLY A 1 47 ? -4.384 -10.321 9.414 1.00 0.00 52 GLY A CA 14
ATOM 10314 C C . GLY A 1 47 ? -5.485 -10.389 10.479 1.00 0.00 52 GLY A C 14
ATOM 10315 O O . GLY A 1 47 ? -5.764 -11.441 11.016 1.00 0.00 52 GLY A O 14
ATOM 10319 N N . GLY A 1 1 ? -7.651 11.807 1.333 1.00 0.00 6 GLY A N 15
ATOM 10320 C CA . GLY A 1 1 ? -6.828 10.997 2.280 1.00 0.00 6 GLY A CA 15
ATOM 10321 C C . GLY A 1 1 ? -7.552 9.679 2.559 1.00 0.00 6 GLY A C 15
ATOM 10322 O O . GLY A 1 1 ? -8.509 9.640 3.305 1.00 0.00 6 GLY A O 15
ATOM 10326 N N . ASN A 1 2 ? -7.127 8.599 1.956 1.00 0.00 7 ASN A N 15
ATOM 10327 C CA . ASN A 1 2 ? -7.827 7.315 2.192 1.00 0.00 7 ASN A CA 15
ATOM 10328 C C . ASN A 1 2 ? -6.914 6.308 2.870 1.00 0.00 7 ASN A C 15
ATOM 10329 O O . ASN A 1 2 ? -5.709 6.408 2.819 1.00 0.00 7 ASN A O 15
ATOM 10340 N N . PHE A 1 3 ? -7.490 5.299 3.451 1.00 0.00 8 PHE A N 15
ATOM 10341 C CA . PHE A 1 3 ? -6.668 4.240 4.089 1.00 0.00 8 PHE A CA 15
ATOM 10342 C C . PHE A 1 3 ? -6.402 3.188 3.023 1.00 0.00 8 PHE A C 15
ATOM 10343 O O . PHE A 1 3 ? -7.255 2.920 2.203 1.00 0.00 8 PHE A O 15
ATOM 10360 N N . TYR A 1 4 ? -5.243 2.597 2.980 1.00 0.00 9 TYR A N 15
ATOM 10361 C CA . TYR A 1 4 ? -5.032 1.598 1.899 1.00 0.00 9 TYR A CA 15
ATOM 10362 C C . TYR A 1 4 ? -4.505 0.281 2.420 1.00 0.00 9 TYR A C 15
ATOM 10363 O O . TYR A 1 4 ? -3.335 0.155 2.699 1.00 0.00 9 TYR A O 15
ATOM 10381 N N . ALA A 1 5 ? -5.326 -0.727 2.473 1.00 0.00 10 ALA A N 15
ATOM 10382 C CA . ALA A 1 5 ? -4.804 -2.039 2.902 1.00 0.00 10 ALA A CA 15
ATOM 10383 C C . ALA A 1 5 ? -4.092 -2.616 1.687 1.00 0.00 10 ALA A C 15
ATOM 10384 O O . ALA A 1 5 ? -4.618 -3.435 0.960 1.00 0.00 10 ALA A O 15
ATOM 10391 N N . VAL A 1 6 ? -2.910 -2.125 1.435 1.00 0.00 11 VAL A N 15
ATOM 10392 C CA . VAL A 1 6 ? -2.151 -2.553 0.231 1.00 0.00 11 VAL A CA 15
ATOM 10393 C C . VAL A 1 6 ? -1.112 -3.618 0.567 1.00 0.00 11 VAL A C 15
ATOM 10394 O O . VAL A 1 6 ? -0.701 -3.773 1.699 1.00 0.00 11 VAL A O 15
ATOM 10407 N N . ARG A 1 7 ? -0.674 -4.343 -0.430 1.00 0.00 12 ARG A N 15
ATOM 10408 C CA . ARG A 1 7 ? 0.352 -5.389 -0.192 1.00 0.00 12 ARG A CA 15
ATOM 10409 C C . ARG A 1 7 ? 0.793 -5.993 -1.530 1.00 0.00 12 ARG A C 15
ATOM 10410 O O . ARG A 1 7 ? 1.128 -7.157 -1.613 1.00 0.00 12 ARG A O 15
ATOM 10431 N N . LYS A 1 8 ? 0.796 -5.213 -2.578 1.00 0.00 13 LYS A N 15
ATOM 10432 C CA . LYS A 1 8 ? 1.219 -5.746 -3.905 1.00 0.00 13 LYS A CA 15
ATOM 10433 C C . LYS A 1 8 ? 2.582 -6.430 -3.771 1.00 0.00 13 LYS A C 15
ATOM 10434 O O . LYS A 1 8 ? 2.682 -7.641 -3.762 1.00 0.00 13 LYS A O 15
ATOM 10453 N N . GLY A 1 9 ? 3.635 -5.663 -3.667 1.00 0.00 14 GLY A N 15
ATOM 10454 C CA . GLY A 1 9 ? 4.991 -6.271 -3.534 1.00 0.00 14 GLY A CA 15
ATOM 10455 C C . GLY A 1 9 ? 5.990 -5.198 -3.090 1.00 0.00 14 GLY A C 15
ATOM 10456 O O . GLY A 1 9 ? 6.242 -5.020 -1.916 1.00 0.00 14 GLY A O 15
ATOM 10460 N N . ARG A 1 10 ? 6.561 -4.483 -4.022 1.00 0.00 15 ARG A N 15
ATOM 10461 C CA . ARG A 1 10 ? 7.543 -3.425 -3.652 1.00 0.00 15 ARG A CA 15
ATOM 10462 C C . ARG A 1 10 ? 6.997 -2.610 -2.478 1.00 0.00 15 ARG A C 15
ATOM 10463 O O . ARG A 1 10 ? 7.741 -2.048 -1.699 1.00 0.00 15 ARG A O 15
ATOM 10484 N N . GLU A 1 11 ? 5.700 -2.543 -2.345 1.00 0.00 16 GLU A N 15
ATOM 10485 C CA . GLU A 1 11 ? 5.106 -1.766 -1.222 1.00 0.00 16 GLU A CA 15
ATOM 10486 C C . GLU A 1 11 ? 4.090 -2.639 -0.482 1.00 0.00 16 GLU A C 15
ATOM 10487 O O . GLU A 1 11 ? 3.643 -3.649 -0.987 1.00 0.00 16 GLU A O 15
ATOM 10499 N N . THR A 1 12 ? 3.720 -2.258 0.709 1.00 0.00 17 THR A N 15
ATOM 10500 C CA . THR A 1 12 ? 2.732 -3.070 1.473 1.00 0.00 17 THR A CA 15
ATOM 10501 C C . THR A 1 12 ? 2.430 -2.390 2.809 1.00 0.00 17 THR A C 15
ATOM 10502 O O . THR A 1 12 ? 3.295 -1.797 3.423 1.00 0.00 17 THR A O 15
ATOM 10513 N N . GLY A 1 13 ? 1.211 -2.473 3.264 1.00 0.00 18 GLY A N 15
ATOM 10514 C CA . GLY A 1 13 ? 0.855 -1.834 4.562 1.00 0.00 18 GLY A CA 15
ATOM 10515 C C . GLY A 1 13 ? -0.433 -1.030 4.401 1.00 0.00 18 GLY A C 15
ATOM 10516 O O . GLY A 1 13 ? -1.003 -0.957 3.326 1.00 0.00 18 GLY A O 15
ATOM 10520 N N . ILE A 1 14 ? -0.904 -0.427 5.458 1.00 0.00 19 ILE A N 15
ATOM 10521 C CA . ILE A 1 14 ? -2.146 0.363 5.354 1.00 0.00 19 ILE A CA 15
ATOM 10522 C C . ILE A 1 14 ? -1.819 1.852 5.247 1.00 0.00 19 ILE A C 15
ATOM 10523 O O . ILE A 1 14 ? -1.363 2.468 6.191 1.00 0.00 19 ILE A O 15
ATOM 10539 N N . TYR A 1 15 ? -2.057 2.441 4.105 1.00 0.00 20 TYR A N 15
ATOM 10540 C CA . TYR A 1 15 ? -1.767 3.898 3.949 1.00 0.00 20 TYR A CA 15
ATOM 10541 C C . TYR A 1 15 ? -2.927 4.697 4.510 1.00 0.00 20 TYR A C 15
ATOM 10542 O O . TYR A 1 15 ? -3.849 4.155 5.087 1.00 0.00 20 TYR A O 15
ATOM 10560 N N . ASN A 1 16 ? -2.877 5.986 4.352 1.00 0.00 21 ASN A N 15
ATOM 10561 C CA . ASN A 1 16 ? -3.943 6.849 4.878 1.00 0.00 21 ASN A CA 15
ATOM 10562 C C . ASN A 1 16 ? -3.799 8.213 4.206 1.00 0.00 21 ASN A C 15
ATOM 10563 O O . ASN A 1 16 ? -3.577 9.222 4.848 1.00 0.00 21 ASN A O 15
ATOM 10574 N N . THR A 1 17 ? -3.889 8.242 2.906 1.00 0.00 22 THR A N 15
ATOM 10575 C CA . THR A 1 17 ? -3.724 9.518 2.183 1.00 0.00 22 THR A CA 15
ATOM 10576 C C . THR A 1 17 ? -4.318 9.403 0.787 1.00 0.00 22 THR A C 15
ATOM 10577 O O . THR A 1 17 ? -4.537 8.320 0.286 1.00 0.00 22 THR A O 15
ATOM 10588 N N . TRP A 1 18 ? -4.559 10.505 0.141 1.00 0.00 23 TRP A N 15
ATOM 10589 C CA . TRP A 1 18 ? -5.082 10.439 -1.242 1.00 0.00 23 TRP A CA 15
ATOM 10590 C C . TRP A 1 18 ? -3.888 10.156 -2.143 1.00 0.00 23 TRP A C 15
ATOM 10591 O O . TRP A 1 18 ? -3.934 9.333 -3.035 1.00 0.00 23 TRP A O 15
ATOM 10612 N N . ASN A 1 19 ? -2.806 10.848 -1.891 1.00 0.00 24 ASN A N 15
ATOM 10613 C CA . ASN A 1 19 ? -1.578 10.652 -2.688 1.00 0.00 24 ASN A CA 15
ATOM 10614 C C . ASN A 1 19 ? -1.001 9.275 -2.376 1.00 0.00 24 ASN A C 15
ATOM 10615 O O . ASN A 1 19 ? -0.823 8.458 -3.257 1.00 0.00 24 ASN A O 15
ATOM 10626 N N . GLU A 1 20 ? -0.724 9.001 -1.125 1.00 0.00 25 GLU A N 15
ATOM 10627 C CA . GLU A 1 20 ? -0.180 7.665 -0.769 1.00 0.00 25 GLU A CA 15
ATOM 10628 C C . GLU A 1 20 ? -0.998 6.615 -1.503 1.00 0.00 25 GLU A C 15
ATOM 10629 O O . GLU A 1 20 ? -0.506 5.589 -1.906 1.00 0.00 25 GLU A O 15
ATOM 10641 N N . CYS A 1 21 ? -2.255 6.877 -1.691 1.00 0.00 26 CYS A N 15
ATOM 10642 C CA . CYS A 1 21 ? -3.101 5.901 -2.405 1.00 0.00 26 CYS A CA 15
ATOM 10643 C C . CYS A 1 21 ? -2.624 5.794 -3.845 1.00 0.00 26 CYS A C 15
ATOM 10644 O O . CYS A 1 21 ? -1.712 5.050 -4.157 1.00 0.00 26 CYS A O 15
ATOM 10652 N N . LYS A 1 22 ? -3.210 6.549 -4.710 1.00 0.00 27 LYS A N 15
ATOM 10653 C CA . LYS A 1 22 ? -2.798 6.539 -6.125 1.00 0.00 27 LYS A CA 15
ATOM 10654 C C . LYS A 1 22 ? -1.274 6.479 -6.212 1.00 0.00 27 LYS A C 15
ATOM 10655 O O . LYS A 1 22 ? -0.710 5.624 -6.865 1.00 0.00 27 LYS A O 15
ATOM 10674 N N . ASN A 1 23 ? -0.601 7.372 -5.544 1.00 0.00 28 ASN A N 15
ATOM 10675 C CA . ASN A 1 23 ? 0.883 7.352 -5.577 1.00 0.00 28 ASN A CA 15
ATOM 10676 C C . ASN A 1 23 ? 1.361 5.919 -5.349 1.00 0.00 28 ASN A C 15
ATOM 10677 O O . ASN A 1 23 ? 2.247 5.434 -6.025 1.00 0.00 28 ASN A O 15
ATOM 10688 N N . GLN A 1 24 ? 0.778 5.236 -4.400 1.00 0.00 29 GLN A N 15
ATOM 10689 C CA . GLN A 1 24 ? 1.199 3.835 -4.130 1.00 0.00 29 GLN A CA 15
ATOM 10690 C C . GLN A 1 24 ? 0.676 2.915 -5.231 1.00 0.00 29 GLN A C 15
ATOM 10691 O O . GLN A 1 24 ? 1.169 1.820 -5.417 1.00 0.00 29 GLN A O 15
ATOM 10705 N N . VAL A 1 25 ? -0.317 3.337 -5.966 1.00 0.00 30 VAL A N 15
ATOM 10706 C CA . VAL A 1 25 ? -0.841 2.451 -7.045 1.00 0.00 30 VAL A CA 15
ATOM 10707 C C . VAL A 1 25 ? -0.836 3.174 -8.396 1.00 0.00 30 VAL A C 15
ATOM 10708 O O . VAL A 1 25 ? -0.078 2.817 -9.274 1.00 0.00 30 VAL A O 15
ATOM 10721 N N . ASP A 1 26 ? -1.657 4.185 -8.561 1.00 0.00 31 ASP A N 15
ATOM 10722 C CA . ASP A 1 26 ? -1.709 4.948 -9.845 1.00 0.00 31 ASP A CA 15
ATOM 10723 C C . ASP A 1 26 ? -1.252 4.084 -11.028 1.00 0.00 31 ASP A C 15
ATOM 10724 O O . ASP A 1 26 ? -0.074 3.954 -11.297 1.00 0.00 31 ASP A O 15
ATOM 10733 N N . GLY A 1 27 ? -2.176 3.493 -11.736 1.00 0.00 32 GLY A N 15
ATOM 10734 C CA . GLY A 1 27 ? -1.792 2.638 -12.898 1.00 0.00 32 GLY A CA 15
ATOM 10735 C C . GLY A 1 27 ? -2.110 1.176 -12.576 1.00 0.00 32 GLY A C 15
ATOM 10736 O O . GLY A 1 27 ? -3.176 0.689 -12.890 1.00 0.00 32 GLY A O 15
ATOM 10740 N N . TYR A 1 28 ? -1.190 0.492 -11.936 1.00 0.00 33 TYR A N 15
ATOM 10741 C CA . TYR A 1 28 ? -1.398 -0.942 -11.555 1.00 0.00 33 TYR A CA 15
ATOM 10742 C C . TYR A 1 28 ? -2.378 -1.635 -12.505 1.00 0.00 33 TYR A C 15
ATOM 10743 O O . TYR A 1 28 ? -3.578 -1.530 -12.354 1.00 0.00 33 TYR A O 15
ATOM 10761 N N . GLY A 1 29 ? -1.881 -2.357 -13.470 1.00 0.00 34 GLY A N 15
ATOM 10762 C CA . GLY A 1 29 ? -2.799 -3.063 -14.406 1.00 0.00 34 GLY A CA 15
ATOM 10763 C C . GLY A 1 29 ? -3.691 -4.012 -13.603 1.00 0.00 34 GLY A C 15
ATOM 10764 O O . GLY A 1 29 ? -4.739 -4.430 -14.052 1.00 0.00 34 GLY A O 15
ATOM 10768 N N . GLY A 1 30 ? -3.275 -4.351 -12.413 1.00 0.00 35 GLY A N 15
ATOM 10769 C CA . GLY A 1 30 ? -4.084 -5.271 -11.561 1.00 0.00 35 GLY A CA 15
ATOM 10770 C C . GLY A 1 30 ? -3.484 -5.312 -10.155 1.00 0.00 35 GLY A C 15
ATOM 10771 O O . GLY A 1 30 ? -3.128 -6.357 -9.649 1.00 0.00 35 GLY A O 15
ATOM 10775 N N . ALA A 1 31 ? -3.360 -4.176 -9.523 1.00 0.00 36 ALA A N 15
ATOM 10776 C CA . ALA A 1 31 ? -2.773 -4.138 -8.154 1.00 0.00 36 ALA A CA 15
ATOM 10777 C C . ALA A 1 31 ? -3.628 -4.971 -7.190 1.00 0.00 36 ALA A C 15
ATOM 10778 O O . ALA A 1 31 ? -4.667 -5.487 -7.549 1.00 0.00 36 ALA A O 15
ATOM 10785 N N . ILE A 1 32 ? -3.186 -5.104 -5.967 1.00 0.00 37 ILE A N 15
ATOM 10786 C CA . ILE A 1 32 ? -3.952 -5.903 -4.963 1.00 0.00 37 ILE A CA 15
ATOM 10787 C C . ILE A 1 32 ? -4.629 -4.962 -3.983 1.00 0.00 37 ILE A C 15
ATOM 10788 O O . ILE A 1 32 ? -5.624 -5.289 -3.371 1.00 0.00 37 ILE A O 15
ATOM 10804 N N . TYR A 1 33 ? -4.035 -3.823 -3.810 1.00 0.00 38 TYR A N 15
ATOM 10805 C CA . TYR A 1 33 ? -4.522 -2.796 -2.845 1.00 0.00 38 TYR A CA 15
ATOM 10806 C C . TYR A 1 33 ? -5.967 -3.027 -2.384 1.00 0.00 38 TYR A C 15
ATOM 10807 O O . TYR A 1 33 ? -6.849 -3.359 -3.152 1.00 0.00 38 TYR A O 15
ATOM 10825 N N . LYS A 1 34 ? -6.198 -2.819 -1.116 1.00 0.00 39 LYS A N 15
ATOM 10826 C CA . LYS A 1 34 ? -7.562 -2.973 -0.539 1.00 0.00 39 LYS A CA 15
ATOM 10827 C C . LYS A 1 34 ? -7.889 -1.671 0.190 1.00 0.00 39 LYS A C 15
ATOM 10828 O O . LYS A 1 34 ? -7.847 -1.586 1.402 1.00 0.00 39 LYS A O 15
ATOM 10847 N N . LYS A 1 35 ? -8.181 -0.647 -0.559 1.00 0.00 40 LYS A N 15
ATOM 10848 C CA . LYS A 1 35 ? -8.479 0.682 0.042 1.00 0.00 40 LYS A CA 15
ATOM 10849 C C . LYS A 1 35 ? -9.512 0.547 1.164 1.00 0.00 40 LYS A C 15
ATOM 10850 O O . LYS A 1 35 ? -10.277 -0.394 1.212 1.00 0.00 40 LYS A O 15
ATOM 10869 N N . PHE A 1 36 ? -9.513 1.476 2.084 1.00 0.00 41 PHE A N 15
ATOM 10870 C CA . PHE A 1 36 ? -10.468 1.398 3.221 1.00 0.00 41 PHE A CA 15
ATOM 10871 C C . PHE A 1 36 ? -10.686 2.776 3.842 1.00 0.00 41 PHE A C 15
ATOM 10872 O O . PHE A 1 36 ? -9.990 3.736 3.550 1.00 0.00 41 PHE A O 15
ATOM 10889 N N . ASN A 1 37 ? -11.647 2.860 4.717 1.00 0.00 42 ASN A N 15
ATOM 10890 C CA . ASN A 1 37 ? -11.947 4.140 5.404 1.00 0.00 42 ASN A CA 15
ATOM 10891 C C . ASN A 1 37 ? -12.000 3.865 6.905 1.00 0.00 42 ASN A C 15
ATOM 10892 O O . ASN A 1 37 ? -12.802 4.423 7.627 1.00 0.00 42 ASN A O 15
ATOM 10903 N N . SER A 1 38 ? -11.156 2.986 7.371 1.00 0.00 43 SER A N 15
ATOM 10904 C CA . SER A 1 38 ? -11.150 2.639 8.811 1.00 0.00 43 SER A CA 15
ATOM 10905 C C . SER A 1 38 ? -10.018 1.646 9.071 1.00 0.00 43 SER A C 15
ATOM 10906 O O . SER A 1 38 ? -10.167 0.455 8.876 1.00 0.00 43 SER A O 15
ATOM 10914 N N . TYR A 1 39 ? -8.889 2.137 9.501 1.00 0.00 44 TYR A N 15
ATOM 10915 C CA . TYR A 1 39 ? -7.717 1.250 9.781 1.00 0.00 44 TYR A CA 15
ATOM 10916 C C . TYR A 1 39 ? -8.184 -0.085 10.371 1.00 0.00 44 TYR A C 15
ATOM 10917 O O . TYR A 1 39 ? -7.541 -1.103 10.209 1.00 0.00 44 TYR A O 15
ATOM 10935 N N . GLU A 1 40 ? -9.292 -0.088 11.058 1.00 0.00 45 GLU A N 15
ATOM 10936 C CA . GLU A 1 40 ? -9.797 -1.353 11.666 1.00 0.00 45 GLU A CA 15
ATOM 10937 C C . GLU A 1 40 ? -10.233 -2.328 10.570 1.00 0.00 45 GLU A C 15
ATOM 10938 O O . GLU A 1 40 ? -10.020 -3.520 10.672 1.00 0.00 45 GLU A O 15
ATOM 10950 N N . GLN A 1 41 ? -10.836 -1.840 9.520 1.00 0.00 46 GLN A N 15
ATOM 10951 C CA . GLN A 1 41 ? -11.269 -2.745 8.438 1.00 0.00 46 GLN A CA 15
ATOM 10952 C C . GLN A 1 41 ? -10.059 -3.103 7.600 1.00 0.00 46 GLN A C 15
ATOM 10953 O O . GLN A 1 41 ? -9.726 -4.257 7.413 1.00 0.00 46 GLN A O 15
ATOM 10967 N N . ALA A 1 42 ? -9.387 -2.112 7.113 1.00 0.00 47 ALA A N 15
ATOM 10968 C CA . ALA A 1 42 ? -8.179 -2.361 6.303 1.00 0.00 47 ALA A CA 15
ATOM 10969 C C . ALA A 1 42 ? -7.301 -3.373 7.030 1.00 0.00 47 ALA A C 15
ATOM 10970 O O . ALA A 1 42 ? -6.798 -4.315 6.446 1.00 0.00 47 ALA A O 15
ATOM 10977 N N . LYS A 1 43 ? -7.124 -3.192 8.306 1.00 0.00 48 LYS A N 15
ATOM 10978 C CA . LYS A 1 43 ? -6.287 -4.154 9.074 1.00 0.00 48 LYS A CA 15
ATOM 10979 C C . LYS A 1 43 ? -6.983 -5.511 9.074 1.00 0.00 48 LYS A C 15
ATOM 10980 O O . LYS A 1 43 ? -6.422 -6.509 8.666 1.00 0.00 48 LYS A O 15
ATOM 10999 N N . SER A 1 44 ? -8.209 -5.556 9.516 1.00 0.00 49 SER A N 15
ATOM 11000 C CA . SER A 1 44 ? -8.941 -6.846 9.526 1.00 0.00 49 SER A CA 15
ATOM 11001 C C . SER A 1 44 ? -8.726 -7.537 8.178 1.00 0.00 49 SER A C 15
ATOM 11002 O O . SER A 1 44 ? -8.647 -8.747 8.093 1.00 0.00 49 SER A O 15
ATOM 11010 N N . PHE A 1 45 ? -8.611 -6.771 7.126 1.00 0.00 50 PHE A N 15
ATOM 11011 C CA . PHE A 1 45 ? -8.378 -7.373 5.785 1.00 0.00 50 PHE A CA 15
ATOM 11012 C C . PHE A 1 45 ? -6.917 -7.807 5.699 1.00 0.00 50 PHE A C 15
ATOM 11013 O O . PHE A 1 45 ? -6.584 -8.797 5.078 1.00 0.00 50 PHE A O 15
ATOM 11030 N N . LEU A 1 46 ? -6.047 -7.061 6.322 1.00 0.00 51 LEU A N 15
ATOM 11031 C CA . LEU A 1 46 ? -4.607 -7.401 6.297 1.00 0.00 51 LEU A CA 15
ATOM 11032 C C . LEU A 1 46 ? -4.409 -8.817 6.860 1.00 0.00 51 LEU A C 15
ATOM 11033 O O . LEU A 1 46 ? -5.308 -9.632 6.827 1.00 0.00 51 LEU A O 15
ATOM 11049 N N . GLY A 1 47 ? -3.246 -9.122 7.375 1.00 0.00 52 GLY A N 15
ATOM 11050 C CA . GLY A 1 47 ? -3.013 -10.488 7.930 1.00 0.00 52 GLY A CA 15
ATOM 11051 C C . GLY A 1 47 ? -3.652 -10.619 9.319 1.00 0.00 52 GLY A C 15
ATOM 11052 O O . GLY A 1 47 ? -3.375 -11.551 10.048 1.00 0.00 52 GLY A O 15
ATOM 11056 N N . GLY A 1 1 ? -7.439 11.982 2.170 1.00 0.00 6 GLY A N 16
ATOM 11057 C CA . GLY A 1 1 ? -6.875 10.946 3.076 1.00 0.00 6 GLY A CA 16
ATOM 11058 C C . GLY A 1 1 ? -7.728 9.675 3.048 1.00 0.00 6 GLY A C 16
ATOM 11059 O O . GLY A 1 1 ? -8.835 9.645 3.550 1.00 0.00 6 GLY A O 16
ATOM 11063 N N . ASN A 1 2 ? -7.208 8.616 2.485 1.00 0.00 7 ASN A N 16
ATOM 11064 C CA . ASN A 1 2 ? -7.956 7.343 2.442 1.00 0.00 7 ASN A CA 16
ATOM 11065 C C . ASN A 1 2 ? -7.086 6.247 3.045 1.00 0.00 7 ASN A C 16
ATOM 11066 O O . ASN A 1 2 ? -5.899 6.419 3.220 1.00 0.00 7 ASN A O 16
ATOM 11077 N N . PHE A 1 3 ? -7.656 5.112 3.335 1.00 0.00 8 PHE A N 16
ATOM 11078 C CA . PHE A 1 3 ? -6.845 4.001 3.908 1.00 0.00 8 PHE A CA 16
ATOM 11079 C C . PHE A 1 3 ? -6.558 2.998 2.798 1.00 0.00 8 PHE A C 16
ATOM 11080 O O . PHE A 1 3 ? -7.423 2.694 2.002 1.00 0.00 8 PHE A O 16
ATOM 11097 N N . TYR A 1 4 ? -5.363 2.480 2.708 1.00 0.00 9 TYR A N 16
ATOM 11098 C CA . TYR A 1 4 ? -5.105 1.509 1.604 1.00 0.00 9 TYR A CA 16
ATOM 11099 C C . TYR A 1 4 ? -4.337 0.285 2.073 1.00 0.00 9 TYR A C 16
ATOM 11100 O O . TYR A 1 4 ? -3.156 0.349 2.325 1.00 0.00 9 TYR A O 16
ATOM 11118 N N . ALA A 1 5 ? -4.986 -0.851 2.115 1.00 0.00 10 ALA A N 16
ATOM 11119 C CA . ALA A 1 5 ? -4.265 -2.097 2.502 1.00 0.00 10 ALA A CA 16
ATOM 11120 C C . ALA A 1 5 ? -3.516 -2.554 1.263 1.00 0.00 10 ALA A C 16
ATOM 11121 O O . ALA A 1 5 ? -4.016 -3.316 0.467 1.00 0.00 10 ALA A O 16
ATOM 11128 N N . VAL A 1 6 ? -2.346 -2.035 1.064 1.00 0.00 11 VAL A N 16
ATOM 11129 C CA . VAL A 1 6 ? -1.591 -2.365 -0.173 1.00 0.00 11 VAL A CA 16
ATOM 11130 C C . VAL A 1 6 ? -0.404 -3.284 0.094 1.00 0.00 11 VAL A C 16
ATOM 11131 O O . VAL A 1 6 ? 0.191 -3.263 1.154 1.00 0.00 11 VAL A O 16
ATOM 11144 N N . ARG A 1 7 ? -0.035 -4.073 -0.886 1.00 0.00 12 ARG A N 16
ATOM 11145 C CA . ARG A 1 7 ? 1.134 -4.965 -0.706 1.00 0.00 12 ARG A CA 16
ATOM 11146 C C . ARG A 1 7 ? 2.003 -4.941 -1.966 1.00 0.00 12 ARG A C 16
ATOM 11147 O O . ARG A 1 7 ? 3.161 -4.574 -1.925 1.00 0.00 12 ARG A O 16
ATOM 11168 N N . LYS A 1 8 ? 1.456 -5.326 -3.085 1.00 0.00 13 LYS A N 16
ATOM 11169 C CA . LYS A 1 8 ? 2.249 -5.324 -4.346 1.00 0.00 13 LYS A CA 16
ATOM 11170 C C . LYS A 1 8 ? 3.500 -6.190 -4.181 1.00 0.00 13 LYS A C 16
ATOM 11171 O O . LYS A 1 8 ? 4.612 -5.720 -4.317 1.00 0.00 13 LYS A O 16
ATOM 11190 N N . GLY A 1 9 ? 3.330 -7.452 -3.898 1.00 0.00 14 GLY A N 16
ATOM 11191 C CA . GLY A 1 9 ? 4.511 -8.348 -3.735 1.00 0.00 14 GLY A CA 16
ATOM 11192 C C . GLY A 1 9 ? 5.433 -7.801 -2.643 1.00 0.00 14 GLY A C 16
ATOM 11193 O O . GLY A 1 9 ? 5.339 -8.185 -1.494 1.00 0.00 14 GLY A O 16
ATOM 11197 N N . ARG A 1 10 ? 6.325 -6.910 -2.991 1.00 0.00 15 ARG A N 16
ATOM 11198 C CA . ARG A 1 10 ? 7.251 -6.345 -1.967 1.00 0.00 15 ARG A CA 16
ATOM 11199 C C . ARG A 1 10 ? 6.469 -6.031 -0.691 1.00 0.00 15 ARG A C 16
ATOM 11200 O O . ARG A 1 10 ? 7.012 -6.028 0.396 1.00 0.00 15 ARG A O 16
ATOM 11221 N N . GLU A 1 11 ? 5.195 -5.770 -0.816 1.00 0.00 16 GLU A N 16
ATOM 11222 C CA . GLU A 1 11 ? 4.375 -5.464 0.388 1.00 0.00 16 GLU A CA 16
ATOM 11223 C C . GLU A 1 11 ? 4.644 -4.029 0.839 1.00 0.00 16 GLU A C 16
ATOM 11224 O O . GLU A 1 11 ? 5.752 -3.538 0.759 1.00 0.00 16 GLU A O 16
ATOM 11236 N N . THR A 1 12 ? 3.636 -3.356 1.318 1.00 0.00 17 THR A N 16
ATOM 11237 C CA . THR A 1 12 ? 3.822 -1.956 1.784 1.00 0.00 17 THR A CA 16
ATOM 11238 C C . THR A 1 12 ? 3.129 -1.793 3.126 1.00 0.00 17 THR A C 16
ATOM 11239 O O . THR A 1 12 ? 3.757 -1.593 4.147 1.00 0.00 17 THR A O 16
ATOM 11250 N N . GLY A 1 13 ? 1.839 -1.885 3.129 1.00 0.00 18 GLY A N 16
ATOM 11251 C CA . GLY A 1 13 ? 1.083 -1.747 4.403 1.00 0.00 18 GLY A CA 16
ATOM 11252 C C . GLY A 1 13 ? -0.189 -0.943 4.160 1.00 0.00 18 GLY A C 16
ATOM 11253 O O . GLY A 1 13 ? -0.617 -0.764 3.036 1.00 0.00 18 GLY A O 16
ATOM 11257 N N . ILE A 1 14 ? -0.811 -0.470 5.203 1.00 0.00 19 ILE A N 16
ATOM 11258 C CA . ILE A 1 14 ? -2.059 0.298 5.029 1.00 0.00 19 ILE A CA 16
ATOM 11259 C C . ILE A 1 14 ? -1.773 1.799 4.981 1.00 0.00 19 ILE A C 16
ATOM 11260 O O . ILE A 1 14 ? -1.282 2.380 5.928 1.00 0.00 19 ILE A O 16
ATOM 11276 N N . TYR A 1 15 ? -2.097 2.433 3.887 1.00 0.00 20 TYR A N 16
ATOM 11277 C CA . TYR A 1 15 ? -1.863 3.897 3.784 1.00 0.00 20 TYR A CA 16
ATOM 11278 C C . TYR A 1 15 ? -3.000 4.628 4.455 1.00 0.00 20 TYR A C 16
ATOM 11279 O O . TYR A 1 15 ? -3.960 4.037 4.912 1.00 0.00 20 TYR A O 16
ATOM 11297 N N . ASN A 1 16 ? -2.887 5.915 4.500 1.00 0.00 21 ASN A N 16
ATOM 11298 C CA . ASN A 1 16 ? -3.918 6.747 5.127 1.00 0.00 21 ASN A CA 16
ATOM 11299 C C . ASN A 1 16 ? -3.778 8.143 4.532 1.00 0.00 21 ASN A C 16
ATOM 11300 O O . ASN A 1 16 ? -3.472 9.101 5.214 1.00 0.00 21 ASN A O 16
ATOM 11311 N N . THR A 1 17 ? -3.959 8.248 3.244 1.00 0.00 22 THR A N 16
ATOM 11312 C CA . THR A 1 17 ? -3.793 9.556 2.573 1.00 0.00 22 THR A CA 16
ATOM 11313 C C . THR A 1 17 ? -4.520 9.535 1.235 1.00 0.00 22 THR A C 16
ATOM 11314 O O . THR A 1 17 ? -4.742 8.487 0.668 1.00 0.00 22 THR A O 16
ATOM 11325 N N . TRP A 1 18 ? -4.881 10.669 0.710 1.00 0.00 23 TRP A N 16
ATOM 11326 C CA . TRP A 1 18 ? -5.550 10.665 -0.615 1.00 0.00 23 TRP A CA 16
ATOM 11327 C C . TRP A 1 18 ? -4.459 10.454 -1.658 1.00 0.00 23 TRP A C 16
ATOM 11328 O O . TRP A 1 18 ? -4.631 9.748 -2.630 1.00 0.00 23 TRP A O 16
ATOM 11349 N N . ASN A 1 19 ? -3.321 11.062 -1.438 1.00 0.00 24 ASN A N 16
ATOM 11350 C CA . ASN A 1 19 ? -2.193 10.905 -2.379 1.00 0.00 24 ASN A CA 16
ATOM 11351 C C . ASN A 1 19 ? -1.643 9.487 -2.246 1.00 0.00 24 ASN A C 16
ATOM 11352 O O . ASN A 1 19 ? -1.614 8.733 -3.197 1.00 0.00 24 ASN A O 16
ATOM 11363 N N . GLU A 1 20 ? -1.226 9.108 -1.063 1.00 0.00 25 GLU A N 16
ATOM 11364 C CA . GLU A 1 20 ? -0.704 7.730 -0.866 1.00 0.00 25 GLU A CA 16
ATOM 11365 C C . GLU A 1 20 ? -1.634 6.760 -1.584 1.00 0.00 25 GLU A C 16
ATOM 11366 O O . GLU A 1 20 ? -1.217 5.760 -2.131 1.00 0.00 25 GLU A O 16
ATOM 11378 N N . CYS A 1 21 ? -2.899 7.064 -1.598 1.00 0.00 26 CYS A N 16
ATOM 11379 C CA . CYS A 1 21 ? -3.866 6.176 -2.286 1.00 0.00 26 CYS A CA 16
ATOM 11380 C C . CYS A 1 21 ? -3.531 6.136 -3.771 1.00 0.00 26 CYS A C 16
ATOM 11381 O O . CYS A 1 21 ? -2.805 5.282 -4.245 1.00 0.00 26 CYS A O 16
ATOM 11389 N N . LYS A 1 22 ? -4.051 7.060 -4.494 1.00 0.00 27 LYS A N 16
ATOM 11390 C CA . LYS A 1 22 ? -3.794 7.132 -5.940 1.00 0.00 27 LYS A CA 16
ATOM 11391 C C . LYS A 1 22 ? -2.288 7.117 -6.210 1.00 0.00 27 LYS A C 16
ATOM 11392 O O . LYS A 1 22 ? -1.811 6.427 -7.088 1.00 0.00 27 LYS A O 16
ATOM 11411 N N . ASN A 1 23 ? -1.534 7.876 -5.462 1.00 0.00 28 ASN A N 16
ATOM 11412 C CA . ASN A 1 23 ? -0.061 7.905 -5.678 1.00 0.00 28 ASN A CA 16
ATOM 11413 C C . ASN A 1 23 ? 0.479 6.474 -5.678 1.00 0.00 28 ASN A C 16
ATOM 11414 O O . ASN A 1 23 ? 1.258 6.095 -6.531 1.00 0.00 28 ASN A O 16
ATOM 11425 N N . GLN A 1 24 ? 0.072 5.675 -4.730 1.00 0.00 29 GLN A N 16
ATOM 11426 C CA . GLN A 1 24 ? 0.564 4.272 -4.682 1.00 0.00 29 GLN A CA 16
ATOM 11427 C C . GLN A 1 24 ? -0.072 3.472 -5.819 1.00 0.00 29 GLN A C 16
ATOM 11428 O O . GLN A 1 24 ? 0.505 2.527 -6.321 1.00 0.00 29 GLN A O 16
ATOM 11442 N N . VAL A 1 25 ? -1.254 3.839 -6.234 1.00 0.00 30 VAL A N 16
ATOM 11443 C CA . VAL A 1 25 ? -1.905 3.087 -7.340 1.00 0.00 30 VAL A CA 16
ATOM 11444 C C . VAL A 1 25 ? -2.673 4.047 -8.251 1.00 0.00 30 VAL A C 16
ATOM 11445 O O . VAL A 1 25 ? -3.865 4.233 -8.114 1.00 0.00 30 VAL A O 16
ATOM 11458 N N . ASP A 1 26 ? -1.992 4.649 -9.190 1.00 0.00 31 ASP A N 16
ATOM 11459 C CA . ASP A 1 26 ? -2.669 5.586 -10.126 1.00 0.00 31 ASP A CA 16
ATOM 11460 C C . ASP A 1 26 ? -2.680 4.963 -11.521 1.00 0.00 31 ASP A C 16
ATOM 11461 O O . ASP A 1 26 ? -3.465 5.325 -12.375 1.00 0.00 31 ASP A O 16
ATOM 11470 N N . GLY A 1 27 ? -1.815 4.018 -11.744 1.00 0.00 32 GLY A N 16
ATOM 11471 C CA . GLY A 1 27 ? -1.755 3.337 -13.070 1.00 0.00 32 GLY A CA 16
ATOM 11472 C C . GLY A 1 27 ? -2.037 1.846 -12.871 1.00 0.00 32 GLY A C 16
ATOM 11473 O O . GLY A 1 27 ? -3.044 1.339 -13.320 1.00 0.00 32 GLY A O 16
ATOM 11477 N N . TYR A 1 28 ? -1.151 1.166 -12.175 1.00 0.00 33 TYR A N 16
ATOM 11478 C CA . TYR A 1 28 ? -1.309 -0.303 -11.884 1.00 0.00 33 TYR A CA 16
ATOM 11479 C C . TYR A 1 28 ? -2.303 -0.970 -12.840 1.00 0.00 33 TYR A C 16
ATOM 11480 O O . TYR A 1 28 ? -3.503 -0.837 -12.695 1.00 0.00 33 TYR A O 16
ATOM 11498 N N . GLY A 1 29 ? -1.816 -1.698 -13.806 1.00 0.00 34 GLY A N 16
ATOM 11499 C CA . GLY A 1 29 ? -2.733 -2.383 -14.761 1.00 0.00 34 GLY A CA 16
ATOM 11500 C C . GLY A 1 29 ? -3.566 -3.426 -14.012 1.00 0.00 34 GLY A C 16
ATOM 11501 O O . GLY A 1 29 ? -4.539 -3.946 -14.524 1.00 0.00 34 GLY A O 16
ATOM 11505 N N . GLY A 1 30 ? -3.190 -3.734 -12.803 1.00 0.00 35 GLY A N 16
ATOM 11506 C CA . GLY A 1 30 ? -3.953 -4.745 -12.013 1.00 0.00 35 GLY A CA 16
ATOM 11507 C C . GLY A 1 30 ? -3.272 -4.947 -10.659 1.00 0.00 35 GLY A C 16
ATOM 11508 O O . GLY A 1 30 ? -3.030 -6.060 -10.234 1.00 0.00 35 GLY A O 16
ATOM 11512 N N . ALA A 1 31 ? -2.957 -3.877 -9.981 1.00 0.00 36 ALA A N 16
ATOM 11513 C CA . ALA A 1 31 ? -2.286 -4.000 -8.655 1.00 0.00 36 ALA A CA 16
ATOM 11514 C C . ALA A 1 31 ? -3.229 -4.697 -7.667 1.00 0.00 36 ALA A C 16
ATOM 11515 O O . ALA A 1 31 ? -4.412 -4.830 -7.911 1.00 0.00 36 ALA A O 16
ATOM 11522 N N . ILE A 1 32 ? -2.715 -5.149 -6.551 1.00 0.00 37 ILE A N 16
ATOM 11523 C CA . ILE A 1 32 ? -3.583 -5.844 -5.553 1.00 0.00 37 ILE A CA 16
ATOM 11524 C C . ILE A 1 32 ? -4.310 -4.812 -4.703 1.00 0.00 37 ILE A C 16
ATOM 11525 O O . ILE A 1 32 ? -5.504 -4.890 -4.495 1.00 0.00 37 ILE A O 16
ATOM 11541 N N . TYR A 1 33 ? -3.567 -3.865 -4.222 1.00 0.00 38 TYR A N 16
ATOM 11542 C CA . TYR A 1 33 ? -4.099 -2.769 -3.359 1.00 0.00 38 TYR A CA 16
ATOM 11543 C C . TYR A 1 33 ? -5.528 -3.028 -2.867 1.00 0.00 38 TYR A C 16
ATOM 11544 O O . TYR A 1 33 ? -6.481 -2.981 -3.620 1.00 0.00 38 TYR A O 16
ATOM 11562 N N . LYS A 1 34 ? -5.680 -3.257 -1.589 1.00 0.00 39 LYS A N 16
ATOM 11563 C CA . LYS A 1 34 ? -7.034 -3.472 -1.011 1.00 0.00 39 LYS A CA 16
ATOM 11564 C C . LYS A 1 34 ? -7.517 -2.137 -0.449 1.00 0.00 39 LYS A C 16
ATOM 11565 O O . LYS A 1 34 ? -7.366 -1.850 0.724 1.00 0.00 39 LYS A O 16
ATOM 11584 N N . LYS A 1 35 ? -8.069 -1.309 -1.285 1.00 0.00 40 LYS A N 16
ATOM 11585 C CA . LYS A 1 35 ? -8.538 0.024 -0.819 1.00 0.00 40 LYS A CA 16
ATOM 11586 C C . LYS A 1 35 ? -9.307 -0.113 0.492 1.00 0.00 40 LYS A C 16
ATOM 11587 O O . LYS A 1 35 ? -9.898 -1.135 0.777 1.00 0.00 40 LYS A O 16
ATOM 11606 N N . PHE A 1 36 ? -9.303 0.917 1.294 1.00 0.00 41 PHE A N 16
ATOM 11607 C CA . PHE A 1 36 ? -10.033 0.856 2.587 1.00 0.00 41 PHE A CA 16
ATOM 11608 C C . PHE A 1 36 ? -10.353 2.261 3.086 1.00 0.00 41 PHE A C 16
ATOM 11609 O O . PHE A 1 36 ? -9.745 3.241 2.687 1.00 0.00 41 PHE A O 16
ATOM 11626 N N . ASN A 1 37 ? -11.301 2.358 3.968 1.00 0.00 42 ASN A N 16
ATOM 11627 C CA . ASN A 1 37 ? -11.683 3.678 4.518 1.00 0.00 42 ASN A CA 16
ATOM 11628 C C . ASN A 1 37 ? -11.697 3.575 6.037 1.00 0.00 42 ASN A C 16
ATOM 11629 O O . ASN A 1 37 ? -12.582 4.081 6.699 1.00 0.00 42 ASN A O 16
ATOM 11640 N N . SER A 1 38 ? -10.733 2.902 6.592 1.00 0.00 43 SER A N 16
ATOM 11641 C CA . SER A 1 38 ? -10.697 2.741 8.061 1.00 0.00 43 SER A CA 16
ATOM 11642 C C . SER A 1 38 ? -9.594 1.754 8.429 1.00 0.00 43 SER A C 16
ATOM 11643 O O . SER A 1 38 ? -9.774 0.553 8.366 1.00 0.00 43 SER A O 16
ATOM 11651 N N . TYR A 1 39 ? -8.454 2.256 8.815 1.00 0.00 44 TYR A N 16
ATOM 11652 C CA . TYR A 1 39 ? -7.319 1.366 9.201 1.00 0.00 44 TYR A CA 16
ATOM 11653 C C . TYR A 1 39 ? -7.851 0.161 9.983 1.00 0.00 44 TYR A C 16
ATOM 11654 O O . TYR A 1 39 ? -7.264 -0.899 9.980 1.00 0.00 44 TYR A O 16
ATOM 11672 N N . GLU A 1 40 ? -8.964 0.317 10.649 1.00 0.00 45 GLU A N 16
ATOM 11673 C CA . GLU A 1 40 ? -9.542 -0.814 11.429 1.00 0.00 45 GLU A CA 16
ATOM 11674 C C . GLU A 1 40 ? -10.066 -1.890 10.475 1.00 0.00 45 GLU A C 16
ATOM 11675 O O . GLU A 1 40 ? -9.943 -3.071 10.733 1.00 0.00 45 GLU A O 16
ATOM 11687 N N . GLN A 1 41 ? -10.639 -1.496 9.369 1.00 0.00 46 GLN A N 16
ATOM 11688 C CA . GLN A 1 41 ? -11.151 -2.493 8.409 1.00 0.00 46 GLN A CA 16
ATOM 11689 C C . GLN A 1 41 ? -9.966 -3.057 7.655 1.00 0.00 46 GLN A C 16
ATOM 11690 O O . GLN A 1 41 ? -9.710 -4.247 7.642 1.00 0.00 46 GLN A O 16
ATOM 11704 N N . ALA A 1 42 ? -9.218 -2.190 7.056 1.00 0.00 47 ALA A N 16
ATOM 11705 C CA . ALA A 1 42 ? -8.019 -2.630 6.324 1.00 0.00 47 ALA A CA 16
ATOM 11706 C C . ALA A 1 42 ? -7.201 -3.502 7.269 1.00 0.00 47 ALA A C 16
ATOM 11707 O O . ALA A 1 42 ? -6.891 -4.640 6.981 1.00 0.00 47 ALA A O 16
ATOM 11714 N N . LYS A 1 43 ? -6.869 -2.965 8.409 1.00 0.00 48 LYS A N 16
ATOM 11715 C CA . LYS A 1 43 ? -6.085 -3.749 9.406 1.00 0.00 48 LYS A CA 16
ATOM 11716 C C . LYS A 1 43 ? -6.756 -5.105 9.577 1.00 0.00 48 LYS A C 16
ATOM 11717 O O . LYS A 1 43 ? -6.138 -6.138 9.420 1.00 0.00 48 LYS A O 16
ATOM 11736 N N . SER A 1 44 ? -8.026 -5.105 9.885 1.00 0.00 49 SER A N 16
ATOM 11737 C CA . SER A 1 44 ? -8.747 -6.391 10.050 1.00 0.00 49 SER A CA 16
ATOM 11738 C C . SER A 1 44 ? -8.341 -7.316 8.907 1.00 0.00 49 SER A C 16
ATOM 11739 O O . SER A 1 44 ? -8.136 -8.499 9.090 1.00 0.00 49 SER A O 16
ATOM 11747 N N . PHE A 1 45 ? -8.201 -6.774 7.726 1.00 0.00 50 PHE A N 16
ATOM 11748 C CA . PHE A 1 45 ? -7.781 -7.609 6.572 1.00 0.00 50 PHE A CA 16
ATOM 11749 C C . PHE A 1 45 ? -6.285 -7.891 6.689 1.00 0.00 50 PHE A C 16
ATOM 11750 O O . PHE A 1 45 ? -5.809 -8.943 6.313 1.00 0.00 50 PHE A O 16
ATOM 11767 N N . LEU A 1 46 ? -5.536 -6.953 7.207 1.00 0.00 51 LEU A N 16
ATOM 11768 C CA . LEU A 1 46 ? -4.086 -7.156 7.350 1.00 0.00 51 LEU A CA 16
ATOM 11769 C C . LEU A 1 46 ? -3.828 -8.360 8.261 1.00 0.00 51 LEU A C 16
ATOM 11770 O O . LEU A 1 46 ? -3.315 -9.375 7.836 1.00 0.00 51 LEU A O 16
ATOM 11786 N N . GLY A 1 47 ? -4.181 -8.250 9.515 1.00 0.00 52 GLY A N 16
ATOM 11787 C CA . GLY A 1 47 ? -3.955 -9.380 10.454 1.00 0.00 52 GLY A CA 16
ATOM 11788 C C . GLY A 1 47 ? -4.877 -9.239 11.669 1.00 0.00 52 GLY A C 16
ATOM 11789 O O . GLY A 1 47 ? -5.606 -10.148 12.013 1.00 0.00 52 GLY A O 16
ATOM 11793 N N . GLY A 1 1 ? -8.601 12.241 2.421 1.00 0.00 6 GLY A N 17
ATOM 11794 C CA . GLY A 1 1 ? -7.569 11.193 2.661 1.00 0.00 6 GLY A CA 17
ATOM 11795 C C . GLY A 1 1 ? -8.222 9.813 2.737 1.00 0.00 6 GLY A C 17
ATOM 11796 O O . GLY A 1 1 ? -9.117 9.582 3.525 1.00 0.00 6 GLY A O 17
ATOM 11800 N N . ASN A 1 2 ? -7.775 8.887 1.928 1.00 0.00 7 ASN A N 17
ATOM 11801 C CA . ASN A 1 2 ? -8.357 7.529 1.964 1.00 0.00 7 ASN A CA 17
ATOM 11802 C C . ASN A 1 2 ? -7.339 6.563 2.549 1.00 0.00 7 ASN A C 17
ATOM 11803 O O . ASN A 1 2 ? -6.201 6.907 2.765 1.00 0.00 7 ASN A O 17
ATOM 11814 N N . PHE A 1 3 ? -7.734 5.347 2.775 1.00 0.00 8 PHE A N 17
ATOM 11815 C CA . PHE A 1 3 ? -6.779 4.346 3.321 1.00 0.00 8 PHE A CA 17
ATOM 11816 C C . PHE A 1 3 ? -6.499 3.325 2.227 1.00 0.00 8 PHE A C 17
ATOM 11817 O O . PHE A 1 3 ? -7.394 2.924 1.517 1.00 0.00 8 PHE A O 17
ATOM 11834 N N . TYR A 1 4 ? -5.282 2.893 2.064 1.00 0.00 9 TYR A N 17
ATOM 11835 C CA . TYR A 1 4 ? -5.037 1.894 0.985 1.00 0.00 9 TYR A CA 17
ATOM 11836 C C . TYR A 1 4 ? -4.142 0.770 1.464 1.00 0.00 9 TYR A C 17
ATOM 11837 O O . TYR A 1 4 ? -2.965 0.958 1.688 1.00 0.00 9 TYR A O 17
ATOM 11855 N N . ALA A 1 5 ? -4.680 -0.414 1.578 1.00 0.00 10 ALA A N 17
ATOM 11856 C CA . ALA A 1 5 ? -3.832 -1.550 2.001 1.00 0.00 10 ALA A CA 17
ATOM 11857 C C . ALA A 1 5 ? -3.062 -2.008 0.770 1.00 0.00 10 ALA A C 17
ATOM 11858 O O . ALA A 1 5 ? -3.583 -2.706 -0.074 1.00 0.00 10 ALA A O 17
ATOM 11865 N N . VAL A 1 6 ? -1.844 -1.567 0.624 1.00 0.00 11 VAL A N 17
ATOM 11866 C CA . VAL A 1 6 ? -1.085 -1.925 -0.605 1.00 0.00 11 VAL A CA 17
ATOM 11867 C C . VAL A 1 6 ? 0.395 -2.153 -0.330 1.00 0.00 11 VAL A C 17
ATOM 11868 O O . VAL A 1 6 ? 0.947 -1.663 0.635 1.00 0.00 11 VAL A O 17
ATOM 11881 N N . ARG A 1 7 ? 1.051 -2.859 -1.215 1.00 0.00 12 ARG A N 17
ATOM 11882 C CA . ARG A 1 7 ? 2.506 -3.087 -1.055 1.00 0.00 12 ARG A CA 17
ATOM 11883 C C . ARG A 1 7 ? 2.962 -4.174 -2.032 1.00 0.00 12 ARG A C 17
ATOM 11884 O O . ARG A 1 7 ? 4.087 -4.175 -2.494 1.00 0.00 12 ARG A O 17
ATOM 11905 N N . LYS A 1 8 ? 2.097 -5.092 -2.354 1.00 0.00 13 LYS A N 17
ATOM 11906 C CA . LYS A 1 8 ? 2.478 -6.175 -3.308 1.00 0.00 13 LYS A CA 17
ATOM 11907 C C . LYS A 1 8 ? 3.424 -7.165 -2.623 1.00 0.00 13 LYS A C 17
ATOM 11908 O O . LYS A 1 8 ? 4.622 -6.970 -2.594 1.00 0.00 13 LYS A O 17
ATOM 11927 N N . GLY A 1 9 ? 2.898 -8.231 -2.083 1.00 0.00 14 GLY A N 17
ATOM 11928 C CA . GLY A 1 9 ? 3.776 -9.235 -1.416 1.00 0.00 14 GLY A CA 17
ATOM 11929 C C . GLY A 1 9 ? 3.334 -9.438 0.036 1.00 0.00 14 GLY A C 17
ATOM 11930 O O . GLY A 1 9 ? 2.530 -8.695 0.563 1.00 0.00 14 GLY A O 17
ATOM 11934 N N . ARG A 1 10 ? 3.861 -10.442 0.685 1.00 0.00 15 ARG A N 17
ATOM 11935 C CA . ARG A 1 10 ? 3.484 -10.704 2.104 1.00 0.00 15 ARG A CA 17
ATOM 11936 C C . ARG A 1 10 ? 3.547 -9.399 2.900 1.00 0.00 15 ARG A C 17
ATOM 11937 O O . ARG A 1 10 ? 4.264 -8.482 2.550 1.00 0.00 15 ARG A O 17
ATOM 11958 N N . GLU A 1 11 ? 2.808 -9.310 3.971 1.00 0.00 16 GLU A N 17
ATOM 11959 C CA . GLU A 1 11 ? 2.834 -8.066 4.791 1.00 0.00 16 GLU A CA 17
ATOM 11960 C C . GLU A 1 11 ? 2.499 -6.860 3.910 1.00 0.00 16 GLU A C 17
ATOM 11961 O O . GLU A 1 11 ? 3.325 -5.997 3.685 1.00 0.00 16 GLU A O 17
ATOM 11973 N N . THR A 1 12 ? 1.295 -6.790 3.411 1.00 0.00 17 THR A N 17
ATOM 11974 C CA . THR A 1 12 ? 0.917 -5.635 2.550 1.00 0.00 17 THR A CA 17
ATOM 11975 C C . THR A 1 12 ? 1.188 -4.332 3.308 1.00 0.00 17 THR A C 17
ATOM 11976 O O . THR A 1 12 ? 1.702 -4.344 4.409 1.00 0.00 17 THR A O 17
ATOM 11987 N N . GLY A 1 13 ? 0.841 -3.208 2.738 1.00 0.00 18 GLY A N 17
ATOM 11988 C CA . GLY A 1 13 ? 1.076 -1.915 3.446 1.00 0.00 18 GLY A CA 17
ATOM 11989 C C . GLY A 1 13 ? -0.261 -1.198 3.593 1.00 0.00 18 GLY A C 17
ATOM 11990 O O . GLY A 1 13 ? -1.278 -1.713 3.194 1.00 0.00 18 GLY A O 17
ATOM 11994 N N . ILE A 1 14 ? -0.278 -0.020 4.153 1.00 0.00 19 ILE A N 17
ATOM 11995 C CA . ILE A 1 14 ? -1.565 0.699 4.301 1.00 0.00 19 ILE A CA 17
ATOM 11996 C C . ILE A 1 14 ? -1.344 2.214 4.308 1.00 0.00 19 ILE A C 17
ATOM 11997 O O . ILE A 1 14 ? -0.853 2.772 5.267 1.00 0.00 19 ILE A O 17
ATOM 12013 N N . TYR A 1 15 ? -1.733 2.891 3.258 1.00 0.00 20 TYR A N 17
ATOM 12014 C CA . TYR A 1 15 ? -1.571 4.372 3.238 1.00 0.00 20 TYR A CA 17
ATOM 12015 C C . TYR A 1 15 ? -2.805 5.001 3.849 1.00 0.00 20 TYR A C 17
ATOM 12016 O O . TYR A 1 15 ? -3.733 4.322 4.247 1.00 0.00 20 TYR A O 17
ATOM 12034 N N . ASN A 1 16 ? -2.822 6.295 3.916 1.00 0.00 21 ASN A N 17
ATOM 12035 C CA . ASN A 1 16 ? -3.974 6.993 4.498 1.00 0.00 21 ASN A CA 17
ATOM 12036 C C . ASN A 1 16 ? -3.974 8.422 3.969 1.00 0.00 21 ASN A C 17
ATOM 12037 O O . ASN A 1 16 ? -3.711 9.367 4.685 1.00 0.00 21 ASN A O 17
ATOM 12048 N N . THR A 1 17 ? -4.238 8.584 2.706 1.00 0.00 22 THR A N 17
ATOM 12049 C CA . THR A 1 17 ? -4.223 9.936 2.118 1.00 0.00 22 THR A CA 17
ATOM 12050 C C . THR A 1 17 ? -5.003 9.943 0.814 1.00 0.00 22 THR A C 17
ATOM 12051 O O . THR A 1 17 ? -5.255 8.914 0.222 1.00 0.00 22 THR A O 17
ATOM 12062 N N . TRP A 1 18 ? -5.357 11.097 0.341 1.00 0.00 23 TRP A N 17
ATOM 12063 C CA . TRP A 1 18 ? -6.064 11.171 -0.957 1.00 0.00 23 TRP A CA 17
ATOM 12064 C C . TRP A 1 18 ? -4.998 11.003 -2.028 1.00 0.00 23 TRP A C 17
ATOM 12065 O O . TRP A 1 18 ? -5.117 10.214 -2.944 1.00 0.00 23 TRP A O 17
ATOM 12086 N N . ASN A 1 19 ? -3.938 11.751 -1.888 1.00 0.00 24 ASN A N 17
ATOM 12087 C CA . ASN A 1 19 ? -2.824 11.673 -2.848 1.00 0.00 24 ASN A CA 17
ATOM 12088 C C . ASN A 1 19 ? -2.147 10.312 -2.714 1.00 0.00 24 ASN A C 17
ATOM 12089 O O . ASN A 1 19 ? -2.125 9.528 -3.638 1.00 0.00 24 ASN A O 17
ATOM 12100 N N . GLU A 1 20 ? -1.605 10.020 -1.561 1.00 0.00 25 GLU A N 17
ATOM 12101 C CA . GLU A 1 20 ? -0.942 8.710 -1.367 1.00 0.00 25 GLU A CA 17
ATOM 12102 C C . GLU A 1 20 ? -1.828 7.614 -1.951 1.00 0.00 25 GLU A C 17
ATOM 12103 O O . GLU A 1 20 ? -1.352 6.692 -2.573 1.00 0.00 25 GLU A O 17
ATOM 12115 N N . CYS A 1 21 ? -3.115 7.718 -1.775 1.00 0.00 26 CYS A N 17
ATOM 12116 C CA . CYS A 1 21 ? -4.025 6.682 -2.339 1.00 0.00 26 CYS A CA 17
ATOM 12117 C C . CYS A 1 21 ? -3.843 6.643 -3.850 1.00 0.00 26 CYS A C 17
ATOM 12118 O O . CYS A 1 21 ? -3.107 5.839 -4.387 1.00 0.00 26 CYS A O 17
ATOM 12126 N N . LYS A 1 22 ? -4.503 7.515 -4.525 1.00 0.00 27 LYS A N 17
ATOM 12127 C CA . LYS A 1 22 ? -4.403 7.586 -5.992 1.00 0.00 27 LYS A CA 17
ATOM 12128 C C . LYS A 1 22 ? -2.934 7.627 -6.425 1.00 0.00 27 LYS A C 17
ATOM 12129 O O . LYS A 1 22 ? -2.519 6.907 -7.311 1.00 0.00 27 LYS A O 17
ATOM 12148 N N . ASN A 1 23 ? -2.143 8.466 -5.810 1.00 0.00 28 ASN A N 17
ATOM 12149 C CA . ASN A 1 23 ? -0.705 8.550 -6.195 1.00 0.00 28 ASN A CA 17
ATOM 12150 C C . ASN A 1 23 ? -0.081 7.161 -6.111 1.00 0.00 28 ASN A C 17
ATOM 12151 O O . ASN A 1 23 ? 0.573 6.704 -7.028 1.00 0.00 28 ASN A O 17
ATOM 12162 N N . GLN A 1 24 ? -0.278 6.483 -5.017 1.00 0.00 29 GLN A N 17
ATOM 12163 C CA . GLN A 1 24 ? 0.302 5.124 -4.874 1.00 0.00 29 GLN A CA 17
ATOM 12164 C C . GLN A 1 24 ? -0.394 4.172 -5.849 1.00 0.00 29 GLN A C 17
ATOM 12165 O O . GLN A 1 24 ? 0.140 3.146 -6.222 1.00 0.00 29 GLN A O 17
ATOM 12179 N N . VAL A 1 25 ? -1.586 4.508 -6.265 1.00 0.00 30 VAL A N 17
ATOM 12180 C CA . VAL A 1 25 ? -2.319 3.628 -7.214 1.00 0.00 30 VAL A CA 17
ATOM 12181 C C . VAL A 1 25 ? -3.344 4.447 -8.005 1.00 0.00 30 VAL A C 17
ATOM 12182 O O . VAL A 1 25 ? -4.506 4.512 -7.655 1.00 0.00 30 VAL A O 17
ATOM 12195 N N . ASP A 1 26 ? -2.924 5.065 -9.076 1.00 0.00 31 ASP A N 17
ATOM 12196 C CA . ASP A 1 26 ? -3.874 5.867 -9.897 1.00 0.00 31 ASP A CA 17
ATOM 12197 C C . ASP A 1 26 ? -4.083 5.172 -11.239 1.00 0.00 31 ASP A C 17
ATOM 12198 O O . ASP A 1 26 ? -5.049 5.406 -11.936 1.00 0.00 31 ASP A O 17
ATOM 12207 N N . GLY A 1 27 ? -3.178 4.309 -11.593 1.00 0.00 32 GLY A N 17
ATOM 12208 C CA . GLY A 1 27 ? -3.297 3.568 -12.879 1.00 0.00 32 GLY A CA 17
ATOM 12209 C C . GLY A 1 27 ? -3.083 2.081 -12.604 1.00 0.00 32 GLY A C 17
ATOM 12210 O O . GLY A 1 27 ? -3.931 1.263 -12.895 1.00 0.00 32 GLY A O 17
ATOM 12214 N N . TYR A 1 28 ? -1.958 1.745 -12.018 1.00 0.00 33 TYR A N 17
ATOM 12215 C CA . TYR A 1 28 ? -1.643 0.326 -11.672 1.00 0.00 33 TYR A CA 17
ATOM 12216 C C . TYR A 1 28 ? -2.336 -0.654 -12.621 1.00 0.00 33 TYR A C 17
ATOM 12217 O O . TYR A 1 28 ? -3.504 -0.958 -12.470 1.00 0.00 33 TYR A O 17
ATOM 12235 N N . GLY A 1 29 ? -1.629 -1.175 -13.582 1.00 0.00 34 GLY A N 17
ATOM 12236 C CA . GLY A 1 29 ? -2.258 -2.153 -14.513 1.00 0.00 34 GLY A CA 17
ATOM 12237 C C . GLY A 1 29 ? -2.441 -3.490 -13.787 1.00 0.00 34 GLY A C 17
ATOM 12238 O O . GLY A 1 29 ? -1.981 -4.521 -14.237 1.00 0.00 34 GLY A O 17
ATOM 12242 N N . GLY A 1 30 ? -3.106 -3.478 -12.660 1.00 0.00 35 GLY A N 17
ATOM 12243 C CA . GLY A 1 30 ? -3.314 -4.741 -11.898 1.00 0.00 35 GLY A CA 17
ATOM 12244 C C . GLY A 1 30 ? -2.589 -4.648 -10.553 1.00 0.00 35 GLY A C 17
ATOM 12245 O O . GLY A 1 30 ? -1.845 -5.531 -10.175 1.00 0.00 35 GLY A O 17
ATOM 12249 N N . ALA A 1 31 ? -2.792 -3.579 -9.828 1.00 0.00 36 ALA A N 17
ATOM 12250 C CA . ALA A 1 31 ? -2.107 -3.428 -8.513 1.00 0.00 36 ALA A CA 17
ATOM 12251 C C . ALA A 1 31 ? -2.744 -4.365 -7.486 1.00 0.00 36 ALA A C 17
ATOM 12252 O O . ALA A 1 31 ? -3.894 -4.740 -7.596 1.00 0.00 36 ALA A O 17
ATOM 12259 N N . ILE A 1 32 ? -2.006 -4.729 -6.472 1.00 0.00 37 ILE A N 17
ATOM 12260 C CA . ILE A 1 32 ? -2.564 -5.620 -5.418 1.00 0.00 37 ILE A CA 17
ATOM 12261 C C . ILE A 1 32 ? -3.375 -4.762 -4.465 1.00 0.00 37 ILE A C 17
ATOM 12262 O O . ILE A 1 32 ? -4.296 -5.215 -3.814 1.00 0.00 37 ILE A O 17
ATOM 12278 N N . TYR A 1 33 ? -2.993 -3.524 -4.382 1.00 0.00 38 TYR A N 17
ATOM 12279 C CA . TYR A 1 33 ? -3.652 -2.544 -3.482 1.00 0.00 38 TYR A CA 17
ATOM 12280 C C . TYR A 1 33 ? -5.089 -2.941 -3.136 1.00 0.00 38 TYR A C 17
ATOM 12281 O O . TYR A 1 33 ? -5.836 -3.444 -3.950 1.00 0.00 38 TYR A O 17
ATOM 12299 N N . LYS A 1 34 ? -5.470 -2.690 -1.914 1.00 0.00 39 LYS A N 17
ATOM 12300 C CA . LYS A 1 34 ? -6.846 -3.005 -1.454 1.00 0.00 39 LYS A CA 17
ATOM 12301 C C . LYS A 1 34 ? -7.386 -1.763 -0.745 1.00 0.00 39 LYS A C 17
ATOM 12302 O O . LYS A 1 34 ? -7.179 -1.569 0.439 1.00 0.00 39 LYS A O 17
ATOM 12321 N N . LYS A 1 35 ? -8.043 -0.901 -1.469 1.00 0.00 40 LYS A N 17
ATOM 12322 C CA . LYS A 1 35 ? -8.562 0.350 -0.853 1.00 0.00 40 LYS A CA 17
ATOM 12323 C C . LYS A 1 35 ? -9.199 0.056 0.503 1.00 0.00 40 LYS A C 17
ATOM 12324 O O . LYS A 1 35 ? -9.675 -1.032 0.762 1.00 0.00 40 LYS A O 17
ATOM 12343 N N . PHE A 1 36 ? -9.197 1.031 1.369 1.00 0.00 41 PHE A N 17
ATOM 12344 C CA . PHE A 1 36 ? -9.784 0.841 2.719 1.00 0.00 41 PHE A CA 17
ATOM 12345 C C . PHE A 1 36 ? -10.155 2.189 3.323 1.00 0.00 41 PHE A C 17
ATOM 12346 O O . PHE A 1 36 ? -9.673 3.234 2.912 1.00 0.00 41 PHE A O 17
ATOM 12363 N N . ASN A 1 37 ? -11.012 2.168 4.298 1.00 0.00 42 ASN A N 17
ATOM 12364 C CA . ASN A 1 37 ? -11.441 3.424 4.948 1.00 0.00 42 ASN A CA 17
ATOM 12365 C C . ASN A 1 37 ? -11.306 3.256 6.457 1.00 0.00 42 ASN A C 17
ATOM 12366 O O . ASN A 1 37 ? -12.171 3.639 7.218 1.00 0.00 42 ASN A O 17
ATOM 12377 N N . SER A 1 38 ? -10.230 2.665 6.892 1.00 0.00 43 SER A N 17
ATOM 12378 C CA . SER A 1 38 ? -10.044 2.448 8.345 1.00 0.00 43 SER A CA 17
ATOM 12379 C C . SER A 1 38 ? -8.840 1.533 8.561 1.00 0.00 43 SER A C 17
ATOM 12380 O O . SER A 1 38 ? -8.946 0.327 8.462 1.00 0.00 43 SER A O 17
ATOM 12388 N N . TYR A 1 39 ? -7.700 2.103 8.854 1.00 0.00 44 TYR A N 17
ATOM 12389 C CA . TYR A 1 39 ? -6.473 1.281 9.084 1.00 0.00 44 TYR A CA 17
ATOM 12390 C C . TYR A 1 39 ? -6.855 -0.005 9.824 1.00 0.00 44 TYR A C 17
ATOM 12391 O O . TYR A 1 39 ? -6.236 -1.035 9.659 1.00 0.00 44 TYR A O 17
ATOM 12409 N N . GLU A 1 40 ? -7.876 0.052 10.635 1.00 0.00 45 GLU A N 17
ATOM 12410 C CA . GLU A 1 40 ? -8.306 -1.161 11.387 1.00 0.00 45 GLU A CA 17
ATOM 12411 C C . GLU A 1 40 ? -8.841 -2.208 10.408 1.00 0.00 45 GLU A C 17
ATOM 12412 O O . GLU A 1 40 ? -8.544 -3.382 10.521 1.00 0.00 45 GLU A O 17
ATOM 12424 N N . GLN A 1 41 ? -9.619 -1.799 9.442 1.00 0.00 46 GLN A N 17
ATOM 12425 C CA . GLN A 1 41 ? -10.152 -2.768 8.464 1.00 0.00 46 GLN A CA 17
ATOM 12426 C C . GLN A 1 41 ? -9.034 -3.140 7.511 1.00 0.00 46 GLN A C 17
ATOM 12427 O O . GLN A 1 41 ? -8.753 -4.296 7.271 1.00 0.00 46 GLN A O 17
ATOM 12441 N N . ALA A 1 42 ? -8.387 -2.154 6.982 1.00 0.00 47 ALA A N 17
ATOM 12442 C CA . ALA A 1 42 ? -7.268 -2.413 6.055 1.00 0.00 47 ALA A CA 17
ATOM 12443 C C . ALA A 1 42 ? -6.250 -3.310 6.752 1.00 0.00 47 ALA A C 17
ATOM 12444 O O . ALA A 1 42 ? -5.851 -4.337 6.240 1.00 0.00 47 ALA A O 17
ATOM 12451 N N . LYS A 1 43 ? -5.835 -2.931 7.928 1.00 0.00 48 LYS A N 17
ATOM 12452 C CA . LYS A 1 43 ? -4.851 -3.768 8.668 1.00 0.00 48 LYS A CA 17
ATOM 12453 C C . LYS A 1 43 ? -5.448 -5.160 8.865 1.00 0.00 48 LYS A C 17
ATOM 12454 O O . LYS A 1 43 ? -4.852 -6.160 8.515 1.00 0.00 48 LYS A O 17
ATOM 12473 N N . SER A 1 44 ? -6.628 -5.228 9.418 1.00 0.00 49 SER A N 17
ATOM 12474 C CA . SER A 1 44 ? -7.276 -6.548 9.635 1.00 0.00 49 SER A CA 17
ATOM 12475 C C . SER A 1 44 ? -7.104 -7.405 8.379 1.00 0.00 49 SER A C 17
ATOM 12476 O O . SER A 1 44 ? -6.794 -8.577 8.455 1.00 0.00 49 SER A O 17
ATOM 12484 N N . PHE A 1 45 ? -7.297 -6.828 7.224 1.00 0.00 50 PHE A N 17
ATOM 12485 C CA . PHE A 1 45 ? -7.137 -7.610 5.967 1.00 0.00 50 PHE A CA 17
ATOM 12486 C C . PHE A 1 45 ? -5.647 -7.808 5.696 1.00 0.00 50 PHE A C 17
ATOM 12487 O O . PHE A 1 45 ? -5.242 -8.747 5.040 1.00 0.00 50 PHE A O 17
ATOM 12504 N N . LEU A 1 46 ? -4.827 -6.926 6.200 1.00 0.00 51 LEU A N 17
ATOM 12505 C CA . LEU A 1 46 ? -3.368 -7.053 5.979 1.00 0.00 51 LEU A CA 17
ATOM 12506 C C . LEU A 1 46 ? -2.874 -8.369 6.588 1.00 0.00 51 LEU A C 17
ATOM 12507 O O . LEU A 1 46 ? -2.586 -9.318 5.887 1.00 0.00 51 LEU A O 17
ATOM 12523 N N . GLY A 1 47 ? -2.771 -8.431 7.889 1.00 0.00 52 GLY A N 17
ATOM 12524 C CA . GLY A 1 47 ? -2.294 -9.681 8.540 1.00 0.00 52 GLY A CA 17
ATOM 12525 C C . GLY A 1 47 ? -2.901 -9.810 9.940 1.00 0.00 52 GLY A C 17
ATOM 12526 O O . GLY A 1 47 ? -3.269 -10.886 10.367 1.00 0.00 52 GLY A O 17
ATOM 12530 N N . GLY A 1 1 ? -7.543 12.037 1.259 1.00 0.00 6 GLY A N 18
ATOM 12531 C CA . GLY A 1 1 ? -7.049 10.716 0.783 1.00 0.00 6 GLY A CA 18
ATOM 12532 C C . GLY A 1 1 ? -7.831 9.598 1.465 1.00 0.00 6 GLY A C 18
ATOM 12533 O O . GLY A 1 1 ? -8.998 9.743 1.772 1.00 0.00 6 GLY A O 18
ATOM 12537 N N . ASN A 1 2 ? -7.203 8.479 1.708 1.00 0.00 7 ASN A N 18
ATOM 12538 C CA . ASN A 1 2 ? -7.927 7.365 2.371 1.00 0.00 7 ASN A CA 18
ATOM 12539 C C . ASN A 1 2 ? -6.950 6.342 2.928 1.00 0.00 7 ASN A C 18
ATOM 12540 O O . ASN A 1 2 ? -5.757 6.541 2.940 1.00 0.00 7 ASN A O 18
ATOM 12551 N N . PHE A 1 3 ? -7.468 5.220 3.344 1.00 0.00 8 PHE A N 18
ATOM 12552 C CA . PHE A 1 3 ? -6.596 4.134 3.866 1.00 0.00 8 PHE A CA 18
ATOM 12553 C C . PHE A 1 3 ? -6.484 3.080 2.772 1.00 0.00 8 PHE A C 18
ATOM 12554 O O . PHE A 1 3 ? -7.426 2.848 2.040 1.00 0.00 8 PHE A O 18
ATOM 12571 N N . TYR A 1 4 ? -5.357 2.449 2.621 1.00 0.00 9 TYR A N 18
ATOM 12572 C CA . TYR A 1 4 ? -5.257 1.438 1.532 1.00 0.00 9 TYR A CA 18
ATOM 12573 C C . TYR A 1 4 ? -4.562 0.168 2.002 1.00 0.00 9 TYR A C 18
ATOM 12574 O O . TYR A 1 4 ? -3.365 0.148 2.173 1.00 0.00 9 TYR A O 18
ATOM 12592 N N . ALA A 1 5 ? -5.288 -0.912 2.147 1.00 0.00 10 ALA A N 18
ATOM 12593 C CA . ALA A 1 5 ? -4.625 -2.178 2.544 1.00 0.00 10 ALA A CA 18
ATOM 12594 C C . ALA A 1 5 ? -3.974 -2.726 1.285 1.00 0.00 10 ALA A C 18
ATOM 12595 O O . ALA A 1 5 ? -4.549 -3.493 0.540 1.00 0.00 10 ALA A O 18
ATOM 12602 N N . VAL A 1 6 ? -2.789 -2.264 1.022 1.00 0.00 11 VAL A N 18
ATOM 12603 C CA . VAL A 1 6 ? -2.076 -2.659 -0.215 1.00 0.00 11 VAL A CA 18
ATOM 12604 C C . VAL A 1 6 ? -0.971 -3.669 0.075 1.00 0.00 11 VAL A C 18
ATOM 12605 O O . VAL A 1 6 ? -0.396 -3.685 1.147 1.00 0.00 11 VAL A O 18
ATOM 12618 N N . ARG A 1 7 ? -0.646 -4.500 -0.884 1.00 0.00 12 ARG A N 18
ATOM 12619 C CA . ARG A 1 7 ? 0.441 -5.483 -0.651 1.00 0.00 12 ARG A CA 18
ATOM 12620 C C . ARG A 1 7 ? 1.343 -5.581 -1.887 1.00 0.00 12 ARG A C 18
ATOM 12621 O O . ARG A 1 7 ? 2.251 -6.388 -1.936 1.00 0.00 12 ARG A O 18
ATOM 12642 N N . LYS A 1 8 ? 1.111 -4.770 -2.882 1.00 0.00 13 LYS A N 18
ATOM 12643 C CA . LYS A 1 8 ? 1.973 -4.827 -4.098 1.00 0.00 13 LYS A CA 18
ATOM 12644 C C . LYS A 1 8 ? 3.130 -3.839 -3.948 1.00 0.00 13 LYS A C 18
ATOM 12645 O O . LYS A 1 8 ? 2.985 -2.659 -4.198 1.00 0.00 13 LYS A O 18
ATOM 12664 N N . GLY A 1 9 ? 4.277 -4.308 -3.544 1.00 0.00 14 GLY A N 18
ATOM 12665 C CA . GLY A 1 9 ? 5.440 -3.392 -3.380 1.00 0.00 14 GLY A CA 18
ATOM 12666 C C . GLY A 1 9 ? 6.222 -3.782 -2.127 1.00 0.00 14 GLY A C 18
ATOM 12667 O O . GLY A 1 9 ? 5.717 -4.459 -1.254 1.00 0.00 14 GLY A O 18
ATOM 12671 N N . ARG A 1 10 ? 7.452 -3.359 -2.028 1.00 0.00 15 ARG A N 18
ATOM 12672 C CA . ARG A 1 10 ? 8.261 -3.706 -0.827 1.00 0.00 15 ARG A CA 18
ATOM 12673 C C . ARG A 1 10 ? 7.725 -2.938 0.382 1.00 0.00 15 ARG A C 18
ATOM 12674 O O . ARG A 1 10 ? 7.178 -1.860 0.255 1.00 0.00 15 ARG A O 18
ATOM 12695 N N . GLU A 1 11 ? 7.876 -3.484 1.558 1.00 0.00 16 GLU A N 18
ATOM 12696 C CA . GLU A 1 11 ? 7.373 -2.787 2.775 1.00 0.00 16 GLU A CA 18
ATOM 12697 C C . GLU A 1 11 ? 5.946 -2.288 2.530 1.00 0.00 16 GLU A C 18
ATOM 12698 O O . GLU A 1 11 ? 5.495 -1.348 3.153 1.00 0.00 16 GLU A O 18
ATOM 12710 N N . THR A 1 12 ? 5.231 -2.912 1.629 1.00 0.00 17 THR A N 18
ATOM 12711 C CA . THR A 1 12 ? 3.831 -2.474 1.349 1.00 0.00 17 THR A CA 18
ATOM 12712 C C . THR A 1 12 ? 3.021 -2.517 2.647 1.00 0.00 17 THR A C 18
ATOM 12713 O O . THR A 1 12 ? 3.573 -2.503 3.729 1.00 0.00 17 THR A O 18
ATOM 12724 N N . GLY A 1 13 ? 1.718 -2.571 2.561 1.00 0.00 18 GLY A N 18
ATOM 12725 C CA . GLY A 1 13 ? 0.907 -2.613 3.810 1.00 0.00 18 GLY A CA 18
ATOM 12726 C C . GLY A 1 13 ? -0.292 -1.677 3.675 1.00 0.00 18 GLY A C 18
ATOM 12727 O O . GLY A 1 13 ? -0.772 -1.421 2.589 1.00 0.00 18 GLY A O 18
ATOM 12731 N N . ILE A 1 14 ? -0.790 -1.170 4.771 1.00 0.00 19 ILE A N 18
ATOM 12732 C CA . ILE A 1 14 ? -1.958 -0.267 4.701 1.00 0.00 19 ILE A CA 18
ATOM 12733 C C . ILE A 1 14 ? -1.503 1.196 4.683 1.00 0.00 19 ILE A C 18
ATOM 12734 O O . ILE A 1 14 ? -0.692 1.614 5.484 1.00 0.00 19 ILE A O 18
ATOM 12750 N N . TYR A 1 15 ? -2.047 1.983 3.792 1.00 0.00 20 TYR A N 18
ATOM 12751 C CA . TYR A 1 15 ? -1.671 3.424 3.746 1.00 0.00 20 TYR A CA 18
ATOM 12752 C C . TYR A 1 15 ? -2.801 4.242 4.337 1.00 0.00 20 TYR A C 18
ATOM 12753 O O . TYR A 1 15 ? -3.786 3.718 4.822 1.00 0.00 20 TYR A O 18
ATOM 12771 N N . ASN A 1 16 ? -2.659 5.530 4.294 1.00 0.00 21 ASN A N 18
ATOM 12772 C CA . ASN A 1 16 ? -3.686 6.419 4.845 1.00 0.00 21 ASN A CA 18
ATOM 12773 C C . ASN A 1 16 ? -3.424 7.808 4.275 1.00 0.00 21 ASN A C 18
ATOM 12774 O O . ASN A 1 16 ? -3.046 8.725 4.975 1.00 0.00 21 ASN A O 18
ATOM 12785 N N . THR A 1 17 ? -3.583 7.956 2.992 1.00 0.00 22 THR A N 18
ATOM 12786 C CA . THR A 1 17 ? -3.301 9.263 2.369 1.00 0.00 22 THR A CA 18
ATOM 12787 C C . THR A 1 17 ? -3.976 9.353 1.010 1.00 0.00 22 THR A C 18
ATOM 12788 O O . THR A 1 17 ? -4.434 8.367 0.462 1.00 0.00 22 THR A O 18
ATOM 12799 N N . TRP A 1 18 ? -4.005 10.521 0.443 1.00 0.00 23 TRP A N 18
ATOM 12800 C CA . TRP A 1 18 ? -4.592 10.664 -0.907 1.00 0.00 23 TRP A CA 18
ATOM 12801 C C . TRP A 1 18 ? -3.537 10.189 -1.897 1.00 0.00 23 TRP A C 18
ATOM 12802 O O . TRP A 1 18 ? -3.791 9.397 -2.782 1.00 0.00 23 TRP A O 18
ATOM 12823 N N . ASN A 1 19 ? -2.340 10.685 -1.731 1.00 0.00 24 ASN A N 18
ATOM 12824 C CA . ASN A 1 19 ? -1.229 10.300 -2.625 1.00 0.00 24 ASN A CA 18
ATOM 12825 C C . ASN A 1 19 ? -0.859 8.840 -2.375 1.00 0.00 24 ASN A C 18
ATOM 12826 O O . ASN A 1 19 ? -0.931 8.017 -3.262 1.00 0.00 24 ASN A O 18
ATOM 12837 N N . GLU A 1 20 ? -0.482 8.505 -1.168 1.00 0.00 25 GLU A N 18
ATOM 12838 C CA . GLU A 1 20 ? -0.128 7.093 -0.872 1.00 0.00 25 GLU A CA 18
ATOM 12839 C C . GLU A 1 20 ? -1.180 6.191 -1.508 1.00 0.00 25 GLU A C 18
ATOM 12840 O O . GLU A 1 20 ? -0.898 5.101 -1.960 1.00 0.00 25 GLU A O 18
ATOM 12852 N N . CYS A 1 21 ? -2.396 6.655 -1.556 1.00 0.00 26 CYS A N 18
ATOM 12853 C CA . CYS A 1 21 ? -3.479 5.848 -2.167 1.00 0.00 26 CYS A CA 18
ATOM 12854 C C . CYS A 1 21 ? -3.216 5.718 -3.659 1.00 0.00 26 CYS A C 18
ATOM 12855 O O . CYS A 1 21 ? -2.579 4.792 -4.119 1.00 0.00 26 CYS A O 18
ATOM 12863 N N . LYS A 1 22 ? -3.696 6.647 -4.404 1.00 0.00 27 LYS A N 18
ATOM 12864 C CA . LYS A 1 22 ? -3.494 6.635 -5.861 1.00 0.00 27 LYS A CA 18
ATOM 12865 C C . LYS A 1 22 ? -2.008 6.441 -6.183 1.00 0.00 27 LYS A C 18
ATOM 12866 O O . LYS A 1 22 ? -1.646 5.660 -7.041 1.00 0.00 27 LYS A O 18
ATOM 12885 N N . ASN A 1 23 ? -1.144 7.147 -5.504 1.00 0.00 28 ASN A N 18
ATOM 12886 C CA . ASN A 1 23 ? 0.315 7.001 -5.773 1.00 0.00 28 ASN A CA 18
ATOM 12887 C C . ASN A 1 23 ? 0.712 5.530 -5.650 1.00 0.00 28 ASN A C 18
ATOM 12888 O O . ASN A 1 23 ? 1.339 4.975 -6.530 1.00 0.00 28 ASN A O 18
ATOM 12899 N N . GLN A 1 24 ? 0.351 4.886 -4.571 1.00 0.00 29 GLN A N 18
ATOM 12900 C CA . GLN A 1 24 ? 0.713 3.453 -4.419 1.00 0.00 29 GLN A CA 18
ATOM 12901 C C . GLN A 1 24 ? -0.052 2.645 -5.460 1.00 0.00 29 GLN A C 18
ATOM 12902 O O . GLN A 1 24 ? 0.366 1.579 -5.864 1.00 0.00 29 GLN A O 18
ATOM 12916 N N . VAL A 1 25 ? -1.170 3.150 -5.895 1.00 0.00 30 VAL A N 18
ATOM 12917 C CA . VAL A 1 25 ? -1.974 2.421 -6.907 1.00 0.00 30 VAL A CA 18
ATOM 12918 C C . VAL A 1 25 ? -2.606 3.416 -7.886 1.00 0.00 30 VAL A C 18
ATOM 12919 O O . VAL A 1 25 ? -3.759 3.772 -7.764 1.00 0.00 30 VAL A O 18
ATOM 12932 N N . ASP A 1 26 ? -1.857 3.860 -8.863 1.00 0.00 31 ASP A N 18
ATOM 12933 C CA . ASP A 1 26 ? -2.410 4.823 -9.859 1.00 0.00 31 ASP A CA 18
ATOM 12934 C C . ASP A 1 26 ? -2.327 4.188 -11.249 1.00 0.00 31 ASP A C 18
ATOM 12935 O O . ASP A 1 26 ? -1.254 3.968 -11.778 1.00 0.00 31 ASP A O 18
ATOM 12944 N N . GLY A 1 27 ? -3.447 3.867 -11.834 1.00 0.00 32 GLY A N 18
ATOM 12945 C CA . GLY A 1 27 ? -3.426 3.221 -13.175 1.00 0.00 32 GLY A CA 18
ATOM 12946 C C . GLY A 1 27 ? -3.375 1.706 -12.976 1.00 0.00 32 GLY A C 18
ATOM 12947 O O . GLY A 1 27 ? -4.363 1.020 -13.143 1.00 0.00 32 GLY A O 18
ATOM 12951 N N . TYR A 1 28 ? -2.231 1.199 -12.588 1.00 0.00 33 TYR A N 18
ATOM 12952 C CA . TYR A 1 28 ? -2.070 -0.266 -12.331 1.00 0.00 33 TYR A CA 18
ATOM 12953 C C . TYR A 1 28 ? -3.020 -1.092 -13.199 1.00 0.00 33 TYR A C 18
ATOM 12954 O O . TYR A 1 28 ? -4.174 -1.280 -12.866 1.00 0.00 33 TYR A O 18
ATOM 12972 N N . GLY A 1 29 ? -2.544 -1.608 -14.296 1.00 0.00 34 GLY A N 18
ATOM 12973 C CA . GLY A 1 29 ? -3.424 -2.437 -15.163 1.00 0.00 34 GLY A CA 18
ATOM 12974 C C . GLY A 1 29 ? -4.081 -3.521 -14.307 1.00 0.00 34 GLY A C 18
ATOM 12975 O O . GLY A 1 29 ? -5.114 -4.062 -14.650 1.00 0.00 34 GLY A O 18
ATOM 12979 N N . GLY A 1 30 ? -3.485 -3.837 -13.189 1.00 0.00 35 GLY A N 18
ATOM 12980 C CA . GLY A 1 30 ? -4.064 -4.882 -12.299 1.00 0.00 35 GLY A CA 18
ATOM 12981 C C . GLY A 1 30 ? -3.302 -4.896 -10.971 1.00 0.00 35 GLY A C 18
ATOM 12982 O O . GLY A 1 30 ? -2.713 -5.889 -10.594 1.00 0.00 35 GLY A O 18
ATOM 12986 N N . ALA A 1 31 ? -3.306 -3.799 -10.262 1.00 0.00 36 ALA A N 18
ATOM 12987 C CA . ALA A 1 31 ? -2.576 -3.748 -8.961 1.00 0.00 36 ALA A CA 18
ATOM 12988 C C . ALA A 1 31 ? -3.336 -4.534 -7.903 1.00 0.00 36 ALA A C 18
ATOM 12989 O O . ALA A 1 31 ? -4.542 -4.678 -7.968 1.00 0.00 36 ALA A O 18
ATOM 12996 N N . ILE A 1 32 ? -2.651 -5.002 -6.899 1.00 0.00 37 ILE A N 18
ATOM 12997 C CA . ILE A 1 32 ? -3.355 -5.724 -5.814 1.00 0.00 37 ILE A CA 18
ATOM 12998 C C . ILE A 1 32 ? -3.608 -4.737 -4.691 1.00 0.00 37 ILE A C 18
ATOM 12999 O O . ILE A 1 32 ? -2.712 -4.029 -4.275 1.00 0.00 37 ILE A O 18
ATOM 13015 N N . TYR A 1 33 ? -4.787 -4.688 -4.174 1.00 0.00 38 TYR A N 18
ATOM 13016 C CA . TYR A 1 33 ? -5.017 -3.744 -3.065 1.00 0.00 38 TYR A CA 18
ATOM 13017 C C . TYR A 1 33 ? -6.443 -3.826 -2.530 1.00 0.00 38 TYR A C 18
ATOM 13018 O O . TYR A 1 33 ? -7.386 -4.105 -3.245 1.00 0.00 38 TYR A O 18
ATOM 13036 N N . LYS A 1 34 ? -6.592 -3.551 -1.264 1.00 0.00 39 LYS A N 18
ATOM 13037 C CA . LYS A 1 34 ? -7.934 -3.565 -0.626 1.00 0.00 39 LYS A CA 18
ATOM 13038 C C . LYS A 1 34 ? -8.187 -2.169 -0.052 1.00 0.00 39 LYS A C 18
ATOM 13039 O O . LYS A 1 34 ? -7.853 -1.881 1.084 1.00 0.00 39 LYS A O 18
ATOM 13058 N N . LYS A 1 35 ? -8.745 -1.289 -0.836 1.00 0.00 40 LYS A N 18
ATOM 13059 C CA . LYS A 1 35 ? -8.990 0.095 -0.345 1.00 0.00 40 LYS A CA 18
ATOM 13060 C C . LYS A 1 35 ? -9.731 0.052 0.986 1.00 0.00 40 LYS A C 18
ATOM 13061 O O . LYS A 1 35 ? -10.434 -0.893 1.288 1.00 0.00 40 LYS A O 18
ATOM 13080 N N . PHE A 1 36 ? -9.571 1.065 1.793 1.00 0.00 41 PHE A N 18
ATOM 13081 C CA . PHE A 1 36 ? -10.259 1.069 3.109 1.00 0.00 41 PHE A CA 18
ATOM 13082 C C . PHE A 1 36 ? -10.386 2.489 3.652 1.00 0.00 41 PHE A C 18
ATOM 13083 O O . PHE A 1 36 ? -9.716 3.412 3.219 1.00 0.00 41 PHE A O 18
ATOM 13100 N N . ASN A 1 37 ? -11.246 2.656 4.611 1.00 0.00 42 ASN A N 18
ATOM 13101 C CA . ASN A 1 37 ? -11.456 3.990 5.219 1.00 0.00 42 ASN A CA 18
ATOM 13102 C C . ASN A 1 37 ? -11.375 3.841 6.734 1.00 0.00 42 ASN A C 18
ATOM 13103 O O . ASN A 1 37 ? -12.207 4.341 7.466 1.00 0.00 42 ASN A O 18
ATOM 13114 N N . SER A 1 38 ? -10.387 3.137 7.211 1.00 0.00 43 SER A N 18
ATOM 13115 C CA . SER A 1 38 ? -10.260 2.931 8.672 1.00 0.00 43 SER A CA 18
ATOM 13116 C C . SER A 1 38 ? -9.153 1.911 8.936 1.00 0.00 43 SER A C 18
ATOM 13117 O O . SER A 1 38 ? -9.356 0.720 8.824 1.00 0.00 43 SER A O 18
ATOM 13125 N N . TYR A 1 39 ? -7.986 2.376 9.278 1.00 0.00 44 TYR A N 18
ATOM 13126 C CA . TYR A 1 39 ? -6.846 1.450 9.555 1.00 0.00 44 TYR A CA 18
ATOM 13127 C C . TYR A 1 39 ? -7.347 0.208 10.299 1.00 0.00 44 TYR A C 18
ATOM 13128 O O . TYR A 1 39 ? -6.781 -0.861 10.193 1.00 0.00 44 TYR A O 18
ATOM 13146 N N . GLU A 1 40 ? -8.403 0.343 11.054 1.00 0.00 45 GLU A N 18
ATOM 13147 C CA . GLU A 1 40 ? -8.940 -0.826 11.809 1.00 0.00 45 GLU A CA 18
ATOM 13148 C C . GLU A 1 40 ? -9.632 -1.786 10.844 1.00 0.00 45 GLU A C 18
ATOM 13149 O O . GLU A 1 40 ? -9.565 -2.991 10.998 1.00 0.00 45 GLU A O 18
ATOM 13161 N N . GLN A 1 41 ? -10.288 -1.270 9.843 1.00 0.00 46 GLN A N 18
ATOM 13162 C CA . GLN A 1 41 ? -10.966 -2.148 8.872 1.00 0.00 46 GLN A CA 18
ATOM 13163 C C . GLN A 1 41 ? -9.911 -2.720 7.944 1.00 0.00 46 GLN A C 18
ATOM 13164 O O . GLN A 1 41 ? -9.791 -3.915 7.767 1.00 0.00 46 GLN A O 18
ATOM 13178 N N . ALA A 1 42 ? -9.134 -1.860 7.370 1.00 0.00 47 ALA A N 18
ATOM 13179 C CA . ALA A 1 42 ? -8.059 -2.319 6.466 1.00 0.00 47 ALA A CA 18
ATOM 13180 C C . ALA A 1 42 ? -7.229 -3.373 7.190 1.00 0.00 47 ALA A C 18
ATOM 13181 O O . ALA A 1 42 ? -6.910 -4.412 6.647 1.00 0.00 47 ALA A O 18
ATOM 13188 N N . LYS A 1 43 ? -6.887 -3.114 8.421 1.00 0.00 48 LYS A N 18
ATOM 13189 C CA . LYS A 1 43 ? -6.086 -4.105 9.193 1.00 0.00 48 LYS A CA 18
ATOM 13190 C C . LYS A 1 43 ? -6.924 -5.363 9.387 1.00 0.00 48 LYS A C 18
ATOM 13191 O O . LYS A 1 43 ? -6.492 -6.463 9.103 1.00 0.00 48 LYS A O 18
ATOM 13210 N N . SER A 1 44 ? -8.128 -5.208 9.863 1.00 0.00 49 SER A N 18
ATOM 13211 C CA . SER A 1 44 ? -9.004 -6.388 10.069 1.00 0.00 49 SER A CA 18
ATOM 13212 C C . SER A 1 44 ? -8.975 -7.261 8.812 1.00 0.00 49 SER A C 18
ATOM 13213 O O . SER A 1 44 ? -9.007 -8.473 8.886 1.00 0.00 49 SER A O 18
ATOM 13221 N N . PHE A 1 45 ? -8.905 -6.652 7.657 1.00 0.00 50 PHE A N 18
ATOM 13222 C CA . PHE A 1 45 ? -8.861 -7.443 6.398 1.00 0.00 50 PHE A CA 18
ATOM 13223 C C . PHE A 1 45 ? -7.459 -8.022 6.224 1.00 0.00 50 PHE A C 18
ATOM 13224 O O . PHE A 1 45 ? -7.283 -9.137 5.775 1.00 0.00 50 PHE A O 18
ATOM 13241 N N . LEU A 1 46 ? -6.459 -7.259 6.573 1.00 0.00 51 LEU A N 18
ATOM 13242 C CA . LEU A 1 46 ? -5.065 -7.739 6.427 1.00 0.00 51 LEU A CA 18
ATOM 13243 C C . LEU A 1 46 ? -4.909 -9.093 7.119 1.00 0.00 51 LEU A C 18
ATOM 13244 O O . LEU A 1 46 ? -4.120 -9.922 6.714 1.00 0.00 51 LEU A O 18
ATOM 13260 N N . GLY A 1 47 ? -5.658 -9.323 8.160 1.00 0.00 52 GLY A N 18
ATOM 13261 C CA . GLY A 1 47 ? -5.559 -10.624 8.880 1.00 0.00 52 GLY A CA 18
ATOM 13262 C C . GLY A 1 47 ? -5.220 -10.369 10.349 1.00 0.00 52 GLY A C 18
ATOM 13263 O O . GLY A 1 47 ? -4.406 -11.053 10.936 1.00 0.00 52 GLY A O 18
ATOM 13267 N N . GLY A 1 1 ? -6.632 12.091 1.715 1.00 0.00 6 GLY A N 19
ATOM 13268 C CA . GLY A 1 1 ? -6.035 11.001 2.538 1.00 0.00 6 GLY A CA 19
ATOM 13269 C C . GLY A 1 1 ? -6.987 9.803 2.612 1.00 0.00 6 GLY A C 19
ATOM 13270 O O . GLY A 1 1 ? -8.101 9.912 3.083 1.00 0.00 6 GLY A O 19
ATOM 13274 N N . ASN A 1 2 ? -6.549 8.654 2.163 1.00 0.00 7 ASN A N 19
ATOM 13275 C CA . ASN A 1 2 ? -7.406 7.451 2.218 1.00 0.00 7 ASN A CA 19
ATOM 13276 C C . ASN A 1 2 ? -6.613 6.304 2.831 1.00 0.00 7 ASN A C 19
ATOM 13277 O O . ASN A 1 2 ? -5.404 6.294 2.785 1.00 0.00 7 ASN A O 19
ATOM 13288 N N . PHE A 1 3 ? -7.271 5.317 3.366 1.00 0.00 8 PHE A N 19
ATOM 13289 C CA . PHE A 1 3 ? -6.517 4.173 3.940 1.00 0.00 8 PHE A CA 19
ATOM 13290 C C . PHE A 1 3 ? -6.388 3.119 2.850 1.00 0.00 8 PHE A C 19
ATOM 13291 O O . PHE A 1 3 ? -7.269 2.971 2.031 1.00 0.00 8 PHE A O 19
ATOM 13308 N N . TYR A 1 4 ? -5.304 2.398 2.792 1.00 0.00 9 TYR A N 19
ATOM 13309 C CA . TYR A 1 4 ? -5.197 1.392 1.697 1.00 0.00 9 TYR A CA 19
ATOM 13310 C C . TYR A 1 4 ? -4.470 0.131 2.144 1.00 0.00 9 TYR A C 19
ATOM 13311 O O . TYR A 1 4 ? -3.272 0.135 2.314 1.00 0.00 9 TYR A O 19
ATOM 13329 N N . ALA A 1 5 ? -5.169 -0.968 2.264 1.00 0.00 10 ALA A N 19
ATOM 13330 C CA . ALA A 1 5 ? -4.474 -2.226 2.631 1.00 0.00 10 ALA A CA 19
ATOM 13331 C C . ALA A 1 5 ? -3.817 -2.717 1.353 1.00 0.00 10 ALA A C 19
ATOM 13332 O O . ALA A 1 5 ? -4.449 -3.286 0.493 1.00 0.00 10 ALA A O 19
ATOM 13339 N N . VAL A 1 6 ? -2.566 -2.420 1.190 1.00 0.00 11 VAL A N 19
ATOM 13340 C CA . VAL A 1 6 ? -1.882 -2.777 -0.081 1.00 0.00 11 VAL A CA 19
ATOM 13341 C C . VAL A 1 6 ? -0.789 -3.822 0.118 1.00 0.00 11 VAL A C 19
ATOM 13342 O O . VAL A 1 6 ? -0.234 -3.969 1.188 1.00 0.00 11 VAL A O 19
ATOM 13355 N N . ARG A 1 7 ? -0.466 -4.545 -0.930 1.00 0.00 12 ARG A N 19
ATOM 13356 C CA . ARG A 1 7 ? 0.602 -5.571 -0.818 1.00 0.00 12 ARG A CA 19
ATOM 13357 C C . ARG A 1 7 ? 1.535 -5.499 -2.034 1.00 0.00 12 ARG A C 19
ATOM 13358 O O . ARG A 1 7 ? 2.490 -6.244 -2.134 1.00 0.00 12 ARG A O 19
ATOM 13379 N N . LYS A 1 8 ? 1.280 -4.607 -2.951 1.00 0.00 13 LYS A N 19
ATOM 13380 C CA . LYS A 1 8 ? 2.168 -4.495 -4.142 1.00 0.00 13 LYS A CA 19
ATOM 13381 C C . LYS A 1 8 ? 2.685 -3.058 -4.249 1.00 0.00 13 LYS A C 19
ATOM 13382 O O . LYS A 1 8 ? 2.040 -2.195 -4.811 1.00 0.00 13 LYS A O 19
ATOM 13401 N N . GLY A 1 9 ? 3.844 -2.795 -3.707 1.00 0.00 14 GLY A N 19
ATOM 13402 C CA . GLY A 1 9 ? 4.405 -1.415 -3.770 1.00 0.00 14 GLY A CA 19
ATOM 13403 C C . GLY A 1 9 ? 5.563 -1.292 -2.778 1.00 0.00 14 GLY A C 19
ATOM 13404 O O . GLY A 1 9 ? 6.687 -1.644 -3.076 1.00 0.00 14 GLY A O 19
ATOM 13408 N N . ARG A 1 10 ? 5.298 -0.799 -1.598 1.00 0.00 15 ARG A N 19
ATOM 13409 C CA . ARG A 1 10 ? 6.386 -0.660 -0.589 1.00 0.00 15 ARG A CA 19
ATOM 13410 C C . ARG A 1 10 ? 6.715 -2.037 -0.011 1.00 0.00 15 ARG A C 19
ATOM 13411 O O . ARG A 1 10 ? 7.571 -2.741 -0.507 1.00 0.00 15 ARG A O 19
ATOM 13432 N N . GLU A 1 11 ? 6.038 -2.430 1.034 1.00 0.00 16 GLU A N 19
ATOM 13433 C CA . GLU A 1 11 ? 6.315 -3.763 1.637 1.00 0.00 16 GLU A CA 19
ATOM 13434 C C . GLU A 1 11 ? 5.028 -4.333 2.240 1.00 0.00 16 GLU A C 19
ATOM 13435 O O . GLU A 1 11 ? 5.056 -5.046 3.223 1.00 0.00 16 GLU A O 19
ATOM 13447 N N . THR A 1 12 ? 3.901 -4.031 1.656 1.00 0.00 17 THR A N 19
ATOM 13448 C CA . THR A 1 12 ? 2.615 -4.562 2.193 1.00 0.00 17 THR A CA 19
ATOM 13449 C C . THR A 1 12 ? 2.249 -3.827 3.482 1.00 0.00 17 THR A C 19
ATOM 13450 O O . THR A 1 12 ? 2.902 -3.968 4.496 1.00 0.00 17 THR A O 19
ATOM 13461 N N . GLY A 1 13 ? 1.201 -3.049 3.451 1.00 0.00 18 GLY A N 19
ATOM 13462 C CA . GLY A 1 13 ? 0.787 -2.312 4.675 1.00 0.00 18 GLY A CA 19
ATOM 13463 C C . GLY A 1 13 ? -0.400 -1.417 4.339 1.00 0.00 18 GLY A C 19
ATOM 13464 O O . GLY A 1 13 ? -0.741 -1.231 3.188 1.00 0.00 18 GLY A O 19
ATOM 13468 N N . ILE A 1 14 ? -1.045 -0.874 5.330 1.00 0.00 19 ILE A N 19
ATOM 13469 C CA . ILE A 1 14 ? -2.211 -0.012 5.057 1.00 0.00 19 ILE A CA 19
ATOM 13470 C C . ILE A 1 14 ? -1.777 1.446 4.932 1.00 0.00 19 ILE A C 19
ATOM 13471 O O . ILE A 1 14 ? -1.218 2.018 5.847 1.00 0.00 19 ILE A O 19
ATOM 13487 N N . TYR A 1 15 ? -2.043 2.058 3.813 1.00 0.00 20 TYR A N 19
ATOM 13488 C CA . TYR A 1 15 ? -1.656 3.485 3.643 1.00 0.00 20 TYR A CA 19
ATOM 13489 C C . TYR A 1 15 ? -2.719 4.362 4.267 1.00 0.00 20 TYR A C 19
ATOM 13490 O O . TYR A 1 15 ? -3.678 3.884 4.841 1.00 0.00 20 TYR A O 19
ATOM 13508 N N . ASN A 1 16 ? -2.541 5.642 4.164 1.00 0.00 21 ASN A N 19
ATOM 13509 C CA . ASN A 1 16 ? -3.498 6.587 4.751 1.00 0.00 21 ASN A CA 19
ATOM 13510 C C . ASN A 1 16 ? -3.245 7.948 4.107 1.00 0.00 21 ASN A C 19
ATOM 13511 O O . ASN A 1 16 ? -2.866 8.902 4.756 1.00 0.00 21 ASN A O 19
ATOM 13522 N N . THR A 1 17 ? -3.418 8.026 2.815 1.00 0.00 22 THR A N 19
ATOM 13523 C CA . THR A 1 17 ? -3.156 9.292 2.102 1.00 0.00 22 THR A CA 19
ATOM 13524 C C . THR A 1 17 ? -3.872 9.263 0.757 1.00 0.00 22 THR A C 19
ATOM 13525 O O . THR A 1 17 ? -4.173 8.210 0.243 1.00 0.00 22 THR A O 19
ATOM 13536 N N . TRP A 1 18 ? -4.140 10.393 0.174 1.00 0.00 23 TRP A N 19
ATOM 13537 C CA . TRP A 1 18 ? -4.795 10.374 -1.156 1.00 0.00 23 TRP A CA 19
ATOM 13538 C C . TRP A 1 18 ? -3.699 10.056 -2.170 1.00 0.00 23 TRP A C 19
ATOM 13539 O O . TRP A 1 18 ? -3.885 9.298 -3.101 1.00 0.00 23 TRP A O 19
ATOM 13560 N N . ASN A 1 19 ? -2.541 10.632 -1.966 1.00 0.00 24 ASN A N 19
ATOM 13561 C CA . ASN A 1 19 ? -1.399 10.381 -2.874 1.00 0.00 24 ASN A CA 19
ATOM 13562 C C . ASN A 1 19 ? -0.935 8.940 -2.693 1.00 0.00 24 ASN A C 19
ATOM 13563 O O . ASN A 1 19 ? -0.924 8.157 -3.622 1.00 0.00 24 ASN A O 19
ATOM 13574 N N . GLU A 1 20 ? -0.565 8.577 -1.492 1.00 0.00 25 GLU A N 19
ATOM 13575 C CA . GLU A 1 20 ? -0.123 7.182 -1.246 1.00 0.00 25 GLU A CA 19
ATOM 13576 C C . GLU A 1 20 ? -1.117 6.248 -1.924 1.00 0.00 25 GLU A C 19
ATOM 13577 O O . GLU A 1 20 ? -0.763 5.223 -2.464 1.00 0.00 25 GLU A O 19
ATOM 13589 N N . CYS A 1 21 ? -2.369 6.607 -1.910 1.00 0.00 26 CYS A N 19
ATOM 13590 C CA . CYS A 1 21 ? -3.389 5.750 -2.560 1.00 0.00 26 CYS A CA 19
ATOM 13591 C C . CYS A 1 21 ? -3.081 5.656 -4.046 1.00 0.00 26 CYS A C 19
ATOM 13592 O O . CYS A 1 21 ? -2.377 4.773 -4.497 1.00 0.00 26 CYS A O 19
ATOM 13600 N N . LYS A 1 22 ? -3.589 6.570 -4.798 1.00 0.00 27 LYS A N 19
ATOM 13601 C CA . LYS A 1 22 ? -3.336 6.584 -6.249 1.00 0.00 27 LYS A CA 19
ATOM 13602 C C . LYS A 1 22 ? -1.865 6.258 -6.516 1.00 0.00 27 LYS A C 19
ATOM 13603 O O . LYS A 1 22 ? -1.542 5.355 -7.258 1.00 0.00 27 LYS A O 19
ATOM 13622 N N . ASN A 1 23 ? -0.969 6.987 -5.908 1.00 0.00 28 ASN A N 19
ATOM 13623 C CA . ASN A 1 23 ? 0.482 6.719 -6.119 1.00 0.00 28 ASN A CA 19
ATOM 13624 C C . ASN A 1 23 ? 0.741 5.217 -6.017 1.00 0.00 28 ASN A C 19
ATOM 13625 O O . ASN A 1 23 ? 1.433 4.637 -6.829 1.00 0.00 28 ASN A O 19
ATOM 13636 N N . GLN A 1 24 ? 0.196 4.588 -5.015 1.00 0.00 29 GLN A N 19
ATOM 13637 C CA . GLN A 1 24 ? 0.412 3.128 -4.840 1.00 0.00 29 GLN A CA 19
ATOM 13638 C C . GLN A 1 24 ? -0.414 2.351 -5.867 1.00 0.00 29 GLN A C 19
ATOM 13639 O O . GLN A 1 24 ? -0.059 1.257 -6.257 1.00 0.00 29 GLN A O 19
ATOM 13653 N N . VAL A 1 25 ? -1.514 2.897 -6.309 1.00 0.00 30 VAL A N 19
ATOM 13654 C CA . VAL A 1 25 ? -2.345 2.168 -7.306 1.00 0.00 30 VAL A CA 19
ATOM 13655 C C . VAL A 1 25 ? -3.074 3.159 -8.216 1.00 0.00 30 VAL A C 19
ATOM 13656 O O . VAL A 1 25 ? -4.285 3.243 -8.216 1.00 0.00 30 VAL A O 19
ATOM 13669 N N . ASP A 1 26 ? -2.341 3.900 -9.002 1.00 0.00 31 ASP A N 19
ATOM 13670 C CA . ASP A 1 26 ? -2.985 4.876 -9.926 1.00 0.00 31 ASP A CA 19
ATOM 13671 C C . ASP A 1 26 ? -2.701 4.451 -11.363 1.00 0.00 31 ASP A C 19
ATOM 13672 O O . ASP A 1 26 ? -3.432 4.768 -12.280 1.00 0.00 31 ASP A O 19
ATOM 13681 N N . GLY A 1 27 ? -1.641 3.725 -11.554 1.00 0.00 32 GLY A N 19
ATOM 13682 C CA . GLY A 1 27 ? -1.282 3.251 -12.919 1.00 0.00 32 GLY A CA 19
ATOM 13683 C C . GLY A 1 27 ? -1.028 1.740 -12.879 1.00 0.00 32 GLY A C 19
ATOM 13684 O O . GLY A 1 27 ? -0.063 1.251 -13.431 1.00 0.00 32 GLY A O 19
ATOM 13688 N N . TYR A 1 28 ? -1.882 0.997 -12.224 1.00 0.00 33 TYR A N 19
ATOM 13689 C CA . TYR A 1 28 ? -1.681 -0.471 -12.143 1.00 0.00 33 TYR A CA 19
ATOM 13690 C C . TYR A 1 28 ? -2.864 -1.200 -12.781 1.00 0.00 33 TYR A C 19
ATOM 13691 O O . TYR A 1 28 ? -3.949 -1.242 -12.237 1.00 0.00 33 TYR A O 19
ATOM 13709 N N . GLY A 1 29 ? -2.659 -1.781 -13.931 1.00 0.00 34 GLY A N 19
ATOM 13710 C CA . GLY A 1 29 ? -3.765 -2.512 -14.607 1.00 0.00 34 GLY A CA 19
ATOM 13711 C C . GLY A 1 29 ? -3.998 -3.864 -13.921 1.00 0.00 34 GLY A C 19
ATOM 13712 O O . GLY A 1 29 ? -4.043 -4.892 -14.566 1.00 0.00 34 GLY A O 19
ATOM 13716 N N . GLY A 1 30 ? -4.150 -3.877 -12.623 1.00 0.00 35 GLY A N 19
ATOM 13717 C CA . GLY A 1 30 ? -4.385 -5.170 -11.918 1.00 0.00 35 GLY A CA 19
ATOM 13718 C C . GLY A 1 30 ? -3.488 -5.269 -10.680 1.00 0.00 35 GLY A C 19
ATOM 13719 O O . GLY A 1 30 ? -2.993 -6.327 -10.349 1.00 0.00 35 GLY A O 19
ATOM 13723 N N . ALA A 1 31 ? -3.273 -4.181 -9.993 1.00 0.00 36 ALA A N 19
ATOM 13724 C CA . ALA A 1 31 ? -2.408 -4.231 -8.777 1.00 0.00 36 ALA A CA 19
ATOM 13725 C C . ALA A 1 31 ? -3.130 -4.967 -7.658 1.00 0.00 36 ALA A C 19
ATOM 13726 O O . ALA A 1 31 ? -4.343 -5.023 -7.621 1.00 0.00 36 ALA A O 19
ATOM 13733 N N . ILE A 1 32 ? -2.399 -5.489 -6.717 1.00 0.00 37 ILE A N 19
ATOM 13734 C CA . ILE A 1 32 ? -3.062 -6.168 -5.578 1.00 0.00 37 ILE A CA 19
ATOM 13735 C C . ILE A 1 32 ? -3.354 -5.109 -4.529 1.00 0.00 37 ILE A C 19
ATOM 13736 O O . ILE A 1 32 ? -2.490 -4.331 -4.177 1.00 0.00 37 ILE A O 19
ATOM 13752 N N . TYR A 1 33 ? -4.533 -5.068 -4.013 1.00 0.00 38 TYR A N 19
ATOM 13753 C CA . TYR A 1 33 ? -4.808 -4.045 -2.986 1.00 0.00 38 TYR A CA 19
ATOM 13754 C C . TYR A 1 33 ? -6.233 -4.144 -2.438 1.00 0.00 38 TYR A C 19
ATOM 13755 O O . TYR A 1 33 ? -7.146 -4.606 -3.093 1.00 0.00 38 TYR A O 19
ATOM 13773 N N . LYS A 1 34 ? -6.411 -3.662 -1.239 1.00 0.00 39 LYS A N 19
ATOM 13774 C CA . LYS A 1 34 ? -7.745 -3.648 -0.589 1.00 0.00 39 LYS A CA 19
ATOM 13775 C C . LYS A 1 34 ? -7.889 -2.282 0.081 1.00 0.00 39 LYS A C 19
ATOM 13776 O O . LYS A 1 34 ? -7.673 -2.130 1.269 1.00 0.00 39 LYS A O 19
ATOM 13795 N N . LYS A 1 35 ? -8.199 -1.273 -0.683 1.00 0.00 40 LYS A N 19
ATOM 13796 C CA . LYS A 1 35 ? -8.301 0.090 -0.102 1.00 0.00 40 LYS A CA 19
ATOM 13797 C C . LYS A 1 35 ? -9.288 0.104 1.069 1.00 0.00 40 LYS A C 19
ATOM 13798 O O . LYS A 1 35 ? -10.113 -0.775 1.216 1.00 0.00 40 LYS A O 19
ATOM 13817 N N . PHE A 1 36 ? -9.191 1.096 1.913 1.00 0.00 41 PHE A N 19
ATOM 13818 C CA . PHE A 1 36 ? -10.096 1.175 3.088 1.00 0.00 41 PHE A CA 19
ATOM 13819 C C . PHE A 1 36 ? -10.181 2.618 3.596 1.00 0.00 41 PHE A C 19
ATOM 13820 O O . PHE A 1 36 ? -9.449 3.498 3.165 1.00 0.00 41 PHE A O 19
ATOM 13837 N N . ASN A 1 37 ? -11.072 2.860 4.514 1.00 0.00 42 ASN A N 19
ATOM 13838 C CA . ASN A 1 37 ? -11.226 4.222 5.072 1.00 0.00 42 ASN A CA 19
ATOM 13839 C C . ASN A 1 37 ? -11.160 4.119 6.593 1.00 0.00 42 ASN A C 19
ATOM 13840 O O . ASN A 1 37 ? -11.860 4.808 7.308 1.00 0.00 42 ASN A O 19
ATOM 13851 N N . SER A 1 38 ? -10.331 3.243 7.087 1.00 0.00 43 SER A N 19
ATOM 13852 C CA . SER A 1 38 ? -10.221 3.065 8.553 1.00 0.00 43 SER A CA 19
ATOM 13853 C C . SER A 1 38 ? -9.240 1.929 8.840 1.00 0.00 43 SER A C 19
ATOM 13854 O O . SER A 1 38 ? -9.594 0.768 8.792 1.00 0.00 43 SER A O 19
ATOM 13862 N N . TYR A 1 39 ? -8.010 2.269 9.123 1.00 0.00 44 TYR A N 19
ATOM 13863 C CA . TYR A 1 39 ? -6.963 1.240 9.414 1.00 0.00 44 TYR A CA 19
ATOM 13864 C C . TYR A 1 39 ? -7.583 0.024 10.112 1.00 0.00 44 TYR A C 19
ATOM 13865 O O . TYR A 1 39 ? -7.144 -1.091 9.929 1.00 0.00 44 TYR A O 19
ATOM 13883 N N . GLU A 1 40 ? -8.594 0.234 10.908 1.00 0.00 45 GLU A N 19
ATOM 13884 C CA . GLU A 1 40 ? -9.242 -0.905 11.625 1.00 0.00 45 GLU A CA 19
ATOM 13885 C C . GLU A 1 40 ? -9.906 -1.851 10.624 1.00 0.00 45 GLU A C 19
ATOM 13886 O O . GLU A 1 40 ? -9.799 -3.057 10.734 1.00 0.00 45 GLU A O 19
ATOM 13898 N N . GLN A 1 41 ? -10.588 -1.323 9.644 1.00 0.00 46 GLN A N 19
ATOM 13899 C CA . GLN A 1 41 ? -11.243 -2.192 8.653 1.00 0.00 46 GLN A CA 19
ATOM 13900 C C . GLN A 1 41 ? -10.160 -2.825 7.808 1.00 0.00 46 GLN A C 19
ATOM 13901 O O . GLN A 1 41 ? -10.068 -4.031 7.671 1.00 0.00 46 GLN A O 19
ATOM 13915 N N . ALA A 1 42 ? -9.322 -2.010 7.262 1.00 0.00 47 ALA A N 19
ATOM 13916 C CA . ALA A 1 42 ? -8.213 -2.528 6.445 1.00 0.00 47 ALA A CA 19
ATOM 13917 C C . ALA A 1 42 ? -7.453 -3.563 7.268 1.00 0.00 47 ALA A C 19
ATOM 13918 O O . ALA A 1 42 ? -7.252 -4.681 6.846 1.00 0.00 47 ALA A O 19
ATOM 13925 N N . LYS A 1 43 ? -7.033 -3.191 8.447 1.00 0.00 48 LYS A N 19
ATOM 13926 C CA . LYS A 1 43 ? -6.283 -4.152 9.315 1.00 0.00 48 LYS A CA 19
ATOM 13927 C C . LYS A 1 43 ? -7.044 -5.472 9.370 1.00 0.00 48 LYS A C 19
ATOM 13928 O O . LYS A 1 43 ? -6.589 -6.483 8.875 1.00 0.00 48 LYS A O 19
ATOM 13947 N N . SER A 1 44 ? -8.200 -5.465 9.975 1.00 0.00 49 SER A N 19
ATOM 13948 C CA . SER A 1 44 ? -9.001 -6.711 10.073 1.00 0.00 49 SER A CA 19
ATOM 13949 C C . SER A 1 44 ? -8.942 -7.462 8.739 1.00 0.00 49 SER A C 19
ATOM 13950 O O . SER A 1 44 ? -8.887 -8.674 8.701 1.00 0.00 49 SER A O 19
ATOM 13958 N N . PHE A 1 45 ? -8.946 -6.746 7.647 1.00 0.00 50 PHE A N 19
ATOM 13959 C CA . PHE A 1 45 ? -8.885 -7.412 6.316 1.00 0.00 50 PHE A CA 19
ATOM 13960 C C . PHE A 1 45 ? -7.458 -7.889 6.048 1.00 0.00 50 PHE A C 19
ATOM 13961 O O . PHE A 1 45 ? -7.239 -8.888 5.392 1.00 0.00 50 PHE A O 19
ATOM 13978 N N . LEU A 1 46 ? -6.487 -7.173 6.540 1.00 0.00 51 LEU A N 19
ATOM 13979 C CA . LEU A 1 46 ? -5.086 -7.558 6.312 1.00 0.00 51 LEU A CA 19
ATOM 13980 C C . LEU A 1 46 ? -4.877 -9.021 6.707 1.00 0.00 51 LEU A C 19
ATOM 13981 O O . LEU A 1 46 ? -5.040 -9.917 5.905 1.00 0.00 51 LEU A O 19
ATOM 13997 N N . GLY A 1 47 ? -4.509 -9.274 7.935 1.00 0.00 52 GLY A N 19
ATOM 13998 C CA . GLY A 1 47 ? -4.284 -10.680 8.364 1.00 0.00 52 GLY A CA 19
ATOM 13999 C C . GLY A 1 47 ? -4.642 -10.852 9.843 1.00 0.00 52 GLY A C 19
ATOM 14000 O O . GLY A 1 47 ? -4.232 -11.806 10.476 1.00 0.00 52 GLY A O 19
ATOM 14004 N N . GLY A 1 1 ? -7.798 11.558 0.009 1.00 0.00 6 GLY A N 20
ATOM 14005 C CA . GLY A 1 1 ? -6.944 10.989 1.091 1.00 0.00 6 GLY A CA 20
ATOM 14006 C C . GLY A 1 1 ? -7.692 9.851 1.779 1.00 0.00 6 GLY A C 20
ATOM 14007 O O . GLY A 1 1 ? -8.823 10.008 2.190 1.00 0.00 6 GLY A O 20
ATOM 14011 N N . ASN A 1 2 ? -7.079 8.703 1.909 1.00 0.00 7 ASN A N 20
ATOM 14012 C CA . ASN A 1 2 ? -7.784 7.578 2.571 1.00 0.00 7 ASN A CA 20
ATOM 14013 C C . ASN A 1 2 ? -6.800 6.525 3.041 1.00 0.00 7 ASN A C 20
ATOM 14014 O O . ASN A 1 2 ? -5.606 6.691 2.964 1.00 0.00 7 ASN A O 20
ATOM 14025 N N . PHE A 1 3 ? -7.312 5.418 3.493 1.00 0.00 8 PHE A N 20
ATOM 14026 C CA . PHE A 1 3 ? -6.431 4.313 3.952 1.00 0.00 8 PHE A CA 20
ATOM 14027 C C . PHE A 1 3 ? -6.372 3.267 2.849 1.00 0.00 8 PHE A C 20
ATOM 14028 O O . PHE A 1 3 ? -7.325 3.077 2.121 1.00 0.00 8 PHE A O 20
ATOM 14045 N N . TYR A 1 4 ? -5.272 2.588 2.697 1.00 0.00 9 TYR A N 20
ATOM 14046 C CA . TYR A 1 4 ? -5.216 1.575 1.610 1.00 0.00 9 TYR A CA 20
ATOM 14047 C C . TYR A 1 4 ? -4.527 0.300 2.065 1.00 0.00 9 TYR A C 20
ATOM 14048 O O . TYR A 1 4 ? -3.338 0.279 2.293 1.00 0.00 9 TYR A O 20
ATOM 14066 N N . ALA A 1 5 ? -5.257 -0.781 2.140 1.00 0.00 10 ALA A N 20
ATOM 14067 C CA . ALA A 1 5 ? -4.621 -2.066 2.525 1.00 0.00 10 ALA A CA 20
ATOM 14068 C C . ALA A 1 5 ? -3.938 -2.589 1.275 1.00 0.00 10 ALA A C 20
ATOM 14069 O O . ALA A 1 5 ? -4.525 -3.279 0.467 1.00 0.00 10 ALA A O 20
ATOM 14076 N N . VAL A 1 6 ? -2.714 -2.202 1.078 1.00 0.00 11 VAL A N 20
ATOM 14077 C CA . VAL A 1 6 ? -2.004 -2.599 -0.161 1.00 0.00 11 VAL A CA 20
ATOM 14078 C C . VAL A 1 6 ? -0.964 -3.681 0.082 1.00 0.00 11 VAL A C 20
ATOM 14079 O O . VAL A 1 6 ? -0.398 -3.795 1.151 1.00 0.00 11 VAL A O 20
ATOM 14092 N N . ARG A 1 7 ? -0.692 -4.464 -0.931 1.00 0.00 12 ARG A N 20
ATOM 14093 C CA . ARG A 1 7 ? 0.334 -5.524 -0.789 1.00 0.00 12 ARG A CA 20
ATOM 14094 C C . ARG A 1 7 ? 0.975 -5.825 -2.152 1.00 0.00 12 ARG A C 20
ATOM 14095 O O . ARG A 1 7 ? 1.681 -6.802 -2.308 1.00 0.00 12 ARG A O 20
ATOM 14116 N N . LYS A 1 8 ? 0.747 -4.995 -3.136 1.00 0.00 13 LYS A N 20
ATOM 14117 C CA . LYS A 1 8 ? 1.357 -5.243 -4.473 1.00 0.00 13 LYS A CA 20
ATOM 14118 C C . LYS A 1 8 ? 2.717 -4.541 -4.553 1.00 0.00 13 LYS A C 20
ATOM 14119 O O . LYS A 1 8 ? 3.747 -5.173 -4.682 1.00 0.00 13 LYS A O 20
ATOM 14138 N N . GLY A 1 9 ? 2.725 -3.237 -4.482 1.00 0.00 14 GLY A N 20
ATOM 14139 C CA . GLY A 1 9 ? 4.015 -2.491 -4.560 1.00 0.00 14 GLY A CA 20
ATOM 14140 C C . GLY A 1 9 ? 4.852 -2.759 -3.306 1.00 0.00 14 GLY A C 20
ATOM 14141 O O . GLY A 1 9 ? 4.502 -3.573 -2.474 1.00 0.00 14 GLY A O 20
ATOM 14145 N N . ARG A 1 10 ? 5.958 -2.079 -3.167 1.00 0.00 15 ARG A N 20
ATOM 14146 C CA . ARG A 1 10 ? 6.824 -2.289 -1.971 1.00 0.00 15 ARG A CA 20
ATOM 14147 C C . ARG A 1 10 ? 6.174 -1.643 -0.746 1.00 0.00 15 ARG A C 20
ATOM 14148 O O . ARG A 1 10 ? 5.054 -1.173 -0.801 1.00 0.00 15 ARG A O 20
ATOM 14169 N N . GLU A 1 11 ? 6.867 -1.616 0.360 1.00 0.00 16 GLU A N 20
ATOM 14170 C CA . GLU A 1 11 ? 6.287 -1.001 1.588 1.00 0.00 16 GLU A CA 20
ATOM 14171 C C . GLU A 1 11 ? 4.850 -1.494 1.772 1.00 0.00 16 GLU A C 20
ATOM 14172 O O . GLU A 1 11 ? 3.971 -0.750 2.159 1.00 0.00 16 GLU A O 20
ATOM 14184 N N . THR A 1 12 ? 4.606 -2.745 1.493 1.00 0.00 17 THR A N 20
ATOM 14185 C CA . THR A 1 12 ? 3.229 -3.293 1.647 1.00 0.00 17 THR A CA 20
ATOM 14186 C C . THR A 1 12 ? 2.664 -2.887 3.010 1.00 0.00 17 THR A C 20
ATOM 14187 O O . THR A 1 12 ? 3.394 -2.664 3.955 1.00 0.00 17 THR A O 20
ATOM 14198 N N . GLY A 1 13 ? 1.366 -2.787 3.118 1.00 0.00 18 GLY A N 20
ATOM 14199 C CA . GLY A 1 13 ? 0.752 -2.396 4.418 1.00 0.00 18 GLY A CA 20
ATOM 14200 C C . GLY A 1 13 ? -0.435 -1.468 4.161 1.00 0.00 18 GLY A C 20
ATOM 14201 O O . GLY A 1 13 ? -0.801 -1.210 3.031 1.00 0.00 18 GLY A O 20
ATOM 14205 N N . ILE A 1 14 ? -1.048 -0.974 5.202 1.00 0.00 19 ILE A N 20
ATOM 14206 C CA . ILE A 1 14 ? -2.212 -0.079 5.017 1.00 0.00 19 ILE A CA 20
ATOM 14207 C C . ILE A 1 14 ? -1.763 1.383 4.966 1.00 0.00 19 ILE A C 20
ATOM 14208 O O . ILE A 1 14 ? -1.203 1.905 5.909 1.00 0.00 19 ILE A O 20
ATOM 14224 N N . TYR A 1 15 ? -2.022 2.054 3.875 1.00 0.00 20 TYR A N 20
ATOM 14225 C CA . TYR A 1 15 ? -1.627 3.487 3.769 1.00 0.00 20 TYR A CA 20
ATOM 14226 C C . TYR A 1 15 ? -2.724 4.347 4.359 1.00 0.00 20 TYR A C 20
ATOM 14227 O O . TYR A 1 15 ? -3.693 3.853 4.901 1.00 0.00 20 TYR A O 20
ATOM 14245 N N . ASN A 1 16 ? -2.570 5.634 4.271 1.00 0.00 21 ASN A N 20
ATOM 14246 C CA . ASN A 1 16 ? -3.572 6.538 4.840 1.00 0.00 21 ASN A CA 20
ATOM 14247 C C . ASN A 1 16 ? -3.327 7.931 4.277 1.00 0.00 21 ASN A C 20
ATOM 14248 O O . ASN A 1 16 ? -2.978 8.851 4.990 1.00 0.00 21 ASN A O 20
ATOM 14259 N N . THR A 1 17 ? -3.476 8.086 2.992 1.00 0.00 22 THR A N 20
ATOM 14260 C CA . THR A 1 17 ? -3.216 9.402 2.381 1.00 0.00 22 THR A CA 20
ATOM 14261 C C . THR A 1 17 ? -3.882 9.491 1.014 1.00 0.00 22 THR A C 20
ATOM 14262 O O . THR A 1 17 ? -4.367 8.515 0.475 1.00 0.00 22 THR A O 20
ATOM 14273 N N . TRP A 1 18 ? -3.862 10.657 0.434 1.00 0.00 23 TRP A N 20
ATOM 14274 C CA . TRP A 1 18 ? -4.418 10.826 -0.931 1.00 0.00 23 TRP A CA 20
ATOM 14275 C C . TRP A 1 18 ? -3.351 10.319 -1.893 1.00 0.00 23 TRP A C 20
ATOM 14276 O O . TRP A 1 18 ? -3.587 9.487 -2.745 1.00 0.00 23 TRP A O 20
ATOM 14297 N N . ASN A 1 19 ? -2.167 10.838 -1.738 1.00 0.00 24 ASN A N 20
ATOM 14298 C CA . ASN A 1 19 ? -1.042 10.428 -2.599 1.00 0.00 24 ASN A CA 20
ATOM 14299 C C . ASN A 1 19 ? -0.700 8.968 -2.321 1.00 0.00 24 ASN A C 20
ATOM 14300 O O . ASN A 1 19 ? -0.750 8.138 -3.203 1.00 0.00 24 ASN A O 20
ATOM 14311 N N . GLU A 1 20 ? -0.367 8.641 -1.099 1.00 0.00 25 GLU A N 20
ATOM 14312 C CA . GLU A 1 20 ? -0.037 7.229 -0.776 1.00 0.00 25 GLU A CA 20
ATOM 14313 C C . GLU A 1 20 ? -1.067 6.327 -1.447 1.00 0.00 25 GLU A C 20
ATOM 14314 O O . GLU A 1 20 ? -0.771 5.236 -1.888 1.00 0.00 25 GLU A O 20
ATOM 14326 N N . CYS A 1 21 ? -2.280 6.790 -1.543 1.00 0.00 26 CYS A N 20
ATOM 14327 C CA . CYS A 1 21 ? -3.330 5.974 -2.192 1.00 0.00 26 CYS A CA 20
ATOM 14328 C C . CYS A 1 21 ? -2.995 5.820 -3.666 1.00 0.00 26 CYS A C 20
ATOM 14329 O O . CYS A 1 21 ? -2.349 4.877 -4.082 1.00 0.00 26 CYS A O 20
ATOM 14337 N N . LYS A 1 22 ? -3.423 6.744 -4.450 1.00 0.00 27 LYS A N 20
ATOM 14338 C CA . LYS A 1 22 ? -3.146 6.698 -5.894 1.00 0.00 27 LYS A CA 20
ATOM 14339 C C . LYS A 1 22 ? -1.648 6.492 -6.136 1.00 0.00 27 LYS A C 20
ATOM 14340 O O . LYS A 1 22 ? -1.247 5.690 -6.957 1.00 0.00 27 LYS A O 20
ATOM 14359 N N . ASN A 1 23 ? -0.818 7.207 -5.427 1.00 0.00 28 ASN A N 20
ATOM 14360 C CA . ASN A 1 23 ? 0.652 7.047 -5.614 1.00 0.00 28 ASN A CA 20
ATOM 14361 C C . ASN A 1 23 ? 1.020 5.570 -5.487 1.00 0.00 28 ASN A C 20
ATOM 14362 O O . ASN A 1 23 ? 1.750 5.031 -6.296 1.00 0.00 28 ASN A O 20
ATOM 14373 N N . GLN A 1 24 ? 0.524 4.906 -4.475 1.00 0.00 29 GLN A N 20
ATOM 14374 C CA . GLN A 1 24 ? 0.853 3.465 -4.305 1.00 0.00 29 GLN A CA 20
ATOM 14375 C C . GLN A 1 24 ? 0.103 2.639 -5.350 1.00 0.00 29 GLN A C 20
ATOM 14376 O O . GLN A 1 24 ? 0.493 1.535 -5.677 1.00 0.00 29 GLN A O 20
ATOM 14390 N N . VAL A 1 25 ? -0.976 3.156 -5.872 1.00 0.00 30 VAL A N 20
ATOM 14391 C CA . VAL A 1 25 ? -1.748 2.385 -6.887 1.00 0.00 30 VAL A CA 20
ATOM 14392 C C . VAL A 1 25 ? -2.512 3.335 -7.809 1.00 0.00 30 VAL A C 20
ATOM 14393 O O . VAL A 1 25 ? -3.680 3.603 -7.609 1.00 0.00 30 VAL A O 20
ATOM 14406 N N . ASP A 1 26 ? -1.867 3.830 -8.828 1.00 0.00 31 ASP A N 20
ATOM 14407 C CA . ASP A 1 26 ? -2.557 4.744 -9.779 1.00 0.00 31 ASP A CA 20
ATOM 14408 C C . ASP A 1 26 ? -2.680 4.041 -11.125 1.00 0.00 31 ASP A C 20
ATOM 14409 O O . ASP A 1 26 ? -3.759 3.825 -11.640 1.00 0.00 31 ASP A O 20
ATOM 14418 N N . GLY A 1 27 ? -1.571 3.669 -11.679 1.00 0.00 32 GLY A N 20
ATOM 14419 C CA . GLY A 1 27 ? -1.579 2.952 -12.986 1.00 0.00 32 GLY A CA 20
ATOM 14420 C C . GLY A 1 27 ? -1.131 1.512 -12.744 1.00 0.00 32 GLY A C 20
ATOM 14421 O O . GLY A 1 27 ? 0.035 1.185 -12.844 1.00 0.00 32 GLY A O 20
ATOM 14425 N N . TYR A 1 28 ? -2.049 0.661 -12.387 1.00 0.00 33 TYR A N 20
ATOM 14426 C CA . TYR A 1 28 ? -1.708 -0.742 -12.088 1.00 0.00 33 TYR A CA 20
ATOM 14427 C C . TYR A 1 28 ? -2.566 -1.688 -12.933 1.00 0.00 33 TYR A C 20
ATOM 14428 O O . TYR A 1 28 ? -3.750 -1.481 -13.107 1.00 0.00 33 TYR A O 20
ATOM 14446 N N . GLY A 1 29 ? -1.980 -2.736 -13.451 1.00 0.00 34 GLY A N 20
ATOM 14447 C CA . GLY A 1 29 ? -2.766 -3.701 -14.270 1.00 0.00 34 GLY A CA 20
ATOM 14448 C C . GLY A 1 29 ? -3.732 -4.459 -13.357 1.00 0.00 34 GLY A C 20
ATOM 14449 O O . GLY A 1 29 ? -4.929 -4.253 -13.391 1.00 0.00 34 GLY A O 20
ATOM 14453 N N . GLY A 1 30 ? -3.216 -5.328 -12.533 1.00 0.00 35 GLY A N 20
ATOM 14454 C CA . GLY A 1 30 ? -4.092 -6.097 -11.603 1.00 0.00 35 GLY A CA 20
ATOM 14455 C C . GLY A 1 30 ? -3.614 -5.868 -10.169 1.00 0.00 35 GLY A C 20
ATOM 14456 O O . GLY A 1 30 ? -3.243 -6.789 -9.470 1.00 0.00 35 GLY A O 20
ATOM 14460 N N . ALA A 1 31 ? -3.607 -4.638 -9.731 1.00 0.00 36 ALA A N 20
ATOM 14461 C CA . ALA A 1 31 ? -3.139 -4.334 -8.350 1.00 0.00 36 ALA A CA 20
ATOM 14462 C C . ALA A 1 31 ? -3.915 -5.168 -7.328 1.00 0.00 36 ALA A C 20
ATOM 14463 O O . ALA A 1 31 ? -5.057 -5.530 -7.536 1.00 0.00 36 ALA A O 20
ATOM 14470 N N . ILE A 1 32 ? -3.297 -5.461 -6.217 1.00 0.00 37 ILE A N 20
ATOM 14471 C CA . ILE A 1 32 ? -3.975 -6.257 -5.153 1.00 0.00 37 ILE A CA 20
ATOM 14472 C C . ILE A 1 32 ? -4.583 -5.301 -4.138 1.00 0.00 37 ILE A C 20
ATOM 14473 O O . ILE A 1 32 ? -5.515 -5.623 -3.432 1.00 0.00 37 ILE A O 20
ATOM 14489 N N . TYR A 1 33 ? -4.018 -4.139 -4.058 1.00 0.00 38 TYR A N 20
ATOM 14490 C CA . TYR A 1 33 ? -4.471 -3.106 -3.088 1.00 0.00 38 TYR A CA 20
ATOM 14491 C C . TYR A 1 33 ? -5.960 -3.219 -2.747 1.00 0.00 38 TYR A C 20
ATOM 14492 O O . TYR A 1 33 ? -6.790 -3.553 -3.569 1.00 0.00 38 TYR A O 20
ATOM 14510 N N . LYS A 1 34 ? -6.286 -2.921 -1.514 1.00 0.00 39 LYS A N 20
ATOM 14511 C CA . LYS A 1 34 ? -7.699 -2.971 -1.051 1.00 0.00 39 LYS A CA 20
ATOM 14512 C C . LYS A 1 34 ? -8.014 -1.644 -0.362 1.00 0.00 39 LYS A C 20
ATOM 14513 O O . LYS A 1 34 ? -7.781 -1.474 0.821 1.00 0.00 39 LYS A O 20
ATOM 14532 N N . LYS A 1 35 ? -8.515 -0.693 -1.094 1.00 0.00 40 LYS A N 20
ATOM 14533 C CA . LYS A 1 35 ? -8.819 0.632 -0.491 1.00 0.00 40 LYS A CA 20
ATOM 14534 C C . LYS A 1 35 ? -9.556 0.455 0.836 1.00 0.00 40 LYS A C 20
ATOM 14535 O O . LYS A 1 35 ? -10.281 -0.500 1.035 1.00 0.00 40 LYS A O 20
ATOM 14554 N N . PHE A 1 36 ? -9.374 1.374 1.746 1.00 0.00 41 PHE A N 20
ATOM 14555 C CA . PHE A 1 36 ? -10.060 1.268 3.060 1.00 0.00 41 PHE A CA 20
ATOM 14556 C C . PHE A 1 36 ? -10.141 2.640 3.722 1.00 0.00 41 PHE A C 20
ATOM 14557 O O . PHE A 1 36 ? -9.434 3.567 3.367 1.00 0.00 41 PHE A O 20
ATOM 14574 N N . ASN A 1 37 ? -10.997 2.766 4.689 1.00 0.00 42 ASN A N 20
ATOM 14575 C CA . ASN A 1 37 ? -11.143 4.058 5.394 1.00 0.00 42 ASN A CA 20
ATOM 14576 C C . ASN A 1 37 ? -11.160 3.784 6.894 1.00 0.00 42 ASN A C 20
ATOM 14577 O O . ASN A 1 37 ? -12.049 4.201 7.608 1.00 0.00 42 ASN A O 20
ATOM 14588 N N . SER A 1 38 ? -10.190 3.059 7.372 1.00 0.00 43 SER A N 20
ATOM 14589 C CA . SER A 1 38 ? -10.151 2.731 8.818 1.00 0.00 43 SER A CA 20
ATOM 14590 C C . SER A 1 38 ? -9.164 1.587 9.040 1.00 0.00 43 SER A C 20
ATOM 14591 O O . SER A 1 38 ? -9.479 0.434 8.822 1.00 0.00 43 SER A O 20
ATOM 14599 N N . TYR A 1 39 ? -7.973 1.901 9.468 1.00 0.00 44 TYR A N 20
ATOM 14600 C CA . TYR A 1 39 ? -6.953 0.840 9.709 1.00 0.00 44 TYR A CA 20
ATOM 14601 C C . TYR A 1 39 ? -7.618 -0.378 10.355 1.00 0.00 44 TYR A C 20
ATOM 14602 O O . TYR A 1 39 ? -7.173 -1.496 10.201 1.00 0.00 44 TYR A O 20
ATOM 14620 N N . GLU A 1 40 ? -8.680 -0.171 11.079 1.00 0.00 45 GLU A N 20
ATOM 14621 C CA . GLU A 1 40 ? -9.371 -1.316 11.737 1.00 0.00 45 GLU A CA 20
ATOM 14622 C C . GLU A 1 40 ? -9.991 -2.231 10.680 1.00 0.00 45 GLU A C 20
ATOM 14623 O O . GLU A 1 40 ? -9.934 -3.441 10.784 1.00 0.00 45 GLU A O 20
ATOM 14635 N N . GLN A 1 41 ? -10.579 -1.669 9.659 1.00 0.00 46 GLN A N 20
ATOM 14636 C CA . GLN A 1 41 ? -11.192 -2.501 8.607 1.00 0.00 46 GLN A CA 20
ATOM 14637 C C . GLN A 1 41 ? -10.087 -3.032 7.718 1.00 0.00 46 GLN A C 20
ATOM 14638 O O . GLN A 1 41 ? -9.922 -4.224 7.536 1.00 0.00 46 GLN A O 20
ATOM 14652 N N . ALA A 1 42 ? -9.314 -2.145 7.184 1.00 0.00 47 ALA A N 20
ATOM 14653 C CA . ALA A 1 42 ? -8.193 -2.559 6.321 1.00 0.00 47 ALA A CA 20
ATOM 14654 C C . ALA A 1 42 ? -7.393 -3.629 7.060 1.00 0.00 47 ALA A C 20
ATOM 14655 O O . ALA A 1 42 ? -7.147 -4.706 6.555 1.00 0.00 47 ALA A O 20
ATOM 14662 N N . LYS A 1 43 ? -7.001 -3.328 8.266 1.00 0.00 48 LYS A N 20
ATOM 14663 C CA . LYS A 1 43 ? -6.224 -4.311 9.076 1.00 0.00 48 LYS A CA 20
ATOM 14664 C C . LYS A 1 43 ? -7.011 -5.616 9.159 1.00 0.00 48 LYS A C 20
ATOM 14665 O O . LYS A 1 43 ? -6.542 -6.662 8.756 1.00 0.00 48 LYS A O 20
ATOM 14684 N N . SER A 1 44 ? -8.209 -5.562 9.674 1.00 0.00 49 SER A N 20
ATOM 14685 C CA . SER A 1 44 ? -9.029 -6.796 9.776 1.00 0.00 49 SER A CA 20
ATOM 14686 C C . SER A 1 44 ? -8.930 -7.568 8.460 1.00 0.00 49 SER A C 20
ATOM 14687 O O . SER A 1 44 ? -8.965 -8.782 8.436 1.00 0.00 49 SER A O 20
ATOM 14695 N N . PHE A 1 45 ? -8.793 -6.871 7.364 1.00 0.00 50 PHE A N 20
ATOM 14696 C CA . PHE A 1 45 ? -8.680 -7.562 6.053 1.00 0.00 50 PHE A CA 20
ATOM 14697 C C . PHE A 1 45 ? -7.279 -8.146 5.923 1.00 0.00 50 PHE A C 20
ATOM 14698 O O . PHE A 1 45 ? -7.098 -9.264 5.482 1.00 0.00 50 PHE A O 20
ATOM 14715 N N . LEU A 1 46 ? -6.282 -7.394 6.300 1.00 0.00 51 LEU A N 20
ATOM 14716 C CA . LEU A 1 46 ? -4.904 -7.895 6.195 1.00 0.00 51 LEU A CA 20
ATOM 14717 C C . LEU A 1 46 ? -4.804 -9.270 6.865 1.00 0.00 51 LEU A C 20
ATOM 14718 O O . LEU A 1 46 ? -4.754 -10.288 6.204 1.00 0.00 51 LEU A O 20
ATOM 14734 N N . GLY A 1 47 ? -4.768 -9.310 8.172 1.00 0.00 52 GLY A N 20
ATOM 14735 C CA . GLY A 1 47 ? -4.665 -10.621 8.872 1.00 0.00 52 GLY A CA 20
ATOM 14736 C C . GLY A 1 47 ? -5.595 -10.655 10.093 1.00 0.00 52 GLY A C 20
ATOM 14737 O O . GLY A 1 47 ? -5.722 -11.670 10.750 1.00 0.00 52 GLY A O 20
#

Solvent-accessible surface area: 3430 Å² total; per-residue (Å²): 70,37,48,12,2,1,132,143,41,236,166,44,12,32,26,83,60,149,92,64,7,92,96,62,6,86,61,89,96,66,22,66,56,89,99,38,105,39,116,126,106,0,94,76,124,61,103